Protein 3ZJX (pdb70)

InterPro domains:
  IPR004991 Aerolysin-like toxin [PF03318] (67-301)
  IPR009209 Epsilon toxin [PIRSF026587] (1-328)

Secondary structure (DSSP, 8-state):
----BS-HHHHHHHHHHHHHHHHHHHHTTTSTTGGGGTTT---EEEEE--EEEEEEEEEEEEEEEEEEEEEEEEEEEEEE-SSS-EEEEPPPEEEEEEEEEEEEEEE-S-SSS--EEEEEPSS--SSS--EEEEESSS--EEEEEEEEEEEE---EEEE-TTEEEEEEEEEEEEEEEEEEEEEEEEE-EEEEEE--BTTBPPEEEEEEGGGSS-GGGS-TTS-EEEEEEEEEEEEEEEEEEEEEEETTT--EEEEE--EEE--EEEP--EEEPTT--/---BS-HHHHHHHHHHHHHHHHHHHHTTTSTTGGGGTTT---EEEEE--EEEEEEEEEEEEEEEEEEEEEEEEEEEEEE-SSS-EEEEPPPEEEEEEEEEEEEEEE-S-SSS--EEEEEPSS--SSS--EEEEESSS--EEEEEEEEEEEE---EEEE-TTEEEEEEEEEEEEEEEEEEEEEEEEE-EEEEEE---SSSPPEEEEEEGGGSS-GGGS-TTS-EEEEEEEEEEEEEEEEEEEEEEETTT--EEEEE--EEE--EEEEP--EEEPTT-/---BS-HHHHHHHHHHHHHHHHHHHHTTTSTTGGGGTTT---EEEEE--EEEEEEEEEEEEEEEEEEEEEEEEEEEEEE-SSS-EEEEPPPEEEEEEEEEEEEEEE-S-SSS--EEEEEPSS--SS---EEEEESSS--EEEEEEEEEEEE---EEEE-TTEEEEEEEEEEEEEEEEEEEEEEEEE-EEEEEE---SSSPPEEEEEEGGGSS-GGGS-TTS-EEEEEEEEEEEEEEEEEEEEEEETTT--EEEEE--EEE--EEEEP--EEEPTT-/---BS-HHHHHHHHHHHHHHHHHHHHTT--TTTTT---EEEEE--EEEEEEEEEEEEEEEEEEEEEEEEEEEEEE-SSS-EEEEPPPEEEEEEEEEEEEEEE-S-SSS--EEEEEPSS--SSS--EEEEESSS--EEEEEEEEEEEE---EEEE-TTEEEEEEEEEEEEEEEEEEEEEEEEE-EEEEEE---SSSPPEEEEEEGGGSS-GGGS-TTS-EEEEEEEEEEEEEEEEEEEEEEETTT--EEEEE--B----EEEBP--EEEPTT-

Organism: NCBI:txid107819

Sequence (1101 aa):
AMASYDNVDTLIEKGRYNTKYNYLKRMEKYYPNAMAYFDKVTINPQGNDFYINNPKVELDGEPSMNYLEDVYVGKALLTNDTQQEQKLKSQSFTCKNNTDTVTATTTHTVGTSIQATAKFTVPFNETGVSLTTSYSFANTNTNTNSKEITANVPSQDILVPANTTVEVIAYLKKVNVKGNVKLVGQVSGSEWGEIPSYLAFPRDGYKFSLSDTVNKSDLNEDGTININGKGNYSAVMGDELIVKVRNLNTNNVQEYVIPVDKIIVKYRSLSIKAPGIKMASYDNVDTLIEKGRYNTKYNYLKRMEKYYPNAMAYFDKVTINPQGNDFYINNPKVELDGEPSMNYLEDVYVGKALLTNDTQQEQKLKSQSFTCKNTDTVTATTTHTVGTSIQATAKFTVPFNETGVSLTTSYSFANTNTNTNSKEITANVPSQDILVPANTTVEVIAYLKKVNVKGNVKLVGQVSGSEWGEIPSYLAFPRDGYKFSLSDTVNKSDLNEDGTININGKGNYSAVMGDELIVKVRNLNTNNVQEYVIPVDKINIVKYRSLSIKAPGIMASYDNVDTLIEKGRYNTKYNYLKRMEKYYPNAMAYFDKVTINPQGNDFYINNPKVELDGEPSMNYLEDVYVGKALLTNDTQQEQKLKSQSFTCKNTDTVTATTTHTVGTSIQATAKFTVPFNETGVSLTTSYSFANTNTNTNSKEITANVPSQDILVPANTTVEVIAYLKKVNVKGNVKLVGQVSGSEWGEIPSYLAFPRDGYKFSLSDTVNKSDLNEDGTININGKGNYSAVMGDELIVKVRNLNTNNVQEYVIPVDKINIVKYRSLSIKAPGIMASYDNVDTLIEKGRYNTKYNYLKRMEKYMAYFDKVTINPQGNDFYINNPKVELDGEPSMNYLEDVYVGKALLTNDTQQEQKLKSQSFTCKNTDTVTATTTHTVGTSIQATAKFTVPFNETGVSLTTSYSFANTNTNTNSKEITANVPSQDILVPANTTVEVIAYLKKVNVKGNVKLVGQVSGSEWGEIPSYLAFPRDGYKFSLSDTVNKSDLNEDGTININGKGNYSAVMGDELIVKVRNLNTNNVQEYVIPVDKINIVKYRSLSIKAPGI

Nearest PDB structures (foldseek):
  3zjx-assembly1_A  TM=1.004E+00  e=3.311E-56  Clostridium perfringens D
  3zjx-assembly3_C  TM=1.002E+00  e=1.374E-54  Clostridium perfringens D
  3zjx-assembly4_D  TM=9.977E-01  e=2.013E-53  Clostridium perfringens D
  1uyj-assembly1_A  TM=9.708E-01  e=4.800E-48  Clostridium perfringens
  6rb9-assembly1_A  TM=3.960E-01  e=7.241E-30  Clostridium perfringens B

Foldseek 3Di:
DPDAAQALVVLVVLQVLVLLQVLQVVCCVVPVCSVVCSVVFDWDWDDKDKAWAPKEKAFDDFWDKDKDDKAWDDKDKFFAQDQFKDWTKDAKDKDKDKKKKKKWFPGASHAPYWDKYKDWQPPAPPLDIDMWMYIRRDGDMTMDMDMAMETEHIAIEIDGHRWMKMKTKIWMKMKIKGKIKIKTWIWIWIWGWRPDDDVRHIDTDIDISLVSDDVVQADPVSTHMYMTMMMMMIMHTDWIKMWMAIPVVRDIDIDTFAWDDDNTYTDHYHYYHPPDD/DDAAQALVVLVVLQVLVLLQVLQVVCCVVPVCSVVCSVVFDWDWDDKDKAWAPKEKAFDDFWDKDKDDKAWDDKDKFFAQDQFKDWTKDAKDKDKDKKKKKKWFPGASHAPYWDKYKDWQPPAPPPDIDMWMYIRRDGDMTMDMQMAMETEHIAIEIDGHRWMKMKTKIWMKMKIKGKIKIKTWIWMWIWGWRPADPPRHIDTDIDISLVSDDVVQADPVSTHMYITMMMMMIMHTDWIKMWMATPVVRDIDIDTFAWDDDSYTYTDHYHYYHPPD/DDAAQALVVLVVLQVLVLLQVLQVVCCVVPVCSVVCSVVFDWDWDDKDKAWAPKEKAFDDFWDKDKDDKAWDDKDKFFAQDQFKDWTKDAKDKDKDKKKKKKWFPGASHAPYWDKYKDWQPPDDVPDIDMWMYIRRDGDMTMDMQMAMETEHIAIEIAGHRWMKMKTKIWMKMKIKGKIKIKTWIWIWIWGWRPADPVRHIDTDIDISLVSDDVVQADPVSTHMYITMMMMMIMGTDWIKMWMAIPVVRDIDIDTFAWDDDSYTYTDHYHYYHPPD/DDAAQALVVLVVLQVLVLLCVLVVVVPVCPVCSVVFDWDWDDKDKAWAPKEKAFDDAWDKDKDDKAWDDKDKFFAQDQFKDWTKDAKDKDKDKKKKKKWFPGASHAPYWDKYKDWQPPAPPPDIDMWMDIRRDGDMTMDMQMAMETEHIAIEIAGHRWMKMKTKIWMKMKIKGKIKIKTWIWMWIWGWRPADPPRHIDTDIDISLVSDDVVQADPVSTHMYITMMMMMIMHTDWIKMWMATPVVRDIDIDTFAWDDDSYTYTDHYHYYHPPD

CATH classification: 3.30.360.60 (+1 more: 2.170.15.10)

Structure (mmCIF, N/CA/C/O backbone):
data_3ZJX
#
_entry.id   3ZJX
#
_cell.length_a   123.709
_cell.length_b   123.709
_cell.length_c   127.314
_cell.angle_alpha   90.00
_cell.angle_beta   90.00
_cell.angle_gamma   120.00
#
_symmetry.space_group_name_H-M   'P 3'
#
loop_
_entity.id
_entity.type
_entity.pdbx_description
1 polymer EPSILON-TOXIN
2 non-polymer 'octyl beta-D-glucopyranoside'
3 non-polymer 'PHOSPHATE ION'
4 water water
#
loop_
_atom_site.group_PDB
_atom_site.id
_atom_site.type_symbol
_atom_site.label_atom_id
_atom_site.label_alt_id
_atom_site.label_comp_id
_atom_site.label_asym_id
_atom_site.label_entity_id
_atom_site.label_seq_id
_atom_site.pdbx_PDB_ins_code
_atom_site.Cartn_x
_atom_site.Cartn_y
_atom_site.Cartn_z
_atom_site.occupancy
_atom_site.B_iso_or_equiv
_atom_site.auth_seq_id
_atom_site.auth_comp_id
_atom_site.auth_asym_id
_atom_site.auth_atom_id
_atom_site.pdbx_PDB_model_num
ATOM 1 N N . ALA A 1 2 ? -20.975 93.035 122.894 1.00 67.01 13 ALA A N 1
ATOM 2 C CA . ALA A 1 2 ? -20.637 94.382 122.338 1.00 71.32 13 ALA A CA 1
ATOM 3 C C . ALA A 1 2 ? -21.713 95.385 122.687 1.00 79.45 13 ALA A C 1
ATOM 4 O O . ALA A 1 2 ? -22.807 95.019 123.121 1.00 82.19 13 ALA A O 1
ATOM 6 N N . MET A 1 3 ? -21.398 96.657 122.476 1.00 84.06 14 MET A N 1
ATOM 7 C CA . MET A 1 3 ? -22.299 97.742 122.843 1.00 85.05 14 MET A CA 1
ATOM 8 C C . MET A 1 3 ? -23.362 97.985 121.773 1.00 82.73 14 MET A C 1
ATOM 9 O O . MET A 1 3 ? -24.486 98.377 122.094 1.00 83.84 14 MET A O 1
ATOM 11 N N . ALA A 1 4 ? -23.012 97.755 120.509 1.00 74.75 15 ALA A N 1
ATOM 12 C CA . ALA A 1 4 ? -23.887 98.134 119.398 1.00 73.21 15 ALA A CA 1
ATOM 13 C C . ALA A 1 4 ? -25.051 97.163 119.204 1.00 66.49 15 ALA A C 1
ATOM 14 O O . ALA A 1 4 ? -24.953 95.970 119.531 1.00 59.63 15 ALA A O 1
ATOM 16 N N . SER A 1 5 ? -26.150 97.692 118.669 1.00 59.75 16 SER A N 1
ATOM 17 C CA . SER A 1 5 ? -27.378 96.927 118.480 1.00 54.96 16 SER A CA 1
ATOM 18 C C . SER A 1 5 ? -28.091 97.467 117.256 1.00 52.65 16 SER A C 1
ATOM 19 O O . SER A 1 5 ? -28.148 98.682 117.058 1.00 47.96 16 SER A O 1
ATOM 22 N N . TYR A 1 6 ? -28.633 96.571 116.434 1.00 50.82 17 TYR A N 1
ATOM 23 C CA . TYR A 1 6 ? -29.234 96.960 115.158 1.00 50.68 17 TYR A CA 1
ATOM 24 C C . TYR A 1 6 ? -30.732 96.751 115.216 1.00 46.39 17 TYR A C 1
ATOM 25 O O . TYR A 1 6 ? -31.204 95.831 115.874 1.00 47.73 17 TYR A O 1
ATOM 34 N N . ASP A 1 7 ? -31.475 97.603 114.523 1.00 48.15 18 ASP A N 1
ATOM 35 C CA . ASP A 1 7 ? -32.939 97.564 114.566 1.00 54.89 18 ASP A CA 1
ATOM 36 C C . ASP A 1 7 ? -33.559 97.023 113.279 1.00 54.45 18 ASP A C 1
ATOM 37 O O . ASP A 1 7 ? -34.787 96.934 113.161 1.00 57.79 18 ASP A O 1
ATOM 42 N N . ASN A 1 8 ? -32.722 96.654 112.316 1.00 50.40 19 ASN A N 1
ATOM 43 C CA . ASN A 1 8 ? -33.236 96.170 111.064 1.00 49.13 19 ASN A CA 1
ATOM 44 C C . ASN A 1 8 ? -32.324 95.115 110.426 1.00 52.48 19 ASN A C 1
ATOM 45 O O . ASN A 1 8 ? -31.346 95.415 109.742 1.00 51.50 19 ASN A O 1
ATOM 50 N N . VAL A 1 9 ? -32.688 93.867 110.654 1.00 52.22 20 VAL A N 1
ATOM 51 C CA . VAL A 1 9 ? -31.987 92.732 110.103 1.00 50.89 20 VAL A CA 1
ATOM 52 C C . VAL A 1 9 ? -32.008 92.713 108.557 1.00 51.17 20 VAL A C 1
ATOM 53 O O . VAL A 1 9 ? -31.042 92.284 107.936 1.00 49.94 20 VAL A O 1
ATOM 57 N N . ASP A 1 10 ? -33.092 93.188 107.949 1.00 53.11 21 ASP A N 1
ATOM 58 C CA . ASP A 1 10 ? -33.220 93.223 106.480 1.00 54.35 21 ASP A CA 1
ATOM 59 C C . ASP A 1 10 ? -32.185 94.126 105.825 1.00 56.21 21 ASP A C 1
ATOM 60 O O . ASP A 1 10 ? -31.795 93.911 104.675 1.00 53.94 21 ASP A O 1
ATOM 65 N N . THR A 1 11 ? -31.789 95.167 106.544 1.00 57.36 22 THR A N 1
ATOM 66 C CA . THR A 1 11 ? -30.785 96.099 106.060 1.00 57.65 22 THR A CA 1
ATOM 67 C C . THR A 1 11 ? -29.429 95.405 105.960 1.00 56.68 22 THR A C 1
ATOM 68 O O . THR A 1 11 ? -28.681 95.636 105.013 1.00 54.34 22 THR A O 1
ATOM 72 N N . LEU A 1 12 ? -29.126 94.555 106.938 1.00 54.34 23 LEU A N 1
ATOM 73 C CA . LEU A 1 12 ? -27.875 93.813 106.939 1.00 54.60 23 LEU A CA 1
ATOM 74 C C . LEU A 1 12 ? -27.874 92.760 105.823 1.00 58.07 23 LEU A C 1
ATOM 75 O O . LEU A 1 12 ? -26.897 92.631 105.075 1.00 58.37 23 LEU A O 1
ATOM 80 N N . ILE A 1 13 ? -28.959 91.997 105.727 1.00 54.79 24 ILE A N 1
ATOM 81 C CA . ILE A 1 13 ? -29.110 91.004 104.671 1.00 53.92 24 ILE A CA 1
ATOM 82 C C . ILE A 1 13 ? -28.892 91.663 103.306 1.00 56.18 24 ILE A C 1
ATOM 83 O O . ILE A 1 13 ? -28.177 91.125 102.468 1.00 63.89 24 ILE A O 1
ATOM 88 N N . GLU A 1 14 ? -29.490 92.833 103.097 1.00 58.50 25 GLU A N 1
ATOM 89 C CA . GLU A 1 14 ? -29.342 93.569 101.829 1.00 62.38 25 GLU A CA 1
ATOM 90 C C . GLU A 1 14 ? -27.930 94.092 101.570 1.00 63.78 25 GLU A C 1
ATOM 91 O O . GLU A 1 14 ? -27.546 94.299 100.412 1.00 62.78 25 GLU A O 1
ATOM 97 N N . LYS A 1 15 ? -27.169 94.326 102.634 1.00 64.01 26 LYS A N 1
ATOM 98 C CA . LYS A 1 15 ? -25.799 94.800 102.494 1.00 66.24 26 LYS A CA 1
ATOM 99 C C . LYS A 1 15 ? -24.926 93.641 102.034 1.00 65.60 26 LYS A C 1
ATOM 100 O O . LYS A 1 15 ? -24.125 93.785 101.110 1.00 68.73 26 LYS A O 1
ATOM 106 N N . GLY A 1 16 ? -25.108 92.491 102.676 1.00 61.62 27 GLY A N 1
ATOM 107 C CA . GLY A 1 16 ? -24.410 91.263 102.312 1.00 58.63 27 GLY A CA 1
ATOM 108 C C . GLY A 1 16 ? -24.610 90.887 100.855 1.00 56.79 27 GLY A C 1
ATOM 109 O O . GLY A 1 16 ? -23.655 90.538 100.180 1.00 54.50 27 GLY A O 1
ATOM 110 N N . ARG A 1 17 ? -25.849 90.972 100.371 1.00 54.10 28 ARG A N 1
ATOM 111 C CA . ARG A 1 17 ? -26.136 90.803 98.943 1.00 53.19 28 ARG A CA 1
ATOM 112 C C . ARG A 1 17 ? -25.499 91.870 98.085 1.00 51.80 28 ARG A C 1
ATOM 113 O O . ARG A 1 17 ? -25.008 91.582 97.008 1.00 51.50 28 ARG A O 1
ATOM 121 N N . TYR A 1 18 ? -25.563 93.113 98.542 1.00 56.55 29 TYR A N 1
ATOM 122 C CA . TYR A 1 18 ? -24.964 94.222 97.809 1.00 57.60 29 TYR A CA 1
ATOM 123 C C . TYR A 1 18 ? -23.463 93.992 97.685 1.00 55.42 29 TYR A C 1
ATOM 124 O O . TYR A 1 18 ? -22.902 94.176 96.620 1.00 59.68 29 TYR A O 1
ATOM 133 N N . ASN A 1 19 ? -22.829 93.594 98.786 1.00 54.50 30 ASN A N 1
ATOM 134 C CA . ASN A 1 19 ? -21.393 93.344 98.815 1.00 54.85 30 ASN A CA 1
ATOM 135 C C . ASN A 1 19 ? -20.994 92.243 97.868 1.00 54.87 30 ASN A C 1
ATOM 136 O O . ASN A 1 19 ? -19.963 92.333 97.206 1.00 52.84 30 ASN A O 1
ATOM 141 N N . THR A 1 20 ? -21.801 91.187 97.851 1.00 56.49 31 THR A N 1
ATOM 142 C CA . THR A 1 20 ? -21.568 90.029 96.997 1.00 54.70 31 THR A CA 1
ATOM 143 C C . THR A 1 20 ? -21.588 90.468 95.536 1.00 53.18 31 THR A C 1
ATOM 144 O O . THR A 1 20 ? -20.626 90.263 94.823 1.00 52.62 31 THR A O 1
ATOM 148 N N . LYS A 1 21 ? -22.667 91.108 95.111 1.00 56.03 32 LYS A N 1
ATOM 149 C CA . LYS A 1 21 ? -22.737 91.677 93.764 1.00 59.67 32 LYS A CA 1
ATOM 150 C C . LYS A 1 21 ? -21.589 92.638 93.490 1.00 59.82 32 LYS A C 1
ATOM 151 O O . LYS A 1 21 ? -21.033 92.643 92.399 1.00 65.20 32 LYS A O 1
ATOM 157 N N . TYR A 1 22 ? -21.242 93.448 94.484 1.00 57.51 33 TYR A N 1
ATOM 158 C CA . TYR A 1 22 ? -20.231 94.478 94.313 1.00 55.17 33 TYR A CA 1
ATOM 159 C C . TYR A 1 22 ? -18.866 93.881 94.018 1.00 54.41 33 TYR A C 1
ATOM 160 O O . TYR A 1 22 ? -18.214 94.276 93.067 1.00 54.21 33 TYR A O 1
ATOM 169 N N . ASN A 1 23 ? -18.435 92.952 94.864 1.00 52.89 34 ASN A N 1
ATOM 170 C CA . ASN A 1 23 ? -17.142 92.309 94.718 1.00 52.57 34 ASN A CA 1
ATOM 171 C C . ASN A 1 23 ? -17.033 91.488 93.428 1.00 53.54 34 ASN A C 1
ATOM 172 O O . ASN A 1 23 ? -15.961 91.381 92.856 1.00 53.97 34 ASN A O 1
ATOM 177 N N . TYR A 1 24 ? -18.145 90.910 92.987 1.00 51.88 35 TYR A N 1
ATOM 178 C CA . TYR A 1 24 ? -18.201 90.157 91.740 1.00 54.01 35 TYR A CA 1
ATOM 179 C C . TYR A 1 24 ? -17.835 91.065 90.573 1.00 56.14 35 TYR A C 1
ATOM 180 O O . TYR A 1 24 ? -17.075 90.669 89.695 1.00 53.36 35 TYR A O 1
ATOM 189 N N . LEU A 1 25 ? -18.358 92.287 90.589 1.00 58.48 36 LEU A N 1
ATOM 190 C CA . LEU A 1 25 ? -18.083 93.256 89.537 1.00 56.66 36 LEU A CA 1
ATOM 191 C C . LEU A 1 25 ? -16.739 93.942 89.697 1.00 59.50 36 LEU A C 1
ATOM 192 O O . LEU A 1 25 ? -16.030 94.147 88.709 1.00 65.42 36 LEU A O 1
ATOM 197 N N . LYS A 1 26 ? -16.376 94.295 90.924 1.00 61.66 37 LYS A N 1
ATOM 198 C CA . LYS A 1 26 ? -15.105 94.976 91.177 1.00 65.69 37 LYS A CA 1
ATOM 199 C C . LYS A 1 26 ? -13.905 94.130 90.703 1.00 70.57 37 LYS A C 1
ATOM 200 O O . LYS A 1 26 ? -12.896 94.669 90.242 1.00 69.36 37 LYS A O 1
ATOM 206 N N . ARG A 1 27 ? -14.034 92.808 90.816 1.00 72.32 38 ARG A N 1
ATOM 207 C CA . ARG A 1 27 ? -13.025 91.863 90.326 1.00 73.89 38 ARG A CA 1
ATOM 208 C C . ARG A 1 27 ? -12.822 92.007 88.818 1.00 73.47 38 ARG A C 1
ATOM 209 O O . ARG A 1 27 ? -11.689 91.994 88.333 1.00 69.49 38 ARG A O 1
ATOM 217 N N . MET A 1 28 ? -13.926 92.157 88.091 1.00 71.76 39 MET A N 1
ATOM 218 C CA . MET A 1 28 ? -13.901 92.324 86.635 1.00 70.59 39 MET A CA 1
ATOM 219 C C . MET A 1 28 ? -13.486 93.729 86.184 1.00 70.92 39 MET A C 1
ATOM 220 O O . MET A 1 28 ? -13.087 93.915 85.036 1.00 70.02 39 MET A O 1
ATOM 225 N N . GLU A 1 29 ? -13.563 94.708 87.089 1.00 79.56 40 GLU A N 1
ATOM 226 C CA . GLU A 1 29 ? -13.300 96.123 86.756 1.00 83.94 40 GLU A CA 1
ATOM 227 C C . GLU A 1 29 ? -11.960 96.367 86.034 1.00 88.19 40 GLU A C 1
ATOM 228 O O . GLU A 1 29 ? -11.859 97.251 85.174 1.00 88.19 40 GLU A O 1
ATOM 234 N N . LYS A 1 30 ? -10.935 95.593 86.391 1.00 88.50 41 LYS A N 1
ATOM 235 C CA . LYS A 1 30 ? -9.623 95.715 85.758 1.00 86.50 41 LYS A CA 1
ATOM 236 C C . LYS A 1 30 ? -9.695 95.383 84.273 1.00 85.15 41 LYS A C 1
ATOM 237 O O . LYS A 1 30 ? -9.033 96.020 83.466 1.00 76.53 41 LYS A O 1
ATOM 239 N N . TYR A 1 31 ? -10.514 94.394 83.926 1.00 87.05 42 TYR A N 1
ATOM 240 C CA . TYR A 1 31 ? -10.689 93.975 82.538 1.00 84.84 42 TYR A CA 1
ATOM 241 C C . TYR A 1 31 ? -11.698 94.857 81.798 1.00 93.63 42 TYR A C 1
ATOM 242 O O . TYR A 1 31 ? -11.435 95.298 80.674 1.00 96.75 42 TYR A O 1
ATOM 251 N N . TYR A 1 32 ? -12.848 95.103 82.427 1.00 97.45 43 TYR A N 1
ATOM 252 C CA . TYR A 1 32 ? -13.879 95.975 81.876 1.00 97.18 43 TYR A CA 1
ATOM 253 C C . TYR A 1 32 ? -14.024 97.188 82.797 1.00 101.55 43 TYR A C 1
ATOM 254 O O . TYR A 1 32 ? -14.639 97.086 83.857 1.00 105.00 43 TYR A O 1
ATOM 263 N N . PRO A 1 33 ? -13.442 98.341 82.404 1.00 105.40 44 PRO A N 1
ATOM 264 C CA . PRO A 1 33 ? -13.416 99.522 83.290 1.00 108.18 44 PRO A CA 1
ATOM 265 C C . PRO A 1 33 ? -14.791 100.121 83.626 1.00 108.29 44 PRO A C 1
ATOM 266 O O . PRO A 1 33 ? -14.907 100.848 84.615 1.00 104.82 44 PRO A O 1
ATOM 270 N N . ASN A 1 34 ? -15.807 99.817 82.815 1.00 106.49 45 ASN A N 1
ATOM 271 C CA . ASN A 1 34 ? -17.182 100.269 83.061 1.00 106.09 45 ASN A CA 1
ATOM 272 C C . ASN A 1 34 ? -18.064 99.176 83.678 1.00 102.14 45 ASN A C 1
ATOM 273 O O . ASN A 1 34 ? -19.290 99.203 83.535 1.00 104.89 45 ASN A O 1
ATOM 278 N N . ALA A 1 35 ? -17.443 98.224 84.372 1.00 97.59 46 ALA A N 1
ATOM 279 C CA . ALA A 1 35 ? -18.155 97.050 84.894 1.00 90.46 46 ALA A CA 1
ATOM 280 C C . ALA A 1 35 ? -19.153 97.410 85.992 1.00 84.01 46 ALA A C 1
ATOM 281 O O . ALA A 1 35 ? -20.237 96.834 86.069 1.00 77.17 46 ALA A O 1
ATOM 283 N N . MET A 1 36 ? -18.770 98.362 86.836 1.00 85.06 47 MET A N 1
ATOM 284 C CA . MET A 1 36 ? -19.590 98.791 87.967 1.00 86.34 47 MET A CA 1
ATOM 285 C C . MET A 1 36 ? -20.924 99.405 87.516 1.00 84.78 47 MET A C 1
ATOM 286 O O . MET A 1 36 ? -21.926 99.317 88.233 1.00 77.80 47 MET A O 1
ATOM 291 N N . ALA A 1 37 ? -20.936 99.998 86.318 1.00 81.74 48 ALA A N 1
ATOM 292 C CA . ALA A 1 37 ? -22.154 100.584 85.734 1.00 77.72 48 ALA A CA 1
ATOM 293 C C . ALA A 1 37 ? -23.254 99.558 85.444 1.00 77.78 48 ALA A C 1
ATOM 294 O O . ALA A 1 37 ? -24.392 99.935 85.159 1.00 71.20 48 ALA A O 1
ATOM 296 N N . TYR A 1 38 ? -22.911 98.269 85.503 1.00 79.06 49 TYR A N 1
ATOM 297 C CA . TYR A 1 38 ? -23.870 97.191 85.269 1.00 77.69 49 TYR A CA 1
ATOM 298 C C . TYR A 1 38 ? -24.421 96.607 86.577 1.00 75.67 49 TYR A C 1
ATOM 299 O O . TYR A 1 38 ? -25.101 95.575 86.557 1.00 68.39 49 TYR A O 1
ATOM 308 N N . PHE A 1 39 ? -24.177 97.292 87.698 1.00 70.04 50 PHE A N 1
ATOM 309 C CA . PHE A 1 39 ? -24.617 96.815 89.012 1.00 70.74 50 PHE A CA 1
ATOM 310 C C . PHE A 1 39 ? -26.098 96.436 89.083 1.00 75.34 50 PHE A C 1
ATOM 311 O O . PHE A 1 39 ? -26.465 95.483 89.769 1.00 73.50 50 PHE A O 1
ATOM 319 N N . ASP A 1 40 ? -26.943 97.183 88.377 1.00 81.85 51 ASP A N 1
ATOM 320 C CA . ASP A 1 40 ? -28.390 96.947 88.390 1.00 83.73 51 ASP A CA 1
ATOM 321 C C . ASP A 1 40 ? -28.819 95.742 87.559 1.00 84.63 51 ASP A C 1
ATOM 322 O O . ASP A 1 40 ? -29.850 95.125 87.844 1.00 87.45 51 ASP A O 1
ATOM 327 N N . LYS A 1 41 ? -28.046 95.418 86.525 1.00 84.57 52 LYS A N 1
ATOM 328 C CA . LYS A 1 41 ? -28.371 94.293 85.645 1.00 83.83 52 LYS A CA 1
ATOM 329 C C . LYS A 1 41 ? -28.023 92.935 86.262 1.00 80.43 52 LYS A C 1
ATOM 330 O O . LYS A 1 41 ? -28.676 91.938 85.957 1.00 78.61 52 LYS A O 1
ATOM 334 N N . VAL A 1 42 ? -26.996 92.881 87.108 1.00 77.85 53 VAL A N 1
ATOM 335 C CA . VAL A 1 42 ? -26.576 91.598 87.681 1.00 80.39 53 VAL A CA 1
ATOM 336 C C . VAL A 1 42 ? -27.599 91.031 88.663 1.00 76.07 53 VAL A C 1
ATOM 337 O O . VAL A 1 42 ? -27.975 91.684 89.631 1.00 81.02 53 VAL A O 1
ATOM 341 N N . THR A 1 43 ? -27.992 89.785 88.420 1.00 70.77 54 THR A N 1
ATOM 342 C CA . THR A 1 43 ? -28.958 89.078 89.249 1.00 67.09 54 THR A CA 1
ATOM 343 C C . THR A 1 43 ? -28.272 88.417 90.435 1.00 62.91 54 THR A C 1
ATOM 344 O O . THR A 1 43 ? -27.140 87.969 90.334 1.00 66.36 54 THR A O 1
ATOM 348 N N . ILE A 1 44 ? -28.956 88.371 91.566 1.00 59.68 55 ILE A N 1
ATOM 349 C CA . ILE A 1 44 ? -28.521 87.557 92.681 1.00 58.24 55 ILE A CA 1
ATOM 350 C C . ILE A 1 44 ? -29.719 86.755 93.159 1.00 57.96 55 ILE A C 1
ATOM 351 O O . ILE A 1 44 ? -30.804 87.305 93.318 1.00 64.47 55 ILE A O 1
ATOM 356 N N . ASN A 1 45 ? -29.521 85.449 93.326 1.00 55.77 56 ASN A N 1
ATOM 357 C CA . ASN A 1 45 ? -30.597 84.513 93.600 1.00 55.11 56 ASN A CA 1
ATOM 358 C C . ASN A 1 45 ? -30.339 83.817 94.914 1.00 50.42 56 ASN A C 1
ATOM 359 O O . ASN A 1 45 ? -29.625 82.816 94.950 1.00 51.08 56 ASN A O 1
ATOM 364 N N . PRO A 1 46 ? -30.927 84.334 96.001 1.00 49.21 57 PRO A N 1
ATOM 365 C CA . PRO A 1 46 ? -30.796 83.648 97.279 1.00 47.26 57 PRO A CA 1
ATOM 366 C C . PRO A 1 46 ? -31.491 82.305 97.221 1.00 43.56 57 PRO A C 1
ATOM 367 O O . PRO A 1 46 ? -32.533 82.191 96.607 1.00 49.92 57 PRO A O 1
ATOM 371 N N . GLN A 1 47 ? -30.899 81.286 97.822 1.00 45.75 58 GLN A N 1
ATOM 372 C CA . GLN A 1 47 ? -31.451 79.936 97.750 1.00 47.05 58 GLN A CA 1
ATOM 373 C C . GLN A 1 47 ? -31.854 79.421 99.102 1.00 50.66 58 GLN A C 1
ATOM 374 O O . GLN A 1 47 ? -32.809 78.660 99.202 1.00 55.60 58 GLN A O 1
ATOM 376 N N . GLY A 1 48 ? -31.092 79.769 100.136 1.00 50.36 59 GLY A N 1
ATOM 377 C CA . GLY A 1 48 ? -31.442 79.395 101.503 1.00 49.29 59 GLY A CA 1
ATOM 378 C C . GLY A 1 48 ? -30.743 80.250 102.547 1.00 47.18 59 GLY A C 1
ATOM 379 O O . GLY A 1 48 ? -29.940 81.133 102.221 1.00 40.62 59 GLY A O 1
ATOM 380 N N . ASN A 1 49 ? -31.061 79.980 103.808 1.00 46.49 60 ASN A N 1
ATOM 381 C CA . ASN A 1 49 ? -30.406 80.633 104.934 1.00 45.62 60 ASN A CA 1
ATOM 382 C C . ASN A 1 49 ? -30.623 79.824 106.185 1.00 47.13 60 ASN A C 1
ATOM 383 O O . ASN A 1 49 ? -31.499 78.952 106.226 1.00 48.06 60 ASN A O 1
ATOM 388 N N . ASP A 1 50 ? -29.830 80.114 107.208 1.00 44.75 61 ASP A N 1
ATOM 389 C CA . ASP A 1 50 ? -30.115 79.602 108.549 1.00 43.73 61 ASP A CA 1
ATOM 390 C C . ASP A 1 50 ? -30.042 80.751 109.564 1.00 40.91 61 ASP A C 1
ATOM 391 O O . ASP A 1 50 ? -29.491 80.602 110.660 1.00 37.73 61 ASP A O 1
ATOM 396 N N . PHE A 1 51 ? -30.549 81.912 109.161 1.00 40.70 62 PHE A N 1
ATOM 397 C CA . PHE A 1 51 ? -30.596 83.069 110.038 1.00 42.69 62 PHE A CA 1
ATOM 398 C C . PHE A 1 51 ? -31.472 82.729 111.248 1.00 46.22 62 PHE A C 1
ATOM 399 O O . PHE A 1 51 ? -32.580 82.233 111.088 1.00 42.33 62 PHE A O 1
ATOM 407 N N . TYR A 1 52 ? -30.959 82.985 112.450 1.00 47.57 63 TYR A N 1
ATOM 408 C CA . TYR A 1 52 ? -31.647 82.610 113.670 1.00 52.17 63 TYR A CA 1
ATOM 409 C C . TYR A 1 52 ? -31.491 83.704 114.740 1.00 52.86 63 TYR A C 1
ATOM 410 O O . TYR A 1 52 ? -30.447 84.346 114.836 1.00 49.71 63 TYR A O 1
ATOM 419 N N . ILE A 1 53 ? -32.545 83.929 115.521 1.00 56.28 64 ILE A N 1
ATOM 420 C CA . ILE A 1 53 ? -32.497 84.906 116.615 1.00 56.01 64 ILE A CA 1
ATOM 421 C C . ILE A 1 53 ? -32.356 84.151 117.924 1.00 54.68 64 ILE A C 1
ATOM 422 O O . ILE A 1 53 ? -33.314 83.549 118.408 1.00 50.79 64 ILE A O 1
ATOM 427 N N . ASN A 1 54 ? -31.149 84.182 118.482 1.00 58.09 65 ASN A N 1
ATOM 428 C CA . ASN A 1 54 ? -30.832 83.440 119.696 1.00 56.66 65 ASN A CA 1
ATOM 429 C C . ASN A 1 54 ? -31.297 84.182 120.934 1.00 55.46 65 ASN A C 1
ATOM 430 O O . ASN A 1 54 ? -31.105 85.400 121.052 1.00 55.04 65 ASN A O 1
ATOM 435 N N . ASN A 1 55 ? -31.896 83.435 121.857 1.00 59.87 66 ASN A N 1
ATOM 436 C CA . ASN A 1 55 ? -32.301 83.961 123.162 1.00 60.54 66 ASN A CA 1
ATOM 437 C C . ASN A 1 55 ? -33.162 85.214 123.055 1.00 60.28 66 ASN A C 1
ATOM 438 O O . ASN A 1 55 ? -32.840 86.255 123.650 1.00 59.40 66 ASN A O 1
ATOM 443 N N . PRO A 1 56 ? -34.264 85.121 122.287 1.00 54.10 67 PRO A N 1
ATOM 444 C CA . PRO A 1 56 ? -35.153 86.264 122.200 1.00 52.01 67 PRO A CA 1
ATOM 445 C C . PRO A 1 56 ? -35.794 86.483 123.557 1.00 49.63 67 PRO A C 1
ATOM 446 O O . PRO A 1 56 ? -36.250 85.523 124.176 1.00 47.10 67 PRO A O 1
ATOM 450 N N . LYS A 1 57 ? -35.792 87.716 124.038 1.00 48.14 68 LYS A N 1
ATOM 451 C CA . LYS A 1 57 ? -36.495 88.015 125.286 1.00 50.90 68 LYS A CA 1
ATOM 452 C C . LYS A 1 57 ? -37.119 89.402 125.256 1.00 46.71 68 LYS A C 1
ATOM 453 O O . LYS A 1 57 ? -36.766 90.254 124.435 1.00 45.17 68 LYS A O 1
ATOM 459 N N . VAL A 1 58 ? -38.099 89.584 126.127 1.00 44.15 69 VAL A N 1
ATOM 460 C CA . VAL A 1 58 ? -38.770 90.860 126.293 1.00 45.02 69 VAL A CA 1
ATOM 461 C C . VAL A 1 58 ? -38.207 91.518 127.538 1.00 46.99 69 VAL A C 1
ATOM 462 O O . VAL A 1 58 ? -38.028 90.870 128.569 1.00 46.25 69 VAL A O 1
ATOM 466 N N . GLU A 1 59 ? -37.898 92.801 127.428 1.00 50.07 70 GLU A N 1
ATOM 467 C CA . GLU A 1 59 ? -37.339 93.545 128.547 1.00 53.60 70 GLU A CA 1
ATOM 468 C C . GLU A 1 59 ? -38.152 94.808 128.739 1.00 53.41 70 GLU A C 1
ATOM 469 O O . GLU A 1 59 ? -38.526 95.454 127.761 1.00 49.55 70 GLU A O 1
ATOM 475 N N . LEU A 1 60 ? -38.421 95.156 129.996 1.00 53.09 71 LEU A N 1
ATOM 476 C CA . LEU A 1 60 ? -39.103 96.407 130.318 1.00 50.06 71 LEU A CA 1
ATOM 477 C C . LEU A 1 60 ? -38.231 97.548 129.843 1.00 46.99 71 LEU A C 1
ATOM 478 O O . LEU A 1 60 ? -37.012 97.497 129.977 1.00 47.57 71 LEU A O 1
ATOM 483 N N . ASP A 1 61 ? -38.856 98.559 129.258 1.00 47.10 72 ASP A N 1
ATOM 484 C CA . ASP A 1 61 ? -38.160 99.729 128.752 1.00 49.32 72 ASP A CA 1
ATOM 485 C C . ASP A 1 61 ? -38.775 100.920 129.457 1.00 50.05 72 ASP A C 1
ATOM 486 O O . ASP A 1 61 ? -39.724 101.538 128.970 1.00 47.62 72 ASP A O 1
ATOM 491 N N . GLY A 1 62 ? -38.223 101.233 130.623 1.00 56.14 73 GLY A N 1
ATOM 492 C CA . GLY A 1 62 ? -38.814 102.226 131.519 1.00 55.55 73 GLY A CA 1
ATOM 493 C C . GLY A 1 62 ? -39.716 101.522 132.508 1.00 55.92 73 GLY A C 1
ATOM 494 O O . GLY A 1 62 ? -40.099 100.372 132.299 1.00 58.18 73 GLY A O 1
ATOM 495 N N . GLU A 1 63 ? -40.044 102.205 133.599 1.00 59.44 74 GLU A N 1
ATOM 496 C CA . GLU A 1 63 ? -40.903 101.628 134.632 1.00 56.00 74 GLU A CA 1
ATOM 497 C C . GLU A 1 63 ? -42.348 101.614 134.144 1.00 51.65 74 GLU A C 1
ATOM 498 O O . GLU A 1 63 ? -42.777 102.538 133.451 1.00 52.36 74 GLU A O 1
ATOM 504 N N . PRO A 1 64 ? -43.109 100.569 134.505 1.00 49.47 75 PRO A N 1
ATOM 505 C CA . PRO A 1 64 ? -44.531 100.592 134.221 1.00 48.68 75 PRO A CA 1
ATOM 506 C C . PRO A 1 64 ? -45.215 101.763 134.924 1.00 48.25 75 PRO A C 1
ATOM 507 O O . PRO A 1 64 ? -44.859 102.105 136.053 1.00 49.33 75 PRO A O 1
ATOM 511 N N . SER A 1 65 ? -46.180 102.369 134.243 1.00 45.17 76 SER A N 1
ATOM 512 C CA . SER A 1 65 ? -47.038 103.359 134.835 1.00 43.46 76 SER A CA 1
ATOM 513 C C . SER A 1 65 ? -48.283 102.620 135.328 1.00 45.09 76 SER A C 1
ATOM 514 O O . SER A 1 65 ? -48.806 101.734 134.640 1.00 41.54 76 SER A O 1
ATOM 517 N N . MET A 1 66 ? -48.751 102.998 136.515 1.00 43.39 77 MET A N 1
ATOM 518 C CA . MET A 1 66 ? -49.858 102.323 137.171 1.00 43.72 77 MET A CA 1
ATOM 519 C C . MET A 1 66 ? -50.900 103.316 137.631 1.00 41.80 77 MET A C 1
ATOM 520 O O . MET A 1 66 ? -50.609 104.241 138.403 1.00 36.55 77 MET A O 1
ATOM 525 N N . ASN A 1 67 ? -52.111 103.124 137.136 1.00 42.48 78 ASN A N 1
ATOM 526 C CA . ASN A 1 67 ? -53.215 103.995 137.457 1.00 44.20 78 ASN A CA 1
ATOM 527 C C . ASN A 1 67 ? -54.365 103.149 137.919 1.00 42.60 78 ASN A C 1
ATOM 528 O O . ASN A 1 67 ? -54.621 102.081 137.358 1.00 41.84 78 ASN A O 1
ATOM 533 N N . TYR A 1 68 ? -55.039 103.616 138.957 1.00 42.30 79 TYR A N 1
ATOM 534 C CA . TYR A 1 68 ? -56.279 103.011 139.399 1.00 44.64 79 TYR A CA 1
ATOM 535 C C . TYR A 1 68 ? -57.322 103.343 138.356 1.00 46.70 79 TYR A C 1
ATOM 536 O O . TYR A 1 68 ? -57.369 104.457 137.866 1.00 48.80 79 TYR A O 1
ATOM 545 N N . LEU A 1 69 ? -58.135 102.360 137.997 1.00 47.28 80 LEU A N 1
ATOM 546 C CA . LEU A 1 69 ? -59.233 102.588 137.102 1.00 45.33 80 LEU A CA 1
ATOM 547 C C . LEU A 1 69 ? -60.503 102.834 137.922 1.00 49.09 80 LEU A C 1
ATOM 548 O O . LEU A 1 69 ? -60.520 102.726 139.146 1.00 46.58 80 LEU A O 1
ATOM 553 N N . GLU A 1 70 ? -61.569 103.171 137.224 1.00 50.99 81 GLU A N 1
ATOM 554 C CA . GLU A 1 70 ? -62.859 103.342 137.844 1.00 51.48 81 GLU A CA 1
ATOM 555 C C . GLU A 1 70 ? -63.252 102.031 138.615 1.00 46.92 81 GLU A C 1
ATOM 556 O O . GLU A 1 70 ? -63.094 100.913 138.120 1.00 48.34 81 GLU A O 1
ATOM 562 N N . ASP A 1 71 ? -63.659 102.203 139.874 1.00 41.33 82 ASP A N 1
ATOM 563 C CA . ASP A 1 71 ? -64.064 101.113 140.760 1.00 38.71 82 ASP A CA 1
ATOM 564 C C . ASP A 1 71 ? -65.268 100.370 140.210 1.00 39.46 82 ASP A C 1
ATOM 565 O O . ASP A 1 71 ? -66.183 100.989 139.661 1.00 39.30 82 ASP A O 1
ATOM 570 N N . VAL A 1 72 ? -65.288 99.047 140.374 1.00 38.40 83 VAL A N 1
ATOM 571 C CA . VAL A 1 72 ? -66.458 98.253 139.986 1.00 38.24 83 VAL A CA 1
ATOM 572 C C . VAL A 1 72 ? -67.395 98.174 141.196 1.00 37.71 83 VAL A C 1
ATOM 573 O O . VAL A 1 72 ? -67.022 97.663 142.243 1.00 41.50 83 VAL A O 1
ATOM 577 N N . TYR A 1 73 ? -68.595 98.702 141.040 1.00 38.46 84 TYR A N 1
ATOM 578 C CA . TYR A 1 73 ? -69.621 98.625 142.050 1.00 42.60 84 TYR A CA 1
ATOM 579 C C . TYR A 1 73 ? -70.218 97.228 142.086 1.00 43.96 84 TYR A C 1
ATOM 580 O O . TYR A 1 73 ? -70.781 96.777 141.095 1.00 45.01 84 TYR A O 1
ATOM 589 N N . VAL A 1 74 ? -70.109 96.561 143.240 1.00 43.09 85 VAL A N 1
ATOM 590 C CA . VAL A 1 74 ? -70.552 95.184 143.384 1.00 41.51 85 VAL A CA 1
ATOM 591 C C . VAL A 1 74 ? -71.937 95.090 144.024 1.00 45.16 85 VAL A C 1
ATOM 592 O O . VAL A 1 74 ? -72.777 94.314 143.575 1.00 49.61 85 VAL A O 1
ATOM 596 N N . GLY A 1 75 ? -72.173 95.858 145.078 1.00 42.81 86 GLY A N 1
ATOM 597 C CA . GLY A 1 75 ? -73.466 95.839 145.711 1.00 42.84 86 GLY A CA 1
ATOM 598 C C . GLY A 1 75 ? -73.573 96.652 146.992 1.00 42.53 86 GLY A C 1
ATOM 599 O O . GLY A 1 75 ? -72.594 97.183 147.493 1.00 35.84 86 GLY A O 1
ATOM 600 N N . LYS A 1 76 ? -74.805 96.704 147.491 1.00 41.40 87 LYS A N 1
ATOM 601 C CA . LYS A 1 76 ? -75.250 97.532 148.603 1.00 43.59 87 LYS A CA 1
ATOM 602 C C . LYS A 1 76 ? -76.022 96.611 149.557 1.00 44.20 87 LYS A C 1
ATOM 603 O O . LYS A 1 76 ? -76.757 95.731 149.109 1.00 39.12 87 LYS A O 1
ATOM 608 N N . ALA A 1 77 ? -75.903 96.847 150.856 1.00 43.83 88 ALA A N 1
ATOM 609 C CA . ALA A 1 77 ? -76.763 96.176 151.833 1.00 42.43 88 ALA A CA 1
ATOM 610 C C . ALA A 1 77 ? -76.946 97.025 153.084 1.00 41.50 88 ALA A C 1
ATOM 611 O O . ALA A 1 77 ? -76.178 97.954 153.341 1.00 38.28 88 ALA A O 1
ATOM 613 N N . LEU A 1 78 ? -77.998 96.714 153.827 1.00 39.57 89 LEU A N 1
ATOM 614 C CA . LEU A 1 78 ? -78.281 97.371 155.094 1.00 41.54 89 LEU A CA 1
ATOM 615 C C . LEU A 1 78 ? -78.206 96.335 156.215 1.00 42.17 89 LEU A C 1
ATOM 616 O O . LEU A 1 78 ? -78.473 95.144 156.005 1.00 42.72 89 LEU A O 1
ATOM 621 N N . LEU A 1 79 ? -77.775 96.786 157.385 1.00 40.83 90 LEU A N 1
ATOM 622 C CA . LEU A 1 79 ? -77.785 95.978 158.593 1.00 39.56 90 LEU A CA 1
ATOM 623 C C . LEU A 1 79 ? -78.374 96.833 159.687 1.00 39.61 90 LEU A C 1
ATOM 624 O O . LEU A 1 79 ? -77.828 97.897 159.998 1.00 38.80 90 LEU A O 1
ATOM 629 N N . THR A 1 80 ? -79.474 96.365 160.286 1.00 39.56 91 THR A N 1
ATOM 630 C CA . THR A 1 80 ? -80.246 97.175 161.222 1.00 40.50 91 THR A CA 1
ATOM 631 C C . THR A 1 80 ? -80.206 96.660 162.669 1.00 44.05 91 THR A C 1
ATOM 632 O O . THR A 1 80 ? -80.574 95.518 162.959 1.00 40.71 91 THR A O 1
ATOM 636 N N . ASN A 1 81 ? -79.812 97.545 163.576 1.00 45.59 92 ASN A N 1
ATOM 637 C CA . ASN A 1 81 ? -79.778 97.249 165.003 1.00 41.54 92 ASN A CA 1
ATOM 638 C C . ASN A 1 81 ? -80.844 98.052 165.730 1.00 42.86 92 ASN A C 1
ATOM 639 O O . ASN A 1 81 ? -80.566 99.165 166.196 1.00 39.55 92 ASN A O 1
ATOM 644 N N . ASP A 1 82 ? -82.061 97.495 165.820 1.00 44.51 93 ASP A N 1
ATOM 645 C CA . ASP A 1 82 ? -83.151 98.068 166.645 1.00 49.19 93 ASP A CA 1
ATOM 646 C C . ASP A 1 82 ? -83.150 97.470 168.065 1.00 49.88 93 ASP A C 1
ATOM 647 O O . ASP A 1 82 ? -84.140 96.889 168.528 1.00 50.39 93 ASP A O 1
ATOM 652 N N . THR A 1 83 ? -82.024 97.654 168.739 1.00 46.03 94 THR A N 1
ATOM 653 C CA . THR A 1 83 ? -81.734 97.053 170.037 1.00 50.09 94 THR A CA 1
ATOM 654 C C . THR A 1 83 ? -81.062 98.168 170.872 1.00 54.21 94 THR A C 1
ATOM 655 O O . THR A 1 83 ? -80.586 99.151 170.287 1.00 53.57 94 THR A O 1
ATOM 659 N N . GLN A 1 84 ? -81.049 98.027 172.205 1.00 56.08 95 GLN A N 1
ATOM 660 C CA . GLN A 1 84 ? -80.551 99.077 173.120 1.00 57.51 95 GLN A CA 1
ATOM 661 C C . GLN A 1 84 ? -79.056 98.999 173.353 1.00 54.01 95 GLN A C 1
ATOM 662 O O . GLN A 1 84 ? -78.490 99.859 174.028 1.00 55.03 95 GLN A O 1
ATOM 668 N N . GLN A 1 85 ? -78.426 97.951 172.839 1.00 57.27 96 GLN A N 1
ATOM 669 C CA . GLN A 1 85 ? -76.969 97.782 172.921 1.00 61.20 96 GLN A CA 1
ATOM 670 C C . GLN A 1 85 ? -76.350 97.387 171.562 1.00 55.53 96 GLN A C 1
ATOM 671 O O . GLN A 1 85 ? -77.054 97.089 170.610 1.00 51.60 96 GLN A O 1
ATOM 677 N N . GLU A 1 86 ? -75.028 97.398 171.475 1.00 54.53 97 GLU A N 1
ATOM 678 C CA . GLU A 1 86 ? -74.378 97.092 170.220 1.00 54.88 97 GLU A CA 1
ATOM 679 C C . GLU A 1 86 ? -74.516 95.620 169.881 1.00 54.87 97 GLU A C 1
ATOM 680 O O . GLU A 1 86 ? -74.601 94.772 170.770 1.00 50.97 97 GLU A O 1
ATOM 686 N N . GLN A 1 87 ? -74.554 95.328 168.580 1.00 54.68 98 GLN A N 1
ATOM 687 C CA . GLN A 1 87 ? -74.781 93.974 168.101 1.00 50.88 98 GLN A CA 1
ATOM 688 C C . GLN A 1 87 ? -73.884 93.599 166.940 1.00 56.06 98 GLN A C 1
ATOM 689 O O . GLN A 1 87 ? -73.575 94.430 166.072 1.00 54.47 98 GLN A O 1
ATOM 695 N N . LYS A 1 88 ? -73.501 92.323 166.923 1.00 56.79 99 LYS A N 1
ATOM 696 C CA . LYS A 1 88 ? -72.771 91.719 165.821 1.00 55.55 99 LYS A CA 1
ATOM 697 C C . LYS A 1 88 ? -73.797 91.270 164.771 1.00 51.89 99 LYS A C 1
ATOM 698 O O . LYS A 1 88 ? -74.472 90.258 164.949 1.00 48.17 99 LYS A O 1
ATOM 704 N N . LEU A 1 89 ? -73.926 92.049 163.696 1.00 46.23 100 LEU A N 1
ATOM 705 C CA . LEU A 1 89 ? -74.838 91.734 162.599 1.00 48.83 100 LEU A CA 1
ATOM 706 C C . LEU A 1 89 ? -74.077 91.199 161.364 1.00 48.52 100 LEU A C 1
ATOM 707 O O . LEU A 1 89 ? -73.013 91.696 161.011 1.00 46.72 100 LEU A O 1
ATOM 712 N N . LYS A 1 90 ? -74.638 90.180 160.721 1.00 51.19 101 LYS A N 1
ATOM 713 C CA . LYS A 1 90 ? -73.974 89.466 159.624 1.00 48.28 101 LYS A CA 1
ATOM 714 C C . LYS A 1 90 ? -74.531 89.880 158.268 1.00 48.50 101 LYS A C 1
ATOM 715 O O . LYS A 1 90 ? -75.742 89.854 158.065 1.00 42.91 101 LYS A O 1
ATOM 720 N N . SER A 1 91 ? -73.632 90.235 157.345 1.00 45.16 102 SER A N 1
ATOM 721 C CA . SER A 1 91 ? -73.997 90.466 155.952 1.00 42.92 102 SER A CA 1
ATOM 722 C C . SER A 1 91 ? -74.263 89.139 155.259 1.00 44.92 102 SER A C 1
ATOM 723 O O . SER A 1 91 ? -73.833 88.092 155.724 1.00 41.57 102 SER A O 1
ATOM 726 N N . GLN A 1 92 ? -74.957 89.191 154.126 1.00 46.85 103 GLN A N 1
ATOM 727 C CA . GLN A 1 92 ? -75.116 88.000 153.291 1.00 44.39 103 GLN A CA 1
ATOM 728 C C . GLN A 1 92 ? -73.819 87.718 152.550 1.00 42.62 103 GLN A C 1
ATOM 729 O O . GLN A 1 92 ? -73.100 88.638 152.178 1.00 43.55 103 GLN A O 1
ATOM 735 N N . SER A 1 93 ? -73.526 86.443 152.321 1.00 40.64 104 SER A N 1
ATOM 736 C CA . SER A 1 93 ? -72.411 86.087 151.475 1.00 40.73 104 SER A CA 1
ATOM 737 C C . SER A 1 93 ? -72.750 86.436 150.015 1.00 42.90 104 SER A C 1
ATOM 738 O O . SER A 1 93 ? -73.919 86.581 149.657 1.00 42.43 104 SER A O 1
ATOM 741 N N . PHE A 1 94 ? -71.730 86.636 149.193 1.00 43.00 105 PHE A N 1
ATOM 742 C CA . PHE A 1 94 ? -71.960 87.025 147.797 1.00 43.60 105 PHE A CA 1
ATOM 743 C C . PHE A 1 94 ? -70.810 86.617 146.885 1.00 47.86 105 PHE A C 1
ATOM 744 O O . PHE A 1 94 ? -69.783 86.094 147.343 1.00 49.22 105 PHE A O 1
ATOM 752 N N . THR A 1 95 ? -71.018 86.807 145.583 1.00 50.76 106 THR A N 1
ATOM 753 C CA . THR A 1 95 ? -69.981 86.566 144.583 1.00 50.12 106 THR A CA 1
ATOM 754 C C . THR A 1 95 ? -69.876 87.768 143.690 1.00 50.71 106 THR A C 1
ATOM 755 O O . THR A 1 95 ? -70.832 88.515 143.534 1.00 51.00 106 THR A O 1
ATOM 759 N N . CYS A 1 96 ? -68.713 87.941 143.087 1.00 53.60 107 CYS A N 1
ATOM 760 C CA . CYS A 1 96 ? -68.583 88.847 141.963 1.00 55.22 107 CYS A CA 1
ATOM 761 C C . CYS A 1 96 ? -67.511 88.334 141.003 1.00 54.46 107 CYS A C 1
ATOM 762 O O . CYS A 1 96 ? -66.601 87.594 141.393 1.00 57.58 107 CYS A O 1
ATOM 765 N N . LYS A 1 97 ? -67.643 88.734 139.748 1.00 52.22 108 LYS A N 1
ATOM 766 C CA . LYS A 1 97 ? -66.787 88.258 138.680 1.00 51.33 108 LYS A CA 1
ATOM 767 C C . LYS A 1 97 ? -66.007 89.419 138.097 1.00 47.52 108 LYS A C 1
ATOM 768 O O . LYS A 1 97 ? -66.496 90.533 138.017 1.00 48.25 108 LYS A O 1
ATOM 774 N N . ASN A 1 98 ? -64.777 89.148 137.697 1.00 44.76 109 ASN A N 1
ATOM 775 C CA A ASN A 1 98 ? -63.920 90.146 137.083 0.50 44.86 109 ASN A CA 1
ATOM 776 C CA B ASN A 1 98 ? -63.936 90.178 137.092 0.50 42.99 109 ASN A CA 1
ATOM 777 C C . ASN A 1 98 ? -62.938 89.495 136.131 1.00 42.92 109 ASN A C 1
ATOM 778 O O . ASN A 1 98 ? -62.513 88.352 136.352 1.00 40.78 109 ASN A O 1
ATOM 787 N N . THR A 1 99 ? -62.615 90.189 135.045 1.00 40.83 110 THR A N 1
ATOM 788 C CA . THR A 1 99 ? -61.699 89.659 134.038 1.00 40.84 110 THR A CA 1
ATOM 789 C C . THR A 1 99 ? -60.416 90.460 134.016 1.00 39.25 110 THR A C 1
ATOM 790 O O . THR A 1 99 ? -60.433 91.661 133.781 1.00 40.87 110 THR A O 1
ATOM 794 N N . ASP A 1 100 ? -59.304 89.786 134.278 1.00 38.39 111 ASP A N 1
ATOM 795 C CA . ASP A 1 100 ? -57.988 90.387 134.135 1.00 39.45 111 ASP A CA 1
ATOM 796 C C . ASP A 1 100 ? -57.573 90.238 132.679 1.00 39.52 111 ASP A C 1
ATOM 797 O O . ASP A 1 100 ? -57.740 89.171 132.104 1.00 34.54 111 ASP A O 1
ATOM 802 N N . THR A 1 101 ? -57.038 91.306 132.093 1.00 37.05 112 THR A N 1
ATOM 803 C CA . THR A 1 101 ? -56.656 91.294 130.690 1.00 34.89 112 THR A CA 1
ATOM 804 C C . THR A 1 101 ? -55.279 91.865 130.473 1.00 36.65 112 THR A C 1
ATOM 805 O O . THR A 1 101 ? -54.768 92.637 131.295 1.00 32.97 112 THR A O 1
ATOM 809 N N . VAL A 1 102 ? -54.679 91.459 129.356 1.00 36.04 113 VAL A N 1
ATOM 810 C CA . VAL A 1 102 ? -53.439 92.047 128.892 1.00 36.45 113 VAL A CA 1
ATOM 811 C C . VAL A 1 102 ? -53.475 92.092 127.369 1.00 38.70 113 VAL A C 1
ATOM 812 O O . VAL A 1 102 ? -53.891 91.135 126.710 1.00 37.77 113 VAL A O 1
ATOM 816 N N . THR A 1 103 ? -53.078 93.232 126.818 1.00 38.87 114 THR A N 1
ATOM 817 C CA . THR A 1 103 ? -52.860 93.344 125.405 1.00 36.52 114 THR A CA 1
ATOM 818 C C . THR A 1 103 ? -51.419 93.815 125.192 1.00 38.27 114 THR A C 1
ATOM 819 O O . THR A 1 103 ? -50.906 94.641 125.957 1.00 35.74 114 THR A O 1
ATOM 823 N N . ALA A 1 104 ? -50.790 93.293 124.138 1.00 37.00 115 ALA A N 1
ATOM 824 C CA . ALA A 1 104 ? -49.381 93.540 123.838 1.00 34.51 115 ALA A CA 1
ATOM 825 C C . ALA A 1 104 ? -49.189 93.690 122.334 1.00 34.01 115 ALA A C 1
ATOM 826 O O . ALA A 1 104 ? -49.625 92.840 121.567 1.00 30.76 115 ALA A O 1
ATOM 828 N N . THR A 1 105 ? -48.491 94.745 121.930 1.00 34.32 116 THR A N 1
ATOM 829 C CA . THR A 1 105 ? -48.310 95.075 120.516 1.00 32.61 116 THR A CA 1
ATOM 830 C C . THR A 1 105 ? -46.843 95.397 120.208 1.00 32.77 116 THR A C 1
ATOM 831 O O . THR A 1 105 ? -46.206 96.166 120.919 1.00 32.48 116 THR A O 1
ATOM 835 N N . THR A 1 106 ? -46.302 94.749 119.178 1.00 32.05 117 THR A N 1
ATOM 836 C CA . THR A 1 106 ? -44.995 95.086 118.661 1.00 29.87 117 THR A CA 1
ATOM 837 C C . THR A 1 106 ? -45.184 96.368 117.864 1.00 32.31 117 THR A C 1
ATOM 838 O O . THR A 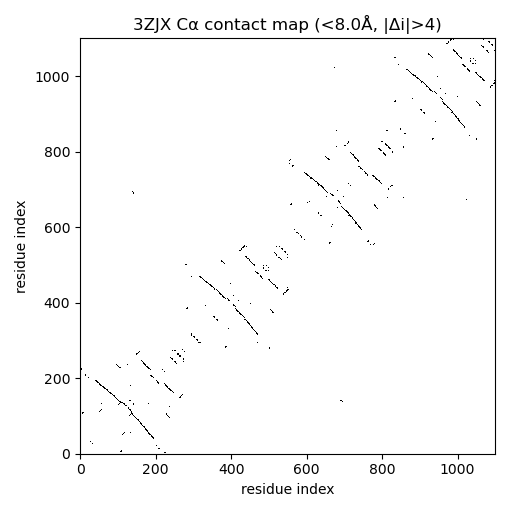1 106 ? -46.047 96.429 116.983 1.00 31.66 117 THR A O 1
ATOM 842 N N . THR A 1 107 ? -44.432 97.410 118.226 1.00 34.00 118 THR A N 1
ATOM 843 C CA . THR A 1 107 ? -44.551 98.723 117.589 1.00 34.33 118 THR A CA 1
ATOM 844 C C . THR A 1 107 ? -43.449 98.953 116.552 1.00 35.08 118 THR A C 1
ATOM 845 O O . THR A 1 107 ? -43.646 99.687 115.598 1.00 37.35 118 THR A O 1
ATOM 849 N N . HIS A 1 108 ? -42.286 98.359 116.777 1.00 37.18 119 HIS A N 1
ATOM 850 C CA . HIS A 1 108 ? -41.182 98.430 115.855 1.00 40.41 119 HIS A CA 1
ATOM 851 C C . HIS A 1 108 ? -40.513 97.063 115.788 1.00 40.05 119 HIS A C 1
ATOM 852 O O . HIS A 1 108 ? -39.858 96.618 116.748 1.00 34.64 119 HIS A O 1
ATOM 859 N N . THR A 1 109 ? -40.697 96.402 114.643 1.00 37.28 120 THR A N 1
ATOM 860 C CA . THR A 1 109 ? -40.143 95.069 114.429 1.00 38.11 120 THR A CA 1
ATOM 861 C C . THR A 1 109 ? -38.638 95.178 114.355 1.00 39.65 120 THR A C 1
ATOM 862 O O . THR A 1 109 ? -38.073 96.274 114.324 1.00 37.41 120 THR A O 1
ATOM 866 N N . VAL A 1 110 ? -37.983 94.034 114.305 1.00 43.52 121 VAL A N 1
ATOM 867 C CA . VAL A 1 110 ? -36.540 94.006 114.133 1.00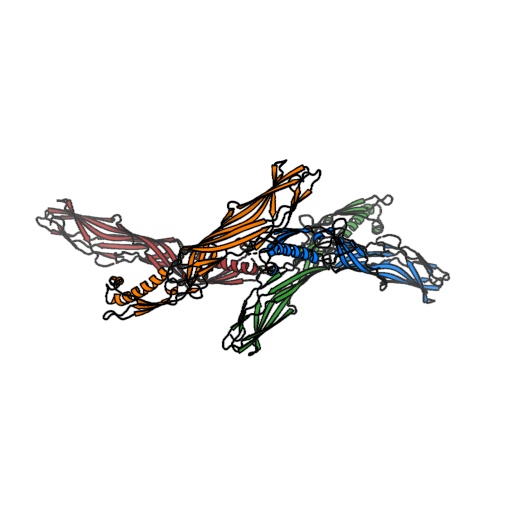 48.63 121 VAL A CA 1
ATOM 868 C C . VAL A 1 110 ? -36.157 93.720 112.650 1.00 53.30 121 VAL A C 1
ATOM 869 O O . VAL A 1 110 ? -35.025 93.346 112.350 1.00 50.42 121 VAL A O 1
ATOM 873 N N . GLY A 1 111 ? -37.092 93.978 111.734 1.00 52.66 122 GLY A N 1
ATOM 874 C CA . GLY A 1 111 ? -36.954 93.585 110.334 1.00 57.64 122 GLY A CA 1
ATOM 875 C C . GLY A 1 111 ? -37.767 92.322 110.106 1.00 57.72 122 GLY A C 1
ATOM 876 O O . GLY A 1 111 ? -38.033 91.573 111.047 1.00 65.17 122 GLY A O 1
ATOM 877 N N . THR A 1 112 ? -38.157 92.086 108.862 1.00 52.73 123 THR A N 1
ATOM 878 C CA . THR A 1 112 ? -39.142 91.051 108.542 1.00 54.77 123 THR A CA 1
ATOM 879 C C . THR A 1 112 ? -38.565 89.655 108.349 1.00 52.84 123 THR A C 1
ATOM 880 O O . THR A 1 112 ? -39.285 88.667 108.450 1.00 46.17 123 THR A O 1
ATOM 884 N N . SER A 1 113 ? -37.273 89.569 108.056 1.00 58.12 124 SER A N 1
ATOM 885 C CA . SER A 1 113 ? -36.704 88.336 107.488 1.00 55.97 124 SER A CA 1
ATOM 886 C C . SER A 1 113 ? -36.553 87.168 108.459 1.00 54.67 124 SER A C 1
ATOM 887 O O . SER A 1 113 ? -36.577 86.026 108.024 1.00 58.16 124 SER A O 1
ATOM 890 N N . ILE A 1 114 ? -36.408 87.436 109.755 1.00 52.75 125 ILE A N 1
ATOM 891 C CA . ILE A 1 114 ? -36.190 86.367 110.733 1.00 50.96 125 ILE A CA 1
ATOM 892 C C . ILE A 1 114 ? -37.299 86.338 111.780 1.00 50.37 125 ILE A C 1
ATOM 893 O O . ILE A 1 114 ? -37.515 87.320 112.487 1.00 51.72 125 ILE A O 1
ATOM 897 N N . GLN A 1 115 ? -37.983 85.200 111.879 1.00 50.62 126 GLN A N 1
ATOM 898 C CA . GLN A 1 115 ? -39.071 85.021 112.830 1.00 51.16 126 GLN A CA 1
ATOM 899 C C . GLN A 1 115 ? -38.531 84.742 114.233 1.00 53.23 126 GLN A C 1
ATOM 900 O O . GLN A 1 115 ? -37.513 84.068 114.388 1.00 52.28 126 GLN A O 1
ATOM 906 N N . ALA A 1 116 ? -39.209 85.282 115.244 1.00 49.23 127 ALA A N 1
ATOM 907 C CA . ALA A 1 116 ? -38.917 84.972 116.638 1.00 47.74 127 ALA A CA 1
ATOM 908 C C . ALA A 1 116 ? -40.046 85.469 117.516 1.00 44.75 127 ALA A C 1
ATOM 909 O O . ALA A 1 116 ? -40.688 86.476 117.207 1.00 40.55 127 ALA A O 1
ATOM 911 N N . THR A 1 117 ? -40.283 84.783 118.624 1.00 46.35 128 THR A N 1
ATOM 912 C CA . THR A 1 117 ? -41.232 85.286 119.619 1.00 49.67 128 THR A CA 1
ATOM 913 C C . THR A 1 117 ? -40.666 85.121 121.006 1.00 49.01 128 THR A C 1
ATOM 914 O O . THR A 1 117 ? -39.787 84.291 121.228 1.00 51.37 128 THR A O 1
ATOM 918 N N . ALA A 1 118 ? -41.179 85.917 121.938 1.00 50.88 129 ALA A N 1
ATOM 919 C CA . ALA A 1 118 ? -40.755 85.850 123.337 1.00 49.52 129 ALA A CA 1
ATOM 920 C C . ALA A 1 118 ? -41.923 86.140 124.261 1.00 48.45 129 ALA A C 1
ATOM 921 O O . ALA A 1 118 ? -42.832 86.903 123.909 1.00 47.51 129 ALA A O 1
ATOM 923 N N . LYS A 1 119 ? -41.898 85.505 125.428 1.00 47.78 130 LYS A N 1
ATOM 924 C CA . LYS A 1 119 ? -42.972 85.630 126.407 1.00 49.56 130 LYS A CA 1
ATOM 925 C C . LYS A 1 119 ? -42.809 86.884 127.252 1.00 45.24 130 LYS A C 1
ATOM 926 O O . LYS A 1 119 ? -41.698 87.309 127.556 1.00 43.80 130 LYS A O 1
ATOM 929 N N . PHE A 1 120 ? -43.941 87.477 127.600 1.00 43.56 131 PHE A N 1
ATOM 930 C CA . PHE A 1 120 ? -43.976 88.633 128.480 1.00 41.47 131 PHE A CA 1
ATOM 931 C C . PHE A 1 120 ? -44.961 88.375 129.625 1.00 42.46 131 PHE A C 1
ATOM 932 O O . PHE A 1 120 ? -46.134 88.058 129.386 1.00 37.95 131 PHE A O 1
ATOM 940 N N . THR A 1 121 ? -44.468 88.500 130.858 1.00 46.18 132 THR A N 1
ATOM 941 C CA . THR A 1 121 ? -45.303 88.418 132.063 1.00 45.35 132 THR A CA 1
ATOM 942 C C . THR A 1 121 ? -45.575 89.846 132.550 1.00 43.36 132 THR A C 1
ATOM 943 O O . THR A 1 121 ? -44.636 90.620 132.736 1.00 43.45 132 THR A O 1
ATOM 947 N N . VAL A 1 122 ? -46.839 90.222 132.754 1.00 43.03 133 VAL A N 1
ATOM 948 C CA . VAL A 1 122 ? -47.094 91.601 133.184 1.00 44.44 133 VAL A CA 1
ATOM 949 C C . VAL A 1 122 ? -46.484 91.769 134.576 1.00 45.59 133 VAL A C 1
ATOM 950 O O . VAL A 1 122 ? -46.603 90.872 135.411 1.00 46.58 133 VAL A O 1
ATOM 954 N N . PRO A 1 123 ? -45.786 92.889 134.813 1.00 47.63 134 PRO A N 1
ATOM 955 C CA . PRO A 1 123 ? -45.109 93.120 136.078 1.00 48.04 134 PRO A CA 1
ATOM 956 C C . PRO A 1 123 ? -46.019 93.815 137.109 1.00 53.82 134 PRO A C 1
ATOM 957 O O . PRO A 1 123 ? -47.120 94.251 136.769 1.00 50.32 134 PRO A O 1
ATOM 961 N N . PHE A 1 124 ? -45.562 93.920 138.358 1.00 64.50 135 PHE A N 1
ATOM 962 C CA . PHE A 1 124 ? -46.405 94.455 139.449 1.00 69.42 135 PHE A CA 1
ATOM 963 C C . PHE A 1 124 ? -47.796 93.789 139.417 1.00 65.58 135 PHE A C 1
ATOM 964 O O . PHE A 1 124 ? -48.835 94.459 139.333 1.00 54.88 135 PHE A O 1
ATOM 972 N N . ASN A 1 125 ? -47.812 92.464 139.447 1.00 64.61 136 ASN A N 1
ATOM 973 C CA . ASN A 1 125 ? -49.069 91.746 139.356 1.00 68.71 136 ASN A CA 1
ATOM 974 C C . ASN A 1 125 ? -49.813 91.719 140.707 1.00 78.77 136 ASN A C 1
ATOM 975 O O . ASN A 1 125 ? -50.889 92.320 140.826 1.00 86.88 136 ASN A O 1
ATOM 980 N N . GLU A 1 126 ? -49.261 91.015 141.699 1.00 75.22 137 GLU A N 1
ATOM 981 C CA . GLU A 1 126 ? -49.788 91.004 143.076 1.00 74.95 137 GLU A CA 1
ATOM 982 C C . GLU A 1 126 ? -51.179 90.364 143.257 1.00 70.38 137 GLU A C 1
ATOM 983 O O . GLU A 1 126 ? -51.619 90.187 144.382 1.00 74.71 137 GLU A O 1
ATOM 989 N N . THR A 1 127 ? -51.854 89.981 142.175 1.00 71.79 138 THR A N 1
ATOM 990 C CA . THR A 1 127 ? -53.164 89.345 142.274 1.00 64.76 138 THR A CA 1
ATOM 991 C C . THR A 1 127 ? -53.057 87.863 142.641 1.00 62.77 138 THR A C 1
ATOM 992 O O . THR A 1 127 ? -54.043 87.250 143.051 1.00 61.21 138 THR A O 1
ATOM 996 N N . GLY A 1 128 ? -51.876 87.285 142.431 1.00 57.51 139 GLY A N 1
ATOM 997 C CA . GLY A 1 128 ? -51.670 85.856 142.600 1.00 59.12 139 GLY A CA 1
ATOM 998 C C . GLY A 1 128 ? -52.079 85.031 141.385 1.00 66.82 139 GLY A C 1
ATOM 999 O O . GLY A 1 128 ? -52.027 83.802 141.420 1.00 67.64 139 GLY A O 1
ATOM 1000 N N . VAL A 1 129 ? -52.513 85.700 140.317 1.00 71.01 140 VAL A N 1
ATOM 1001 C CA . VAL A 1 129 ? -52.799 85.043 139.047 1.00 70.51 140 VAL A CA 1
ATOM 1002 C C . VAL A 1 129 ? -51.886 85.666 137.990 1.00 69.10 140 VAL A C 1
ATOM 1003 O O . VAL A 1 129 ? -52.032 86.841 137.645 1.00 72.55 140 VAL A O 1
ATOM 1007 N N . SER A 1 130 ? -50.918 84.883 137.514 1.00 66.66 141 SER A N 1
ATOM 1008 C CA . SER A 1 130 ? -49.947 85.365 136.540 1.00 65.98 141 SER A CA 1
ATOM 1009 C C . SER A 1 130 ? -50.631 85.575 135.195 1.00 62.65 141 SER A C 1
ATOM 1010 O O . SER A 1 130 ? -51.544 84.826 134.821 1.00 61.42 141 SER A O 1
ATOM 1013 N N . LEU A 1 131 ? -50.217 86.623 134.493 1.00 54.59 142 LEU A N 1
ATOM 1014 C CA . LEU A 1 131 ? -50.845 86.983 133.233 1.00 48.39 142 LEU A CA 1
ATOM 1015 C C . LEU A 1 131 ? -49.742 87.167 132.199 1.00 44.43 142 LEU A C 1
ATOM 1016 O O . LEU A 1 131 ? -48.910 88.064 132.318 1.00 42.35 142 LEU A O 1
ATOM 1021 N N . THR A 1 132 ? -49.704 86.261 131.220 1.00 42.53 143 THR A N 1
ATOM 1022 C CA . THR A 1 132 ? -48.638 86.232 130.249 1.00 41.25 143 THR A CA 1
ATOM 1023 C C . THR A 1 132 ? -49.182 86.379 128.840 1.00 39.62 143 THR A C 1
ATOM 1024 O O . THR A 1 132 ? -50.285 85.915 128.514 1.00 38.67 143 THR A O 1
ATOM 1028 N N . THR A 1 133 ? -48.405 87.038 127.998 1.00 37.87 144 THR A N 1
ATOM 1029 C CA . THR A 1 133 ? -48.667 87.021 126.566 1.00 35.87 144 THR A CA 1
ATOM 1030 C C . THR A 1 133 ? -47.314 86.872 125.839 1.00 36.25 144 THR A C 1
ATOM 1031 O O . THR A 1 133 ? -46.355 86.307 126.403 1.00 35.92 144 THR A O 1
ATOM 1035 N N . SER A 1 134 ? -47.219 87.345 124.603 1.00 35.62 145 SER A N 1
ATOM 1036 C CA . SER A 1 134 ? -45.957 87.244 123.874 1.00 37.13 145 SER A CA 1
ATOM 1037 C C . SER A 1 134 ? -45.852 88.320 122.816 1.00 39.51 145 SER A C 1
ATOM 1038 O O . SER A 1 134 ? -46.845 88.970 122.480 1.00 37.03 145 SER A O 1
ATOM 1041 N N . TYR A 1 135 ? -44.630 88.509 122.320 1.00 38.06 146 TYR A N 1
ATOM 1042 C CA . TYR A 1 135 ? -44.344 89.466 121.269 1.00 36.11 146 TYR A CA 1
ATOM 1043 C C . TYR A 1 135 ? -43.721 88.773 120.051 1.00 37.54 146 TYR A C 1
ATOM 1044 O O . TYR A 1 135 ? -42.856 87.891 120.188 1.00 36.24 146 TYR A O 1
ATOM 1053 N N . SER A 1 136 ? -44.162 89.175 118.858 1.00 38.33 147 SER A N 1
ATOM 1054 C CA . SER A 1 136 ? -43.495 88.772 117.606 1.00 39.34 147 SER A CA 1
ATOM 1055 C C . SER A 1 136 ? -42.385 89.769 117.276 1.00 35.85 147 SER A C 1
ATOM 1056 O O . SER A 1 136 ? -42.587 90.969 117.327 1.00 36.62 147 SER A O 1
ATOM 1059 N N . PHE A 1 137 ? -41.210 89.272 116.933 1.00 36.30 148 PHE A N 1
ATOM 1060 C CA . PHE A 1 137 ? -40.110 90.148 116.536 1.00 35.10 148 PHE A CA 1
ATOM 1061 C C . PHE A 1 137 ? -40.238 90.662 115.101 1.00 35.05 148 PHE A C 1
ATOM 1062 O O . PHE A 1 137 ? -39.733 91.732 114.791 1.00 33.79 148 PHE A O 1
ATOM 1070 N N . ALA A 1 138 ? -40.905 89.909 114.230 1.00 37.51 149 ALA A N 1
ATOM 1071 C CA . ALA A 1 138 ? -40.875 90.210 112.790 1.00 40.96 149 ALA A CA 1
ATOM 1072 C C . ALA A 1 138 ? -42.115 90.910 112.295 1.00 41.46 149 ALA A C 1
ATOM 1073 O O . ALA A 1 138 ? -42.069 91.542 111.241 1.00 45.62 149 ALA A O 1
ATOM 1075 N N . ASN A 1 139 ? -43.216 90.803 113.042 1.00 41.63 150 ASN A N 1
ATOM 1076 C CA . ASN A 1 139 ? -44.473 91.469 112.672 1.00 39.67 150 ASN A CA 1
ATOM 1077 C C . ASN A 1 139 ? -45.043 92.363 113.783 1.00 39.30 150 ASN A C 1
ATOM 1078 O O . ASN A 1 139 ? -44.743 92.185 114.970 1.00 41.03 150 ASN A O 1
ATOM 1083 N N . THR A 1 140 ? -45.840 93.350 113.378 1.00 38.39 151 THR A N 1
ATOM 1084 C CA . THR A 1 140 ? -46.462 94.302 114.288 1.00 35.89 151 THR A CA 1
ATOM 1085 C C . THR A 1 140 ? -47.786 93.716 114.774 1.00 34.36 151 THR A C 1
ATOM 1086 O O . THR A 1 140 ? -48.845 94.311 114.590 1.00 35.44 151 THR A O 1
ATOM 1090 N N . ASN A 1 141 ? -47.717 92.552 115.408 1.00 31.32 152 ASN A N 1
ATOM 1091 C CA . ASN A 1 141 ? -48.894 91.876 115.885 1.00 32.31 152 ASN A CA 1
ATOM 1092 C C . ASN A 1 141 ? -49.369 92.405 117.245 1.00 34.62 152 ASN A C 1
ATOM 1093 O O . ASN A 1 141 ? -48.654 93.119 117.946 1.00 33.29 152 ASN A O 1
ATOM 1098 N N . THR A 1 142 ? -50.606 92.062 117.582 1.00 37.18 153 THR A N 1
ATOM 1099 C CA . THR A 1 142 ? -51.195 92.393 118.871 1.00 36.30 153 THR A CA 1
ATOM 1100 C C . THR A 1 142 ? -51.687 91.081 119.467 1.00 38.24 153 THR A C 1
ATOM 1101 O O . THR A 1 142 ? -52.536 90.414 118.874 1.00 36.11 153 THR A O 1
ATOM 1105 N N . ASN A 1 143 ? -51.125 90.704 120.617 1.00 38.19 154 ASN A N 1
ATOM 1106 C CA . ASN A 1 143 ? -51.540 89.501 121.341 1.00 39.52 154 ASN A CA 1
ATOM 1107 C C . ASN A 1 143 ? -52.280 89.847 122.640 1.00 41.45 154 ASN A C 1
ATOM 1108 O O . ASN A 1 143 ? -51.870 90.747 123.387 1.00 39.29 154 ASN A O 1
ATOM 1113 N N . THR A 1 144 ? -53.397 89.161 122.881 1.00 41.70 155 THR A N 1
ATOM 1114 C CA . THR A 1 144 ? -54.171 89.371 124.081 1.00 41.73 155 THR A CA 1
ATOM 1115 C C . THR A 1 144 ? -54.198 88.099 124.903 1.00 42.71 155 THR A C 1
ATOM 1116 O O . THR A 1 144 ? -53.890 87.008 124.428 1.00 41.99 155 THR A O 1
ATOM 1120 N N . ASN A 1 145 ? -54.546 88.263 126.165 1.00 42.67 156 ASN A N 1
ATOM 1121 C CA . ASN A 1 145 ? -54.869 87.138 127.015 1.00 41.24 156 ASN A CA 1
ATOM 1122 C C . ASN A 1 145 ? -55.781 87.657 128.104 1.00 43.07 156 ASN A C 1
ATOM 1123 O O . ASN A 1 145 ? -55.818 88.875 128.378 1.00 40.86 156 ASN A O 1
ATOM 1128 N N . SER A 1 146 ? -56.547 86.762 128.710 1.00 42.85 157 SER A N 1
ATOM 1129 C CA . SER A 1 146 ? -57.412 87.168 129.796 1.00 42.28 157 SER A CA 1
ATOM 1130 C C . SER A 1 146 ? -57.692 86.016 130.738 1.00 45.24 157 SER A C 1
ATOM 1131 O O . SER A 1 146 ? -57.508 84.863 130.380 1.00 46.37 157 SER A O 1
ATOM 1134 N N . LYS A 1 147 ? -58.087 86.353 131.966 1.00 47.82 158 LYS A N 1
ATOM 1135 C CA . LYS A 1 147 ? -58.409 85.372 132.992 1.00 51.06 158 LYS A CA 1
ATOM 1136 C C . LYS A 1 147 ? -59.602 85.872 133.771 1.00 50.81 158 LYS A C 1
ATOM 1137 O O . LYS A 1 147 ? -59.579 86.985 134.302 1.00 50.93 158 LYS A O 1
ATOM 1143 N N . GLU A 1 148 ? -60.662 85.069 133.796 1.00 53.85 159 GLU A N 1
ATOM 1144 C CA . GLU A 1 148 ? -61.868 85.405 134.538 1.00 55.72 159 GLU A CA 1
ATOM 1145 C C . GLU A 1 148 ? -61.682 84.950 135.976 1.00 52.90 159 GLU A C 1
ATOM 1146 O O . GLU A 1 148 ? -61.277 83.818 136.230 1.00 54.01 159 GLU A O 1
ATOM 1152 N N . ILE A 1 149 ? -61.951 85.855 136.909 1.00 51.83 160 ILE A N 1
ATOM 1153 C CA . ILE A 1 149 ? -61.835 85.571 138.337 1.00 51.72 160 ILE A CA 1
ATOM 1154 C C . ILE A 1 149 ? -63.204 85.710 138.989 1.00 43.26 160 ILE A C 1
ATOM 1155 O O . ILE A 1 149 ? -63.898 86.698 138.767 1.00 41.11 160 ILE A O 1
ATOM 1160 N N . THR A 1 150 ? -63.611 84.694 139.747 1.00 40.16 161 THR A N 1
ATOM 1161 C CA . THR A 1 150 ? -64.841 84.766 140.518 1.00 40.50 161 THR A CA 1
ATOM 1162 C C . THR A 1 150 ? -64.490 84.872 141.999 1.00 43.35 161 THR A C 1
ATOM 1163 O O . THR A 1 150 ? -63.748 84.049 142.538 1.00 41.50 161 THR A O 1
ATOM 1167 N N . ALA A 1 151 ? -65.022 85.893 142.650 1.00 45.69 162 ALA A N 1
ATOM 1168 C CA . ALA A 1 151 ? -64.793 86.095 144.066 1.00 44.11 162 ALA A CA 1
ATOM 1169 C C . ALA A 1 151 ? -65.955 85.499 144.852 1.00 43.28 162 ALA A C 1
ATOM 1170 O O . ALA A 1 151 ? -67.105 85.845 144.596 1.00 43.35 162 ALA A O 1
ATOM 1172 N N . ASN A 1 152 ? -65.655 84.589 145.783 1.00 42.51 163 ASN A N 1
ATOM 1173 C CA . ASN A 1 152 ? -66.632 84.128 146.778 1.00 41.72 163 ASN A CA 1
ATOM 1174 C C . ASN A 1 152 ? -66.344 84.816 148.109 1.00 40.07 163 ASN A C 1
ATOM 1175 O O . ASN A 1 152 ? -65.318 84.571 148.739 1.00 36.51 163 ASN A O 1
ATOM 1180 N N . VAL A 1 153 ? -67.248 85.699 148.517 1.00 38.19 164 VAL A N 1
ATOM 1181 C CA . VAL A 1 153 ? -67.035 86.518 149.685 1.00 36.94 164 VAL A CA 1
ATOM 1182 C C . VAL A 1 153 ? -68.004 86.065 150.763 1.00 38.50 164 VAL A C 1
ATOM 1183 O O . VAL A 1 153 ? -69.235 86.132 150.568 1.00 34.96 164 VAL A O 1
ATOM 1187 N N . PRO A 1 154 ? -67.463 85.584 151.899 1.00 40.45 165 PRO A N 1
ATOM 1188 C CA . PRO A 1 154 ? -68.372 85.092 152.923 1.00 42.50 165 PRO A CA 1
ATOM 1189 C C . PRO A 1 154 ? -69.094 86.227 153.627 1.00 42.77 165 PRO A C 1
ATOM 1190 O O . PRO A 1 154 ? -68.807 87.416 153.398 1.00 44.21 165 PRO A O 1
ATOM 1194 N N . SER A 1 155 ? -70.063 85.834 154.435 1.00 41.77 166 SER A N 1
ATOM 1195 C CA . SER A 1 155 ? -70.726 86.717 155.370 1.00 39.43 166 SER A CA 1
ATOM 1196 C C . SER A 1 155 ? -69.676 87.478 156.166 1.00 36.47 166 SER A C 1
ATOM 1197 O O . SER A 1 155 ? -68.687 86.891 156.587 1.00 35.97 166 SER A O 1
ATOM 1200 N N . GLN A 1 156 ? -69.891 88.776 156.361 1.00 36.64 167 GLN A N 1
ATOM 1201 C CA . GLN A 1 156 ? -69.026 89.608 157.213 1.00 40.85 167 GLN A CA 1
ATOM 1202 C C . GLN A 1 156 ? -69.743 89.996 158.511 1.00 42.25 167 GLN A C 1
ATOM 1203 O O . GLN A 1 156 ? -70.941 90.288 158.506 1.00 43.07 167 GLN A O 1
ATOM 1209 N N . ASP A 1 157 ? -69.004 90.036 159.615 1.00 44.09 168 ASP A N 1
ATOM 1210 C CA . ASP A 1 157 ? -69.567 90.447 160.906 1.00 44.04 168 ASP A CA 1
ATOM 1211 C C . ASP A 1 157 ? -69.370 91.926 161.102 1.00 42.61 168 ASP A C 1
ATOM 1212 O O . ASP A 1 157 ? -68.239 92.395 161.119 1.00 45.90 168 ASP A O 1
ATOM 1217 N N . ILE A 1 158 ? -70.450 92.667 161.285 1.00 41.26 169 ILE A N 1
ATOM 1218 C CA . ILE A 1 158 ? -70.330 94.102 161.461 1.00 44.03 169 ILE A CA 1
ATOM 1219 C C . ILE A 1 158 ? -70.920 94.503 162.817 1.00 45.33 169 ILE A C 1
ATOM 1220 O O . ILE A 1 158 ? -72.090 94.235 163.086 1.00 42.80 169 ILE A O 1
ATOM 1225 N N . LEU A 1 159 ? -70.100 95.121 163.669 1.00 47.85 170 LEU A N 1
ATOM 1226 C CA . LEU A 1 159 ? -70.581 95.615 164.965 1.00 49.81 170 LEU A CA 1
ATOM 1227 C C . LEU A 1 159 ? -71.282 96.898 164.707 1.00 46.43 170 LEU A C 1
ATOM 1228 O O . LEU A 1 159 ? -70.640 97.846 164.289 1.00 44.90 170 LEU A O 1
ATOM 1233 N N . VAL A 1 160 ? -72.574 96.937 165.001 1.00 45.33 171 VAL A N 1
ATOM 1234 C CA . VAL A 1 160 ? -73.387 98.124 164.801 1.00 43.63 171 VAL A CA 1
ATOM 1235 C C . VAL A 1 160 ? -73.794 98.712 166.152 1.00 47.29 171 VAL A C 1
ATOM 1236 O O . VAL A 1 160 ? -74.218 97.974 167.054 1.00 46.69 171 VAL A O 1
ATOM 1240 N N . PRO A 1 161 ? -73.669 100.041 166.310 1.00 51.06 172 PRO A N 1
ATOM 1241 C CA . PRO A 1 161 ? -74.111 100.616 167.571 1.00 51.30 172 PRO A CA 1
ATOM 1242 C C . PRO A 1 161 ? -75.618 100.441 167.771 1.00 55.54 172 PRO A C 1
ATOM 1243 O O . PRO A 1 161 ? -76.338 100.078 166.838 1.00 49.58 172 PRO A O 1
ATOM 1247 N N . ALA A 1 162 ? -76.065 100.702 168.996 1.00 53.19 173 ALA A N 1
ATOM 1248 C CA . ALA A 1 162 ? -77.464 100.590 169.369 1.00 51.25 173 ALA A CA 1
ATOM 1249 C C . ALA A 1 162 ? -78.302 101.580 168.586 1.00 47.44 173 ALA A C 1
ATOM 1250 O O . ALA A 1 162 ? -77.866 102.692 168.355 1.00 53.13 173 ALA A O 1
ATOM 1252 N N . ASN A 1 163 ? -79.508 101.171 168.206 1.00 45.59 174 ASN A N 1
ATOM 1253 C CA . ASN A 1 163 ? -80.455 102.021 167.473 1.00 47.99 174 ASN A CA 1
ATOM 1254 C C . ASN A 1 163 ? -79.845 102.668 166.233 1.00 47.77 174 ASN A C 1
ATOM 1255 O O . ASN A 1 163 ? -79.879 103.883 166.068 1.00 50.53 174 ASN A O 1
ATOM 1260 N N . THR A 1 164 ? -79.253 101.836 165.387 1.00 43.57 175 THR A N 1
ATOM 1261 C CA . THR A 1 164 ? -78.559 102.315 164.209 1.00 44.54 175 THR A CA 1
ATOM 1262 C C . THR A 1 164 ? -78.718 101.320 163.087 1.00 44.36 175 THR A C 1
ATOM 1263 O O . THR A 1 164 ? -78.558 100.106 163.284 1.00 41.16 175 THR A O 1
ATOM 1267 N N . THR A 1 165 ? -79.052 101.844 161.912 1.00 44.00 176 THR A N 1
ATOM 1268 C CA . THR A 1 165 ? -78.934 101.087 160.681 1.00 44.75 176 THR A CA 1
ATOM 1269 C C . THR A 1 165 ? -77.641 101.553 160.001 1.00 46.39 176 THR A C 1
ATOM 1270 O O . THR A 1 165 ? -77.352 102.754 159.955 1.00 46.63 176 THR A O 1
ATOM 1274 N N . VAL A 1 166 ? -76.841 100.591 159.551 1.00 45.27 177 VAL A N 1
ATOM 1275 C CA . VAL A 1 166 ? -75.692 100.876 158.687 1.00 40.81 177 VAL A CA 1
ATOM 1276 C C . VAL A 1 166 ? -75.959 100.466 157.256 1.00 42.25 177 VAL A C 1
ATOM 1277 O O . VAL A 1 166 ? -76.688 99.510 157.005 1.00 39.41 177 VAL A O 1
ATOM 1281 N N . GLU A 1 167 ? -75.334 101.190 156.331 1.00 39.84 178 GLU A N 1
ATOM 1282 C CA . GLU A 1 167 ? -75.377 100.851 154.918 1.00 39.17 178 GLU A CA 1
ATOM 1283 C C . GLU A 1 167 ? -73.992 100.418 154.525 1.00 37.62 178 GLU A C 1
ATOM 1284 O O . GLU A 1 167 ? -73.038 101.135 154.770 1.00 36.55 178 GLU A O 1
ATOM 1290 N N . VAL A 1 168 ? -73.888 99.260 153.886 1.00 39.01 179 VAL A N 1
ATOM 1291 C CA . VAL A 1 168 ? -72.613 98.701 153.487 1.00 39.87 179 VAL A CA 1
ATOM 1292 C C . VAL A 1 168 ? -72.550 98.661 151.963 1.00 41.87 179 VAL A C 1
ATOM 1293 O O . VAL A 1 168 ? -73.498 98.208 151.320 1.00 41.10 179 VAL A O 1
ATOM 1297 N N . ILE A 1 169 ? -71.445 99.142 151.385 1.00 41.68 180 ILE A N 1
ATOM 1298 C CA . ILE A 1 169 ? -71.234 99.096 149.927 1.00 39.64 180 ILE A CA 1
ATOM 1299 C C . ILE A 1 169 ? -69.966 98.299 149.636 1.00 38.04 180 ILE A C 1
ATOM 1300 O O . ILE A 1 169 ? -68.921 98.557 150.223 1.00 37.78 180 ILE A O 1
ATOM 1304 N N . ALA A 1 170 ? -70.042 97.327 148.732 1.00 34.77 181 ALA A N 1
ATOM 1305 C CA . ALA A 1 170 ? -68.849 96.609 148.302 1.00 34.21 181 ALA A CA 1
ATOM 1306 C C . ALA A 1 170 ? -68.463 97.103 146.901 1.00 36.61 181 ALA A C 1
ATOM 1307 O O . A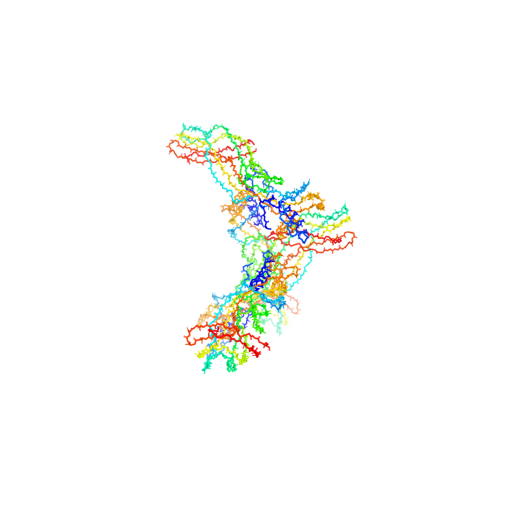LA A 1 170 ? -69.339 97.313 146.067 1.00 36.05 181 ALA A O 1
ATOM 1309 N N . TYR A 1 171 ? -67.161 97.297 146.669 1.00 34.47 182 TYR A N 1
ATOM 1310 C CA . TYR A 1 171 ? -66.663 97.590 145.345 1.00 39.13 182 TYR A CA 1
ATOM 1311 C C . TYR A 1 171 ? -65.270 97.012 145.149 1.00 39.61 182 TYR A C 1
ATOM 1312 O O . TYR A 1 171 ? -64.574 96.736 146.118 1.00 37.76 182 TYR A O 1
ATOM 1321 N N . LEU A 1 172 ? -64.887 96.825 143.885 1.00 40.68 183 LEU A N 1
ATOM 1322 C CA . LEU A 1 172 ? -63.600 96.218 143.537 1.00 39.85 183 LEU A CA 1
ATOM 1323 C C . LEU A 1 172 ? -62.735 97.288 142.893 1.00 38.56 183 LEU A C 1
ATOM 1324 O O . LEU A 1 172 ? -63.161 97.972 141.967 1.00 39.17 183 LEU A O 1
ATOM 1329 N N . LYS A 1 173 ? -61.538 97.482 143.413 1.00 42.22 184 LYS A N 1
ATOM 1330 C CA . LYS A 1 173 ? -60.603 98.391 142.781 1.00 43.25 184 LYS A CA 1
ATOM 1331 C C . LYS A 1 173 ? -59.961 97.680 141.594 1.00 43.82 184 LYS A C 1
ATOM 1332 O O . LYS A 1 173 ? -59.801 96.462 141.587 1.00 44.54 184 LYS A O 1
ATOM 1338 N N . LYS A 1 174 ? -59.596 98.458 140.588 1.00 44.37 185 LYS A N 1
ATOM 1339 C CA . LYS A 1 174 ? -58.916 97.933 139.431 1.00 43.97 185 LYS A CA 1
ATOM 1340 C C . LYS A 1 174 ? -57.724 98.802 139.112 1.00 40.53 185 LYS A C 1
ATOM 1341 O O . LYS A 1 174 ? -57.790 100.016 139.209 1.00 37.39 185 LYS A O 1
ATOM 1347 N N . VAL A 1 175 ? -56.630 98.164 138.724 1.00 41.84 186 VAL A N 1
ATOM 1348 C CA . VAL A 1 175 ? -55.425 98.858 138.305 1.00 43.89 186 VAL A CA 1
ATOM 1349 C C . VAL A 1 175 ? -55.112 98.588 136.823 1.00 40.55 186 VAL A C 1
ATOM 1350 O O . VAL A 1 175 ? -55.283 97.487 136.307 1.00 36.29 186 VAL A O 1
ATOM 1354 N N . ASN A 1 176 ? -54.641 99.630 136.158 1.00 43.43 187 ASN A N 1
ATOM 1355 C CA . ASN A 1 176 ? -54.125 99.545 134.811 1.00 39.67 187 ASN A CA 1
ATOM 1356 C C . ASN A 1 176 ? -52.608 99.675 134.881 1.00 38.88 187 ASN A C 1
ATOM 1357 O O . ASN A 1 176 ? -52.098 100.654 135.412 1.00 41.15 187 ASN A O 1
ATOM 1362 N N . VAL A 1 177 ? -51.906 98.667 134.367 1.00 36.12 188 VAL A N 1
ATOM 1363 C CA . VAL A 1 177 ? -50.448 98.651 134.293 1.00 34.69 188 VAL A CA 1
ATOM 1364 C C . VAL A 1 177 ? -50.054 98.741 132.806 1.00 37.98 188 VAL A C 1
ATOM 1365 O O . VAL A 1 177 ? -50.382 97.850 132.018 1.00 36.98 188 VAL A O 1
ATOM 1369 N N . LYS A 1 178 ? -49.405 99.846 132.442 1.00 38.90 189 LYS A N 1
ATOM 1370 C CA . LYS A 1 178 ? -49.045 100.199 131.060 1.00 43.26 189 LYS A CA 1
ATOM 1371 C C . LYS A 1 178 ? -47.567 100.502 131.000 1.00 43.93 189 LYS A C 1
ATOM 1372 O O . LYS A 1 178 ? -47.001 101.028 131.967 1.00 42.82 189 LYS A O 1
ATOM 1378 N N . GLY A 1 179 ? -46.965 100.237 129.844 1.00 41.16 190 GLY A N 1
ATOM 1379 C CA . GLY A 1 179 ? -45.576 100.584 129.609 1.00 39.85 190 GLY A CA 1
ATOM 1380 C C . GLY A 1 179 ? -45.009 100.056 128.314 1.00 41.22 190 GLY A C 1
ATOM 1381 O O . GLY A 1 179 ? -45.716 99.462 127.486 1.00 39.03 190 GLY A O 1
ATOM 1382 N N . ASN A 1 180 ? -43.715 100.283 128.140 1.00 39.76 191 ASN A N 1
ATOM 1383 C CA . ASN A 1 180 ? -43.019 99.883 126.945 1.00 37.77 191 ASN A CA 1
ATOM 1384 C C . ASN A 1 180 ? -42.067 98.751 127.236 1.00 38.66 191 ASN A C 1
ATOM 1385 O O . ASN A 1 180 ? -41.665 98.554 128.385 1.00 39.19 191 ASN A O 1
ATOM 1390 N N . VAL A 1 181 ? -41.731 98.003 126.182 1.00 38.37 192 VAL A N 1
ATOM 1391 C CA . VAL A 1 181 ? -40.757 96.933 126.250 1.00 40.91 192 VAL A CA 1
ATOM 1392 C C . VAL A 1 181 ? -39.788 97.032 125.075 1.00 44.06 192 VAL A C 1
ATOM 1393 O O . VAL A 1 181 ? -40.078 97.647 124.050 1.00 44.15 192 VAL A O 1
ATOM 1397 N N . LYS A 1 182 ? -38.632 96.413 125.241 1.00 44.64 193 LYS A N 1
ATOM 1398 C CA . LYS A 1 182 ? -37.678 96.265 124.167 1.00 42.95 193 LYS A CA 1
ATOM 1399 C C . LYS A 1 182 ? -37.604 94.776 123.895 1.00 42.70 193 LYS A C 1
ATOM 1400 O O . LYS A 1 182 ? -37.612 93.964 124.840 1.00 41.80 193 LYS A O 1
ATOM 1402 N N . LEU A 1 183 ? -37.585 94.428 122.604 1.00 41.40 194 LEU A N 1
ATOM 1403 C CA . LEU A 1 183 ? -37.431 93.042 122.163 1.00 41.06 194 LEU A CA 1
ATOM 1404 C C . LEU A 1 183 ? -35.983 92.854 121.747 1.00 43.11 194 LEU A C 1
ATOM 1405 O O . LEU A 1 183 ? -35.511 93.521 120.831 1.00 43.32 194 LEU A O 1
ATOM 1410 N N . VAL A 1 184 ? -35.260 91.986 122.445 1.00 45.03 195 VAL A N 1
ATOM 1411 C CA . VAL A 1 184 ? -33.827 91.836 122.204 1.00 43.43 195 VAL A CA 1
ATOM 1412 C C . VAL A 1 184 ? -33.492 90.395 121.897 1.00 43.15 195 VAL A C 1
ATOM 1413 O O . VAL A 1 184 ? -34.215 89.478 122.301 1.00 40.85 195 VAL A O 1
ATOM 1417 N N . GLY A 1 185 ? -32.365 90.223 121.208 1.00 44.83 196 GLY A N 1
ATOM 1418 C CA . GLY A 1 185 ? -31.814 88.908 120.892 1.00 47.87 196 GLY A CA 1
ATOM 1419 C C . GLY A 1 185 ? -30.506 89.020 120.125 1.00 50.83 196 GLY A C 1
ATOM 1420 O O . GLY A 1 185 ? -30.072 90.128 119.754 1.00 52.31 196 GLY A O 1
ATOM 1421 N N . GLN A 1 186 ? -29.884 87.871 119.867 1.00 52.41 197 GLN A N 1
ATOM 1422 C CA . GLN A 1 186 ? -28.604 87.822 119.156 1.00 53.46 197 GLN A CA 1
ATOM 1423 C C . GLN A 1 186 ? -28.750 87.014 117.873 1.00 55.41 197 GLN A C 1
ATOM 1424 O O . GLN A 1 186 ? -29.042 85.811 117.917 1.00 59.49 197 GLN A O 1
ATOM 1430 N N . VAL A 1 187 ? -28.554 87.671 116.736 1.00 56.47 198 VAL A N 1
ATOM 1431 C CA . VAL A 1 187 ? -28.721 87.021 115.430 1.00 57.75 198 VAL A CA 1
ATOM 1432 C C . VAL A 1 187 ? -27.444 86.313 114.978 1.00 58.79 198 VAL A C 1
ATOM 1433 O O . VAL A 1 187 ? -26.363 86.889 115.034 1.00 62.55 198 VAL A O 1
ATOM 1437 N N . SER A 1 188 ? -27.582 85.050 114.573 1.00 57.50 199 SER A N 1
ATOM 1438 C CA . SER A 1 188 ? -26.489 84.301 113.939 1.00 55.57 199 SER A CA 1
ATOM 1439 C C . SER A 1 188 ? -26.933 83.788 112.576 1.00 57.08 199 SER A C 1
ATOM 1440 O O . SER A 1 188 ? -28.106 83.905 112.212 1.00 59.47 199 SER A O 1
ATOM 1443 N N . GLY A 1 189 ? -25.994 83.214 111.830 1.00 57.53 200 GLY A N 1
ATOM 1444 C CA . GLY A 1 189 ? -26.321 82.458 110.607 1.00 54.70 200 GLY A CA 1
ATOM 1445 C C . GLY A 1 189 ? -25.942 83.134 109.311 1.00 49.78 200 GLY A C 1
ATOM 1446 O O . GLY A 1 189 ? -25.337 84.196 109.302 1.00 52.21 200 GLY A O 1
ATOM 1447 N N . SER A 1 190 ? -26.328 82.507 108.207 1.00 54.70 201 SER A N 1
ATOM 1448 C CA . SER A 1 190 ? -25.833 82.880 106.886 1.00 53.46 201 SER A CA 1
ATOM 1449 C C . SER A 1 190 ? -26.888 82.667 105.816 1.00 53.77 201 SER A C 1
ATOM 1450 O O . SER A 1 190 ? -27.793 81.840 105.984 1.00 51.37 201 SER A O 1
ATOM 1453 N N . GLU A 1 191 ? -26.756 83.429 104.730 1.00 48.73 202 GLU A N 1
ATOM 1454 C CA . GLU A 1 191 ? -27.499 83.201 103.495 1.00 50.10 202 GLU A CA 1
ATOM 1455 C C . GLU A 1 191 ? -26.590 82.625 102.401 1.00 52.19 202 GLU A C 1
ATOM 1456 O O . GLU A 1 191 ? -25.435 83.026 102.268 1.00 52.21 202 GLU A O 1
ATOM 1462 N N . TRP A 1 192 ? -27.130 81.698 101.617 1.00 51.65 203 TRP A N 1
ATOM 1463 C CA . TRP A 1 192 ? -26.429 81.145 100.472 1.00 48.06 203 TRP A CA 1
ATOM 1464 C C . TRP A 1 192 ? -27.282 81.201 99.217 1.00 50.81 203 TRP A C 1
ATOM 1465 O O . TRP A 1 192 ? -28.502 81.343 99.279 1.00 50.09 203 TRP A O 1
ATOM 1476 N N . GLY A 1 193 ? -26.621 81.117 98.067 1.00 52.29 204 GLY A N 1
ATOM 1477 C CA . GLY A 1 193 ? -27.290 81.287 96.776 1.00 50.46 204 GLY A CA 1
ATOM 1478 C C . GLY A 1 193 ? -26.285 81.448 95.661 1.00 48.20 204 GLY A C 1
ATOM 1479 O O . GLY A 1 193 ? -25.203 80.886 95.733 1.00 44.62 204 GLY A O 1
ATOM 1480 N N . GLU A 1 194 ? -26.623 82.237 94.644 1.00 48.91 205 GLU A N 1
ATOM 1481 C CA . GLU A 1 194 ? -25.730 82.438 93.512 1.00 47.45 205 GLU A CA 1
ATOM 1482 C C . GLU A 1 194 ? -26.015 83.714 92.766 1.00 44.49 205 GLU A C 1
ATOM 1483 O O . GLU A 1 194 ? -27.145 84.153 92.703 1.00 44.42 205 GLU A O 1
ATOM 1489 N N . ILE A 1 195 ? -24.963 84.318 92.224 1.00 46.04 206 ILE A N 1
ATOM 1490 C CA . ILE A 1 195 ? -25.071 85.189 91.070 1.00 47.21 206 ILE A CA 1
ATOM 1491 C C . ILE A 1 195 ? -24.906 84.214 89.901 1.00 51.10 206 ILE A C 1
ATOM 1492 O O . ILE A 1 195 ? -23.820 83.648 89.726 1.00 51.91 206 ILE A O 1
ATOM 1496 N N . PRO A 1 196 ? -25.976 83.976 89.121 1.00 52.33 207 PRO A N 1
ATOM 1497 C CA . PRO A 1 196 ? -25.895 82.982 88.041 1.00 55.52 207 PRO A CA 1
ATOM 1498 C C . PRO A 1 196 ? -25.007 83.416 86.872 1.00 52.74 207 PRO A C 1
ATOM 1499 O O . PRO A 1 196 ? -24.762 84.602 86.680 1.00 46.76 207 PRO A O 1
ATOM 1503 N N . SER A 1 197 ? -24.537 82.442 86.103 1.00 55.96 208 SER A N 1
ATOM 1504 C CA . SER A 1 197 ? -23.739 82.719 84.912 1.00 55.32 208 SER A CA 1
ATOM 1505 C C . SER A 1 197 ? -24.612 83.315 83.817 1.00 60.98 208 SER A C 1
ATOM 1506 O O . SER A 1 197 ? -25.703 82.797 83.548 1.00 56.59 208 SER A O 1
ATOM 1509 N N . TYR A 1 198 ? -24.117 84.406 83.224 1.00 63.30 209 TYR A N 1
ATOM 1510 C CA . TYR A 1 198 ? -24.637 85.033 82.027 1.00 60.19 209 TYR A CA 1
ATOM 1511 C C . TYR A 1 198 ? -23.504 85.038 80.981 1.00 55.72 209 TYR A C 1
ATOM 1512 O O . TYR A 1 198 ? -22.415 85.519 81.279 1.00 50.84 209 TYR A O 1
ATOM 1521 N N . LEU A 1 199 ? -23.777 84.564 79.763 1.00 59.72 210 LEU A N 1
ATOM 1522 C CA . LEU A 1 199 ? -22.823 84.518 78.638 1.00 61.04 210 LEU A CA 1
ATOM 1523 C C . LEU A 1 199 ? -21.431 83.967 78.978 1.00 59.85 210 LEU A C 1
ATOM 1524 O O . LEU A 1 199 ? -21.296 82.769 79.178 1.00 59.76 210 LEU A O 1
ATOM 1529 N N . ALA A 1 200 ? -20.406 84.825 78.988 1.00 58.81 211 ALA A N 1
ATOM 1530 C CA . ALA A 1 200 ? -19.054 84.426 79.353 1.00 61.86 211 ALA A CA 1
ATOM 1531 C C . ALA A 1 200 ? -18.840 84.596 80.850 1.00 61.23 211 ALA A C 1
ATOM 1532 O O . ALA A 1 200 ? -17.864 84.082 81.384 1.00 63.81 211 ALA A O 1
ATOM 1534 N N . PHE A 1 201 ? -19.750 85.308 81.518 1.00 59.24 212 PHE A N 1
ATOM 1535 C CA . PHE A 1 201 ? -19.564 85.671 82.925 1.00 57.53 212 PHE A CA 1
ATOM 1536 C C . PHE A 1 201 ? -19.863 84.494 83.832 1.00 49.59 212 PHE A C 1
ATOM 1537 O O . PHE A 1 201 ? -20.904 83.865 83.707 1.00 49.49 212 PHE A O 1
ATOM 1545 N N . PRO A 1 202 ? -18.932 84.174 84.743 1.00 45.44 213 PRO A N 1
ATOM 1546 C CA . PRO A 1 202 ? -19.060 82.954 85.525 1.00 44.51 213 PRO A CA 1
ATOM 1547 C C . PRO A 1 202 ? -20.124 83.036 86.622 1.00 45.59 213 PRO A C 1
ATOM 1548 O O . PRO A 1 202 ? -20.405 84.111 87.142 1.00 44.42 213 PRO A O 1
ATOM 1552 N N . ARG A 1 203 ? -20.693 81.887 86.970 1.00 44.23 214 ARG A N 1
ATOM 1553 C CA . ARG A 1 203 ? -21.487 81.762 88.176 1.00 42.56 214 ARG A CA 1
ATOM 1554 C C . ARG A 1 203 ? -20.607 82.069 89.378 1.00 44.35 214 ARG A C 1
ATOM 1555 O O . ARG A 1 203 ? -19.418 81.730 89.397 1.00 45.20 214 ARG A O 1
ATOM 1563 N N . ASP A 1 204 ? -21.204 82.702 90.381 1.00 42.84 215 ASP A N 1
ATOM 1564 C CA . ASP A 1 204 ? -20.567 82.913 91.663 1.00 42.00 215 ASP A CA 1
ATOM 1565 C C . ASP A 1 204 ? -21.475 82.340 92.757 1.00 44.15 215 ASP A C 1
ATOM 1566 O O . ASP A 1 204 ? -22.435 82.984 93.168 1.00 45.84 215 ASP A O 1
ATOM 1571 N N . GLY A 1 205 ? -21.199 81.125 93.206 1.00 44.39 216 GLY A N 1
ATOM 1572 C CA . GLY A 1 205 ? -21.990 80.506 94.286 1.00 44.55 216 GLY A CA 1
ATOM 1573 C C . GLY A 1 205 ? -21.533 81.109 95.604 1.00 47.12 216 GLY A C 1
ATOM 1574 O O . GLY A 1 205 ? -20.336 81.111 95.887 1.00 46.23 216 GLY A O 1
ATOM 1575 N N . TYR A 1 206 ? -22.460 81.646 96.402 1.00 45.04 217 TYR A N 1
ATOM 1576 C CA . TYR A 1 206 ? -22.061 82.429 97.574 1.00 48.18 217 TYR A CA 1
ATOM 1577 C C . TYR A 1 206 ? -22.630 81.947 98.896 1.00 50.74 217 TYR A C 1
ATOM 1578 O O . TYR A 1 206 ? -23.651 81.248 98.953 1.00 49.86 217 TYR A O 1
ATOM 1587 N N . LYS A 1 207 ? -21.945 82.340 99.963 1.00 51.23 218 LYS A N 1
ATOM 1588 C CA . LYS A 1 207 ? -22.454 82.202 101.323 1.00 49.81 218 LYS A CA 1
ATOM 1589 C C . LYS A 1 207 ? -21.887 83.371 102.125 1.00 50.68 218 LYS A C 1
ATOM 1590 O O . LYS A 1 207 ? -20.664 83.501 102.226 1.00 49.54 218 LYS A O 1
ATOM 1596 N N . PHE A 1 208 ? -22.763 84.234 102.654 1.00 51.83 219 PHE A N 1
ATOM 1597 C CA . PHE A 1 208 ? -22.339 85.346 103.515 1.00 52.08 219 PHE A CA 1
ATOM 1598 C C . PHE A 1 208 ? -23.025 85.306 104.885 1.00 57.34 219 PHE A C 1
ATOM 1599 O O . PHE A 1 208 ? -24.232 85.080 104.973 1.00 60.09 219 PHE A O 1
ATOM 1607 N N . SER A 1 209 ? -22.242 85.502 105.947 1.00 61.13 220 SER A N 1
ATOM 1608 C CA . SER A 1 209 ? -22.772 85.549 107.309 1.00 60.74 220 SER A CA 1
ATOM 1609 C C . SER A 1 209 ? -23.166 86.976 107.654 1.00 62.01 220 SER A C 1
ATOM 1610 O O . SER A 1 209 ? -22.670 87.936 107.065 1.00 60.86 220 SER A O 1
ATOM 1613 N N . LEU A 1 210 ? -24.054 87.112 108.628 1.00 64.41 221 LEU A N 1
ATOM 1614 C CA . LEU A 1 210 ? -24.559 88.432 108.997 1.00 62.82 221 LEU A CA 1
ATOM 1615 C C . LEU A 1 210 ? -23.471 89.173 109.773 1.00 60.27 221 LEU A C 1
ATOM 1616 O O . LEU A 1 210 ? -23.288 90.386 109.621 1.00 57.96 221 LEU A O 1
ATOM 1621 N N . SER A 1 211 ? -22.713 88.421 110.566 1.00 62.01 222 SER A N 1
ATOM 1622 C CA . SER A 1 211 ? -21.566 88.971 111.293 1.00 67.51 222 SER A CA 1
ATOM 1623 C C . SER A 1 211 ? -20.453 89.541 110.396 1.00 67.89 222 SER A C 1
ATOM 1624 O O . SER A 1 211 ? -19.612 90.298 110.877 1.00 69.86 222 SER A O 1
ATOM 1627 N N . ASP A 1 212 ? -20.459 89.198 109.107 1.00 65.66 223 ASP A N 1
ATOM 1628 C CA . ASP A 1 212 ? -19.469 89.716 108.161 1.00 66.07 223 ASP A CA 1
ATOM 1629 C C . ASP A 1 212 ? -19.852 91.076 107.561 1.00 67.70 223 ASP A C 1
ATOM 1630 O O . ASP A 1 212 ? -19.005 91.747 106.980 1.00 66.99 223 ASP A O 1
ATOM 1635 N N . THR A 1 213 ? -21.113 91.484 107.714 1.00 68.10 224 THR A N 1
ATOM 1636 C CA . THR A 1 213 ? -21.613 92.740 107.138 1.00 65.19 224 THR A CA 1
ATOM 1637 C C . THR A 1 213 ? -21.431 93.991 108.020 1.00 62.98 224 THR A C 1
ATOM 1638 O O . THR A 1 213 ? -21.889 95.076 107.660 1.00 60.56 224 THR A O 1
ATOM 1642 N N . VAL A 1 214 ? -20.777 93.845 109.169 1.00 63.73 225 VAL A N 1
ATOM 1643 C CA . VAL A 1 214 ? -20.552 94.976 110.081 1.00 64.35 225 VAL A CA 1
ATOM 1644 C C . VAL A 1 214 ? -19.118 94.952 110.580 1.00 62.37 225 VAL A C 1
ATOM 1645 O O . VAL A 1 214 ? -18.400 93.978 110.362 1.00 60.71 225 VAL A O 1
ATOM 1649 N N . ASN A 1 215 ? -18.711 96.016 111.264 1.00 68.28 226 ASN A N 1
ATOM 1650 C CA . ASN A 1 215 ? -17.376 96.089 111.858 1.00 69.36 226 ASN A CA 1
ATOM 1651 C C . ASN A 1 215 ? -17.178 94.983 112.895 1.00 67.87 226 ASN A C 1
ATOM 1652 O O . ASN A 1 215 ? -18.136 94.511 113.499 1.00 67.07 226 ASN A O 1
ATOM 1657 N N . LYS A 1 216 ? -15.929 94.567 113.090 1.00 73.35 227 LYS A N 1
ATOM 1658 C CA . LYS A 1 216 ? -15.600 93.498 114.048 1.00 71.88 227 LYS A CA 1
ATOM 1659 C C . LYS A 1 216 ? -15.884 93.893 115.513 1.00 71.70 227 LYS A C 1
ATOM 1660 O O . LYS A 1 216 ? -16.035 93.025 116.374 1.00 64.87 227 LYS A O 1
ATOM 1662 N N . SER A 1 217 ? -15.938 95.197 115.789 1.00 74.85 228 SER A N 1
ATOM 1663 C CA . SER A 1 217 ? -16.268 95.703 117.131 1.00 78.39 228 SER A CA 1
ATOM 1664 C C . SER A 1 217 ? -17.747 95.523 117.475 1.00 76.57 228 SER A C 1
ATOM 1665 O O . SER A 1 217 ? -18.101 95.334 118.635 1.00 76.85 228 SER A O 1
ATOM 1668 N N . ASP A 1 218 ? -18.602 95.578 116.457 1.00 77.89 229 ASP A N 1
ATOM 1669 C CA . ASP A 1 218 ? -20.048 95.404 116.633 1.00 71.14 229 ASP A CA 1
ATOM 1670 C C . ASP A 1 218 ? -20.468 93.962 116.954 1.00 68.39 229 ASP A C 1
ATOM 1671 O O . ASP A 1 218 ? -21.650 93.701 117.149 1.00 79.16 229 ASP A O 1
ATOM 1676 N N . LEU A 1 219 ? -19.521 93.027 117.016 1.00 63.21 230 LEU A N 1
ATOM 1677 C CA . LEU A 1 219 ? -19.836 91.624 117.286 1.00 62.76 230 LEU A CA 1
ATOM 1678 C C . LEU A 1 219 ? -19.577 91.179 118.718 1.00 65.70 230 LEU A C 1
ATOM 1679 O O . LEU A 1 219 ? -18.622 91.618 119.349 1.00 69.47 230 LEU A O 1
ATOM 1681 N N . ASN A 1 220 ? -20.429 90.282 119.208 1.00 66.50 231 ASN A N 1
ATOM 1682 C CA . ASN A 1 220 ? -20.223 89.635 120.498 1.00 69.09 231 ASN A CA 1
ATOM 1683 C C . ASN A 1 220 ? -19.181 88.539 120.367 1.00 74.28 231 ASN A C 1
ATOM 1684 O O . ASN A 1 220 ? -18.804 88.156 119.260 1.00 78.69 231 ASN A O 1
ATOM 1689 N N . GLU A 1 221 ? -18.742 88.015 121.504 1.00 79.01 232 GLU A N 1
ATOM 1690 C CA . GLU A 1 221 ? -17.668 87.033 121.526 1.00 84.05 232 GLU A CA 1
ATOM 1691 C C . GLU A 1 221 ? -18.084 85.623 121.087 1.00 83.40 232 GLU A C 1
ATOM 1692 O O . GLU A 1 221 ? -17.232 84.740 120.968 1.00 88.85 232 GLU A O 1
ATOM 1698 N N . ASP A 1 222 ? -19.374 85.410 120.833 1.00 76.30 233 ASP A N 1
ATOM 1699 C CA . ASP A 1 222 ? -19.818 84.176 120.173 1.00 71.84 233 ASP A CA 1
ATOM 1700 C C . ASP A 1 222 ? -20.046 84.360 118.650 1.00 65.12 233 ASP A C 1
ATOM 1701 O O . ASP A 1 222 ? -20.449 83.418 117.966 1.00 62.78 233 ASP A O 1
ATOM 1706 N N . GLY A 1 223 ? -19.760 85.557 118.137 1.00 58.60 234 GLY A N 1
ATOM 1707 C CA . GLY A 1 223 ? -19.928 85.871 116.717 1.00 63.90 234 GLY A CA 1
ATOM 1708 C C . GLY A 1 223 ? -21.265 86.498 116.323 1.00 66.48 234 GLY A C 1
ATOM 1709 O O . GLY A 1 223 ? -21.441 86.929 115.182 1.00 66.88 234 GLY A O 1
ATOM 1710 N N . THR A 1 224 ? -22.207 86.569 117.258 1.00 67.64 235 THR A N 1
ATOM 1711 C CA . THR A 1 224 ? -23.555 87.064 116.951 1.00 67.09 235 THR A CA 1
ATOM 1712 C C . THR A 1 224 ? -23.607 88.588 116.896 1.00 64.62 235 THR A C 1
ATOM 1713 O O . THR A 1 224 ? -22.635 89.269 117.247 1.00 71.52 235 THR A O 1
ATOM 1717 N N . ILE A 1 225 ? -24.749 89.101 116.445 1.00 56.50 236 ILE A N 1
ATOM 1718 C CA . ILE A 1 225 ? -25.046 90.525 116.447 1.00 54.92 236 ILE A CA 1
ATOM 1719 C C . ILE A 1 225 ? -26.282 90.792 117.320 1.00 57.17 236 ILE A C 1
ATOM 1720 O O . ILE A 1 225 ? -27.259 90.036 117.281 1.00 54.58 236 ILE A O 1
ATOM 1725 N N . ASN A 1 226 ? -26.225 91.868 118.104 1.00 57.75 237 ASN A N 1
ATOM 1726 C CA . ASN A 1 226 ? -27.336 92.282 118.959 1.00 57.03 237 ASN A CA 1
ATOM 1727 C C . ASN A 1 226 ? -28.389 92.993 118.129 1.00 53.32 237 ASN A C 1
ATOM 1728 O O . ASN A 1 226 ? -28.069 93.912 117.371 1.00 53.49 237 ASN A O 1
ATOM 1733 N N . ILE A 1 227 ? -29.644 92.590 118.290 1.00 52.13 238 ILE A N 1
ATOM 1734 C CA . ILE A 1 227 ? -30.746 93.306 117.664 1.00 52.63 238 ILE A CA 1
ATOM 1735 C C . ILE A 1 227 ? -31.793 93.735 118.701 1.00 51.15 238 ILE A C 1
ATOM 1736 O O . ILE A 1 227 ? -31.903 93.148 119.790 1.00 46.04 238 ILE A O 1
ATOM 1741 N N . ASN A 1 228 ? -32.560 94.758 118.340 1.00 47.42 239 ASN A N 1
ATOM 1742 C CA . ASN A 1 228 ? -33.554 95.316 119.228 1.00 44.17 239 ASN A CA 1
ATOM 1743 C C . ASN A 1 228 ? -34.778 95.826 118.478 1.00 47.35 239 ASN A C 1
ATOM 1744 O O . ASN A 1 228 ? -34.661 96.539 117.468 1.00 46.01 239 ASN A O 1
ATOM 1749 N N . GLY A 1 229 ? -35.952 95.428 118.972 1.00 47.65 240 GLY A N 1
ATOM 1750 C CA . GLY A 1 229 ? -37.228 95.990 118.527 1.00 46.69 240 GLY A CA 1
ATOM 1751 C C . GLY A 1 229 ? -37.926 96.615 119.727 1.00 47.89 240 GLY A C 1
ATOM 1752 O O . GLY A 1 229 ? -37.396 96.607 120.847 1.00 44.85 240 GLY A O 1
ATOM 1753 N N . LYS A 1 230 ? -39.123 97.140 119.501 1.00 45.17 241 LYS A N 1
ATOM 1754 C CA . LYS A 1 230 ? -39.886 97.788 120.562 1.00 47.19 241 LYS A CA 1
ATOM 1755 C C . LYS A 1 230 ? -41.325 97.303 120.561 1.00 45.74 241 LYS A C 1
ATOM 1756 O O . LYS A 1 230 ? -41.848 96.811 119.539 1.00 42.81 241 LYS A O 1
ATOM 1761 N N . GLY A 1 231 ? -41.963 97.466 121.712 1.00 41.32 242 GLY A N 1
ATOM 1762 C CA . GLY A 1 231 ? -43.380 97.176 121.858 1.00 40.53 242 GLY A CA 1
ATOM 1763 C C . GLY A 1 231 ? -43.963 97.867 123.074 1.00 43.35 242 GLY A C 1
ATOM 1764 O O . GLY A 1 231 ? -43.256 98.594 123.806 1.00 39.19 242 GLY A O 1
ATOM 1765 N N . ASN A 1 232 ? -45.260 97.656 123.287 1.00 41.95 243 ASN A N 1
ATOM 1766 C CA . ASN A 1 232 ? -45.908 98.140 124.496 1.00 41.72 243 ASN A CA 1
ATOM 1767 C C . ASN A 1 232 ? -46.992 97.185 124.985 1.00 40.73 243 ASN A C 1
ATOM 1768 O O . ASN A 1 232 ? -47.297 96.183 124.321 1.00 42.06 243 ASN A O 1
ATOM 1773 N N . TYR A 1 233 ? -47.536 97.484 126.159 1.00 40.35 244 TYR A N 1
ATOM 1774 C CA . TYR A 1 233 ? -48.522 96.618 126.813 1.00 39.70 244 TYR A CA 1
ATOM 1775 C C . TYR A 1 233 ? -49.447 97.438 127.690 1.00 39.56 244 TYR A C 1
ATOM 1776 O O . TYR A 1 233 ? -49.160 98.586 128.020 1.00 39.16 244 TYR A O 1
ATOM 1785 N N . SER A 1 234 ? -50.559 96.822 128.058 1.00 37.90 245 SER A N 1
ATOM 1786 C CA . SER A 1 234 ? -51.541 97.436 128.916 1.00 35.64 245 SER A CA 1
ATOM 1787 C C . SER A 1 234 ? -52.388 96.332 129.496 1.00 37.67 245 SER A C 1
ATOM 1788 O O . SER A 1 234 ? -53.038 95.596 128.743 1.00 37.51 245 SER A O 1
ATOM 1791 N N . ALA A 1 235 ? -52.335 96.199 130.824 1.00 34.76 246 ALA A N 1
ATOM 1792 C CA . ALA A 1 235 ? -53.043 95.166 131.532 1.00 34.21 246 ALA A CA 1
ATOM 1793 C C . ALA A 1 235 ? -54.017 95.755 132.550 1.00 36.46 246 ALA A C 1
ATOM 1794 O O . ALA A 1 235 ? -53.759 96.797 133.161 1.00 35.21 246 ALA A O 1
ATOM 1796 N N . VAL A 1 236 ? -55.156 95.096 132.702 1.00 36.51 247 VAL A N 1
ATOM 1797 C CA . VAL A 1 236 ? -56.177 95.520 133.633 1.00 35.18 247 VAL A CA 1
ATOM 1798 C C . VAL A 1 236 ? -56.290 94.412 134.660 1.00 36.69 247 VAL A C 1
ATOM 1799 O O . VAL A 1 236 ? -56.517 93.274 134.301 1.00 33.19 247 VAL A O 1
ATOM 1803 N N . MET A 1 237 ? -56.084 94.757 135.930 1.00 40.25 248 MET A N 1
ATOM 1804 C CA . MET A 1 237 ? -56.058 93.777 137.021 1.00 43.51 248 MET A CA 1
ATOM 1805 C C . MET A 1 237 ? -57.016 94.191 138.123 1.00 38.22 248 MET A C 1
ATOM 1806 O O . MET A 1 237 ? -56.999 95.339 138.566 1.00 33.89 248 MET A O 1
ATOM 1811 N N . GLY A 1 238 ? -57.842 93.251 138.560 1.00 37.96 249 GLY A N 1
ATOM 1812 C CA . GLY A 1 238 ? -58.649 93.444 139.756 1.00 39.14 249 GLY A CA 1
ATOM 1813 C C . GLY A 1 238 ? -57.697 93.498 140.920 1.00 39.69 249 GLY A C 1
ATOM 1814 O O . GLY A 1 238 ? -56.691 92.794 140.955 1.00 42.87 249 GLY A O 1
ATOM 1815 N N . ASP A 1 239 ? -57.995 94.354 141.871 1.00 42.44 250 ASP A N 1
ATOM 1816 C CA . ASP A 1 239 ? -57.081 94.603 142.958 1.00 45.83 250 ASP A CA 1
ATOM 1817 C C . ASP A 1 239 ? -57.825 94.299 144.266 1.00 45.71 250 ASP A C 1
ATOM 1818 O O . ASP A 1 239 ? -58.200 93.169 144.522 1.00 49.28 250 ASP A O 1
ATOM 1823 N N . GLU A 1 240 ? -58.109 95.331 145.034 1.00 46.48 251 GLU A N 1
ATOM 1824 C CA . GLU A 1 240 ? -58.505 95.207 146.410 1.00 47.13 251 GLU A CA 1
ATOM 1825 C C . GLU A 1 240 ? -60.028 95.185 146.434 1.00 41.95 251 GLU A C 1
ATOM 1826 O O . GLU A 1 240 ? -60.665 96.004 145.767 1.00 43.60 251 GLU A O 1
ATOM 1832 N N . LEU A 1 241 ? -60.607 94.232 147.150 1.00 34.75 252 LEU A N 1
ATOM 1833 C CA . LEU A 1 241 ? -62.036 94.248 147.413 1.00 37.94 252 LEU A CA 1
ATOM 1834 C C . LEU A 1 241 ? -62.293 95.134 148.628 1.00 36.71 252 LEU A C 1
ATOM 1835 O O . LEU A 1 241 ? -61.767 94.891 149.711 1.00 29.11 252 LEU A O 1
ATOM 1840 N N . ILE A 1 242 ? -63.116 96.155 148.446 1.00 37.02 253 ILE A N 1
ATOM 1841 C CA . ILE A 1 242 ? -63.354 97.101 149.510 1.00 37.41 253 ILE A CA 1
ATOM 1842 C C . ILE A 1 242 ? -64.800 97.105 149.930 1.00 36.49 253 ILE A C 1
ATOM 1843 O O . ILE A 1 242 ? -65.696 96.889 149.110 1.00 34.28 253 ILE A O 1
ATOM 1848 N N . VAL A 1 243 ? -64.998 97.302 151.238 1.00 34.88 254 VAL A N 1
ATOM 1849 C CA . VAL A 1 243 ? -66.301 97.485 151.825 1.00 32.03 254 VAL A CA 1
ATOM 1850 C C . VAL A 1 243 ? -66.276 98.814 152.574 1.00 33.15 254 VAL A C 1
ATOM 1851 O O . VAL A 1 243 ? -65.388 99.067 153.422 1.00 30.93 254 VAL A O 1
ATOM 1855 N N . LYS A 1 244 ? -67.208 99.691 152.238 1.00 32.06 255 LYS A N 1
ATOM 1856 C CA . LYS A 1 244 ? -67.366 100.921 152.998 1.00 37.50 255 LYS A CA 1
ATOM 1857 C C . LYS A 1 244 ? -68.610 100.804 153.847 1.00 38.47 255 LYS A C 1
ATOM 1858 O O . LYS A 1 244 ? -69.672 100.435 153.344 1.00 36.87 255 LYS A O 1
ATOM 1864 N N . VAL A 1 245 ? -68.482 101.106 155.139 1.00 35.19 256 VAL A N 1
ATOM 1865 C CA . VAL A 1 245 ? -69.659 101.033 156.005 1.00 33.59 256 VAL A CA 1
ATOM 1866 C C . VAL A 1 245 ? -70.009 102.410 156.499 1.00 33.73 256 VAL A C 1
ATOM 1867 O O . VAL A 1 245 ? -69.179 103.158 157.014 1.00 36.72 256 VAL A O 1
ATOM 1871 N N . ARG A 1 246 ? -71.260 102.762 156.288 1.00 31.60 257 ARG A N 1
ATOM 1872 C CA . ARG A 1 246 ? -71.744 104.056 156.611 1.00 33.99 257 ARG A CA 1
ATOM 1873 C C . ARG A 1 246 ? -72.771 103.971 157.741 1.00 33.27 257 ARG A C 1
ATOM 1874 O O . ARG A 1 246 ? -73.715 103.174 157.691 1.00 34.51 257 ARG A O 1
ATOM 1882 N N . ASN A 1 247 ? -72.592 104.823 158.738 1.00 34.25 258 ASN A N 1
ATOM 1883 C CA . ASN A 1 247 ? -73.514 104.920 159.860 1.00 35.01 258 ASN A CA 1
ATOM 1884 C C . ASN A 1 247 ? -74.603 105.868 159.457 1.00 32.55 258 ASN A C 1
ATOM 1885 O O . ASN A 1 247 ? -74.322 107.030 159.176 1.00 30.90 258 ASN A O 1
ATOM 1890 N N . LEU A 1 248 ? -75.844 105.397 159.411 1.00 33.91 259 LEU A N 1
ATOM 1891 C CA . LEU A 1 248 ? -76.930 106.230 158.880 1.00 34.64 259 LEU A CA 1
ATOM 1892 C C . LEU A 1 248 ? -77.405 107.312 159.841 1.00 38.64 259 LEU A C 1
ATOM 1893 O O . LEU A 1 248 ? -78.190 108.178 159.429 1.00 37.75 259 LEU A O 1
ATOM 1898 N N . ASN A 1 249 ? -76.929 107.291 161.092 1.00 36.68 260 ASN A N 1
ATOM 1899 C CA . ASN A 1 249 ? -77.220 108.392 162.028 1.00 35.25 260 ASN A CA 1
ATOM 1900 C C . ASN A 1 249 ? -76.190 109.499 161.881 1.00 33.74 260 ASN A C 1
ATOM 1901 O O . ASN A 1 249 ? -76.559 110.666 161.896 1.00 31.79 260 ASN A O 1
ATOM 1906 N N . THR A 1 250 ? -74.905 109.144 161.799 1.00 30.61 261 THR A N 1
ATOM 1907 C CA . THR A 1 250 ? -73.855 110.158 161.712 1.00 32.18 261 THR A CA 1
ATOM 1908 C C . THR A 1 250 ? -73.426 110.424 160.257 1.00 34.46 261 THR A C 1
ATOM 1909 O O . THR A 1 250 ? -72.818 111.458 159.973 1.00 32.19 261 THR A O 1
ATOM 1913 N N . ASN A 1 251 ? -73.718 109.476 159.369 1.00 32.97 262 ASN A N 1
ATOM 1914 C CA . ASN A 1 251 ? -73.335 109.533 157.958 1.00 35.78 262 ASN A CA 1
ATOM 1915 C C . ASN A 1 251 ? -71.833 109.490 157.726 1.00 37.11 262 ASN A C 1
ATOM 1916 O O . ASN A 1 251 ? -71.375 109.783 156.622 1.00 39.71 262 ASN A O 1
ATOM 1921 N N . ASN A 1 252 ? -71.083 109.126 158.763 1.00 37.05 263 ASN A N 1
ATOM 1922 C CA . ASN A 1 252 ? -69.652 108.858 158.651 1.00 36.77 263 ASN A CA 1
ATOM 1923 C C . ASN A 1 252 ? -69.481 107.536 157.925 1.00 35.29 263 ASN A C 1
ATOM 1924 O O . ASN A 1 252 ? -70.305 106.642 158.088 1.00 31.51 263 ASN A O 1
ATOM 1929 N N . VAL A 1 253 ? -68.407 107.428 157.137 1.00 32.82 264 VAL A N 1
ATOM 1930 C CA . VAL A 1 253 ? -68.124 106.241 156.349 1.00 30.83 264 VAL A CA 1
ATOM 1931 C C . VAL A 1 253 ? -66.749 105.736 156.708 1.00 32.25 264 VAL A C 1
ATOM 1932 O O . VAL A 1 253 ? -65.793 106.517 156.701 1.00 33.70 264 VAL A O 1
ATOM 1936 N N . GLN A 1 254 ? -66.629 104.441 156.995 1.00 32.00 265 GLN A N 1
ATOM 1937 C CA . GLN A 1 254 ? -65.326 103.870 157.315 1.00 33.84 265 GLN A CA 1
ATOM 1938 C C . GLN A 1 254 ? -64.996 102.847 156.265 1.00 33.30 265 GLN A C 1
ATOM 1939 O O . GLN A 1 254 ? -65.888 102.146 155.787 1.00 32.38 265 GLN A O 1
ATOM 1945 N N . GLU A 1 255 ? -63.708 102.751 155.928 1.00 33.72 266 GLU A N 1
ATOM 1946 C CA . GLU A 1 255 ? -63.237 101.860 154.870 1.00 34.53 266 GLU A CA 1
ATOM 1947 C C . GLU A 1 255 ? -62.524 100.647 155.416 1.00 32.18 266 GLU A C 1
ATOM 1948 O O . GLU A 1 255 ? -61.619 100.783 156.240 1.00 31.25 266 GLU A O 1
ATOM 1954 N N . TYR A 1 256 ? -62.884 99.478 154.886 1.00 34.12 267 TYR A N 1
ATOM 1955 C CA . TYR A 1 256 ? -62.213 98.214 155.163 1.00 34.68 267 TYR A CA 1
ATOM 1956 C C . TYR A 1 256 ? -61.815 97.478 153.876 1.00 35.52 267 TYR A C 1
ATOM 1957 O O . TYR A 1 256 ? -62.569 97.453 152.912 1.00 37.57 267 TYR A O 1
ATOM 1966 N N . VAL A 1 257 ? -60.644 96.850 153.878 1.00 37.52 268 VAL A N 1
ATOM 1967 C CA . VAL A 1 257 ? -60.252 95.914 152.835 1.00 36.04 268 VAL A CA 1
ATOM 1968 C C . VAL A 1 257 ? -60.618 94.523 153.301 1.00 40.68 268 VAL A C 1
ATOM 1969 O O . VAL A 1 257 ? -60.309 94.164 154.448 1.00 38.90 268 VAL A O 1
ATOM 1973 N N . ILE A 1 258 ? -61.286 93.741 152.438 1.00 38.43 269 ILE A N 1
ATOM 1974 C CA . ILE A 1 258 ? -61.614 92.351 152.769 1.00 39.42 269 ILE A CA 1
ATOM 1975 C C . ILE A 1 258 ? -60.498 91.495 152.203 1.00 39.86 269 ILE A C 1
ATOM 1976 O O . ILE A 1 258 ? -60.352 91.384 150.983 1.00 38.53 269 ILE A O 1
ATOM 1981 N N . PRO A 1 259 ? -59.680 90.891 153.070 1.00 42.36 270 PRO A N 1
ATOM 1982 C CA . PRO A 1 259 ? -58.524 90.207 152.491 1.00 42.26 270 PRO A CA 1
ATOM 1983 C C . PRO A 1 259 ? -58.872 88.880 151.835 1.00 39.35 270 PRO A C 1
ATOM 1984 O O . PRO A 1 259 ? -59.881 88.249 152.182 1.00 36.94 270 PRO A O 1
ATOM 1988 N N . VAL A 1 260 ? -58.028 88.487 150.893 1.00 38.95 271 VAL A N 1
ATOM 1989 C CA . VAL A 1 260 ? -58.088 87.181 150.271 1.00 42.22 271 VAL A CA 1
ATOM 1990 C C . VAL A 1 260 ? -57.750 86.101 151.298 1.00 47.14 271 VAL A C 1
ATOM 1991 O O . VAL A 1 260 ? -56.860 86.278 152.123 1.00 49.79 271 VAL A O 1
ATOM 1995 N N . ASP A 1 261 ? -58.479 84.993 151.249 1.00 50.31 272 ASP A N 1
ATOM 1996 C CA . ASP A 1 261 ? -58.119 83.818 152.029 1.00 55.81 272 ASP A CA 1
ATOM 1997 C C . ASP A 1 261 ? -57.263 82.848 151.209 1.00 58.81 272 ASP A C 1
ATOM 1998 O O . ASP A 1 261 ? -56.105 82.620 151.559 1.00 55.77 272 ASP A O 1
ATOM 2003 N N . LYS A 1 262 ? -57.793 82.308 150.111 1.00 58.77 273 LYS A N 1
ATOM 2004 C CA . LYS A 1 262 ? -57.024 81.340 149.305 1.00 58.48 273 LYS A CA 1
ATOM 2005 C C . LYS A 1 262 ? -57.396 81.432 147.821 1.00 56.58 273 LYS A C 1
ATOM 2006 O O . LYS A 1 262 ? -58.504 81.875 147.474 1.00 56.06 273 LYS A O 1
ATOM 2011 N N . ILE A 1 263 ? -56.404 81.100 146.982 1.00 61.18 274 ILE A N 1
ATOM 2012 C CA . ILE A 1 263 ? -56.503 80.933 145.530 1.00 60.86 274 ILE A CA 1
ATOM 2013 C C . ILE A 1 263 ? -56.948 82.225 144.865 1.00 62.26 274 ILE A C 1
ATOM 2014 O O . ILE A 1 263 ? -56.136 82.958 144.317 1.00 60.83 274 ILE A O 1
ATOM 2019 N N . ILE A 1 275 ? -61.093 80.824 140.997 1.00 54.43 282 ILE A N 1
ATOM 2020 C CA . ILE A 1 275 ? -61.984 81.109 142.126 1.00 54.53 282 ILE A CA 1
ATOM 2021 C C . ILE A 1 275 ? -61.185 81.602 143.325 1.00 50.25 282 ILE A C 1
ATOM 2022 O O . ILE A 1 275 ? -60.311 80.891 143.822 1.00 48.99 282 ILE A O 1
ATOM 2027 N N . VAL A 1 276 ? -61.488 82.818 143.781 1.00 47.38 283 VAL A N 1
ATOM 2028 C CA . VAL A 1 276 ? -60.802 83.420 144.931 1.00 44.91 283 VAL A CA 1
ATOM 2029 C C . VAL A 1 276 ? -61.755 83.482 146.132 1.00 46.29 283 VAL A C 1
ATOM 2030 O O . VAL A 1 276 ? -62.822 84.089 146.052 1.00 39.45 283 VAL A O 1
ATOM 2034 N N . LYS A 1 277 ? -61.376 82.822 147.232 1.00 44.59 284 LYS A N 1
ATOM 2035 C CA . LYS A 1 277 ? -62.183 82.841 148.448 1.00 47.46 284 LYS A CA 1
ATOM 2036 C C . LYS A 1 277 ? -61.663 83.964 149.331 1.00 45.26 284 LYS A C 1
ATOM 2037 O O . LYS A 1 277 ? -60.455 84.055 149.585 1.00 47.11 284 LYS A O 1
ATOM 2041 N N . TYR A 1 278 ? -62.565 84.820 149.792 1.00 43.06 285 TYR A N 1
ATOM 2042 C CA . TYR A 1 278 ? -62.186 85.922 150.687 1.00 44.98 285 TYR A CA 1
ATOM 2043 C C . TYR A 1 278 ? -62.341 85.568 152.173 1.00 47.31 285 TYR A C 1
ATOM 2044 O O . TYR A 1 278 ? -62.987 84.587 152.537 1.00 48.71 285 TYR A O 1
ATOM 2053 N N . ARG A 1 279 ? -61.706 86.351 153.030 1.00 49.61 286 ARG A N 1
ATOM 2054 C CA . ARG A 1 279 ? -61.837 86.137 154.470 1.00 49.31 286 ARG A CA 1
ATOM 2055 C C . ARG A 1 279 ? -63.180 86.661 154.958 1.00 48.96 286 ARG A C 1
ATOM 2056 O O . ARG A 1 279 ? -63.827 87.503 154.305 1.00 45.32 286 ARG A O 1
ATOM 2064 N N . SER A 1 280 ? -63.603 86.142 156.109 1.00 50.95 287 SER A N 1
ATOM 2065 C CA . SER A 1 280 ? -64.756 86.668 156.839 1.00 48.82 287 SER A CA 1
ATOM 2066 C C . SER A 1 280 ? -64.222 87.535 157.964 1.00 47.83 287 SER A C 1
ATOM 2067 O O . SER A 1 280 ? -63.600 87.031 158.897 1.00 51.13 287 SER A O 1
ATOM 2070 N N . LEU A 1 281 ? -64.447 88.842 157.873 1.00 49.68 288 LEU A N 1
ATOM 2071 C CA . LEU A 1 281 ? -63.917 89.776 158.872 1.00 49.16 288 LEU A CA 1
ATOM 2072 C C . LEU A 1 281 ? -64.894 90.037 160.004 1.00 48.14 288 LEU A C 1
ATOM 2073 O O . LEU A 1 281 ? -66.085 89.753 159.912 1.00 49.75 288 LEU A O 1
ATOM 2078 N N . SER A 1 282 ? -64.366 90.578 161.087 1.00 51.48 289 SER A N 1
ATOM 2079 C CA . SER A 1 282 ? -65.194 91.176 162.111 1.00 52.78 289 SER A CA 1
ATOM 2080 C C . SER A 1 282 ? -64.840 92.641 162.097 1.00 51.96 289 SER A C 1
ATOM 2081 O O . SER A 1 282 ? -63.697 93.004 162.401 1.00 53.62 289 SER A O 1
ATOM 2084 N N . ILE A 1 283 ? -65.794 93.486 161.722 1.00 52.23 290 ILE A N 1
ATOM 2085 C CA . ILE A 1 283 ? -65.497 94.912 161.546 1.00 55.98 290 ILE A CA 1
ATOM 2086 C C . ILE A 1 283 ? -66.448 95.818 162.314 1.00 57.52 290 ILE A C 1
ATOM 2087 O O . ILE A 1 283 ? -67.612 95.502 162.517 1.00 56.34 290 ILE A O 1
ATOM 2092 N N . LYS A 1 284 ? -65.906 96.933 162.783 1.00 65.03 291 LYS A N 1
ATOM 2093 C CA . LYS A 1 284 ? -66.657 97.908 163.558 1.00 64.72 291 LYS A CA 1
ATOM 2094 C C . LYS A 1 284 ? -67.243 98.975 162.643 1.00 63.62 291 LYS A C 1
ATOM 2095 O O . LYS A 1 284 ? -66.524 99.601 161.862 1.00 66.06 291 LYS A O 1
ATOM 2101 N N . ALA A 1 285 ? -68.553 99.181 162.743 1.00 60.20 292 ALA A N 1
ATOM 2102 C CA . ALA A 1 285 ? -69.192 100.309 162.082 1.00 57.11 292 ALA A CA 1
ATOM 2103 C C . ALA A 1 285 ? -68.736 101.598 162.764 1.00 57.12 292 ALA A C 1
ATOM 2104 O O . ALA A 1 285 ? -68.266 101.565 163.903 1.00 57.70 292 ALA A O 1
ATOM 2106 N N . PRO A 1 286 ? -68.856 102.736 162.070 1.00 55.82 293 PRO A N 1
ATOM 2107 C CA . PRO A 1 286 ? -68.548 103.985 162.754 1.00 55.42 293 PRO A CA 1
ATOM 2108 C C . PRO A 1 286 ? -69.523 104.213 163.895 1.00 55.45 293 PRO A C 1
ATOM 2109 O O . PRO A 1 286 ? -70.692 103.862 163.768 1.00 50.81 293 PRO A O 1
ATOM 2113 N N . GLY A 1 287 ? -69.028 104.770 165.002 1.00 60.96 294 GLY A N 1
ATOM 2114 C CA . GLY A 1 287 ? -69.841 105.025 166.194 1.00 62.19 294 GLY A CA 1
ATOM 2115 C C . GLY A 1 287 ? -69.612 104.042 167.333 1.00 64.63 294 GLY A C 1
ATOM 2116 O O . GLY A 1 287 ? -70.228 104.186 168.396 1.00 70.17 294 GLY A O 1
ATOM 2117 N N . ILE A 1 288 ? -68.737 103.051 167.131 1.00 60.61 295 ILE A N 1
ATOM 2118 C CA . ILE A 1 288 ? -68.452 102.038 168.175 1.00 60.27 295 ILE A CA 1
ATOM 2119 C C . ILE A 1 288 ? -67.365 102.435 169.213 1.00 64.78 295 ILE A C 1
ATOM 2120 O O . ILE A 1 288 ? -67.682 102.740 170.379 1.00 70.35 295 ILE A O 1
ATOM 2125 N N . LYS A 1 289 ? -66.096 102.407 168.797 1.00 67.78 296 LYS A N 1
ATOM 2126 C CA . LYS A 1 289 ? -64.941 102.519 169.714 1.00 67.92 296 LYS A CA 1
ATOM 2127 C C . LYS A 1 289 ? -64.356 101.135 170.010 1.00 66.15 296 LYS A C 1
ATOM 2128 O O . LYS A 1 289 ? -63.405 100.695 169.354 1.00 61.88 296 LYS A O 1
ATOM 2130 N N . MET B 1 3 ? -39.647 83.835 58.675 1.00 84.37 14 MET B N 1
ATOM 2131 C CA . MET B 1 3 ? -38.896 82.697 59.288 1.00 84.01 14 MET B CA 1
ATOM 2132 C C . MET B 1 3 ? -38.055 81.930 58.258 1.00 84.67 14 MET B C 1
ATOM 2133 O O . MET B 1 3 ? -37.045 81.312 58.610 1.00 88.15 14 MET B O 1
ATOM 2135 N N . ALA B 1 4 ? -38.472 81.959 56.995 1.00 80.80 15 ALA B N 1
ATOM 2136 C CA . ALA B 1 4 ? -37.636 81.452 55.904 1.00 79.40 15 ALA B CA 1
ATOM 2137 C C . ALA B 1 4 ? -36.458 82.397 55.670 1.00 72.97 15 ALA B C 1
ATOM 2138 O O . ALA B 1 4 ? -36.536 83.595 55.957 1.00 70.86 15 ALA B O 1
ATOM 2140 N N . SER B 1 5 ? -35.369 81.839 55.155 1.00 70.51 16 SER B N 1
ATOM 2141 C CA . SER B 1 5 ? -34.138 82.581 54.943 1.00 69.08 16 SER B CA 1
ATOM 2142 C C . SER B 1 5 ? -33.438 82.014 53.721 1.00 62.65 16 SER B C 1
ATOM 2143 O O . SER B 1 5 ? -33.402 80.797 53.539 1.00 65.62 16 SER B O 1
ATOM 2146 N N . TYR B 1 6 ? -32.878 82.890 52.888 1.00 57.24 17 TYR B N 1
ATOM 2147 C CA . TYR B 1 6 ? -32.274 82.475 51.615 1.00 55.54 17 TYR B CA 1
ATOM 2148 C C . TYR B 1 6 ? -30.779 82.669 51.660 1.00 51.90 17 TYR B C 1
ATOM 2149 O O . TYR B 1 6 ? -30.293 83.606 52.296 1.00 53.28 17 TYR B O 1
ATOM 2158 N N . ASP B 1 7 ? -30.049 81.796 50.974 1.00 52.67 18 ASP B N 1
ATOM 2159 C CA . ASP B 1 7 ? -28.583 81.820 51.019 1.00 55.25 18 ASP B CA 1
ATOM 2160 C C . ASP B 1 7 ? -27.947 82.352 49.734 1.00 55.87 18 ASP B C 1
ATOM 2161 O O . ASP B 1 7 ? -26.721 82.415 49.621 1.00 50.59 18 ASP B O 1
ATOM 2166 N N . ASN B 1 8 ? -28.769 82.733 48.761 1.00 56.01 19 ASN B N 1
ATOM 2167 C CA . ASN B 1 8 ? -28.229 83.190 47.495 1.00 54.04 19 ASN B CA 1
ATOM 2168 C C . ASN B 1 8 ? -29.103 84.249 46.825 1.00 54.54 19 ASN B C 1
ATOM 2169 O O . ASN B 1 8 ? -30.090 83.935 46.156 1.00 62.55 19 ASN B O 1
ATOM 2174 N N . VAL B 1 9 ? -28.730 85.506 47.036 1.00 54.44 20 VAL B N 1
ATOM 2175 C CA . VAL B 1 9 ? -29.440 86.656 46.465 1.00 53.23 20 VAL B CA 1
ATOM 2176 C C . VAL B 1 9 ? -29.418 86.615 44.937 1.00 54.47 20 VAL B C 1
ATOM 2177 O O . VAL B 1 9 ? -30.362 87.055 44.317 1.00 59.50 20 VAL B O 1
ATOM 2181 N N . ASP B 1 10 ? -28.330 86.116 44.345 1.00 53.87 21 ASP B N 1
ATOM 2182 C CA . ASP B 1 10 ? -28.175 86.074 42.890 1.00 56.72 21 ASP B CA 1
ATOM 2183 C C . ASP B 1 10 ? -29.200 85.172 42.238 1.00 60.84 21 ASP B C 1
ATOM 2184 O O . ASP B 1 10 ? -29.593 85.404 41.084 1.00 65.56 21 ASP B O 1
ATOM 2189 N N . THR B 1 11 ? -29.606 84.132 42.960 1.00 59.77 22 THR B N 1
ATOM 2190 C CA . THR B 1 11 ? -30.608 83.214 42.441 1.00 60.71 22 THR B CA 1
ATOM 2191 C C . THR B 1 11 ? -31.961 83.919 42.370 1.00 56.21 22 THR B C 1
AT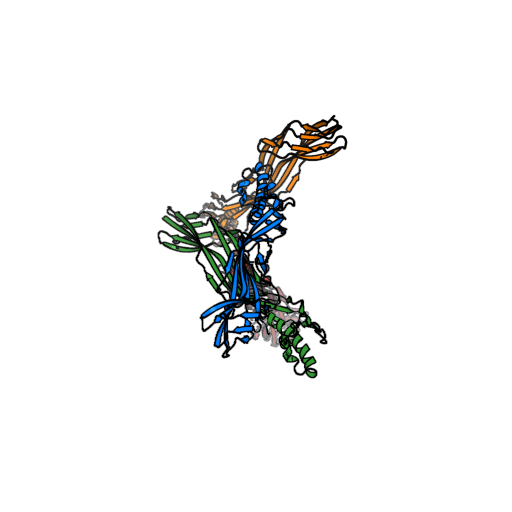OM 2192 O O . THR B 1 11 ? -32.710 83.692 41.427 1.00 57.42 22 THR B O 1
ATOM 2196 N N . LEU B 1 12 ? -32.255 84.787 43.340 1.00 55.08 23 LEU B N 1
ATOM 2197 C CA . LEU B 1 12 ? -33.514 85.542 43.346 1.00 55.78 23 LEU B CA 1
ATOM 2198 C C . LEU B 1 12 ? -33.517 86.592 42.222 1.00 55.00 23 LEU B C 1
ATOM 2199 O O . LEU B 1 12 ? -34.484 86.698 41.465 1.00 52.63 23 LEU B O 1
ATOM 2204 N N . ILE B 1 13 ? -32.424 87.336 42.107 1.00 51.40 24 ILE B N 1
ATOM 2205 C CA . ILE B 1 13 ? -32.260 88.312 41.034 1.00 53.91 24 ILE B CA 1
ATOM 2206 C C . ILE B 1 13 ? -32.466 87.650 39.670 1.00 55.72 24 ILE B C 1
ATOM 2207 O O . ILE B 1 13 ? -33.197 88.174 38.834 1.00 63.42 24 ILE B O 1
ATOM 2212 N N . GLU B 1 14 ? -31.866 86.483 39.473 1.00 56.05 25 GLU B N 1
ATOM 2213 C CA . GLU B 1 14 ? -32.018 85.736 38.222 1.00 58.66 25 GLU B CA 1
ATOM 2214 C C . GLU B 1 14 ? -33.432 85.203 37.978 1.00 62.18 25 GLU B C 1
ATOM 2215 O O . GLU B 1 14 ? -33.811 84.971 36.828 1.00 61.98 25 GLU B O 1
ATOM 2221 N N . LYS B 1 15 ? -34.198 84.984 39.046 1.00 62.03 26 LYS B N 1
ATOM 2222 C CA . LYS B 1 15 ? -35.563 84.490 38.906 1.00 59.34 26 LYS B CA 1
ATOM 2223 C C . LYS B 1 15 ? -36.425 85.637 38.420 1.00 60.22 26 LYS B C 1
ATOM 2224 O O . LYS B 1 15 ? -37.233 85.467 37.510 1.00 64.81 26 LYS B O 1
ATOM 2230 N N . GLY B 1 16 ? -36.250 86.798 39.046 1.00 57.05 27 GLY B N 1
ATOM 2231 C CA . GLY B 1 16 ? -36.965 88.007 38.681 1.00 54.04 27 GLY B CA 1
ATOM 2232 C C . GLY B 1 16 ? -36.768 88.353 37.217 1.00 55.97 27 GLY B C 1
ATOM 2233 O O . GLY B 1 16 ? -37.731 88.689 36.539 1.00 52.22 27 GLY B O 1
ATOM 2234 N N . ARG B 1 17 ? -35.527 88.271 36.735 1.00 54.27 28 ARG B N 1
ATOM 2235 C CA . ARG B 1 17 ? -35.239 88.436 35.306 1.00 55.77 28 ARG B CA 1
ATOM 2236 C C . ARG B 1 17 ? -35.860 87.353 34.465 1.00 57.64 28 ARG B C 1
ATOM 2237 O O . ARG B 1 17 ? -36.356 87.627 33.385 1.00 57.88 28 ARG B O 1
ATOM 2245 N N . TYR B 1 18 ? -35.789 86.114 34.943 1.00 59.22 29 TYR B N 1
ATOM 2246 C CA . TYR B 1 18 ? -36.372 84.989 34.229 1.00 59.43 29 TYR B CA 1
ATOM 2247 C C . TYR B 1 18 ? -37.876 85.197 34.098 1.00 58.42 29 TYR B C 1
ATOM 2248 O O . TYR B 1 18 ? -38.426 84.997 33.022 1.00 64.74 29 TYR B O 1
ATOM 2257 N N . ASN B 1 19 ? -38.519 85.600 35.190 1.00 54.83 30 ASN B N 1
ATOM 2258 C CA . ASN B 1 19 ? -39.958 85.833 35.214 1.00 54.21 30 ASN B CA 1
ATOM 2259 C C . ASN B 1 19 ? -40.369 86.917 34.247 1.00 56.75 30 ASN B C 1
ATOM 2260 O O . ASN B 1 19 ? -41.394 86.796 33.576 1.00 58.20 30 ASN B O 1
ATOM 2265 N N . THR B 1 20 ? -39.576 87.983 34.216 1.00 55.84 31 THR B N 1
ATOM 2266 C CA . THR B 1 20 ? -39.822 89.122 33.351 1.00 56.85 31 THR B CA 1
ATOM 2267 C C . THR B 1 20 ? -39.792 88.660 31.893 1.00 53.76 31 THR B C 1
ATOM 2268 O O . THR B 1 20 ? -40.765 88.848 31.177 1.00 52.66 31 THR B O 1
ATOM 2272 N N . LYS B 1 21 ? -38.697 88.029 31.471 1.00 55.94 32 LYS B N 1
ATOM 2273 C CA . LYS B 1 21 ? -38.615 87.449 30.117 1.00 54.72 32 LYS B CA 1
ATOM 2274 C C . LYS B 1 21 ? -39.747 86.466 29.862 1.00 58.03 32 LYS B C 1
ATOM 2275 O O . LYS B 1 21 ? -40.316 86.443 28.777 1.00 57.99 32 LYS B O 1
ATOM 2277 N N . TYR B 1 22 ? -40.078 85.660 30.865 1.00 60.19 33 TYR B N 1
ATOM 2278 C CA . TYR B 1 22 ? -41.075 84.612 30.710 1.00 59.20 33 TYR B CA 1
ATOM 2279 C C . TYR B 1 22 ? -42.451 85.177 30.403 1.00 58.43 33 TYR B C 1
ATOM 2280 O O . TYR B 1 22 ? -43.103 84.748 29.462 1.00 53.25 33 TYR B O 1
ATOM 2289 N N . ASN B 1 23 ? -42.895 86.122 31.227 1.00 57.32 34 ASN B N 1
ATOM 2290 C CA . ASN B 1 23 ? -44.208 86.721 31.072 1.00 53.36 34 ASN B CA 1
ATOM 2291 C C . ASN B 1 23 ? -44.337 87.515 29.774 1.00 54.24 34 ASN B C 1
ATOM 2292 O O . ASN B 1 23 ? -45.415 87.588 29.203 1.00 53.39 34 ASN B O 1
ATOM 2297 N N . TYR B 1 24 ? -43.240 88.120 29.333 1.00 52.99 35 TYR B N 1
ATOM 2298 C CA . TYR B 1 24 ? -43.200 88.859 28.081 1.00 56.20 35 TYR B CA 1
ATOM 2299 C C . TYR B 1 24 ? -43.535 87.928 26.921 1.00 62.34 35 TYR B C 1
ATOM 2300 O O . TYR B 1 24 ? -44.319 88.287 26.039 1.00 73.39 35 TYR B O 1
ATOM 2309 N N . LEU B 1 25 ? -42.979 86.722 26.948 1.00 63.37 36 LEU B N 1
ATOM 2310 C CA . LEU B 1 25 ? -43.241 85.733 25.908 1.00 63.13 36 LEU B CA 1
ATOM 2311 C C . LEU B 1 25 ? -44.581 85.015 26.076 1.00 64.10 36 LEU B C 1
ATOM 2312 O O . LEU B 1 25 ? -45.281 84.773 25.089 1.00 67.40 36 LEU B O 1
ATOM 2317 N N . LYS B 1 26 ? -44.937 84.666 27.308 1.00 61.50 37 LYS B N 1
ATOM 2318 C CA . LYS B 1 26 ? -46.192 83.955 27.571 1.00 66.32 37 LYS B CA 1
ATOM 2319 C C . LYS B 1 26 ? -47.414 84.763 27.083 1.00 72.16 37 LYS B C 1
ATOM 2320 O O . LYS B 1 26 ? -48.404 84.189 26.626 1.00 71.34 37 LYS B O 1
ATOM 2325 N N . ARG B 1 27 ? -47.320 86.088 27.177 1.00 74.51 38 ARG B N 1
ATOM 2326 C CA . ARG B 1 27 ? -48.346 87.000 26.669 1.00 73.43 38 ARG B CA 1
ATOM 2327 C C . ARG B 1 27 ? -48.544 86.837 25.160 1.00 72.61 38 ARG B C 1
ATOM 2328 O O . ARG B 1 27 ? -49.673 86.809 24.675 1.00 70.65 38 ARG B O 1
ATOM 2336 N N . MET B 1 28 ? -47.435 86.709 24.435 1.00 71.24 39 MET B N 1
ATOM 2337 C CA . MET B 1 28 ? -47.453 86.514 22.986 1.00 67.91 39 MET B CA 1
ATOM 2338 C C . MET B 1 28 ? -47.831 85.081 22.562 1.00 71.77 39 MET B C 1
ATOM 2339 O O . MET B 1 28 ? -48.226 84.860 21.413 1.00 72.95 39 MET B O 1
ATOM 2344 N N . GLU B 1 29 ? -47.732 84.120 23.483 1.00 71.00 40 GLU B N 1
ATOM 2345 C CA . GLU B 1 29 ? -47.961 82.689 23.170 1.00 75.83 40 GLU B CA 1
ATOM 2346 C C . GLU B 1 29 ? -49.299 82.383 22.453 1.00 74.02 40 GLU B C 1
ATOM 2347 O O . GLU B 1 29 ? -49.360 81.486 21.600 1.00 68.19 40 GLU B O 1
ATOM 2353 N N . LYS B 1 30 ? -50.355 83.123 22.805 1.00 66.64 41 LYS B N 1
ATOM 2354 C CA . LYS B 1 30 ? -51.670 82.926 22.176 1.00 58.69 41 LYS B CA 1
ATOM 2355 C C . LYS B 1 30 ? -51.599 83.248 20.681 1.00 58.03 41 LYS B C 1
ATOM 2356 O O . LYS B 1 30 ? -52.236 82.584 19.889 1.00 50.01 41 LYS B O 1
ATOM 2362 N N . TYR B 1 31 ? -50.795 84.247 20.310 1.00 61.93 42 TYR B N 1
ATOM 2363 C CA . TYR B 1 31 ? -50.631 84.644 18.917 1.00 59.13 42 TYR B CA 1
ATOM 2364 C C . TYR B 1 31 ? -49.598 83.788 18.198 1.00 64.82 42 TYR B C 1
ATOM 2365 O O . TYR B 1 31 ? -49.849 83.327 17.078 1.00 67.48 42 TYR B O 1
ATOM 2374 N N . TYR B 1 32 ? -48.434 83.604 18.829 1.00 64.23 43 TYR B N 1
ATOM 2375 C CA . TYR B 1 32 ? -47.379 82.763 18.292 1.00 60.32 43 TYR B CA 1
ATOM 2376 C C . TYR B 1 32 ? -47.204 81.573 19.234 1.00 61.08 43 TYR B C 1
ATOM 2377 O O . TYR B 1 32 ? -46.585 81.711 20.287 1.00 59.37 43 TYR B O 1
ATOM 2386 N N . PRO B 1 33 ? -47.766 80.400 18.869 1.00 61.87 44 PRO B N 1
ATOM 2387 C CA . PRO B 1 33 ? -47.748 79.227 19.769 1.00 64.29 44 PRO B CA 1
ATOM 2388 C C . PRO B 1 33 ? -46.359 78.676 20.111 1.00 66.18 44 PRO B C 1
ATOM 2389 O O . PRO B 1 33 ? -46.220 77.973 21.110 1.00 61.24 44 PRO B O 1
ATOM 2393 N N . ASN B 1 34 ? -45.353 78.993 19.292 1.00 69.64 45 ASN B N 1
ATOM 2394 C CA . ASN B 1 34 ? -43.965 78.584 19.547 1.00 75.59 45 ASN B CA 1
ATOM 2395 C C . ASN B 1 34 ? -43.111 79.712 20.150 1.00 75.08 45 ASN B C 1
ATOM 2396 O O . ASN B 1 34 ? -41.888 79.718 19.998 1.00 75.47 45 ASN B O 1
ATOM 2401 N N . ALA B 1 35 ? -43.755 80.660 20.830 1.00 75.76 46 ALA B N 1
ATOM 2402 C CA . ALA B 1 35 ? -43.075 81.864 21.327 1.00 73.00 46 ALA B CA 1
ATOM 2403 C C . ALA B 1 35 ? -42.076 81.553 22.431 1.00 70.50 46 ALA B C 1
ATOM 2404 O O . ALA B 1 35 ? -41.007 82.154 22.498 1.00 64.92 46 ALA B O 1
ATOM 2406 N N . MET B 1 36 ? -42.434 80.602 23.285 1.00 76.98 47 MET B N 1
ATOM 2407 C CA . MET B 1 36 ? -41.605 80.207 24.420 1.00 82.30 47 MET B CA 1
ATOM 2408 C C . MET B 1 36 ? -40.256 79.620 23.977 1.00 82.48 47 MET B C 1
ATOM 2409 O O . MET B 1 36 ? -39.261 79.735 24.694 1.00 84.16 47 MET B O 1
ATOM 2414 N N . ALA B 1 37 ? -40.229 79.009 22.793 1.00 83.38 48 ALA B N 1
ATOM 2415 C CA . ALA B 1 37 ? -39.000 78.435 22.220 1.00 82.58 48 ALA B CA 1
ATOM 2416 C C . ALA B 1 37 ? -37.931 79.484 21.905 1.00 79.15 48 ALA B C 1
ATOM 2417 O O . ALA B 1 37 ? -36.784 79.132 21.623 1.00 79.71 48 ALA B O 1
ATOM 2419 N N . TYR B 1 38 ? -38.304 80.761 21.952 1.00 75.73 49 TYR B N 1
ATOM 2420 C CA . TYR B 1 38 ? -37.365 81.856 21.699 1.00 76.31 49 TYR B CA 1
ATOM 2421 C C . TYR B 1 38 ? -36.825 82.470 22.992 1.00 69.27 49 TYR B C 1
ATOM 2422 O O . TYR B 1 38 ? -36.175 83.511 22.955 1.00 65.23 49 TYR B O 1
ATOM 2431 N N . PHE B 1 39 ? -37.058 81.803 24.123 1.00 70.89 50 PHE B N 1
ATOM 2432 C CA . PHE B 1 39 ? -36.633 82.309 25.434 1.00 69.78 50 PHE B CA 1
ATOM 2433 C C . PHE B 1 39 ? -35.162 82.723 25.494 1.00 72.13 50 PHE B C 1
ATOM 2434 O O . PHE B 1 39 ? -34.827 83.695 26.169 1.00 74.21 50 PHE B O 1
ATOM 2442 N N . ASP B 1 40 ? -34.295 81.986 24.799 1.00 75.97 51 ASP B N 1
ATOM 2443 C CA . ASP B 1 40 ? -32.847 82.263 24.814 1.00 75.82 51 ASP B CA 1
ATOM 2444 C C . ASP B 1 40 ? -32.463 83.468 23.953 1.00 76.42 51 ASP B C 1
ATOM 2445 O O . ASP B 1 40 ? -31.466 84.129 24.234 1.00 78.24 51 ASP B O 1
ATOM 2447 N N . LYS B 1 41 ? -33.252 83.756 22.916 1.00 77.12 52 LYS B N 1
ATOM 2448 C CA . LYS B 1 41 ? -32.977 84.888 22.020 1.00 77.18 52 LYS B CA 1
ATOM 2449 C C . LYS B 1 41 ? -33.379 86.245 22.620 1.00 73.20 52 LYS B C 1
ATOM 2450 O O . LYS B 1 41 ? -32.753 87.254 22.304 1.00 73.38 52 LYS B O 1
ATOM 2452 N N . VAL B 1 42 ? -34.410 86.287 23.468 1.00 71.06 53 VAL B N 1
ATOM 2453 C CA . VAL B 1 42 ? -34.843 87.586 24.025 1.00 75.59 53 VAL B CA 1
ATOM 2454 C C . VAL B 1 42 ? -33.848 88.176 25.034 1.00 69.15 53 VAL B C 1
ATOM 2455 O O . VAL B 1 42 ? -33.413 87.517 25.984 1.00 70.21 53 VAL B O 1
ATOM 2459 N N . THR B 1 43 ? -33.465 89.418 24.773 1.00 67.72 54 THR B N 1
ATOM 2460 C CA . THR B 1 43 ? -32.488 90.135 25.581 1.00 64.80 54 THR B CA 1
ATOM 2461 C C . THR B 1 43 ? -33.179 90.783 26.769 1.00 63.29 54 THR B C 1
ATOM 2462 O O . THR B 1 43 ? -34.317 91.213 26.665 1.00 72.84 54 THR B O 1
ATOM 2466 N N . ILE B 1 44 ? -32.491 90.848 27.896 1.00 61.36 55 ILE B N 1
ATOM 2467 C CA . ILE B 1 44 ? -32.931 91.664 29.007 1.00 57.59 55 ILE B CA 1
ATOM 2468 C C . ILE B 1 44 ? -31.739 92.489 29.461 1.00 53.71 55 ILE B C 1
ATOM 2469 O O . ILE B 1 44 ? -30.644 91.957 29.617 1.00 56.57 55 ILE B O 1
ATOM 2474 N N . ASN B 1 45 ? -31.956 93.792 29.616 1.00 49.49 56 ASN B N 1
ATOM 2475 C CA . ASN B 1 45 ? -30.894 94.748 29.880 1.00 52.43 56 ASN B CA 1
ATOM 2476 C C . ASN B 1 45 ? -31.158 95.444 31.198 1.00 54.06 56 ASN B C 1
ATOM 2477 O O . ASN B 1 45 ? -31.895 96.435 31.229 1.00 51.57 56 ASN B O 1
ATOM 2482 N N . PRO B 1 46 ? -30.566 94.931 32.295 1.00 53.65 57 PRO B N 1
ATOM 2483 C CA . PRO B 1 46 ? -30.686 95.632 33.567 1.00 52.26 57 PRO B CA 1
ATOM 2484 C C . PRO B 1 46 ? -30.024 96.997 33.477 1.00 51.23 57 PRO B C 1
ATOM 2485 O O . PRO B 1 46 ? -28.983 97.123 32.850 1.00 52.88 57 PRO B O 1
ATOM 2489 N N . GLN B 1 47 ? -30.632 98.011 34.075 1.00 49.90 58 GLN B N 1
ATOM 2490 C CA . GLN B 1 47 ? -30.107 99.372 33.988 1.00 53.39 58 GLN B CA 1
ATOM 2491 C C . GLN B 1 47 ? -29.680 99.917 35.338 1.00 50.96 58 GLN B C 1
ATOM 2492 O O . GLN B 1 47 ? -28.726 100.670 35.416 1.00 46.14 58 GLN B O 1
ATOM 2498 N N . GLY B 1 48 ? -30.411 99.563 36.386 1.00 53.21 59 GLY B N 1
ATOM 2499 C CA . GLY B 1 48 ? -30.043 99.940 37.741 1.00 54.30 59 GLY B CA 1
ATOM 2500 C C . GLY B 1 48 ? -30.712 99.076 38.795 1.00 57.29 59 GLY B C 1
ATOM 2501 O O . GLY B 1 48 ? -31.488 98.166 38.479 1.00 49.66 59 GLY B O 1
ATOM 2502 N N . ASN B 1 49 ? -30.395 99.364 40.060 1.00 58.55 60 ASN B N 1
ATOM 2503 C CA . ASN B 1 49 ? -31.035 98.709 41.198 1.00 52.51 60 ASN B CA 1
ATOM 2504 C C . ASN B 1 49 ? -30.819 99.525 42.452 1.00 51.35 60 ASN B C 1
ATOM 2505 O O . ASN B 1 49 ? -29.961 100.403 42.485 1.00 49.18 60 ASN B O 1
ATOM 2510 N N . ASP B 1 50 ? -31.603 99.232 43.480 1.00 52.25 61 ASP B N 1
ATOM 2511 C CA . ASP B 1 50 ? -31.318 99.751 44.823 1.00 50.70 61 ASP B CA 1
ATOM 2512 C C . ASP B 1 50 ? -31.375 98.607 45.837 1.00 48.79 61 ASP B C 1
ATOM 2513 O O . ASP B 1 50 ? -31.902 98.759 46.948 1.00 46.76 61 ASP B O 1
ATOM 2518 N N . PHE B 1 51 ? -30.842 97.451 45.441 1.00 49.53 62 PHE B N 1
ATOM 2519 C CA . PHE B 1 51 ? -30.778 96.295 46.343 1.00 50.38 62 PHE B CA 1
ATOM 2520 C C . PHE B 1 51 ? -29.903 96.641 47.549 1.00 49.64 62 PHE B C 1
ATOM 2521 O O . PHE B 1 51 ? -28.789 97.125 47.380 1.00 47.04 62 PHE B O 1
ATOM 2529 N N . TYR B 1 52 ? -30.405 96.385 48.753 1.00 49.39 63 TYR B N 1
ATOM 2530 C CA . TYR B 1 52 ? -29.712 96.766 49.973 1.00 51.55 63 TYR B CA 1
ATOM 2531 C C . TYR B 1 52 ? -29.865 95.688 51.059 1.00 52.21 63 TYR B C 1
ATOM 2532 O O . TYR B 1 52 ? -30.918 95.049 51.157 1.00 51.58 63 TYR B O 1
ATOM 2541 N N . ILE B 1 53 ? -28.809 95.470 51.850 1.00 50.13 64 ILE B N 1
ATOM 2542 C CA . ILE B 1 53 ? -28.861 94.510 52.960 1.00 50.90 64 ILE B CA 1
ATOM 2543 C C . ILE B 1 53 ? -28.994 95.276 54.263 1.00 55.05 64 ILE B C 1
ATOM 2544 O O . ILE B 1 53 ? -28.023 95.870 54.745 1.00 52.42 64 ILE B O 1
ATOM 2549 N N . ASN B 1 54 ? -30.203 95.255 54.819 1.00 55.63 65 ASN B N 1
ATOM 2550 C CA . ASN B 1 54 ? -30.511 96.017 56.016 1.00 60.96 65 ASN B CA 1
ATOM 2551 C C . ASN B 1 54 ? -30.050 95.283 57.271 1.00 64.08 65 ASN B C 1
ATOM 2552 O O . ASN B 1 54 ? -30.262 94.071 57.403 1.00 60.64 65 ASN B O 1
ATOM 2557 N N . ASN B 1 55 ? -29.436 96.031 58.190 1.00 67.43 66 ASN B N 1
ATOM 2558 C CA . ASN B 1 55 ? -29.035 95.509 59.503 1.00 67.88 66 ASN B CA 1
ATOM 2559 C C . ASN B 1 55 ? -28.184 94.248 59.421 1.00 64.92 66 ASN B C 1
ATOM 2560 O O . ASN B 1 55 ? -28.526 93.219 60.017 1.00 67.31 66 ASN B O 1
ATOM 2565 N N . PRO B 1 56 ? -27.082 94.319 58.658 1.00 58.16 67 PRO B N 1
ATOM 2566 C CA . PRO B 1 56 ? -26.218 93.163 58.573 1.00 57.79 67 PRO B CA 1
ATOM 2567 C C . PRO B 1 56 ? -25.570 92.942 59.933 1.00 58.36 67 PRO B C 1
ATOM 2568 O O . PRO B 1 56 ? -25.101 93.896 60.548 1.00 55.72 67 PRO B O 1
ATOM 2572 N N . LYS B 1 57 ? -25.582 91.710 60.420 1.00 58.98 68 LYS B N 1
ATOM 2573 C CA . LYS B 1 57 ? -24.890 91.404 61.676 1.00 59.52 68 LYS B CA 1
ATOM 2574 C C . LYS B 1 57 ? -24.286 90.008 61.648 1.00 54.38 68 LYS B C 1
ATOM 2575 O O . LYS B 1 57 ? -24.658 89.156 60.828 1.00 48.32 68 LYS B O 1
ATOM 2581 N N . VAL B 1 58 ? -23.311 89.807 62.524 1.00 53.36 69 VAL B N 1
ATOM 2582 C CA . VAL B 1 58 ? -22.670 88.511 62.694 1.00 55.41 69 VAL B CA 1
ATOM 2583 C C . VAL B 1 58 ? -23.245 87.865 63.947 1.00 57.79 69 VAL B C 1
ATOM 2584 O O . VAL B 1 58 ? -23.425 88.524 64.967 1.00 60.36 69 VAL B O 1
ATOM 2588 N N . GLU B 1 59 ? -23.573 86.581 63.847 1.00 58.50 70 GLU B N 1
ATOM 2589 C CA . GLU B 1 59 ? -24.157 85.844 64.966 1.00 58.35 70 GLU B CA 1
ATOM 2590 C C . GLU B 1 59 ? -23.390 84.550 65.153 1.00 57.81 70 GLU B C 1
ATOM 2591 O O . GLU B 1 59 ? -23.025 83.906 64.175 1.00 52.67 70 GLU B O 1
ATOM 2597 N N . LEU B 1 60 ? -23.137 84.185 66.409 1.00 57.47 71 LEU B N 1
ATOM 2598 C CA . LEU B 1 60 ? -22.488 82.923 66.720 1.00 57.03 71 LEU B CA 1
ATOM 2599 C C . LEU B 1 60 ? -23.392 81.806 66.236 1.00 54.74 71 LEU B C 1
ATOM 2600 O O . LEU B 1 60 ? -24.604 81.888 66.373 1.00 55.74 71 LEU B O 1
ATOM 2605 N N . ASP B 1 61 ? -22.792 80.781 65.649 1.00 55.35 72 ASP B N 1
ATOM 2606 C CA . ASP B 1 61 ? -23.518 79.631 65.139 1.00 60.08 72 ASP B CA 1
ATOM 2607 C C . ASP B 1 61 ? -22.941 78.408 65.836 1.00 58.15 72 ASP B C 1
ATOM 2608 O O . ASP B 1 61 ? -21.998 77.779 65.351 1.00 56.38 72 ASP B O 1
ATOM 2613 N N . GLY B 1 62 ? -23.509 78.097 66.995 1.00 62.06 73 GLY B N 1
ATOM 2614 C CA . GLY B 1 62 ? -22.947 77.087 67.893 1.00 63.46 73 GLY B CA 1
ATOM 2615 C C . GLY B 1 62 ? -22.026 77.759 68.896 1.00 62.59 73 GLY B C 1
ATOM 2616 O O . GLY B 1 62 ? -21.607 78.903 68.696 1.00 60.70 73 GLY B O 1
ATOM 2617 N N . GLU B 1 63 ? -21.710 77.052 69.976 1.00 64.31 74 GLU B N 1
ATOM 2618 C CA . GLU B 1 63 ? -20.818 77.586 71.009 1.00 65.49 74 GLU B CA 1
ATOM 2619 C C . GLU B 1 63 ? -19.373 77.570 70.512 1.00 60.19 74 GLU B C 1
ATOM 2620 O O . GLU B 1 63 ? -18.969 76.645 69.799 1.00 56.69 74 GLU B O 1
ATOM 2626 N N . PRO B 1 64 ? -18.582 78.592 70.884 1.00 60.82 75 PRO B N 1
ATOM 2627 C CA . PRO B 1 64 ? -17.151 78.533 70.582 1.00 61.29 75 PRO B CA 1
ATOM 2628 C C . PRO B 1 64 ? -16.490 77.330 71.263 1.00 62.58 75 PRO B C 1
ATOM 2629 O O . PRO B 1 64 ? -16.859 76.976 72.386 1.00 59.38 75 PRO B O 1
ATOM 2633 N N . SER B 1 65 ? -15.548 76.700 70.570 1.00 60.66 76 SER B N 1
ATOM 2634 C CA . SER B 1 65 ? -14.714 75.668 71.156 1.00 59.21 76 SER B CA 1
ATOM 2635 C C . SER B 1 65 ? -13.447 76.366 71.648 1.00 61.20 76 SER B C 1
ATOM 2636 O O . SER B 1 65 ? -12.906 77.258 70.966 1.00 54.31 76 SER B O 1
ATOM 2639 N N . MET B 1 66 ? -12.985 75.962 72.831 1.00 54.88 77 MET B N 1
ATOM 2640 C CA . MET B 1 66 ? -11.860 76.607 73.491 1.00 50.78 77 MET B CA 1
ATOM 2641 C C . MET B 1 66 ? -10.838 75.590 73.935 1.00 47.65 77 MET B C 1
ATOM 2642 O O . MET B 1 66 ? -11.141 74.674 74.710 1.00 42.01 77 MET B O 1
ATOM 2647 N N . ASN B 1 67 ? -9.624 75.750 73.425 1.00 46.54 78 ASN B N 1
ATOM 2648 C CA . ASN B 1 67 ? -8.539 74.845 73.739 1.00 47.67 78 ASN B CA 1
ATOM 2649 C C . ASN B 1 67 ? -7.363 75.659 74.212 1.00 46.87 78 ASN B C 1
ATOM 2650 O O . ASN B 1 67 ? -7.086 76.730 73.660 1.00 44.98 78 ASN B O 1
ATOM 2655 N N . TYR B 1 68 ? -6.696 75.165 75.250 1.00 45.67 79 TYR B N 1
ATOM 2656 C CA . TYR B 1 68 ? -5.441 75.738 75.688 1.00 48.45 79 TYR B CA 1
ATOM 2657 C C . TYR B 1 68 ? -4.406 75.393 74.641 1.00 51.30 79 TYR B C 1
ATOM 2658 O O . TYR B 1 68 ? -4.385 74.279 74.133 1.00 51.61 79 TYR B O 1
ATOM 2667 N N . LEU B 1 69 ? -3.568 76.357 74.295 1.00 50.47 80 LEU B N 1
ATOM 2668 C CA . LEU B 1 69 ? -2.472 76.111 73.383 1.00 48.32 80 LEU B CA 1
ATOM 2669 C C . LEU B 1 69 ? -1.204 75.840 74.188 1.00 48.84 80 LEU B C 1
ATOM 2670 O O . LEU B 1 69 ? -1.187 75.928 75.414 1.00 52.46 80 LEU B O 1
ATOM 2675 N N . GLU B 1 70 ? -0.140 75.497 73.490 1.00 45.75 81 GLU B N 1
ATOM 2676 C CA . GLU B 1 70 ? 1.147 75.320 74.130 1.00 43.76 81 GLU B CA 1
ATOM 2677 C C . GLU B 1 70 ? 1.523 76.578 74.931 1.00 42.55 81 GLU B C 1
ATOM 2678 O O . GLU B 1 70 ? 1.421 77.693 74.427 1.00 45.99 81 GLU B O 1
ATOM 2680 N N . ASP B 1 71 ? 1.955 76.373 76.172 1.00 40.10 82 ASP B N 1
ATOM 2681 C CA . ASP B 1 71 ? 2.400 77.438 77.056 1.00 38.09 82 ASP B CA 1
ATOM 2682 C C . ASP B 1 71 ? 3.632 78.151 76.509 1.00 39.33 82 ASP B C 1
ATOM 2683 O O . ASP B 1 71 ? 4.520 77.518 75.951 1.00 41.07 82 ASP B O 1
ATOM 2688 N N . VAL B 1 72 ? 3.695 79.468 76.677 1.00 39.93 83 VAL B N 1
ATOM 2689 C CA . VAL B 1 72 ? 4.883 80.231 76.287 1.00 36.10 83 VAL B CA 1
ATOM 2690 C C . VAL B 1 72 ? 5.816 80.287 77.496 1.00 36.40 83 VAL B C 1
ATOM 2691 O O . VAL B 1 72 ? 5.442 80.787 78.558 1.00 35.42 83 VAL B O 1
ATOM 2695 N N . TYR B 1 73 ? 7.010 79.744 77.338 1.00 35.43 84 TYR B N 1
ATOM 2696 C CA . TYR B 1 73 ? 8.032 79.781 78.369 1.00 40.31 84 TYR B CA 1
ATOM 2697 C C . TYR B 1 73 ? 8.663 81.157 78.416 1.00 43.58 84 TYR B C 1
ATOM 2698 O O . TYR B 1 73 ? 9.237 81.594 77.428 1.00 49.90 84 TYR B O 1
ATOM 2707 N N . VAL B 1 74 ? 8.563 81.823 79.568 1.00 42.66 85 VAL B N 1
ATOM 2708 C CA . VAL B 1 74 ? 9.034 83.181 79.721 1.00 41.46 85 VAL B CA 1
ATOM 2709 C C . VAL B 1 74 ? 10.414 83.230 80.367 1.00 45.13 85 VAL B C 1
ATOM 2710 O O . VAL B 1 74 ? 11.275 83.992 79.938 1.00 46.72 85 VAL B O 1
ATOM 2714 N N . GLY B 1 75 ? 10.625 82.445 81.415 1.00 44.23 86 GLY B N 1
ATOM 2715 C CA . GLY B 1 75 ? 11.922 82.417 82.053 1.00 41.27 86 GLY B CA 1
ATOM 2716 C C . GLY B 1 75 ? 12.013 81.588 83.318 1.00 38.70 86 GLY B C 1
ATOM 2717 O O . GLY B 1 75 ? 11.012 81.094 83.827 1.00 36.98 86 GLY B O 1
ATOM 2718 N N . LYS B 1 76 ? 13.241 81.498 83.819 1.00 37.90 87 LYS B N 1
ATOM 2719 C CA . LYS B 1 76 ? 13.665 80.646 84.944 1.00 40.58 87 LYS B CA 1
ATOM 2720 C C . LYS B 1 76 ? 14.463 81.533 85.906 1.00 39.88 87 LYS B C 1
ATOM 2721 O O . LYS B 1 76 ? 15.221 82.402 85.461 1.00 33.93 87 LYS B O 1
ATOM 2727 N N . ALA B 1 77 ? 14.328 81.298 87.204 1.00 39.87 88 ALA B N 1
ATOM 2728 C CA . ALA B 1 77 ? 15.196 81.942 88.182 1.00 41.56 88 ALA B CA 1
ATOM 2729 C C . ALA B 1 77 ? 15.347 81.086 89.435 1.00 42.44 88 ALA B C 1
ATOM 2730 O O . ALA B 1 77 ? 14.557 80.189 89.687 1.00 43.86 88 ALA B O 1
ATOM 2732 N N . LEU B 1 78 ? 16.401 81.365 90.187 1.00 43.18 89 LEU B N 1
ATOM 2733 C CA . LEU B 1 78 ? 16.665 80.702 91.454 1.00 44.13 89 LEU B CA 1
ATOM 2734 C C . LEU B 1 78 ? 16.610 81.742 92.577 1.00 42.07 89 LEU B C 1
ATOM 2735 O O . LEU B 1 78 ? 16.900 82.917 92.368 1.00 43.95 89 LEU B O 1
ATOM 2740 N N . LEU B 1 79 ? 16.185 81.299 93.748 1.00 42.86 90 LEU B N 1
ATOM 2741 C CA . LEU B 1 79 ? 16.216 82.102 94.963 1.00 40.81 90 LEU B CA 1
ATOM 2742 C C . LEU B 1 79 ? 16.780 81.226 96.053 1.00 42.04 90 LEU B C 1
ATOM 2743 O O . LEU B 1 79 ? 16.202 80.175 96.356 1.00 40.14 90 LEU B O 1
ATOM 2748 N N . THR B 1 80 ? 17.894 81.665 96.653 1.00 42.58 91 THR B N 1
ATOM 2749 C CA . THR B 1 80 ? 18.646 80.835 97.582 1.00 43.07 91 THR B CA 1
ATOM 2750 C C . THR B 1 80 ? 18.621 81.332 99.032 1.00 44.68 91 THR B C 1
ATOM 2751 O O . THR B 1 80 ? 19.015 82.467 99.331 1.00 42.85 91 THR B O 1
ATOM 2755 N N . ASN B 1 81 ? 18.191 80.451 99.930 1.00 43.83 92 ASN B N 1
ATOM 2756 C CA . ASN B 1 81 ? 18.160 80.737 101.352 1.00 42.99 92 ASN B CA 1
ATOM 2757 C C . ASN B 1 81 ? 19.212 79.899 102.086 1.00 45.26 92 ASN B C 1
ATOM 2758 O O . ASN B 1 81 ? 18.904 78.799 102.548 1.00 41.54 92 ASN B O 1
ATOM 2763 N N . ASP B 1 82 ? 20.445 80.422 102.177 1.00 46.73 93 ASP B N 1
ATOM 2764 C CA . ASP B 1 82 ? 21.513 79.818 103.001 1.00 49.44 93 ASP B CA 1
ATOM 2765 C C . ASP B 1 82 ? 21.533 80.404 104.413 1.00 50.09 93 ASP B C 1
ATOM 2766 O O . ASP B 1 82 ? 22.533 80.959 104.871 1.00 52.22 93 ASP B O 1
ATOM 2771 N N . THR B 1 83 ? 20.406 80.243 105.091 1.00 50.88 94 THR B N 1
ATOM 2772 C CA . THR B 1 83 ? 20.131 80.859 106.380 1.00 50.79 94 THR B CA 1
ATOM 2773 C C . THR B 1 83 ? 19.434 79.767 107.197 1.00 52.85 94 THR B C 1
ATOM 2774 O O . THR B 1 83 ? 18.919 78.814 106.613 1.00 50.02 94 THR B O 1
ATOM 2778 N N . GLN B 1 84 ? 19.443 79.887 108.529 1.00 54.24 95 GLN B N 1
ATOM 2779 C CA . GLN B 1 84 ? 18.907 78.840 109.417 1.00 55.22 95 GLN B CA 1
ATOM 2780 C C . GLN B 1 84 ? 17.415 78.976 109.671 1.00 54.37 95 GLN B C 1
ATOM 2781 O O . GLN B 1 84 ? 16.830 78.135 110.360 1.00 55.59 95 GLN B O 1
ATOM 2786 N N . GLN B 1 85 ? 16.815 80.051 109.171 1.00 51.89 96 GLN B N 1
ATOM 2787 C CA . GLN B 1 85 ? 15.361 80.263 109.265 1.00 55.69 96 GLN B CA 1
ATOM 2788 C C . GLN B 1 85 ? 14.746 80.667 107.922 1.00 50.67 96 GLN B C 1
ATOM 2789 O O . GLN B 1 85 ? 15.453 80.963 106.965 1.00 48.72 96 GLN B O 1
ATOM 2795 N N . GLU B 1 86 ? 13.424 80.690 107.845 1.00 51.14 97 GLU B N 1
ATOM 2796 C CA . GLU B 1 86 ? 12.780 81.027 106.584 1.00 55.39 97 GLU B CA 1
ATOM 2797 C C . GLU B 1 86 ? 12.972 82.501 106.246 1.00 53.21 97 GLU B C 1
ATOM 2798 O O . GLU B 1 86 ? 13.072 83.345 107.139 1.00 50.89 97 GLU B O 1
ATOM 2804 N N . GLN B 1 87 ? 13.018 82.796 104.946 1.00 53.49 98 GLN B N 1
ATOM 2805 C CA . GLN B 1 87 ? 13.274 84.152 104.468 1.00 50.29 98 GLN B CA 1
ATOM 2806 C C . GLN B 1 87 ? 12.374 84.559 103.297 1.00 50.16 98 GLN B C 1
ATOM 2807 O O . GLN B 1 87 ? 12.044 83.740 102.434 1.00 45.92 98 GLN B O 1
ATOM 2813 N N . LYS B 1 88 ? 12.018 85.845 103.279 1.00 49.43 99 LYS B N 1
ATOM 2814 C CA . LYS B 1 88 ? 11.298 86.470 102.181 1.00 49.38 99 LYS B CA 1
ATOM 2815 C C . LYS B 1 88 ? 12.325 86.903 101.126 1.00 48.95 99 LYS B C 1
ATOM 2816 O O . LYS B 1 88 ? 13.039 87.886 101.317 1.00 52.69 99 LYS B O 1
ATOM 2821 N N . LEU B 1 89 ? 12.432 86.133 100.046 1.00 44.75 100 LEU B N 1
ATOM 2822 C CA . LEU B 1 89 ? 13.368 86.414 98.962 1.00 45.70 100 LEU B CA 1
ATOM 2823 C C . LEU B 1 89 ? 12.639 86.973 97.724 1.00 45.13 100 LEU B C 1
ATOM 2824 O O . LEU B 1 89 ? 11.558 86.509 97.373 1.00 45.94 100 LEU B O 1
ATOM 2829 N N . LYS B 1 90 ? 13.233 87.972 97.082 1.00 45.87 101 LYS B N 1
ATOM 2830 C CA . LYS B 1 90 ? 12.583 88.712 95.996 1.00 48.23 101 LYS B CA 1
ATOM 2831 C C . LYS B 1 90 ? 13.123 88.297 94.640 1.00 45.77 101 LYS B C 1
ATOM 2832 O O . LYS B 1 90 ? 14.335 88.283 94.437 1.00 46.67 101 LYS B O 1
ATOM 2838 N N . SER B 1 91 ? 12.221 87.975 93.714 1.00 44.40 102 SER B N 1
ATOM 2839 C CA . SER B 1 91 ? 12.586 87.738 92.308 1.00 44.98 102 SER B CA 1
ATOM 2840 C C . SER B 1 91 ? 12.896 89.046 91.621 1.00 43.26 102 SER B C 1
ATOM 2841 O O . SER B 1 91 ? 12.499 90.104 92.087 1.00 42.64 102 SER B O 1
ATOM 2844 N N . GLN B 1 92 ? 13.596 88.974 90.494 1.00 46.34 103 GLN B N 1
ATOM 2845 C CA . GLN B 1 92 ? 13.781 90.158 89.652 1.00 43.42 103 GLN B CA 1
ATOM 2846 C C . GLN B 1 92 ? 12.480 90.476 88.921 1.00 44.09 103 GLN B C 1
ATOM 2847 O O . GLN B 1 92 ? 11.739 89.574 88.540 1.00 42.26 103 GLN B O 1
ATOM 2853 N N . SER B 1 93 ? 12.221 91.756 88.694 1.00 42.51 104 SER B N 1
ATOM 2854 C CA . SER B 1 93 ? 11.119 92.142 87.830 1.00 43.51 104 SER B CA 1
ATOM 2855 C C . SER B 1 93 ? 11.448 91.767 86.387 1.00 43.91 104 SER B C 1
ATOM 2856 O O . SER B 1 93 ? 12.615 91.603 86.021 1.00 43.99 104 SER B O 1
ATOM 2859 N N . PHE B 1 94 ? 10.421 91.617 85.563 1.00 43.73 105 PHE B N 1
ATOM 2860 C CA . PHE B 1 94 ? 10.638 91.255 84.160 1.00 41.94 105 PHE B CA 1
ATOM 2861 C C . PHE B 1 94 ? 9.493 91.699 83.248 1.00 44.24 105 PHE B C 1
ATOM 2862 O O . PHE B 1 94 ? 8.488 92.255 83.710 1.00 41.11 105 PHE B O 1
ATOM 2870 N N . THR B 1 95 ? 9.689 91.503 81.947 1.00 46.43 106 THR B N 1
ATOM 2871 C CA . THR B 1 95 ? 8.665 91.786 80.950 1.00 49.53 106 THR B CA 1
ATOM 2872 C C . THR B 1 95 ? 8.523 90.603 80.047 1.00 49.72 106 THR B C 1
ATOM 2873 O O . THR B 1 95 ? 9.458 89.826 79.890 1.00 51.83 106 THR B O 1
ATOM 2877 N N . CYS B 1 96 ? 7.353 90.472 79.444 1.00 51.48 107 CYS B N 1
ATOM 2878 C CA . CYS B 1 96 ? 7.194 89.565 78.321 1.00 53.83 107 CYS B CA 1
ATOM 2879 C C . CYS B 1 96 ? 6.135 90.107 77.365 1.00 54.16 107 CYS B C 1
ATOM 2880 O O . CYS B 1 96 ? 5.257 90.881 77.757 1.00 51.98 107 CYS B O 1
ATOM 2883 N N . LYS B 1 97 ? 6.254 89.703 76.109 1.00 55.42 108 LYS B N 1
ATOM 2884 C CA . LYS B 1 97 ? 5.413 90.211 75.043 1.00 58.53 108 LYS B CA 1
ATOM 2885 C C . LYS B 1 97 ? 4.597 89.081 74.467 1.00 50.54 108 LYS B C 1
ATOM 2886 O O . LYS B 1 97 ? 5.056 87.953 74.377 1.00 46.59 108 LYS B O 1
ATOM 2892 N N . ASN B 1 98 ? 3.384 89.402 74.061 1.00 52.02 109 ASN B N 1
ATOM 2893 C CA . ASN B 1 98 ? 2.511 88.438 73.421 1.00 53.04 109 ASN B CA 1
ATOM 2894 C C . ASN B 1 98 ? 1.575 89.143 72.458 1.00 50.10 109 ASN B C 1
ATOM 2895 O O . ASN B 1 98 ? 1.144 90.269 72.722 1.00 46.19 109 ASN B O 1
ATOM 2900 N N . THR B 1 99 ? 1.236 88.466 71.366 1.00 50.64 110 THR B N 1
ATOM 2901 C CA . THR B 1 99 ? 0.312 89.020 70.375 1.00 51.10 110 THR B CA 1
ATOM 2902 C C . THR B 1 99 ? -1.002 88.255 70.352 1.00 48.58 110 THR B C 1
ATOM 2903 O O . THR B 1 99 ? -1.023 87.047 70.123 1.00 49.30 110 THR B O 1
ATOM 2907 N N . ASP B 1 100 ? -2.096 88.954 70.650 1.00 49.41 111 ASP B N 1
ATOM 2908 C CA . ASP B 1 100 ? -3.438 88.379 70.515 1.00 49.09 111 ASP B CA 1
ATOM 2909 C C . ASP B 1 100 ? -3.851 88.548 69.074 1.00 48.66 111 ASP B C 1
ATOM 2910 O O . ASP B 1 100 ? -3.664 89.617 68.498 1.00 45.94 111 ASP B O 1
ATOM 2915 N N . THR B 1 101 ? -4.403 87.497 68.482 1.00 51.03 112 THR B N 1
ATOM 2916 C CA . THR B 1 101 ? -4.804 87.542 67.079 1.00 50.61 112 THR B CA 1
ATOM 2917 C C . THR B 1 101 ? -6.210 87.028 66.882 1.00 54.19 112 THR B C 1
ATOM 2918 O O . THR B 1 101 ? -6.725 86.249 67.688 1.00 48.05 112 THR B O 1
ATOM 2922 N N . VAL B 1 102 ? -6.806 87.454 65.773 1.00 57.38 113 VAL B N 1
ATOM 2923 C CA . VAL B 1 102 ? -8.052 86.896 65.299 1.00 57.97 113 VAL B CA 1
ATOM 2924 C C . VAL B 1 102 ? -8.014 86.851 63.775 1.00 60.01 113 VAL B C 1
ATOM 2925 O O . VAL B 1 102 ? -7.581 87.804 63.115 1.00 58.50 113 VAL B O 1
ATOM 2929 N N . THR B 1 103 ? -8.432 85.721 63.226 1.00 55.10 114 THR B N 1
ATOM 2930 C CA . THR B 1 103 ? -8.644 85.623 61.806 1.00 56.30 114 THR B CA 1
ATOM 2931 C C . THR B 1 103 ? -10.085 85.184 61.582 1.00 55.67 114 THR B C 1
ATOM 2932 O O . THR B 1 103 ? -10.629 84.382 62.351 1.00 53.78 114 THR B O 1
ATOM 2936 N N . ALA B 1 104 ? -10.697 85.741 60.538 1.00 55.80 115 ALA B N 1
ATOM 2937 C CA . ALA B 1 104 ? -12.112 85.540 60.242 1.00 52.37 115 ALA B CA 1
ATOM 2938 C C . ALA B 1 104 ? -12.301 85.395 58.742 1.00 52.66 115 ALA B C 1
ATOM 2939 O O . ALA B 1 104 ? -11.835 86.227 57.971 1.00 51.67 115 ALA B O 1
ATOM 2941 N N . THR B 1 105 ? -13.015 84.352 58.341 1.00 54.15 116 THR B N 1
ATOM 2942 C CA . THR B 1 105 ? -13.196 84.025 56.947 1.00 51.56 116 THR B CA 1
ATOM 2943 C C . THR B 1 105 ? -14.674 83.748 56.640 1.00 52.78 116 THR B C 1
ATOM 2944 O O . THR B 1 105 ? -15.338 82.988 57.341 1.00 49.72 116 THR B O 1
ATOM 2948 N N . THR B 1 106 ? -15.193 84.408 55.608 1.00 52.58 117 THR B N 1
ATOM 2949 C CA . THR B 1 106 ? -16.518 84.103 55.089 1.00 48.69 117 THR B CA 1
ATOM 2950 C C . THR B 1 106 ? -16.353 82.814 54.303 1.00 48.16 117 THR B C 1
ATOM 2951 O O . THR B 1 106 ? -15.495 82.732 53.418 1.00 45.85 117 THR B O 1
ATOM 2955 N N . THR B 1 107 ? -17.144 81.801 54.653 1.00 48.74 118 THR B N 1
ATOM 2956 C CA . THR B 1 107 ? -17.051 80.479 54.018 1.00 54.45 118 THR B CA 1
ATOM 2957 C C . THR B 1 107 ? -18.154 80.264 52.991 1.00 57.98 118 THR B C 1
ATOM 2958 O O . THR B 1 107 ? -17.982 79.513 52.036 1.00 59.14 118 THR B O 1
ATOM 2962 N N . HIS B 1 108 ? -19.304 80.886 53.224 1.00 62.31 119 HIS B N 1
ATOM 2963 C CA . HIS B 1 108 ? -20.421 80.833 52.289 1.00 63.38 119 HIS B CA 1
ATOM 2964 C C . HIS B 1 108 ? -21.051 82.211 52.219 1.00 58.14 119 HIS B C 1
ATOM 2965 O O . HIS B 1 108 ? -21.689 82.677 53.180 1.00 51.87 119 HIS B O 1
ATOM 2972 N N . THR B 1 109 ? -20.844 82.866 51.077 1.00 50.77 120 THR B N 1
ATOM 2973 C CA . THR B 1 109 ? -21.365 84.202 50.858 1.00 50.04 120 THR B CA 1
ATOM 2974 C C . THR B 1 109 ? -22.877 84.124 50.783 1.00 51.67 120 THR B C 1
ATOM 2975 O O . THR B 1 109 ? -23.460 83.038 50.765 1.00 51.52 120 THR B O 1
ATOM 2979 N N . VAL B 1 110 ? -23.510 85.281 50.726 1.00 52.46 121 VAL B N 1
ATOM 2980 C CA . VAL B 1 110 ? -24.943 85.330 50.553 1.00 56.20 121 VAL B CA 1
ATOM 2981 C C . VAL B 1 110 ? -25.317 85.594 49.076 1.00 60.39 121 VAL B C 1
ATOM 2982 O O . VAL B 1 110 ? -26.436 85.991 48.771 1.00 57.72 121 VAL B O 1
ATOM 2986 N N . GLY B 1 111 ? -24.381 85.315 48.168 1.00 61.59 122 GLY B N 1
ATOM 2987 C CA . GLY B 1 111 ? -24.486 85.702 46.772 1.00 61.90 122 GLY B CA 1
ATOM 2988 C C . GLY B 1 111 ? -23.640 86.937 46.540 1.00 61.72 122 GLY B C 1
ATOM 2989 O O . GLY B 1 111 ? -23.403 87.711 47.464 1.00 62.46 122 GLY B O 1
ATOM 2990 N N . THR B 1 112 ? -23.233 87.147 45.294 1.00 63.19 123 THR B N 1
ATOM 2991 C CA . THR B 1 112 ? -22.250 88.176 44.958 1.00 67.14 123 THR B CA 1
ATOM 2992 C C . THR B 1 112 ? -22.820 89.584 44.753 1.00 63.97 123 THR B C 1
ATOM 2993 O O . THR B 1 112 ? -22.090 90.563 44.848 1.00 62.12 123 THR B O 1
ATOM 2997 N N . SER B 1 113 ? -24.110 89.692 44.462 1.00 64.56 124 SER B N 1
ATOM 2998 C CA . SER B 1 113 ? -24.648 90.933 43.876 1.00 64.93 124 SER B CA 1
ATOM 2999 C C . SER B 1 113 ? -24.784 92.114 44.832 1.00 63.33 124 SER B C 1
ATOM 3000 O O . SER B 1 113 ? -24.750 93.250 44.383 1.00 66.30 124 SER B O 1
ATOM 3003 N N . ILE B 1 114 ? -24.962 91.860 46.128 1.00 60.13 125 ILE B N 1
ATOM 3004 C CA . ILE B 1 114 ? -25.194 92.941 47.094 1.00 56.91 125 ILE B CA 1
ATOM 3005 C C . ILE B 1 114 ? -24.096 92.964 48.154 1.00 56.61 125 ILE B C 1
ATOM 3006 O O . ILE B 1 114 ? -23.880 91.981 48.852 1.00 57.31 125 ILE B O 1
ATOM 3011 N N . GLN B 1 115 ? -23.401 94.095 48.256 1.00 58.40 126 GLN B N 1
ATOM 3012 C CA . GLN B 1 115 ? -22.297 94.252 49.202 1.00 57.09 126 GLN B CA 1
ATOM 3013 C C . GLN B 1 115 ? -22.832 94.543 50.589 1.00 54.89 126 GLN B C 1
ATOM 3014 O O . GLN B 1 115 ? -23.833 95.246 50.733 1.00 57.40 126 GLN B O 1
ATOM 3020 N N . ALA B 1 116 ? -22.168 93.990 51.603 1.00 53.17 127 ALA B N 1
ATOM 3021 C CA . ALA B 1 116 ? -22.443 94.321 53.009 1.00 53.60 127 ALA B CA 1
ATOM 3022 C C . ALA B 1 116 ? -21.318 93.801 53.909 1.00 50.08 127 ALA B C 1
ATOM 3023 O O . ALA B 1 116 ? -20.685 92.798 53.601 1.00 44.31 127 ALA B O 1
ATOM 3025 N N . THR B 1 117 ? -21.057 94.495 55.008 1.00 53.14 128 THR B N 1
ATOM 3026 C CA . THR B 1 117 ? -20.108 93.994 55.997 1.00 56.54 128 THR B CA 1
ATOM 3027 C C . THR B 1 117 ? -20.663 94.195 57.387 1.00 59.03 128 THR B C 1
ATOM 3028 O O . THR B 1 117 ? -21.543 95.031 57.594 1.00 58.82 128 THR B O 1
ATOM 3032 N N . ALA B 1 118 ? -20.151 93.410 58.332 1.00 59.71 129 ALA B N 1
ATOM 3033 C CA . ALA B 1 118 ? -20.578 93.493 59.728 1.00 57.99 129 ALA B CA 1
ATOM 3034 C C . ALA B 1 118 ? -19.404 93.182 60.647 1.00 58.45 129 ALA B C 1
ATOM 3035 O O . ALA B 1 118 ? -18.524 92.380 60.303 1.00 56.24 129 ALA B O 1
ATOM 3037 N N . LYS B 1 119 ? -19.413 93.802 61.822 1.00 59.46 130 LYS B N 1
ATOM 3038 C CA . LYS B 1 119 ? -18.341 93.629 62.802 1.00 61.02 130 LYS B CA 1
ATOM 3039 C C . LYS B 1 119 ? -18.541 92.369 63.641 1.00 57.03 130 LYS B C 1
ATOM 3040 O O . LYS B 1 119 ? -19.667 91.988 63.957 1.00 52.99 130 LYS B O 1
ATOM 3046 N N . PHE B 1 120 ? -17.427 91.740 63.989 1.00 54.02 131 PHE B N 1
ATOM 3047 C CA . PHE B 1 120 ? -17.412 90.588 64.883 1.00 56.93 131 PHE B CA 1
ATOM 3048 C C . PHE B 1 120 ? -16.425 90.805 66.037 1.00 54.56 131 PHE B C 1
ATOM 3049 O O . PHE B 1 120 ? -15.243 91.081 65.804 1.00 53.31 131 PHE B O 1
ATOM 3057 N N . THR B 1 121 ? -16.920 90.685 67.271 1.00 56.92 132 THR B N 1
ATOM 3058 C CA . THR B 1 121 ? -16.077 90.722 68.483 1.00 55.05 132 THR B CA 1
ATOM 3059 C C . THR B 1 121 ? -15.844 89.275 68.974 1.00 54.33 132 THR B C 1
ATOM 3060 O O . THR B 1 121 ? -16.813 88.526 69.176 1.00 51.04 132 THR B O 1
ATOM 3064 N N . VAL B 1 122 ? -14.590 88.861 69.167 1.00 52.99 133 VAL B N 1
ATOM 3065 C CA . VAL B 1 122 ? -14.366 87.478 69.601 1.00 53.21 133 VAL B CA 1
ATOM 3066 C C . VAL B 1 122 ? -14.980 87.316 70.991 1.00 54.80 133 VAL B C 1
ATOM 3067 O O . VAL B 1 122 ? -14.828 88.191 71.838 1.00 56.60 133 VAL B O 1
ATOM 3071 N N . PRO B 1 123 ? -15.702 86.208 71.219 1.00 56.12 134 PRO B N 1
ATOM 3072 C CA . PRO B 1 123 ? -16.369 85.975 72.494 1.00 57.54 134 PRO B CA 1
ATOM 3073 C C . PRO B 1 123 ? -15.472 85.258 73.519 1.00 60.10 134 PRO B C 1
ATOM 3074 O O . PRO B 1 123 ? -14.391 84.787 73.168 1.00 62.00 134 PRO B O 1
ATOM 3078 N N . PHE B 1 124 ? -15.925 85.157 74.770 1.00 72.53 135 PHE B N 1
ATOM 3079 C CA . PHE B 1 124 ? -15.097 84.583 75.852 1.00 78.00 135 PHE B CA 1
ATOM 3080 C C . PHE B 1 124 ? -13.694 85.212 75.821 1.00 74.12 135 PHE B C 1
ATOM 3081 O O . PHE B 1 124 ? -12.673 84.512 75.725 1.00 69.10 135 PHE B O 1
ATOM 3089 N N . ASN B 1 125 ? -13.642 86.536 75.863 1.00 73.29 136 ASN B N 1
ATOM 3090 C CA . ASN B 1 125 ? -12.365 87.219 75.766 1.00 77.23 136 ASN B CA 1
ATOM 3091 C C . ASN B 1 125 ? -11.608 87.215 77.107 1.00 88.12 136 ASN B C 1
ATOM 3092 O O . ASN B 1 125 ? -10.546 86.584 77.213 1.00 94.20 136 ASN B O 1
ATOM 3097 N N . GLU B 1 126 ? -12.129 87.931 78.105 1.00 89.17 137 GLU B N 1
ATOM 3098 C CA . GLU B 1 126 ? -11.590 87.919 79.480 1.00 92.86 137 GLU B CA 1
ATOM 3099 C C . GLU B 1 126 ? -10.181 88.518 79.657 1.00 91.26 137 GLU B C 1
ATOM 3100 O O . GLU B 1 126 ? -9.730 88.674 80.780 1.00 89.38 137 GLU B O 1
ATOM 3106 N N . THR B 1 127 ? -9.503 88.888 78.572 1.00 90.90 138 THR B N 1
ATOM 3107 C CA . THR B 1 127 ? -8.177 89.488 78.668 1.00 85.44 138 THR B CA 1
ATOM 3108 C C . THR B 1 127 ? -8.240 90.970 79.034 1.00 85.82 138 THR B C 1
ATOM 3109 O O . THR B 1 127 ? -7.238 91.554 79.454 1.00 86.17 138 THR B O 1
ATOM 3113 N N . GLY B 1 128 ? -9.404 91.583 78.823 1.00 82.63 139 GLY B N 1
ATOM 3114 C CA . GLY B 1 128 ? -9.567 93.021 79.003 1.00 82.63 139 GLY B CA 1
ATOM 3115 C C . GLY B 1 128 ? -9.116 93.837 77.798 1.00 84.98 139 GLY B C 1
ATOM 3116 O O . GLY B 1 128 ? -9.116 95.064 77.845 1.00 79.52 139 GLY B O 1
ATOM 3117 N N . VAL B 1 129 ? -8.714 93.161 76.724 1.00 87.89 140 VAL B N 1
ATOM 3118 C CA . VAL B 1 129 ? -8.448 93.818 75.446 1.00 89.26 140 VAL B CA 1
ATOM 3119 C C . VAL B 1 129 ? -9.405 93.232 74.423 1.00 86.05 140 VAL B C 1
ATOM 3120 O O . VAL B 1 129 ? -9.291 92.058 74.067 1.00 86.55 140 VAL B O 1
ATOM 3122 N N . SER B 1 130 ? -10.360 94.043 73.973 1.00 84.92 141 SER B N 1
ATOM 3123 C CA . SER B 1 130 ? -11.350 93.598 72.991 1.00 82.03 141 SER B CA 1
ATOM 3124 C C . SER B 1 130 ? -10.672 93.383 71.640 1.00 75.04 141 SER B C 1
ATOM 3125 O O . SER B 1 130 ? -9.749 94.113 71.270 1.00 73.36 141 SER B O 1
ATOM 3128 N N . LEU B 1 131 ? -11.111 92.354 70.930 1.00 68.24 142 LEU B N 1
ATOM 3129 C CA . LEU B 1 131 ? -10.498 91.991 69.671 1.00 67.13 142 LEU B CA 1
ATOM 3130 C C . LEU B 1 131 ? -11.613 91.840 68.635 1.00 63.87 142 LEU B C 1
ATOM 3131 O O . LEU B 1 131 ? -12.463 90.959 68.742 1.00 60.20 142 LEU B O 1
ATOM 3136 N N . THR B 1 132 ? -11.627 92.749 67.664 1.00 61.28 143 THR B N 1
ATOM 3137 C CA . THR B 1 132 ? -12.700 92.821 66.688 1.00 58.68 143 THR B CA 1
ATOM 3138 C C . THR B 1 132 ? -12.166 92.678 65.264 1.00 57.52 143 THR B C 1
ATOM 3139 O O . THR B 1 132 ? -11.049 93.114 64.946 1.00 53.49 143 THR B O 1
ATOM 3143 N N . THR B 1 133 ? -12.966 92.043 64.413 1.00 55.17 144 THR B N 1
ATOM 3144 C CA . THR B 1 133 ? -12.698 92.052 62.982 1.00 53.34 144 THR B CA 1
ATOM 3145 C C . THR B 1 133 ? -14.040 92.260 62.252 1.00 54.43 144 THR B C 1
ATOM 3146 O O . THR B 1 133 ? -14.974 92.857 62.813 1.00 59.69 144 THR B O 1
ATOM 3150 N N . SER B 1 134 ? -14.144 91.809 61.012 1.00 52.89 145 SER B N 1
ATOM 3151 C CA . SER B 1 134 ? -15.398 91.939 60.285 1.00 55.46 145 SER B CA 1
ATOM 3152 C C . SER B 1 134 ? -15.532 90.865 59.228 1.00 52.66 145 SER B C 1
ATOM 3153 O O . SER B 1 134 ? -14.558 90.178 58.894 1.00 48.08 145 SER B O 1
ATOM 3156 N N . TYR B 1 135 ? -16.758 90.725 58.725 1.00 51.63 146 TYR B N 1
ATOM 3157 C CA . TYR B 1 135 ? -17.067 89.767 57.674 1.00 49.85 146 TYR B CA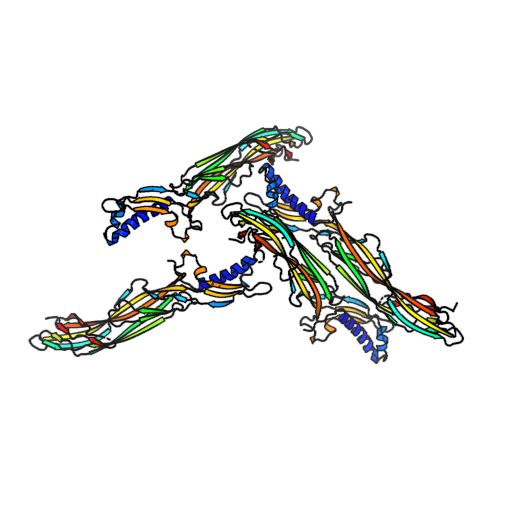 1
ATOM 3158 C C . TYR B 1 135 ? -17.683 90.466 56.451 1.00 49.69 146 TYR B C 1
ATOM 3159 O O . TYR B 1 135 ? -18.526 91.372 56.585 1.00 44.90 146 TYR B O 1
ATOM 3168 N N . SER B 1 136 ? -17.254 90.039 55.264 1.00 49.64 147 SER B N 1
ATOM 3169 C CA . SER B 1 136 ? -17.898 90.453 54.008 1.00 51.23 147 SER B CA 1
ATOM 3170 C C . SER B 1 136 ? -19.032 89.485 53.681 1.00 48.12 147 SER B C 1
ATOM 3171 O O . SER B 1 136 ? -18.849 88.274 53.737 1.00 50.35 147 SER B O 1
ATOM 3174 N N . PHE B 1 137 ? -20.199 90.011 53.332 1.00 47.27 148 PHE B N 1
ATOM 3175 C CA . PHE B 1 137 ? -21.324 89.151 52.944 1.00 49.10 148 PHE B CA 1
ATOM 3176 C C . PHE B 1 137 ? -21.208 88.618 51.520 1.00 49.35 148 PHE B C 1
ATOM 3177 O O . PHE B 1 137 ? -21.718 87.546 51.220 1.00 52.02 148 PHE B O 1
ATOM 3185 N N . ALA B 1 138 ? -20.524 89.346 50.648 1.00 53.40 149 ALA B N 1
ATOM 3186 C CA . ALA B 1 138 ? -20.561 89.033 49.217 1.00 57.40 149 ALA B CA 1
ATOM 3187 C C . ALA B 1 138 ? -19.331 88.288 48.732 1.00 58.42 149 ALA B C 1
ATOM 3188 O O . ALA B 1 138 ? -19.376 87.679 47.668 1.00 59.12 149 ALA B O 1
ATOM 3190 N N . ASN B 1 139 ? -18.232 88.366 49.483 1.00 54.56 150 ASN B N 1
ATOM 3191 C CA . ASN B 1 139 ? -16.999 87.688 49.109 1.00 55.07 150 ASN B CA 1
ATOM 3192 C C . ASN B 1 139 ? -16.465 86.775 50.204 1.00 55.08 150 ASN B C 1
ATOM 3193 O O . ASN B 1 139 ? -16.724 86.993 51.390 1.00 56.31 150 ASN B O 1
ATOM 3198 N N . THR B 1 140 ? -15.678 85.780 49.795 1.00 53.62 151 THR B N 1
ATOM 3199 C CA . THR B 1 140 ? -15.061 84.825 50.708 1.00 51.70 151 THR B CA 1
ATOM 3200 C C . THR B 1 140 ? -13.724 85.377 51.210 1.00 48.76 151 THR B C 1
ATOM 3201 O O . THR B 1 140 ? -12.675 84.768 51.013 1.00 44.45 151 THR B O 1
ATOM 3205 N N . ASN B 1 141 ? -13.765 86.543 51.841 1.00 48.49 152 ASN B N 1
ATOM 3206 C CA . ASN B 1 141 ? -12.549 87.207 52.294 1.00 55.28 152 ASN B CA 1
ATOM 3207 C C . ASN B 1 141 ? -12.078 86.663 53.641 1.00 58.64 152 ASN B C 1
ATOM 3208 O O . ASN B 1 141 ? -12.815 85.970 54.351 1.00 61.01 152 ASN B O 1
ATOM 3213 N N . THR B 1 142 ? -10.836 86.988 53.973 1.00 59.36 153 THR B N 1
ATOM 3214 C CA . THR B 1 142 ? -10.250 86.654 55.261 1.00 57.49 153 THR B CA 1
ATOM 3215 C C . THR B 1 142 ? -9.732 87.948 55.860 1.00 58.80 153 THR B C 1
ATOM 3216 O O . THR B 1 142 ? -8.883 88.606 55.263 1.00 57.89 153 THR B O 1
ATOM 3220 N N . ASN B 1 143 ? -10.271 88.321 57.014 1.00 57.93 154 ASN B N 1
ATOM 3221 C CA . ASN B 1 143 ? -9.837 89.514 57.732 1.00 61.42 154 ASN B CA 1
ATOM 3222 C C . ASN B 1 143 ? -9.109 89.139 59.030 1.00 64.22 154 ASN B C 1
ATOM 3223 O O . ASN B 1 143 ? -9.557 88.264 59.787 1.00 59.15 154 ASN B O 1
ATOM 3228 N N . THR B 1 144 ? -7.980 89.797 59.278 1.00 62.76 155 THR B N 1
ATOM 3229 C CA . THR B 1 144 ? -7.225 89.570 60.500 1.00 60.39 155 THR B CA 1
ATOM 3230 C C . THR B 1 144 ? -7.190 90.836 61.334 1.00 59.48 155 THR B C 1
ATOM 3231 O O . THR B 1 144 ? -7.493 91.933 60.867 1.00 55.84 155 THR B O 1
ATOM 3235 N N . ASN B 1 145 ? -6.850 90.660 62.595 1.00 56.50 156 ASN B N 1
ATOM 3236 C CA . ASN B 1 145 ? -6.503 91.771 63.451 1.00 58.02 156 ASN B CA 1
ATOM 3237 C C . ASN B 1 145 ? -5.601 91.214 64.544 1.00 58.51 156 ASN B C 1
ATOM 3238 O O . ASN B 1 145 ? -5.587 90.004 64.791 1.00 52.21 156 ASN B O 1
ATOM 3243 N N . SER B 1 146 ? -4.815 92.084 65.161 1.00 55.80 157 SER B N 1
ATOM 3244 C CA . SER B 1 146 ? -3.952 91.651 66.224 1.00 53.83 157 SER B CA 1
ATOM 3245 C C . SER B 1 146 ? -3.637 92.788 67.175 1.00 52.47 157 SER B C 1
ATOM 3246 O O . SER B 1 146 ? -3.780 93.949 66.822 1.00 52.58 157 SER B O 1
ATOM 3249 N N . LYS B 1 147 ? -3.256 92.431 68.398 1.00 48.64 158 LYS B N 1
ATOM 3250 C CA . LYS B 1 147 ? -2.923 93.398 69.430 1.00 47.74 158 LYS B CA 1
ATOM 3251 C C . LYS B 1 147 ? -1.720 92.854 70.201 1.00 50.78 158 LYS B C 1
ATOM 3252 O O . LYS B 1 147 ? -1.747 91.724 70.695 1.00 44.88 158 LYS B O 1
ATOM 3255 N N . GLU B 1 148 ? -0.637 93.635 70.228 1.00 53.19 159 GLU B N 1
ATOM 3256 C CA . GLU B 1 148 ? 0.565 93.261 70.947 1.00 56.22 159 GLU B CA 1
ATOM 3257 C C . GLU B 1 148 ? 0.395 93.705 72.384 1.00 56.65 159 GLU B C 1
ATOM 3258 O O . GLU B 1 148 ? 0.027 94.848 72.643 1.00 54.36 159 GLU B O 1
ATOM 3264 N N . ILE B 1 149 ? 0.646 92.783 73.310 1.00 56.75 160 ILE B N 1
ATOM 3265 C CA . ILE B 1 149 ? 0.548 93.063 74.730 1.00 56.36 160 ILE B CA 1
ATOM 3266 C C . ILE B 1 149 ? 1.919 92.887 75.361 1.00 55.26 160 ILE B C 1
ATOM 3267 O O . ILE B 1 149 ? 2.578 91.866 75.145 1.00 53.05 160 ILE B O 1
ATOM 3272 N N . THR B 1 150 ? 2.352 93.882 76.131 1.00 51.82 161 THR B N 1
ATOM 3273 C CA . THR B 1 150 ? 3.579 93.751 76.896 1.00 53.09 161 THR B CA 1
ATOM 3274 C C . THR B 1 150 ? 3.236 93.676 78.375 1.00 53.41 161 THR B C 1
ATOM 3275 O O . THR B 1 150 ? 2.506 94.512 78.914 1.00 55.20 161 THR B O 1
ATOM 3279 N N . ALA B 1 151 ? 3.746 92.640 79.024 1.00 53.66 162 ALA B N 1
ATOM 3280 C CA . ALA B 1 151 ? 3.509 92.434 80.436 1.00 51.89 162 ALA B CA 1
ATOM 3281 C C . ALA B 1 151 ? 4.687 92.997 81.220 1.00 47.80 162 ALA B C 1
ATOM 3282 O O . ALA B 1 151 ? 5.819 92.608 80.971 1.00 45.50 162 ALA B O 1
ATOM 3284 N N . ASN B 1 152 ? 4.416 93.909 82.145 1.00 45.19 163 ASN B N 1
ATOM 3285 C CA . ASN B 1 152 ? 5.400 94.327 83.141 1.00 47.27 163 ASN B CA 1
ATOM 3286 C C . ASN B 1 152 ? 5.093 93.640 84.472 1.00 44.82 163 ASN B C 1
ATOM 3287 O O . ASN B 1 152 ? 4.076 93.906 85.111 1.00 49.69 163 ASN B O 1
ATOM 3292 N N . VAL B 1 153 ? 5.963 92.726 84.873 1.00 42.24 164 VAL B N 1
ATOM 3293 C CA . VAL B 1 153 ? 5.724 91.901 86.043 1.00 41.73 164 VAL B CA 1
ATOM 3294 C C . VAL B 1 153 ? 6.709 92.331 87.114 1.00 41.88 164 VAL B C 1
ATOM 3295 O O . VAL B 1 153 ? 7.943 92.211 86.924 1.00 39.07 164 VAL B O 1
ATOM 3299 N N . PRO B 1 154 ? 6.185 92.855 88.233 1.00 39.16 165 PRO B N 1
ATOM 3300 C CA . PRO B 1 154 ? 7.111 93.277 89.272 1.00 42.05 165 PRO B CA 1
ATOM 3301 C C . PRO B 1 154 ? 7.811 92.117 89.971 1.00 41.85 165 PRO B C 1
ATOM 3302 O O . PRO B 1 154 ? 7.486 90.940 89.755 1.00 41.94 165 PRO B O 1
ATOM 3306 N N . SER B 1 155 ? 8.792 92.480 90.789 1.00 44.66 166 SER B N 1
ATOM 3307 C CA . SER B 1 155 ? 9.429 91.572 91.730 1.00 41.18 166 SER B CA 1
ATOM 3308 C C . SER B 1 155 ? 8.357 90.834 92.529 1.00 38.79 166 SER B C 1
ATOM 3309 O O . SER B 1 155 ? 7.383 91.443 92.950 1.00 39.06 166 SER B O 1
ATOM 3312 N N . GLN B 1 156 ? 8.531 89.529 92.711 1.00 41.05 167 GLN B N 1
ATOM 3313 C CA . GLN B 1 156 ? 7.649 88.719 93.573 1.00 43.96 167 GLN B CA 1
ATOM 3314 C C . GLN B 1 156 ? 8.348 88.311 94.872 1.00 44.38 167 GLN B C 1
ATOM 3315 O O . GLN B 1 156 ? 9.531 87.986 94.868 1.00 45.70 167 GLN B O 1
ATOM 3321 N N . ASP B 1 157 ? 7.607 88.292 95.977 1.00 47.30 168 ASP B N 1
ATOM 3322 C CA . ASP B 1 157 ? 8.151 87.859 97.267 1.00 45.27 168 ASP B CA 1
ATOM 3323 C C . ASP B 1 157 ? 7.911 86.383 97.455 1.00 44.31 168 ASP B C 1
ATOM 3324 O O . ASP B 1 157 ? 6.768 85.944 97.474 1.00 45.04 168 ASP B O 1
ATOM 3329 N N . ILE B 1 158 ? 8.972 85.607 97.633 1.00 43.57 169 ILE B N 1
ATOM 3330 C CA . ILE B 1 158 ? 8.812 84.176 97.810 1.00 44.04 169 ILE B CA 1
ATOM 3331 C C . ILE B 1 158 ? 9.386 83.766 99.172 1.00 46.49 169 ILE B C 1
ATOM 3332 O O . ILE B 1 158 ? 10.565 83.983 99.438 1.00 43.53 169 ILE B O 1
ATOM 3337 N N . LEU B 1 159 ? 8.543 83.191 100.033 1.00 46.98 170 LEU B N 1
ATOM 3338 C CA . LEU B 1 159 ? 9.015 82.659 101.325 1.00 50.03 170 LEU B CA 1
ATOM 3339 C C . LEU B 1 159 ? 9.683 81.348 101.052 1.00 47.39 170 LEU B C 1
ATOM 3340 O O . LEU B 1 159 ? 9.011 80.418 100.628 1.00 49.03 170 LEU B O 1
ATOM 3345 N N . VAL B 1 160 ? 10.974 81.269 101.338 1.00 45.08 171 VAL B N 1
ATOM 3346 C CA . VAL B 1 160 ? 11.754 80.058 101.142 1.00 43.15 171 VAL B CA 1
ATOM 3347 C C . VAL B 1 160 ? 12.136 79.460 102.495 1.00 45.53 171 VAL B C 1
ATOM 3348 O O . VAL B 1 160 ? 12.578 80.180 103.403 1.00 47.26 171 VAL B O 1
ATOM 3352 N N . PRO B 1 161 ? 11.971 78.142 102.648 1.00 49.12 172 PRO B N 1
ATOM 3353 C CA . PRO B 1 161 ? 12.403 77.548 103.912 1.00 47.10 172 PRO B CA 1
ATOM 3354 C C . PRO B 1 161 ? 13.907 77.670 104.111 1.00 46.47 172 PRO B C 1
ATOM 3355 O O . PRO B 1 161 ? 14.637 78.015 103.179 1.00 48.84 172 PRO B O 1
ATOM 3359 N N . ALA B 1 162 ? 14.348 77.390 105.331 1.00 45.18 173 ALA B N 1
ATOM 3360 C CA . ALA B 1 162 ? 15.746 77.457 105.707 1.00 44.56 173 ALA B CA 1
ATOM 3361 C C . ALA B 1 162 ? 16.553 76.443 104.924 1.00 43.66 173 ALA B C 1
ATOM 3362 O O . ALA B 1 162 ? 16.073 75.353 104.679 1.00 45.77 173 ALA B O 1
ATOM 3364 N N . ASN B 1 163 ? 17.778 76.812 104.556 1.00 42.82 174 ASN B N 1
ATOM 3365 C CA . ASN B 1 163 ? 18.701 75.933 103.848 1.00 44.80 174 ASN B CA 1
ATOM 3366 C C . ASN B 1 163 ? 18.052 75.319 102.596 1.00 46.79 174 ASN B C 1
ATOM 3367 O O . ASN B 1 163 ? 18.065 74.102 102.398 1.00 47.86 174 ASN B O 1
ATOM 3372 N N . THR B 1 164 ? 17.489 76.177 101.746 1.00 45.91 175 THR B N 1
ATOM 3373 C CA . THR B 1 164 ? 16.785 75.728 100.548 1.00 45.90 175 THR B CA 1
ATOM 3374 C C . THR B 1 164 ? 16.972 76.720 99.426 1.00 41.65 175 THR B C 1
ATOM 3375 O O . THR B 1 164 ? 16.868 77.936 99.630 1.00 35.98 175 THR B O 1
ATOM 3379 N N . THR B 1 165 ? 17.296 76.192 98.252 1.00 41.08 176 THR B N 1
ATOM 3380 C CA . THR B 1 165 ? 17.215 76.955 97.035 1.00 39.64 176 THR B CA 1
ATOM 3381 C C . THR B 1 165 ? 15.906 76.524 96.357 1.00 40.45 176 THR B C 1
ATOM 3382 O O . THR B 1 165 ? 15.586 75.328 96.296 1.00 36.78 176 THR B O 1
ATOM 3386 N N . VAL B 1 166 ? 15.132 77.512 95.907 1.00 40.30 177 VAL B N 1
ATOM 3387 C CA . VAL B 1 166 ? 13.977 77.259 95.031 1.00 37.54 177 VAL B CA 1
ATOM 3388 C C . VAL B 1 166 ? 14.265 77.666 93.600 1.00 40.64 177 VAL B C 1
ATOM 3389 O O . VAL B 1 166 ? 15.014 78.606 93.350 1.00 38.94 177 VAL B O 1
ATOM 3393 N N . GLU B 1 167 ? 13.630 76.961 92.670 1.00 42.34 178 GLU B N 1
ATOM 3394 C CA . GLU B 1 167 ? 13.676 77.311 91.248 1.00 40.88 178 GLU B CA 1
ATOM 3395 C C . GLU B 1 167 ? 12.303 77.782 90.860 1.00 39.85 178 GLU B C 1
ATOM 3396 O O . GLU B 1 167 ? 11.329 77.095 91.117 1.00 39.79 178 GLU B O 1
ATOM 3402 N N . VAL B 1 168 ? 12.231 78.944 90.222 1.00 39.57 179 VAL B N 1
ATOM 3403 C CA . VAL B 1 168 ? 10.974 79.547 89.826 1.00 37.64 179 VAL B CA 1
ATOM 3404 C C . VAL B 1 168 ? 10.906 79.606 88.295 1.00 41.58 179 VAL B C 1
ATOM 3405 O O . VAL B 1 168 ? 11.871 80.029 87.657 1.00 42.95 179 VAL B O 1
ATOM 3409 N N . ILE B 1 169 ? 9.790 79.148 87.709 1.00 40.37 180 ILE B N 1
ATOM 3410 C CA . ILE B 1 169 ? 9.586 79.204 86.242 1.00 38.94 180 ILE B CA 1
ATOM 3411 C C . ILE B 1 169 ? 8.325 80.016 85.932 1.00 38.18 180 ILE B C 1
ATOM 3412 O O . ILE B 1 169 ? 7.294 79.796 86.543 1.00 37.93 180 ILE B O 1
ATOM 3416 N N . ALA B 1 170 ? 8.422 80.985 85.025 1.00 36.64 181 ALA B N 1
ATOM 3417 C CA . ALA B 1 170 ? 7.265 81.762 84.609 1.00 35.07 181 ALA B CA 1
ATOM 3418 C C . ALA B 1 170 ? 6.885 81.321 83.214 1.00 38.99 181 ALA B C 1
ATOM 3419 O O . ALA B 1 170 ? 7.761 81.061 82.390 1.00 38.91 181 ALA B O 1
ATOM 3421 N N . TYR B 1 171 ? 5.582 81.159 82.978 1.00 39.17 182 TYR B N 1
ATOM 3422 C CA . TYR B 1 171 ? 5.081 80.856 81.663 1.00 40.32 182 TYR B CA 1
ATOM 3423 C C . TYR B 1 171 ? 3.693 81.440 81.467 1.00 41.38 182 TYR B C 1
ATOM 3424 O O . TYR B 1 171 ? 3.009 81.747 82.434 1.00 39.04 182 TYR B O 1
ATOM 3433 N N . LEU B 1 172 ? 3.319 81.645 80.202 1.00 42.00 183 LEU B N 1
ATOM 3434 C CA . LEU B 1 172 ? 2.053 82.301 79.858 1.00 43.05 183 LEU B CA 1
ATOM 3435 C C . LEU B 1 172 ? 1.168 81.254 79.214 1.00 40.37 183 LEU B C 1
ATOM 3436 O O . LEU B 1 172 ? 1.576 80.583 78.268 1.00 42.78 183 LEU B O 1
ATOM 3441 N N . LYS B 1 173 ? -0.036 81.087 79.738 1.00 41.27 184 LYS B N 1
ATOM 3442 C CA . LYS B 1 173 ? -1.002 80.223 79.090 1.00 41.34 184 LYS B CA 1
ATOM 3443 C C . LYS B 1 173 ? -1.624 80.960 77.913 1.00 39.32 184 LYS B C 1
ATOM 3444 O O . LYS B 1 173 ? -1.747 82.185 77.911 1.00 37.86 184 LYS B O 1
ATOM 3450 N N . LYS B 1 174 ? -2.007 80.202 76.902 1.00 38.86 185 LYS B N 1
ATOM 3451 C CA . LYS B 1 174 ? -2.675 80.756 75.753 1.00 40.31 185 LYS B CA 1
ATOM 3452 C C . LYS B 1 174 ? -3.903 79.916 75.414 1.00 39.66 185 LYS B C 1
ATOM 3453 O O . LYS B 1 174 ? -3.869 78.702 75.504 1.00 39.91 185 LYS B O 1
ATOM 3458 N N . VAL B 1 175 ? -4.986 80.587 75.045 1.00 39.85 186 VAL B N 1
ATOM 3459 C CA . VAL B 1 175 ? -6.214 79.931 74.638 1.00 41.23 186 VAL B CA 1
ATOM 3460 C C . VAL B 1 175 ? -6.538 80.213 73.162 1.00 39.90 186 VAL B C 1
ATOM 3461 O O . VAL B 1 175 ? -6.314 81.319 72.641 1.00 40.09 186 VAL B O 1
ATOM 3465 N N . ASN B 1 176 ? -7.023 79.182 72.492 1.00 37.94 187 ASN B N 1
ATOM 3466 C CA . ASN B 1 176 ? -7.535 79.294 71.141 1.00 39.51 187 ASN B CA 1
ATOM 3467 C C . ASN B 1 176 ? -9.050 79.213 71.212 1.00 40.78 187 ASN B C 1
ATOM 3468 O O . ASN B 1 176 ? -9.586 78.244 71.734 1.00 40.01 187 ASN B O 1
ATOM 3473 N N . VAL B 1 177 ? -9.719 80.254 70.716 1.00 45.05 188 VAL B N 1
ATOM 3474 C CA . VAL B 1 177 ? -11.185 80.313 70.638 1.00 45.88 188 VAL B CA 1
ATOM 3475 C C . VAL B 1 177 ? -11.578 80.242 69.159 1.00 46.07 188 VAL B C 1
ATOM 3476 O O . VAL B 1 177 ? -11.243 81.135 68.382 1.00 50.00 188 VAL B O 1
ATOM 3480 N N . LYS B 1 178 ? -12.248 79.149 68.789 1.00 47.23 189 LYS B N 1
ATOM 3481 C CA . LYS B 1 178 ? -12.638 78.820 67.413 1.00 46.88 189 LYS B CA 1
ATOM 3482 C C . LYS B 1 178 ? -14.124 78.556 67.362 1.00 50.89 189 LYS B C 1
ATOM 3483 O O . LYS B 1 178 ? -14.703 78.046 68.321 1.00 48.73 189 LYS B O 1
ATOM 3489 N N . GLY B 1 179 ? -14.725 78.855 66.216 1.00 54.23 190 GLY B N 1
ATOM 3490 C CA . GLY B 1 179 ? -16.123 78.538 65.982 1.00 53.70 190 GLY B CA 1
ATOM 3491 C C . GLY B 1 179 ? -16.670 79.083 64.678 1.00 52.56 190 GLY B C 1
ATOM 3492 O O . GLY B 1 179 ? -15.954 79.680 63.876 1.00 48.58 190 GLY B O 1
ATOM 3493 N N . ASN B 1 180 ? -17.970 78.902 64.503 1.00 52.19 191 ASN B N 1
ATOM 3494 C CA . ASN B 1 180 ? -18.659 79.345 63.319 1.00 49.99 191 ASN B CA 1
ATOM 3495 C C . ASN B 1 180 ? -19.574 80.517 63.623 1.00 51.10 191 ASN B C 1
ATOM 3496 O O . ASN B 1 180 ? -19.978 80.718 64.768 1.00 47.88 191 ASN B O 1
ATOM 3501 N N . VAL B 1 181 ? -19.872 81.287 62.578 1.00 48.72 192 VAL B N 1
ATOM 3502 C CA . VAL B 1 181 ? -20.823 82.383 62.647 1.00 50.44 192 VAL B CA 1
ATOM 3503 C C . VAL B 1 181 ? -21.793 82.309 61.475 1.00 51.46 192 VAL B C 1
ATOM 3504 O O . VAL B 1 181 ? -21.518 81.684 60.452 1.00 48.18 192 VAL B O 1
ATOM 3508 N N . LYS B 1 182 ? -22.936 82.948 61.647 1.00 51.45 193 LYS B N 1
ATOM 3509 C CA . LYS B 1 182 ? -23.887 83.109 60.571 1.00 53.01 193 LYS B CA 1
ATOM 3510 C C . LYS B 1 182 ? -23.934 84.604 60.307 1.00 53.57 193 LYS B C 1
ATOM 3511 O O . LYS B 1 182 ? -23.894 85.422 61.253 1.00 50.89 193 LYS B O 1
ATOM 3514 N N . LEU B 1 183 ? -23.934 84.949 59.020 1.00 49.54 194 LEU B N 1
ATOM 3515 C CA . LEU B 1 183 ? -24.053 86.335 58.581 1.00 51.45 194 LEU B CA 1
ATOM 3516 C C . LEU B 1 183 ? -25.509 86.539 58.175 1.00 51.77 194 LEU B C 1
ATOM 3517 O O . LEU B 1 183 ? -25.980 85.892 57.245 1.00 49.66 194 LEU B O 1
ATOM 3522 N N . VAL B 1 184 ? -26.220 87.418 58.874 1.00 51.79 195 VAL B N 1
ATOM 3523 C CA . VAL B 1 184 ? -27.643 87.610 58.628 1.00 50.97 195 VAL B CA 1
ATOM 3524 C C . VAL B 1 184 ? -27.963 89.057 58.321 1.00 55.98 195 VAL B C 1
ATOM 3525 O O . VAL B 1 184 ? -27.206 89.967 58.690 1.00 57.47 195 VAL B O 1
ATOM 3529 N N . GLY B 1 185 ? -29.090 89.246 57.629 1.00 54.05 196 GLY B N 1
ATOM 3530 C CA . GLY B 1 185 ? -29.607 90.563 57.280 1.00 51.79 196 GLY B CA 1
ATOM 3531 C C . GLY B 1 185 ? -30.919 90.460 56.506 1.00 54.78 196 GLY B C 1
ATOM 3532 O O . GLY B 1 185 ? -31.361 89.362 56.137 1.00 49.66 196 GLY B O 1
ATOM 3533 N N . GLN B 1 186 ? -31.536 91.609 56.252 1.00 54.77 197 GLN B N 1
ATOM 3534 C CA . GLN B 1 186 ? -32.810 91.672 55.539 1.00 56.09 197 GLN B CA 1
ATOM 3535 C C . GLN B 1 186 ? -32.645 92.464 54.235 1.00 55.82 197 GLN B C 1
ATOM 3536 O O . GLN B 1 186 ? -32.332 93.658 54.262 1.00 51.88 197 GLN B O 1
ATOM 3542 N N . VAL B 1 187 ? -32.853 91.794 53.106 1.00 54.96 198 VAL B N 1
ATOM 3543 C CA . VAL B 1 187 ? -32.681 92.415 51.792 1.00 58.70 198 VAL B CA 1
ATOM 3544 C C . VAL B 1 187 ? -33.944 93.139 51.341 1.00 56.49 198 VAL B C 1
ATOM 3545 O O . VAL B 1 187 ? -35.030 92.576 51.376 1.00 51.58 198 VAL B O 1
ATOM 3549 N N . SER B 1 188 ? -33.786 94.390 50.916 1.00 57.88 199 SER B N 1
ATOM 3550 C CA . SER B 1 188 ? -34.869 95.138 50.271 1.00 55.15 199 SER B CA 1
ATOM 3551 C C . SER B 1 188 ? -34.426 95.613 48.897 1.00 55.40 199 SER B C 1
ATOM 3552 O O . SER B 1 188 ? -33.258 95.472 48.528 1.00 49.34 199 SER B O 1
ATOM 3555 N N . GLY B 1 189 ? -35.372 96.175 48.147 1.00 56.77 200 GLY B N 1
ATOM 3556 C CA . GLY B 1 189 ? -35.057 96.899 46.916 1.00 53.90 200 GLY B CA 1
ATOM 3557 C C . GLY B 1 189 ? -35.438 96.200 45.630 1.00 50.82 200 GLY B C 1
ATOM 3558 O O . GLY B 1 189 ? -36.044 95.134 45.637 1.00 47.36 200 GLY B O 1
ATOM 3559 N N . SER B 1 190 ? -35.062 96.820 44.517 1.00 52.15 201 SER B N 1
ATOM 3560 C CA . SER B 1 190 ? -35.559 96.433 43.200 1.00 51.08 201 SER B CA 1
ATOM 3561 C C . SER B 1 190 ? -34.507 96.648 42.122 1.00 50.51 201 SER B C 1
ATOM 3562 O O . SER B 1 190 ? -33.616 97.478 42.280 1.00 54.12 201 SER B O 1
ATOM 3565 N N . GLU B 1 191 ? -34.637 95.882 41.040 1.00 48.45 202 GLU B N 1
ATOM 3566 C CA . GLU B 1 191 ? -33.908 96.100 39.797 1.00 50.83 202 GLU B CA 1
ATOM 3567 C C . GLU B 1 191 ? -34.840 96.646 38.708 1.00 52.71 202 GLU B C 1
ATOM 3568 O O . GLU B 1 191 ? -35.994 96.229 38.585 1.00 50.86 202 GLU B O 1
ATOM 3574 N N . TRP B 1 192 ? -34.318 97.575 37.917 1.00 54.23 203 TRP B N 1
ATOM 3575 C CA . TRP B 1 192 ? -35.039 98.106 36.773 1.00 49.66 203 TRP B CA 1
ATOM 3576 C C . TRP B 1 192 ? -34.206 98.046 35.512 1.00 49.04 203 TRP B C 1
ATOM 3577 O O . TRP B 1 192 ? -32.981 97.929 35.565 1.00 48.11 203 TRP B O 1
ATOM 3588 N N . GLY B 1 193 ? -34.886 98.113 34.372 1.00 49.14 204 GLY B N 1
ATOM 3589 C CA . GLY B 1 193 ? -34.241 97.937 33.073 1.00 47.40 204 GLY B CA 1
ATOM 3590 C C . GLY B 1 193 ? -35.272 97.729 31.973 1.00 47.19 204 GLY B C 1
ATOM 3591 O O . GLY B 1 193 ? -36.359 98.279 32.041 1.00 42.04 204 GLY B O 1
ATOM 3592 N N . GLU B 1 194 ? -34.931 96.935 30.964 1.00 48.01 205 GLU B N 1
ATOM 3593 C CA . GLU B 1 194 ? -35.821 96.717 29.829 1.00 49.69 205 GLU B CA 1
ATOM 3594 C C . GLU B 1 194 ? -35.514 95.440 29.086 1.00 47.67 205 GLU B C 1
ATOM 3595 O O . GLU B 1 194 ? -34.367 95.032 29.012 1.00 47.80 205 GLU B O 1
ATOM 3601 N N . ILE B 1 195 ? -36.556 94.820 28.548 1.00 45.29 206 ILE B N 1
ATOM 3602 C CA . ILE B 1 195 ? -36.441 93.952 27.389 1.00 45.51 206 ILE B CA 1
ATOM 3603 C C . ILE B 1 195 ? -36.633 94.906 26.209 1.00 46.25 206 ILE B C 1
ATOM 3604 O O . ILE B 1 195 ? -37.722 95.465 26.049 1.00 47.74 206 ILE B O 1
ATOM 3609 N N . PRO B 1 196 ? -35.573 95.153 25.419 1.00 49.20 207 PRO B N 1
ATOM 3610 C CA . PRO B 1 196 ? -35.668 96.163 24.347 1.00 50.00 207 PRO B CA 1
ATOM 3611 C C . PRO B 1 196 ? -36.549 95.725 23.181 1.00 50.31 207 PRO B C 1
ATOM 3612 O O . PRO B 1 196 ? -36.777 94.529 22.985 1.00 47.64 207 PRO B O 1
ATOM 3616 N N . SER B 1 197 ? -37.045 96.700 22.427 1.00 51.65 208 SER B N 1
ATOM 3617 C CA . SER B 1 197 ? -37.840 96.419 21.235 1.00 53.98 208 SER B CA 1
ATOM 3618 C C . SER B 1 197 ? -36.943 95.850 20.162 1.00 59.10 208 SER B C 1
ATOM 3619 O O . SER B 1 197 ? -35.873 96.396 19.885 1.00 62.62 208 SER B O 1
ATOM 3622 N N . TYR B 1 198 ? -37.362 94.738 19.570 1.00 63.44 209 TYR B N 1
ATOM 3623 C CA . TYR B 1 198 ? -36.595 94.157 18.474 1.00 64.68 209 TYR B CA 1
ATOM 3624 C C . TYR B 1 198 ? -37.111 94.645 17.099 1.00 66.84 209 TYR B C 1
ATOM 3625 O O . TYR B 1 198 ? -36.552 95.586 16.526 1.00 77.38 209 TYR B O 1
ATOM 3634 N N . LEU B 1 199 ? -38.155 94.024 16.565 1.00 65.52 210 LEU B N 1
ATOM 3635 C CA . LEU B 1 199 ? -38.685 94.441 15.252 1.00 66.13 210 LEU B CA 1
ATOM 3636 C C . LEU B 1 199 ? -40.020 95.149 15.464 1.00 59.72 210 LEU B C 1
ATOM 3637 O O . LEU B 1 199 ? -40.059 96.347 15.710 1.00 58.76 210 LEU B O 1
ATOM 3642 N N . ALA B 1 200 ? -41.099 94.383 15.396 1.00 57.49 211 ALA B N 1
ATOM 3643 C CA . ALA B 1 200 ? -42.418 94.845 15.768 1.00 62.89 211 ALA B CA 1
ATOM 3644 C C . ALA B 1 200 ? -42.684 94.564 17.246 1.00 60.00 211 ALA B C 1
ATOM 3645 O O . ALA B 1 200 ? -43.683 95.035 17.791 1.00 58.33 211 ALA B O 1
ATOM 3647 N N . PHE B 1 201 ? -41.801 93.790 17.881 1.00 54.38 212 PHE B N 1
ATOM 3648 C CA . PHE B 1 201 ? -41.982 93.381 19.276 1.00 49.56 212 PHE B CA 1
ATOM 3649 C C . PHE B 1 201 ? -41.691 94.559 20.191 1.00 45.46 212 PHE B C 1
ATOM 3650 O O . PHE B 1 201 ? -40.651 95.200 20.071 1.00 42.32 212 PHE B O 1
ATOM 3658 N N . PRO B 1 202 ? -42.634 94.874 21.082 1.00 42.39 213 PRO B N 1
ATOM 3659 C CA . PRO B 1 202 ? -42.520 96.083 21.876 1.00 42.93 213 PRO B CA 1
ATOM 3660 C C . PRO B 1 202 ? -41.442 96.018 22.977 1.00 43.32 213 PRO B C 1
ATOM 3661 O O . PRO B 1 202 ? -41.131 94.939 23.492 1.00 36.54 213 PRO B O 1
ATOM 3665 N N . ARG B 1 203 ? -40.890 97.178 23.316 1.00 41.83 214 ARG B N 1
ATOM 3666 C CA . ARG B 1 203 ? -40.090 97.320 24.516 1.00 41.27 214 ARG B CA 1
ATOM 3667 C C . ARG B 1 203 ? -40.956 97.006 25.730 1.00 44.82 214 ARG B C 1
ATOM 3668 O O . ARG B 1 203 ? -42.153 97.303 25.747 1.00 50.43 214 ARG B O 1
ATOM 3676 N N . ASP B 1 204 ? -40.349 96.364 26.725 1.00 47.51 215 ASP B N 1
ATOM 3677 C CA . ASP B 1 204 ? -40.979 96.134 28.021 1.00 44.98 215 ASP B CA 1
ATOM 3678 C C . ASP B 1 204 ? -40.080 96.724 29.109 1.00 43.51 215 ASP B C 1
ATOM 3679 O O . ASP B 1 204 ? -39.104 96.113 29.504 1.00 44.43 215 ASP B O 1
ATOM 3684 N N . GLY B 1 205 ? -40.380 97.938 29.553 1.00 43.77 216 GLY B N 1
ATOM 3685 C CA . GLY B 1 205 ? -39.593 98.582 30.611 1.00 44.19 216 GLY B CA 1
ATOM 3686 C C . GLY B 1 205 ? -40.017 97.983 31.937 1.00 44.93 216 GLY B C 1
ATOM 3687 O O . GLY B 1 205 ? -41.214 97.959 32.234 1.00 43.88 216 GLY B O 1
ATOM 3688 N N . TYR B 1 206 ? -39.064 97.495 32.732 1.00 43.84 217 TYR B N 1
ATOM 3689 C CA . TYR B 1 206 ? -39.421 96.725 33.924 1.00 46.19 217 TYR B CA 1
ATOM 3690 C C . TYR B 1 206 ? -38.837 97.231 35.236 1.00 50.59 217 TYR B C 1
ATOM 3691 O O . TYR B 1 206 ? -37.836 97.945 35.275 1.00 51.07 217 TYR B O 1
ATOM 3700 N N . LYS B 1 207 ? -39.508 96.847 36.314 1.00 54.17 218 LYS B N 1
ATOM 3701 C CA . LYS B 1 207 ? -38.999 97.007 37.665 1.00 51.78 218 LYS B CA 1
ATOM 3702 C C . LYS B 1 207 ? -39.545 95.841 38.474 1.00 50.56 218 LYS B C 1
ATOM 3703 O O . LYS B 1 207 ? -40.767 95.694 38.580 1.00 49.32 218 LYS B O 1
ATOM 3709 N N . PHE B 1 208 ? -38.649 94.996 38.992 1.00 48.50 219 PHE B N 1
ATOM 3710 C CA . PHE B 1 208 ? -39.051 93.886 39.852 1.00 50.87 219 PHE B CA 1
ATOM 3711 C C . PHE B 1 208 ? -38.353 93.948 41.220 1.00 52.89 219 PHE B C 1
ATOM 3712 O O . PHE B 1 208 ? -37.156 94.204 41.305 1.00 51.51 219 PHE B O 1
ATOM 3720 N N . SER B 1 209 ? -39.138 93.779 42.281 1.00 53.61 220 SER B N 1
ATOM 3721 C CA . SER B 1 209 ? -38.614 93.759 43.644 1.00 52.85 220 SER B CA 1
ATOM 3722 C C . SER B 1 209 ? -38.224 92.344 43.996 1.00 54.49 220 SER B C 1
ATOM 3723 O O . SER B 1 209 ? -38.716 91.381 43.410 1.00 55.10 220 SER B O 1
ATOM 3726 N N . LEU B 1 210 ? -37.329 92.221 44.962 1.00 58.59 221 LEU B N 1
ATOM 3727 C CA . LEU B 1 210 ? -36.825 90.909 45.344 1.00 57.21 221 LEU B CA 1
ATOM 3728 C C . LEU B 1 210 ? -37.919 90.182 46.129 1.00 53.73 221 LEU B C 1
ATOM 3729 O O . LEU B 1 210 ? -38.112 88.976 45.983 1.00 47.03 221 LEU B O 1
ATOM 3734 N N . SER B 1 211 ? -38.679 90.948 46.908 1.00 55.40 222 SER B N 1
ATOM 3735 C CA . SER B 1 211 ? -39.829 90.422 47.629 1.00 59.40 222 SER B CA 1
ATOM 3736 C C . SER B 1 211 ? -40.940 89.838 46.739 1.00 62.99 222 SER B C 1
ATOM 3737 O O . SER B 1 211 ? -41.796 89.111 47.231 1.00 64.30 222 SER B O 1
ATOM 3740 N N . ASP B 1 212 ? -40.933 90.152 45.444 1.00 68.05 223 ASP B N 1
ATOM 3741 C CA . ASP B 1 212 ? -41.934 89.629 44.500 1.00 72.15 223 ASP B CA 1
ATOM 3742 C C . ASP B 1 212 ? -41.554 88.254 43.931 1.00 73.95 223 ASP B C 1
ATOM 3743 O O . ASP B 1 212 ? -42.398 87.582 43.342 1.00 75.48 223 ASP B O 1
ATOM 3748 N N . THR B 1 213 ? -40.294 87.846 44.095 1.00 74.56 224 THR B N 1
ATOM 3749 C CA . THR B 1 213 ? -39.790 86.587 43.525 1.00 69.73 224 THR B CA 1
ATOM 3750 C C . THR B 1 213 ? -39.989 85.354 44.422 1.00 73.77 224 THR B C 1
ATOM 3751 O O . THR B 1 213 ? -39.522 84.263 44.082 1.00 74.68 224 THR B O 1
ATOM 3755 N N . VAL B 1 214 ? -40.652 85.525 45.567 1.00 75.07 225 VAL B N 1
ATOM 3756 C CA . VAL B 1 214 ? -40.886 84.424 46.506 1.00 76.60 225 VAL B CA 1
ATOM 3757 C C . VAL B 1 214 ? -42.322 84.471 47.008 1.00 76.14 225 VAL B C 1
ATOM 3758 O O . VAL B 1 214 ? -43.031 85.439 46.764 1.00 71.31 225 VAL B O 1
ATOM 3762 N N . ASN B 1 215 ? -42.739 83.432 47.724 1.00 82.06 226 ASN B N 1
ATOM 3763 C CA . ASN B 1 215 ? -44.081 83.392 48.311 1.00 86.13 226 ASN B CA 1
ATOM 3764 C C . ASN B 1 215 ? -44.275 84.528 49.316 1.00 85.03 226 ASN B C 1
ATOM 3765 O O . ASN B 1 215 ? -43.314 85.000 49.916 1.00 86.93 226 ASN B O 1
ATOM 3770 N N . LYS B 1 216 ? -45.521 84.960 49.494 1.00 84.98 227 LYS B N 1
ATOM 3771 C CA . LYS B 1 216 ? -45.842 86.052 50.424 1.00 84.42 227 LYS B CA 1
ATOM 3772 C C . LYS B 1 216 ? -45.573 85.685 51.899 1.00 82.26 227 LYS B C 1
ATOM 3773 O O . LYS B 1 216 ? -45.419 86.572 52.744 1.00 78.85 227 LYS B O 1
ATOM 3775 N N . SER B 1 217 ? -45.529 84.386 52.204 1.00 83.01 228 SER B N 1
ATOM 3776 C CA . SER B 1 217 ? -45.214 83.905 53.562 1.00 86.82 228 SER B CA 1
ATOM 3777 C C . SER B 1 217 ? -43.739 84.081 53.913 1.00 83.07 228 SER B C 1
ATOM 3778 O O . SER B 1 217 ? -43.391 84.290 55.075 1.00 76.94 228 SER B O 1
ATOM 3781 N N . ASP B 1 218 ? -42.881 83.998 52.899 1.00 80.75 229 ASP B N 1
ATOM 3782 C CA . ASP B 1 218 ? -41.439 84.158 53.080 1.00 77.38 229 ASP B CA 1
ATOM 3783 C C . ASP B 1 218 ? -41.006 85.604 53.382 1.00 72.03 229 ASP B C 1
ATOM 3784 O O . ASP B 1 218 ? -39.821 85.854 53.570 1.00 72.26 229 ASP B O 1
ATOM 3789 N N . LEU B 1 219 ? -41.949 86.546 53.422 1.00 67.61 230 LEU B N 1
ATOM 3790 C CA . LEU B 1 219 ? -41.634 87.965 53.648 1.00 67.16 230 LEU B CA 1
ATOM 3791 C C . LEU B 1 219 ? -41.877 88.428 55.085 1.00 67.46 230 LEU B C 1
ATOM 3792 O O . LEU B 1 219 ? -42.843 88.015 55.719 1.00 68.65 230 LEU B O 1
ATOM 3797 N N . ASN B 1 220 ? -41.010 89.314 55.573 1.00 64.69 231 ASN B N 1
ATOM 3798 C CA . ASN B 1 220 ? -41.230 89.999 56.845 1.00 66.66 231 ASN B CA 1
ATOM 3799 C C . ASN B 1 220 ? -42.260 91.102 56.673 1.00 70.74 231 ASN B C 1
ATOM 3800 O O . ASN B 1 220 ? -42.606 91.468 55.550 1.00 76.59 231 ASN B O 1
ATOM 3805 N N . GLU B 1 221 ? -42.722 91.664 57.786 1.00 76.09 232 GLU B N 1
ATOM 3806 C CA . GLU B 1 221 ? -43.792 92.664 57.746 1.00 78.98 232 GLU B CA 1
ATOM 3807 C C . GLU B 1 221 ? -43.342 94.052 57.276 1.00 78.25 232 GLU B C 1
ATOM 3808 O O . GLU B 1 221 ? -44.172 94.949 57.123 1.00 75.56 232 GLU B O 1
ATOM 3814 N N . ASP B 1 222 ? -42.041 94.242 57.061 1.00 79.57 233 ASP B N 1
ATOM 3815 C CA . ASP B 1 222 ? -41.558 95.463 56.394 1.00 73.94 233 ASP B CA 1
ATOM 3816 C C . ASP B 1 222 ? -41.303 95.246 54.889 1.00 71.40 233 ASP B C 1
ATOM 3817 O O . ASP B 1 222 ? -40.871 96.167 54.193 1.00 69.26 233 ASP B O 1
ATOM 3822 N N . GLY B 1 223 ? -41.597 94.039 54.395 1.00 68.34 234 GLY B N 1
ATOM 3823 C CA . GLY B 1 223 ? -41.426 93.701 52.980 1.00 67.27 234 GLY B CA 1
ATOM 3824 C C . GLY B 1 223 ? -40.101 93.041 52.613 1.00 68.73 234 GLY B C 1
ATOM 3825 O O . GLY B 1 223 ? -39.934 92.573 51.483 1.00 60.91 234 GLY B O 1
ATOM 3826 N N . THR B 1 224 ? -39.167 92.977 53.565 1.00 67.16 235 THR B N 1
ATOM 3827 C CA . THR B 1 224 ? -37.833 92.459 53.292 1.00 63.29 235 THR B CA 1
ATOM 3828 C C . THR B 1 224 ? -37.801 90.930 53.266 1.00 64.12 235 THR B C 1
ATOM 3829 O O . THR B 1 224 ? -38.786 90.262 53.610 1.00 59.02 235 THR B O 1
ATOM 3833 N N . ILE B 1 225 ? -36.663 90.398 52.821 1.00 58.28 236 ILE B N 1
ATOM 3834 C CA . ILE B 1 225 ? -36.381 88.968 52.831 1.00 57.40 236 ILE B CA 1
ATOM 3835 C C . ILE B 1 225 ? -35.151 88.708 53.705 1.00 54.87 236 ILE B C 1
ATOM 3836 O O . ILE B 1 225 ? -34.171 89.457 53.658 1.00 50.70 236 ILE B O 1
ATOM 3841 N N . ASN B 1 226 ? -35.214 87.648 54.498 1.00 51.59 237 ASN B N 1
ATOM 3842 C CA . ASN B 1 226 ? -34.101 87.232 55.353 1.00 51.95 237 ASN B CA 1
ATOM 3843 C C . ASN B 1 226 ? -33.066 86.502 54.532 1.00 55.25 237 ASN B C 1
ATOM 3844 O O . ASN B 1 226 ? -33.400 85.570 53.794 1.00 58.28 237 ASN B O 1
ATOM 3849 N N . ILE B 1 227 ? -31.809 86.904 54.671 1.00 53.65 238 ILE B N 1
ATOM 3850 C CA . ILE B 1 227 ? -30.720 86.164 54.062 1.00 56.23 238 ILE B CA 1
ATOM 3851 C C . ILE B 1 227 ? -29.680 85.729 55.105 1.00 57.39 238 ILE B C 1
ATOM 3852 O O . ILE B 1 227 ? -29.575 86.312 56.202 1.00 52.10 238 ILE B O 1
ATOM 3857 N N . ASN B 1 228 ? -28.934 84.686 54.755 1.00 56.10 239 ASN B N 1
ATOM 3858 C CA . ASN B 1 228 ? -27.954 84.111 55.652 1.00 56.85 239 ASN B CA 1
ATOM 3859 C C . ASN B 1 228 ? -26.735 83.575 54.909 1.00 56.94 239 ASN B C 1
ATOM 3860 O O . ASN B 1 228 ? -26.859 82.852 53.914 1.00 58.96 239 ASN B O 1
ATOM 3865 N N . GLY B 1 229 ? -25.560 83.968 55.394 1.00 56.51 240 GLY B N 1
ATOM 3866 C CA . GLY B 1 229 ? -24.297 83.390 54.958 1.00 59.66 240 GLY B CA 1
ATOM 3867 C C . GLY B 1 229 ? -23.613 82.753 56.151 1.00 59.95 240 GLY B C 1
ATOM 3868 O O . GLY B 1 229 ? -24.147 82.768 57.268 1.00 61.05 240 GLY B O 1
ATOM 3869 N N . LYS B 1 230 ? -22.434 82.192 55.920 1.00 57.57 241 LYS B N 1
ATOM 3870 C CA . LYS B 1 230 ? -21.693 81.525 56.975 1.00 59.24 241 LYS B CA 1
ATOM 3871 C C . LYS B 1 230 ? -20.246 81.981 56.974 1.00 61.83 241 LYS B C 1
ATOM 3872 O O . LYS B 1 230 ? -19.714 82.458 55.963 1.00 61.82 241 LYS B O 1
ATOM 3877 N N . GLY B 1 231 ? -19.616 81.824 58.130 1.00 60.73 242 GLY B N 1
ATOM 3878 C CA . GLY B 1 231 ? -18.196 82.073 58.277 1.00 58.59 242 GLY B CA 1
ATOM 3879 C C . GLY B 1 231 ? -17.641 81.366 59.495 1.00 57.79 242 GLY B C 1
ATOM 3880 O O . GLY B 1 231 ? -18.365 80.658 60.213 1.00 60.61 242 GLY B O 1
ATOM 3881 N N . ASN B 1 232 ? -16.343 81.540 59.714 1.00 55.86 243 ASN B N 1
ATOM 3882 C CA . ASN B 1 232 ? -15.709 81.023 60.912 1.00 50.18 243 ASN B CA 1
ATOM 3883 C C . ASN B 1 232 ? -14.609 81.948 61.396 1.00 54.09 243 ASN B C 1
ATOM 3884 O O . ASN B 1 232 ? -14.277 82.945 60.734 1.00 50.93 243 ASN B O 1
ATOM 3889 N N . TYR B 1 233 ? -14.094 81.644 62.582 1.00 52.99 244 TYR B N 1
ATOM 3890 C CA . TYR B 1 233 ? -13.079 82.472 63.222 1.00 53.41 244 TYR B CA 1
ATOM 3891 C C . TYR B 1 233 ? -12.171 81.614 64.076 1.00 54.55 244 TYR B C 1
ATOM 3892 O O . TYR B 1 233 ? -12.482 80.465 64.395 1.00 50.60 244 TYR B O 1
ATOM 3901 N N . SER B 1 234 ? -11.035 82.194 64.430 1.00 53.36 245 SER B N 1
ATOM 3902 C CA . SER B 1 234 ? -10.073 81.546 65.284 1.00 49.86 245 SER B CA 1
ATOM 3903 C C . SER B 1 234 ? -9.210 82.629 65.866 1.00 50.04 245 SER B C 1
ATOM 3904 O O . SER B 1 234 ? -8.532 83.344 65.133 1.00 50.40 245 SER B O 1
ATOM 3907 N N . ALA B 1 235 ? -9.273 82.758 67.190 1.00 50.89 246 ALA B N 1
ATOM 3908 C CA . ALA B 1 235 ? -8.521 83.761 67.907 1.00 48.40 246 ALA B CA 1
ATOM 3909 C C . ALA B 1 235 ? -7.546 83.120 68.904 1.00 49.14 246 ALA B C 1
ATOM 3910 O O . ALA B 1 235 ? -7.834 82.083 69.511 1.00 46.95 246 ALA B O 1
ATOM 3912 N N . VAL B 1 236 ? -6.385 83.744 69.054 1.00 47.81 247 VAL B N 1
ATOM 3913 C CA . VAL B 1 236 ? -5.368 83.287 69.991 1.00 45.24 247 VAL B CA 1
ATOM 3914 C C . VAL B 1 236 ? -5.227 84.374 71.023 1.00 45.36 247 VAL B C 1
ATOM 3915 O O . VAL B 1 236 ? -4.975 85.522 70.670 1.00 47.90 247 VAL B O 1
ATOM 3919 N N . MET B 1 237 ? -5.450 84.026 72.287 1.00 46.89 248 MET B N 1
ATOM 3920 C CA . MET B 1 237 ? -5.441 85.000 73.382 1.00 50.92 248 MET B CA 1
ATOM 3921 C C . MET B 1 237 ? -4.483 84.550 74.470 1.00 50.76 248 MET B C 1
ATOM 3922 O O . MET B 1 237 ? -4.537 83.401 74.914 1.00 51.02 248 MET B O 1
ATOM 3927 N N . GLY B 1 238 ? -3.621 85.461 74.908 1.00 47.98 249 GLY B N 1
ATOM 3928 C CA . GLY B 1 238 ? -2.829 85.239 76.096 1.00 47.58 249 GLY B CA 1
ATOM 3929 C C . GLY B 1 238 ? -3.784 85.209 77.269 1.00 48.23 249 GLY B C 1
ATOM 3930 O O . GLY B 1 238 ? -4.756 85.947 77.317 1.00 49.65 249 GLY B O 1
ATOM 3931 N N . ASP B 1 239 ? -3.503 84.346 78.227 1.00 50.96 250 ASP B N 1
ATOM 3932 C CA . ASP B 1 239 ? -4.423 84.109 79.302 1.00 51.85 250 ASP B CA 1
ATOM 3933 C C . ASP B 1 239 ? -3.673 84.383 80.602 1.00 53.06 250 ASP B C 1
ATOM 3934 O O . ASP B 1 239 ? -3.254 85.509 80.864 1.00 53.42 250 ASP B O 1
ATOM 3939 N N . GLU B 1 240 ? -3.429 83.335 81.365 1.00 52.26 251 GLU B N 1
ATOM 3940 C CA . GLU B 1 240 ? -3.019 83.440 82.738 1.00 48.62 251 GLU B CA 1
ATOM 3941 C C . GLU B 1 240 ? -1.492 83.423 82.749 1.00 43.23 251 GLU B C 1
ATOM 3942 O O . GLU B 1 240 ? -0.877 82.596 82.070 1.00 42.20 251 GLU B O 1
ATOM 3948 N N . LEU B 1 241 ? -0.883 84.354 83.477 1.00 38.01 252 LEU B N 1
ATOM 3949 C CA . LEU B 1 241 ? 0.546 84.301 83.741 1.00 38.11 252 LEU B CA 1
ATOM 3950 C C . LEU B 1 241 ? 0.771 83.409 84.947 1.00 37.65 252 LEU B C 1
ATOM 3951 O O . LEU B 1 241 ? 0.248 83.661 86.033 1.00 35.92 252 LEU B O 1
ATOM 3956 N N . ILE B 1 242 ? 1.572 82.373 84.765 1.00 37.26 253 ILE B N 1
ATOM 3957 C CA . ILE B 1 242 ? 1.784 81.415 85.822 1.00 37.21 253 ILE B CA 1
ATOM 3958 C C . ILE B 1 242 ? 3.233 81.377 86.252 1.00 37.04 253 ILE B C 1
ATOM 3959 O O . ILE B 1 242 ? 4.132 81.558 85.436 1.00 36.55 253 ILE B O 1
ATOM 3964 N N . VAL B 1 243 ? 3.419 81.160 87.554 1.00 34.63 254 VAL B N 1
ATOM 3965 C CA . VAL B 1 243 ? 4.716 80.930 88.151 1.00 34.41 254 VAL B CA 1
ATOM 3966 C C . VAL B 1 243 ? 4.643 79.597 88.891 1.00 33.85 254 VAL B C 1
ATOM 3967 O O . VAL B 1 243 ? 3.756 79.372 89.732 1.00 32.26 254 VAL B O 1
ATOM 3971 N N . LYS B 1 244 ? 5.544 78.691 88.550 1.00 33.37 255 LYS B N 1
ATOM 3972 C CA . LYS B 1 244 ? 5.684 77.457 89.308 1.00 34.38 255 LYS B CA 1
ATOM 3973 C C . LYS B 1 244 ? 6.935 77.530 90.154 1.00 34.34 255 LYS B C 1
ATOM 3974 O O . LYS B 1 244 ? 7.996 77.889 89.667 1.00 36.15 255 LYS B O 1
ATOM 3980 N N . VAL B 1 245 ? 6.799 77.234 91.443 1.00 37.43 256 VAL B N 1
ATOM 3981 C CA . VAL B 1 245 ? 7.956 77.279 92.323 1.00 34.90 256 VAL B CA 1
ATOM 3982 C C . VAL B 1 245 ? 8.260 75.884 92.825 1.00 33.44 256 VAL B C 1
ATOM 3983 O O . VAL B 1 245 ? 7.412 75.172 93.336 1.00 34.49 256 VAL B O 1
ATOM 3987 N N . ARG B 1 246 ? 9.497 75.500 92.620 1.00 32.41 257 ARG B N 1
ATOM 3988 C CA . ARG B 1 246 ? 9.951 74.194 92.954 1.00 36.14 257 ARG B CA 1
ATOM 3989 C C . ARG B 1 246 ? 10.973 74.255 94.095 1.00 32.75 257 ARG B C 1
ATOM 3990 O O . ARG B 1 246 ? 11.947 75.020 94.037 1.00 32.02 257 ARG B O 1
ATOM 3998 N N . ASN B 1 247 ? 10.754 73.419 95.092 1.00 31.45 258 ASN B N 1
ATOM 3999 C CA . ASN B 1 247 ? 11.667 73.279 96.203 1.00 33.85 258 ASN B CA 1
ATOM 4000 C C . ASN B 1 247 ? 12.736 72.303 95.773 1.00 35.45 258 ASN B C 1
ATOM 4001 O O . ASN B 1 247 ? 12.427 71.150 95.503 1.00 36.67 258 ASN B O 1
ATOM 4006 N N . LEU B 1 248 ? 13.990 72.745 95.701 1.00 37.07 259 LEU B N 1
ATOM 4007 C CA . LEU B 1 248 ? 15.058 71.870 95.187 1.00 37.19 259 LEU B CA 1
ATOM 4008 C C . LEU B 1 248 ? 15.496 70.783 96.152 1.00 36.31 259 LEU B C 1
ATOM 4009 O O . LEU B 1 248 ? 16.252 69.891 95.745 1.00 36.21 259 LEU B O 1
ATOM 4014 N N . ASN B 1 249 ? 15.023 70.822 97.404 1.00 38.66 260 ASN B N 1
ATOM 4015 C CA . ASN B 1 249 ? 15.272 69.717 98.352 1.00 40.03 260 ASN B CA 1
ATOM 4016 C C . ASN B 1 249 ? 14.215 68.637 98.238 1.00 42.05 260 ASN B C 1
ATOM 4017 O O . ASN B 1 249 ? 14.551 67.455 98.242 1.00 48.62 260 ASN B O 1
ATOM 4022 N N . THR B 1 250 ? 12.944 69.026 98.152 1.00 40.95 261 THR B N 1
ATOM 4023 C CA . THR B 1 250 ? 11.861 68.043 98.045 1.00 41.05 261 THR B CA 1
ATOM 4024 C C . THR B 1 250 ? 11.446 67.778 96.594 1.00 38.96 261 THR B C 1
ATOM 4025 O O . THR B 1 250 ? 10.812 66.767 96.301 1.00 37.05 261 THR B O 1
ATOM 4029 N N . ASN B 1 251 ? 11.768 68.712 95.712 1.00 38.61 262 ASN B N 1
ATOM 4030 C CA . ASN B 1 251 ? 11.372 68.670 94.295 1.00 38.88 262 ASN B CA 1
ATOM 4031 C C . ASN B 1 251 ? 9.870 68.752 94.051 1.00 38.13 262 ASN B C 1
ATOM 4032 O O . ASN B 1 251 ? 9.410 68.483 92.945 1.00 38.01 262 ASN B O 1
ATOM 4037 N N . ASN B 1 252 ? 9.119 69.142 95.083 1.00 41.71 263 ASN B N 1
ATOM 4038 C CA . ASN B 1 252 ? 7.688 69.455 94.959 1.00 39.67 263 ASN B CA 1
ATOM 4039 C C . ASN B 1 252 ? 7.561 70.779 94.232 1.00 39.66 263 ASN B C 1
ATOM 4040 O O . ASN B 1 252 ? 8.420 71.654 94.403 1.00 41.17 263 ASN B O 1
ATOM 4045 N N . VAL B 1 253 ? 6.501 70.917 93.432 1.00 36.54 264 VAL B N 1
ATOM 4046 C CA . VAL B 1 253 ? 6.257 72.125 92.639 1.00 33.42 264 VAL B CA 1
ATOM 4047 C C . VAL B 1 253 ? 4.903 72.670 92.982 1.00 34.32 264 VAL B C 1
ATOM 4048 O O . VAL B 1 253 ? 3.932 71.914 92.994 1.00 36.04 264 VAL B O 1
ATOM 4052 N N . GLN B 1 254 ? 4.826 73.969 93.296 1.00 33.54 265 GLN B N 1
ATOM 4053 C CA . GLN B 1 254 ? 3.535 74.580 93.621 1.00 33.98 265 GLN B CA 1
ATOM 4054 C C . GLN B 1 254 ? 3.236 75.609 92.566 1.00 33.47 265 GLN B C 1
ATOM 4055 O O . GLN B 1 254 ? 4.157 76.277 92.085 1.00 31.07 265 GLN B O 1
ATOM 4061 N N . GLU B 1 255 ? 1.954 75.743 92.224 1.00 33.19 266 GLU B N 1
ATOM 4062 C CA . GLU B 1 255 ? 1.511 76.644 91.157 1.00 33.09 266 GLU B CA 1
ATOM 4063 C C . GLU B 1 255 ? 0.836 77.880 91.696 1.00 32.68 266 GLU B C 1
ATOM 4064 O O . GLU B 1 255 ? -0.032 77.775 92.552 1.00 31.67 266 GLU B O 1
ATOM 4070 N N . TYR B 1 256 ? 1.238 79.045 91.174 1.00 34.07 267 TYR B N 1
ATOM 4071 C CA . TYR B 1 256 ? 0.612 80.328 91.477 1.00 34.85 267 TYR B CA 1
ATOM 4072 C C . TYR B 1 256 ? 0.231 81.078 90.195 1.00 33.87 267 TYR B C 1
ATOM 4073 O O . TYR B 1 256 ? 0.978 81.069 89.223 1.00 39.17 267 TYR B O 1
ATOM 4082 N N . VAL B 1 257 ? -0.931 81.719 90.194 1.00 33.19 268 VAL B N 1
ATOM 4083 C CA . VAL B 1 257 ? -1.304 82.665 89.139 1.00 32.43 268 VAL B CA 1
ATOM 4084 C C . VAL B 1 257 ? -0.914 84.053 89.621 1.00 35.72 268 VAL B C 1
ATOM 4085 O O . VAL B 1 257 ? -1.188 84.398 90.776 1.00 35.17 268 VAL B O 1
ATOM 4089 N N . ILE B 1 258 ? -0.226 84.819 88.771 1.00 37.30 269 ILE B N 1
ATOM 4090 C CA . ILE B 1 258 ? 0.157 86.185 89.107 1.00 39.93 269 ILE B CA 1
ATOM 4091 C C . ILE B 1 258 ? -0.940 87.071 88.535 1.00 41.19 269 ILE B C 1
ATOM 4092 O O . ILE B 1 258 ? -1.071 87.199 87.320 1.00 37.56 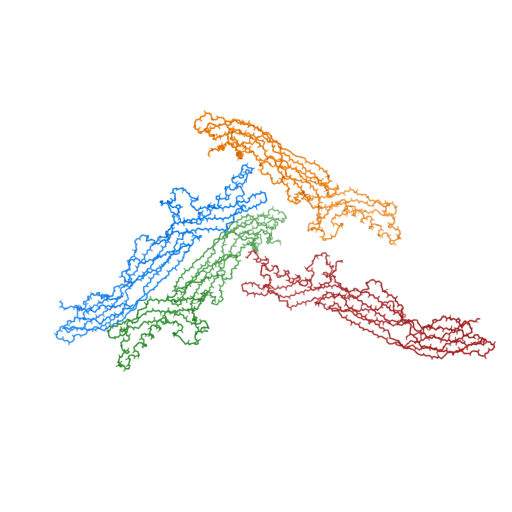269 ILE B O 1
ATOM 4097 N N . PRO B 1 259 ? -1.745 87.686 89.403 1.00 42.11 270 PRO B N 1
ATOM 4098 C CA . PRO B 1 259 ? -2.873 88.416 88.832 1.00 42.48 270 PRO B CA 1
ATOM 4099 C C . PRO B 1 259 ? -2.483 89.735 88.184 1.00 41.21 270 PRO B C 1
ATOM 4100 O O . PRO B 1 259 ? -1.458 90.339 88.530 1.00 42.10 270 PRO B O 1
ATOM 4104 N N . VAL B 1 260 ? -3.311 90.158 87.248 1.00 41.42 271 VAL B N 1
ATOM 4105 C CA . VAL B 1 260 ? -3.217 91.477 86.646 1.00 42.97 271 VAL B CA 1
ATOM 4106 C C . VAL B 1 260 ? -3.520 92.548 87.682 1.00 43.24 271 VAL B C 1
ATOM 4107 O O . VAL B 1 260 ? -4.420 92.399 88.507 1.00 42.68 271 VAL B O 1
ATOM 4111 N N . ASP B 1 261 ? -2.753 93.629 87.650 1.00 46.14 272 ASP B N 1
ATOM 4112 C CA . ASP B 1 261 ? -3.080 94.819 88.432 1.00 47.34 272 ASP B CA 1
ATOM 4113 C C . ASP B 1 261 ? -3.918 95.820 87.602 1.00 46.63 272 ASP B C 1
ATOM 4114 O O . ASP B 1 261 ? -5.051 96.098 87.964 1.00 42.45 272 ASP B O 1
ATOM 4119 N N . LYS B 1 262 ? -3.380 96.332 86.496 1.00 48.90 273 LYS B N 1
ATOM 4120 C CA . LYS B 1 262 ? -4.096 97.316 85.659 1.00 52.86 273 LYS B CA 1
ATOM 4121 C C . LYS B 1 262 ? -3.747 97.158 84.205 1.00 55.90 273 LYS B C 1
ATOM 4122 O O . LYS B 1 262 ? -2.632 96.779 83.897 1.00 59.28 273 LYS B O 1
ATOM 4124 N N . ILE B 1 263 ? -4.704 97.457 83.329 1.00 56.52 274 ILE B N 1
ATOM 4125 C CA . ILE B 1 263 ? -4.452 97.582 81.892 1.00 56.66 274 ILE B CA 1
ATOM 4126 C C . ILE B 1 263 ? -4.644 99.044 81.494 1.00 54.59 274 ILE B C 1
ATOM 4127 O O . ILE B 1 263 ? -3.675 99.787 81.389 1.00 56.21 274 ILE B O 1
ATOM 4132 N N . ASN B 1 274 ? -2.310 97.876 75.618 1.00 74.33 281 ASN B N 1
ATOM 4133 C CA . ASN B 1 274 ? -0.999 97.443 75.147 1.00 75.26 281 ASN B CA 1
ATOM 4134 C C . ASN B 1 274 ? -0.037 97.062 76.274 1.00 71.94 281 ASN B C 1
ATOM 4135 O O . ASN B 1 274 ? 0.751 96.123 76.106 1.00 69.19 281 ASN B O 1
ATOM 4140 N N . ILE B 1 275 ? -0.082 97.788 77.399 1.00 66.26 282 ILE B N 1
ATOM 4141 C CA . ILE B 1 275 ? 0.799 97.497 78.536 1.00 66.20 282 ILE B CA 1
ATOM 4142 C C . ILE B 1 275 ? -0.008 97.022 79.737 1.00 62.54 282 ILE B C 1
ATOM 4143 O O . ILE B 1 275 ? -0.844 97.754 80.252 1.00 61.23 282 ILE B O 1
ATOM 4148 N N . VAL B 1 276 ? 0.262 95.796 80.181 1.00 57.94 283 VAL B N 1
ATOM 4149 C CA . VAL B 1 276 ? -0.423 95.214 81.338 1.00 54.17 283 VAL B CA 1
ATOM 4150 C C . VAL B 1 276 ? 0.544 95.109 82.529 1.00 50.81 283 VAL B C 1
ATOM 4151 O O . VAL B 1 276 ? 1.590 94.469 82.433 1.00 50.25 283 VAL B O 1
ATOM 4155 N N . LYS B 1 277 ? 0.196 95.751 83.633 1.00 45.77 284 LYS B N 1
ATOM 4156 C CA . LYS B 1 277 ? 0.998 95.702 84.836 1.00 47.64 284 LYS B CA 1
ATOM 4157 C C . LYS B 1 277 ? 0.446 94.587 85.709 1.00 46.55 284 LYS B C 1
ATOM 4158 O O . LYS B 1 277 ? -0.761 94.537 85.980 1.00 45.73 284 LYS B O 1
ATOM 4162 N N . TYR B 1 278 ? 1.330 93.702 86.163 1.00 44.18 285 TYR B N 1
ATOM 4163 C CA . TYR B 1 278 ? 0.929 92.613 87.060 1.00 42.17 285 TYR B CA 1
ATOM 4164 C C . TYR B 1 278 ? 1.077 92.963 88.547 1.00 41.19 285 TYR B C 1
ATOM 4165 O O . TYR B 1 278 ? 1.748 93.918 88.924 1.00 38.25 285 TYR B O 1
ATOM 4174 N N . ARG B 1 279 ? 0.406 92.201 89.390 1.00 45.17 286 ARG B N 1
ATOM 4175 C CA . ARG B 1 279 ? 0.552 92.379 90.831 1.00 46.09 286 ARG B CA 1
ATOM 4176 C C . ARG B 1 279 ? 1.875 91.809 91.335 1.00 43.31 286 ARG B C 1
ATOM 4177 O O . ARG B 1 279 ? 2.513 90.972 90.666 1.00 38.66 286 ARG B O 1
ATOM 4185 N N . SER B 1 280 ? 2.311 92.319 92.484 1.00 43.28 287 SER B N 1
ATOM 4186 C CA . SER B 1 280 ? 3.455 91.773 93.201 1.00 46.69 287 SER B CA 1
ATOM 4187 C C . SER B 1 280 ? 2.908 90.915 94.329 1.00 48.26 287 SER B C 1
ATOM 4188 O O . SER B 1 280 ? 2.287 91.432 95.260 1.00 49.04 287 SER B O 1
ATOM 4191 N N . LEU B 1 281 ? 3.101 89.602 94.227 1.00 47.61 288 LEU B N 1
ATOM 4192 C CA . LEU B 1 281 ? 2.542 88.686 95.216 1.00 50.73 288 LEU B CA 1
ATOM 4193 C C . LEU B 1 281 ? 3.504 88.411 96.357 1.00 47.48 288 LEU B C 1
ATOM 4194 O O . LEU B 1 281 ? 4.700 88.659 96.269 1.00 48.05 288 LEU B O 1
ATOM 4199 N N . SER B 1 282 ? 2.956 87.880 97.432 1.00 45.15 289 SER B N 1
ATOM 4200 C CA . SER B 1 282 ? 3.756 87.245 98.446 1.00 46.27 289 SER B CA 1
ATOM 4201 C C . SER B 1 282 ? 3.349 85.791 98.407 1.00 42.23 289 SER B C 1
ATOM 4202 O O . SER B 1 282 ? 2.203 85.460 98.716 1.00 43.74 289 SER B O 1
ATOM 4205 N N . ILE B 1 283 ? 4.280 84.921 98.037 1.00 44.69 290 ILE B N 1
ATOM 4206 C CA . ILE B 1 283 ? 3.951 83.503 97.872 1.00 48.11 290 ILE B CA 1
ATOM 4207 C C . ILE B 1 283 ? 4.868 82.573 98.655 1.00 51.74 290 ILE B C 1
ATOM 4208 O O . ILE B 1 283 ? 6.046 82.853 98.857 1.00 57.94 290 ILE B O 1
ATOM 4213 N N . LYS B 1 284 ? 4.294 81.472 99.121 1.00 57.21 291 LYS B N 1
ATOM 4214 C CA . LYS B 1 284 ? 5.023 80.470 99.893 1.00 57.79 291 LYS B CA 1
ATOM 4215 C C . LYS B 1 284 ? 5.581 79.388 98.983 1.00 56.72 291 LYS B C 1
ATOM 4216 O O . LYS B 1 284 ? 4.846 78.789 98.190 1.00 64.40 291 LYS B O 1
ATOM 4222 N N . ALA B 1 285 ? 6.885 79.145 99.084 1.00 53.35 292 ALA B N 1
ATOM 4223 C CA . ALA B 1 285 ? 7.496 78.004 98.415 1.00 50.67 292 ALA B CA 1
ATOM 4224 C C . ALA B 1 285 ? 7.006 76.732 99.093 1.00 49.79 292 ALA B C 1
ATOM 4225 O O . ALA B 1 285 ? 6.523 76.775 100.224 1.00 49.65 292 ALA B O 1
ATOM 4227 N N . PRO B 1 286 ? 7.095 75.595 98.395 1.00 50.25 293 PRO B N 1
ATOM 4228 C CA . PRO B 1 286 ? 6.732 74.361 99.073 1.00 48.42 293 PRO B CA 1
ATOM 4229 C C . PRO B 1 286 ? 7.698 74.108 100.219 1.00 48.17 293 PRO B C 1
ATOM 4230 O O . PRO B 1 286 ? 8.875 74.416 100.095 1.00 48.33 293 PRO B O 1
ATOM 4234 N N . GLY B 1 287 ? 7.187 73.571 101.327 1.00 51.72 294 GLY B N 1
ATOM 4235 C CA . GLY B 1 287 ? 7.987 73.303 102.524 1.00 53.33 294 GLY B CA 1
ATOM 4236 C C . GLY B 1 287 ? 7.756 74.284 103.674 1.00 57.06 294 GLY B C 1
ATOM 4237 O O . GLY B 1 287 ? 8.378 74.137 104.726 1.00 58.08 294 GLY B O 1
ATOM 4238 N N . ILE B 1 288 ? 6.875 75.275 103.484 1.00 55.24 295 ILE B N 1
ATOM 4239 C CA . ILE B 1 288 ? 6.435 76.171 104.581 1.00 52.00 295 ILE B CA 1
ATOM 4240 C C . ILE B 1 288 ? 5.147 75.704 105.288 1.00 52.15 295 ILE B C 1
ATOM 4241 O O . ILE B 1 288 ? 4.053 75.708 104.728 1.00 47.10 295 ILE B O 1
ATOM 4246 N N . MET C 1 3 ? -71.965 66.730 112.205 1.00 77.03 14 MET C N 1
ATOM 4247 C CA . MET C 1 3 ? -72.568 67.953 111.585 1.00 78.04 14 MET C CA 1
ATOM 4248 C C . MET C 1 3 ? -72.799 69.064 112.622 1.00 77.14 14 MET C C 1
ATOM 4249 O O . MET C 1 3 ? -72.833 70.251 112.272 1.00 81.32 14 MET C O 1
ATOM 4254 N N . ALA C 1 4 ? -72.969 68.688 113.887 1.00 68.41 15 ALA C N 1
ATOM 4255 C CA . ALA C 1 4 ? -72.981 69.667 114.979 1.00 67.78 15 ALA C CA 1
ATOM 4256 C C . ALA C 1 4 ? -71.573 70.211 115.195 1.00 61.14 15 ALA C C 1
ATOM 4257 O O . ALA C 1 4 ? -70.580 69.538 114.893 1.00 52.40 15 ALA C O 1
ATOM 4259 N N . SER C 1 5 ? -71.502 71.433 115.717 1.00 56.17 16 SER C N 1
ATOM 4260 C CA . SER C 1 5 ? -70.231 72.123 115.919 1.00 51.46 16 SER C CA 1
ATOM 4261 C C . SER C 1 5 ? -70.355 73.008 117.140 1.00 49.84 16 SER C C 1
ATOM 4262 O O . SER C 1 5 ? -71.388 73.657 117.332 1.00 45.51 16 SER C O 1
ATOM 4265 N N . TYR C 1 6 ? -69.311 73.039 117.969 1.00 48.10 17 TYR C N 1
ATOM 4266 C CA . TYR C 1 6 ? -69.356 73.761 119.248 1.00 46.18 17 TYR C CA 1
ATOM 4267 C C . TYR C 1 6 ? -68.430 74.958 119.192 1.00 42.48 17 TYR C C 1
ATOM 4268 O O . TYR C 1 6 ? -67.388 74.907 118.541 1.00 44.79 17 TYR C O 1
ATOM 4277 N N . ASP C 1 7 ? -68.800 76.029 119.879 1.00 44.75 18 ASP C N 1
ATOM 4278 C CA . ASP C 1 7 ? -68.033 77.281 119.835 1.00 49.84 18 ASP C CA 1
ATOM 4279 C C . ASP C 1 7 ? -67.257 77.549 121.123 1.00 51.11 18 ASP C C 1
ATOM 4280 O O . ASP C 1 7 ? -66.573 78.573 121.246 1.00 51.61 18 ASP C O 1
ATOM 4285 N N . ASN C 1 8 ? -67.356 76.641 122.087 1.00 51.74 19 ASN C N 1
ATOM 4286 C CA . ASN C 1 8 ? -66.686 76.853 123.346 1.00 52.53 19 ASN C CA 1
ATOM 4287 C C . ASN C 1 8 ? -66.229 75.544 123.997 1.00 56.08 19 ASN C C 1
ATOM 4288 O O . ASN C 1 8 ? -66.982 74.842 124.673 1.00 54.89 19 ASN C O 1
ATOM 4293 N N . VAL C 1 9 ? -64.963 75.237 123.776 1.00 56.14 20 VAL C N 1
ATOM 4294 C CA . VAL C 1 9 ? -64.332 74.058 124.328 1.00 56.61 20 VAL C CA 1
ATOM 4295 C C . VAL C 1 9 ? -64.307 74.069 125.871 1.00 58.39 20 VAL C C 1
ATOM 4296 O O . VAL C 1 9 ? -64.423 73.020 126.492 1.00 58.64 20 VAL C O 1
ATOM 4300 N N . ASP C 1 10 ? -64.178 75.250 126.475 1.00 59.99 21 ASP C N 1
ATOM 4301 C CA . ASP C 1 10 ? -64.156 75.384 127.944 1.00 62.48 21 ASP C CA 1
ATOM 4302 C C . ASP C 1 10 ? -65.456 74.933 128.593 1.00 62.54 21 ASP C C 1
ATOM 4303 O O . ASP C 1 10 ? -65.466 74.486 129.744 1.00 61.05 21 ASP C O 1
ATOM 4308 N N . THR C 1 11 ? -66.555 75.106 127.869 1.00 62.57 22 THR C N 1
ATOM 4309 C CA . THR C 1 11 ? -67.863 74.696 128.350 1.00 61.27 22 THR C CA 1
ATOM 4310 C C . THR C 1 11 ? -67.932 73.174 128.457 1.00 56.54 22 THR C C 1
ATOM 4311 O O . THR C 1 11 ? -68.511 72.642 129.399 1.00 52.42 22 THR C O 1
ATOM 4315 N N . LEU C 1 12 ? -67.339 72.486 127.486 1.00 55.76 23 LEU C N 1
ATOM 4316 C CA . LEU C 1 12 ? -67.320 71.027 127.484 1.00 54.76 23 LEU C CA 1
ATOM 4317 C C . LEU C 1 12 ? -66.414 70.502 128.600 1.00 57.45 23 LEU C C 1
ATOM 4318 O O . LEU C 1 12 ? -66.792 69.598 129.352 1.00 62.68 23 LEU C O 1
ATOM 4323 N N . ILE C 1 13 ? -65.214 71.064 128.700 1.00 53.60 24 ILE C N 1
ATOM 4324 C CA . ILE C 1 13 ? -64.285 70.703 129.762 1.00 51.38 24 ILE C CA 1
ATOM 4325 C C . ILE C 1 13 ? -64.973 70.841 131.121 1.00 53.54 24 ILE C C 1
ATOM 4326 O O . ILE C 1 13 ? -64.858 69.960 131.965 1.00 58.67 24 ILE C O 1
ATOM 4331 N N . GLU C 1 14 ? -65.692 71.943 131.325 1.00 55.63 25 GLU C N 1
ATOM 4332 C CA . GLU C 1 14 ? -66.401 72.186 132.591 1.00 56.97 25 GLU C CA 1
ATOM 4333 C C . GLU C 1 14 ? -67.564 71.228 132.849 1.00 58.67 25 GLU C C 1
ATOM 4334 O O . GLU C 1 14 ? -67.935 70.996 134.008 1.00 54.51 25 GLU C O 1
ATOM 4340 N N . LYS C 1 15 ? -68.137 70.678 131.784 1.00 56.83 26 LYS C N 1
ATOM 4341 C CA . LYS C 1 15 ? -69.230 69.726 131.926 1.00 58.32 26 LYS C CA 1
ATOM 4342 C C . LYS C 1 15 ? -68.662 68.389 132.388 1.00 56.46 26 LYS C C 1
ATOM 4343 O O . LYS C 1 15 ? -69.182 67.770 133.315 1.00 61.70 26 LYS C O 1
ATOM 4348 N N . GLY C 1 16 ? -67.576 67.972 131.746 1.00 55.85 27 GLY C N 1
ATOM 4349 C CA . GLY C 1 16 ? -66.855 66.759 132.118 1.00 54.40 27 GLY C CA 1
ATOM 4350 C C . GLY C 1 16 ? -66.433 66.752 133.579 1.00 55.11 27 GLY C C 1
ATOM 4351 O O . GLY C 1 16 ? -66.603 65.750 134.255 1.00 53.74 27 GLY C O 1
ATOM 4352 N N . ARG C 1 17 ? -65.891 67.872 134.064 1.00 51.69 28 ARG C N 1
ATOM 4353 C CA . ARG C 1 17 ? -65.595 68.035 135.491 1.00 50.05 28 ARG C CA 1
ATOM 4354 C C . ARG C 1 17 ? -66.841 68.016 136.350 1.00 50.55 28 ARG C C 1
ATOM 4355 O O . ARG C 1 17 ? -66.833 67.446 137.428 1.00 49.81 28 ARG C O 1
ATOM 4363 N N . TYR C 1 18 ? -67.890 68.688 135.889 1.00 54.13 29 TYR C N 1
ATOM 4364 C CA . TYR C 1 18 ? -69.150 68.724 136.622 1.00 54.59 29 TYR C CA 1
ATOM 4365 C C . TYR C 1 18 ? -69.693 67.305 136.748 1.00 52.88 29 TYR C C 1
ATOM 4366 O O . TYR C 1 18 ? -70.131 66.915 137.815 1.00 55.01 29 TYR C O 1
ATOM 4375 N N . ASN C 1 19 ? -69.668 66.555 135.646 1.00 52.20 30 ASN C N 1
ATOM 4376 C CA . ASN C 1 19 ? -70.171 65.184 135.613 1.00 51.50 30 ASN C CA 1
ATOM 4377 C C . ASN C 1 19 ? -69.417 64.290 136.562 1.00 51.54 30 ASN C C 1
ATOM 4378 O O . ASN C 1 19 ? -70.007 63.446 137.228 1.00 50.38 30 ASN C O 1
ATOM 4383 N N . THR C 1 20 ? -68.096 64.466 136.584 1.00 53.02 31 THR C N 1
ATOM 4384 C CA . THR C 1 20 ? -67.209 63.686 137.440 1.00 49.94 31 THR C CA 1
ATOM 4385 C C . THR C 1 20 ? -67.581 63.923 138.899 1.00 49.09 31 THR C C 1
ATOM 4386 O O . THR C 1 20 ? -67.879 62.986 139.616 1.00 49.72 31 THR C O 1
ATOM 4390 N N . LYS C 1 21 ? -67.596 65.178 139.322 1.00 52.89 32 LYS C N 1
ATOM 4391 C CA . LYS C 1 21 ? -68.052 65.521 140.669 1.00 56.41 32 LYS C CA 1
ATOM 4392 C C . LYS C 1 21 ? -69.458 65.003 140.943 1.00 54.71 32 LYS C C 1
ATOM 4393 O O . LYS C 1 21 ? -69.742 64.528 142.038 1.00 60.11 32 LYS C O 1
ATOM 4399 N N . TYR C 1 22 ? -70.332 65.108 139.951 1.00 51.31 33 TYR C N 1
ATOM 4400 C CA . TYR C 1 22 ? -71.732 64.753 140.123 1.00 52.52 33 TYR C CA 1
ATOM 4401 C C . TYR C 1 22 ? -71.902 63.272 140.416 1.00 49.60 33 TYR C C 1
ATOM 4402 O O . TYR C 1 22 ? -72.571 62.909 141.366 1.00 47.40 33 TYR C O 1
ATOM 4411 N N . ASN C 1 23 ? -71.311 62.434 139.572 1.00 48.13 34 ASN C N 1
ATOM 4412 C CA . ASN C 1 23 ? -71.405 60.995 139.720 1.00 50.38 34 ASN C CA 1
ATOM 4413 C C . ASN C 1 23 ? -70.749 60.489 141.011 1.00 52.07 34 ASN C C 1
ATOM 4414 O O . ASN C 1 23 ? -71.199 59.512 141.585 1.00 54.58 34 ASN C O 1
ATOM 4419 N N . TYR C 1 24 ? -69.689 61.158 141.449 1.00 49.91 35 TYR C N 1
ATOM 4420 C CA . TYR C 1 24 ? -69.015 60.833 142.700 1.00 54.36 35 TYR C CA 1
ATOM 4421 C C . TYR C 1 24 ? -69.980 60.976 143.864 1.00 56.13 35 TYR C C 1
ATOM 4422 O O . TYR C 1 24 ? -70.024 60.115 144.742 1.00 55.68 35 TYR C O 1
ATOM 4431 N N . LEU C 1 25 ? -70.772 62.044 143.849 1.00 58.28 36 LEU C N 1
ATOM 4432 C CA . LEU C 1 25 ? -71.751 62.289 144.900 1.00 59.61 36 LEU C CA 1
ATOM 4433 C C . LEU C 1 25 ? -73.025 61.471 144.743 1.00 64.77 36 LEU C C 1
ATOM 4434 O O . LEU C 1 25 ? -73.557 60.961 145.731 1.00 69.10 36 LEU C O 1
ATOM 4439 N N . LYS C 1 26 ? -73.512 61.331 143.514 1.00 68.94 37 LYS C N 1
ATOM 4440 C CA . LYS C 1 26 ? -74.739 60.573 143.261 1.00 74.27 37 LYS C CA 1
ATOM 4441 C C . LYS C 1 26 ? -74.610 59.115 143.738 1.00 78.36 37 LYS C C 1
ATOM 4442 O O . LYS C 1 26 ? -75.583 58.514 144.200 1.00 75.17 37 LYS C O 1
ATOM 4448 N N . ARG C 1 27 ? -73.403 58.563 143.626 1.00 80.80 38 ARG C N 1
ATOM 4449 C CA . ARG C 1 27 ? -73.093 57.215 144.113 1.00 79.55 38 ARG C CA 1
ATOM 4450 C C . ARG C 1 27 ? -73.318 57.110 145.620 1.00 77.92 38 ARG C C 1
ATOM 4451 O O . ARG C 1 27 ? -73.874 56.122 146.102 1.00 75.71 38 ARG C O 1
ATOM 4459 N N . MET C 1 28 ? -72.890 58.137 146.348 1.00 73.77 39 MET C N 1
ATOM 4460 C CA . MET C 1 28 ? -73.048 58.197 147.803 1.00 74.22 39 MET C CA 1
ATOM 4461 C C . MET C 1 28 ? -74.476 58.542 148.254 1.00 79.00 39 MET C C 1
ATOM 4462 O O . MET C 1 28 ? -74.836 58.290 149.401 1.00 74.27 39 MET C O 1
ATOM 4467 N N . GLU C 1 29 ? -75.284 59.102 147.349 1.00 88.92 40 GLU C N 1
ATOM 4468 C CA . GLU C 1 29 ? -76.639 59.587 147.683 1.00 93.11 40 GLU C CA 1
ATOM 4469 C C . GLU C 1 29 ? -77.527 58.553 148.400 1.00 96.79 40 GLU C C 1
ATOM 4470 O O . GLU C 1 29 ? -78.339 58.910 149.265 1.00 95.02 40 GLU C O 1
ATOM 4476 N N . LYS C 1 30 ? -77.378 57.280 148.038 1.00 96.22 41 LYS C N 1
ATOM 4477 C CA . LYS C 1 30 ? -78.150 56.209 148.670 1.00 91.27 41 LYS C CA 1
ATOM 4478 C C . LYS C 1 30 ? -77.821 56.093 150.153 1.00 89.37 41 LYS C C 1
ATOM 4479 O O . LYS C 1 30 ? -78.706 55.838 150.962 1.00 80.72 41 LYS C O 1
ATOM 4481 N N . TYR C 1 31 ? -76.553 56.301 150.501 1.00 90.91 42 TYR C N 1
ATOM 4482 C CA . TYR C 1 31 ? -76.102 56.244 151.889 1.00 88.53 42 TYR C CA 1
ATOM 4483 C C . TYR C 1 31 ? -76.356 57.560 152.630 1.00 95.87 42 TYR C C 1
ATOM 4484 O O . TYR C 1 31 ? -76.872 57.553 153.753 1.00 99.46 42 TYR C O 1
ATOM 4493 N N . TYR C 1 32 ? -75.985 58.679 152.006 1.00 99.94 43 TYR C N 1
ATOM 4494 C CA . TYR C 1 32 ? -76.218 60.007 152.561 1.00 101.47 43 TYR C CA 1
ATOM 4495 C C . TYR C 1 32 ? -77.195 60.743 151.643 1.00 100.81 43 TYR C C 1
ATOM 4496 O O . TYR C 1 32 ? -76.795 61.226 150.583 1.00 102.44 43 TYR C O 1
ATOM 4505 N N . PRO C 1 33 ? -78.484 60.818 152.037 1.00 100.61 44 PRO C N 1
ATOM 4506 C CA . PRO C 1 33 ? -79.518 61.394 151.156 1.00 103.32 44 PRO C CA 1
ATOM 4507 C C . PRO C 1 33 ? -79.344 62.884 150.824 1.00 102.92 44 PRO C C 1
ATOM 4508 O O . PRO C 1 33 ? -79.911 63.351 149.835 1.00 103.18 44 PRO C O 1
ATOM 4512 N N . ASN C 1 34 ? -78.570 63.609 151.634 1.00 102.63 45 ASN C N 1
ATOM 4513 C CA . ASN C 1 34 ? -78.267 65.024 151.388 1.00 104.78 45 ASN C CA 1
ATOM 4514 C C . ASN C 1 34 ? -76.879 65.237 150.767 1.00 105.89 45 ASN C C 1
ATOM 4515 O O . ASN C 1 34 ? -76.287 66.310 150.908 1.00 110.68 45 ASN C O 1
ATOM 4520 N N . ALA C 1 35 ? -76.368 64.222 150.073 1.00 106.21 46 ALA C N 1
ATOM 4521 C CA . ALA C 1 35 ? -74.997 64.248 149.549 1.00 103.98 46 ALA C CA 1
ATOM 4522 C C . ALA C 1 35 ? -74.810 65.291 148.448 1.00 101.61 46 ALA C C 1
ATOM 4523 O O . ALA C 1 35 ? -73.767 65.942 148.371 1.00 100.13 46 ALA C O 1
ATOM 4525 N N . MET C 1 36 ? -75.826 65.437 147.603 1.00 101.98 47 MET C N 1
ATOM 4526 C CA . MET C 1 36 ? -75.786 66.363 146.471 1.00 100.23 47 MET C CA 1
ATOM 4527 C C . MET C 1 36 ? -75.649 67.826 146.922 1.00 99.21 47 MET C C 1
ATOM 4528 O O . MET C 1 36 ? -75.073 68.648 146.205 1.00 94.93 47 MET C O 1
ATOM 4533 N N . ALA C 1 37 ? -76.155 68.134 148.120 1.00 94.73 48 ALA C N 1
ATOM 4534 C CA . ALA C 1 37 ? -76.056 69.479 148.703 1.00 89.10 48 ALA C CA 1
ATOM 4535 C C . ALA C 1 37 ? -74.619 69.916 148.994 1.00 88.61 48 ALA C C 1
ATOM 4536 O O . ALA C 1 37 ? -74.376 71.091 149.281 1.00 86.62 48 ALA C O 1
ATOM 4538 N N . TYR C 1 38 ? -73.676 68.976 148.935 1.00 87.30 49 TYR C N 1
ATOM 4539 C CA . TYR C 1 38 ? -72.263 69.271 149.168 1.00 86.39 49 TYR C CA 1
ATOM 4540 C C . TYR C 1 38 ? -71.480 69.459 147.861 1.00 83.06 49 TYR C C 1
ATOM 4541 O O . TYR C 1 38 ? -70.245 69.522 147.882 1.00 78.49 49 TYR C O 1
ATOM 4550 N N . PHE C 1 39 ? -72.194 69.591 146.741 1.00 73.35 50 PHE C N 1
ATOM 4551 C CA . PHE C 1 39 ? -71.561 69.727 145.424 1.00 71.64 50 PHE C CA 1
ATOM 4552 C C . PHE C 1 39 ? -70.489 70.816 145.357 1.00 74.04 50 PHE C C 1
ATOM 4553 O O . PHE C 1 39 ? -69.483 70.655 144.671 1.00 64.80 50 PHE C O 1
ATOM 4561 N N . ASP C 1 40 ? -70.711 71.920 146.067 1.00 80.56 51 ASP C N 1
ATOM 4562 C CA . ASP C 1 40 ? -69.787 73.055 146.057 1.00 83.92 51 ASP C CA 1
ATOM 4563 C C . ASP C 1 40 ? -68.527 72.821 146.890 1.00 85.14 51 ASP C C 1
ATOM 4564 O O . ASP C 1 40 ? -67.479 73.405 146.601 1.00 84.92 51 ASP C O 1
ATOM 4569 N N . LYS C 1 41 ? -68.634 71.987 147.925 1.00 85.83 52 LYS C N 1
ATOM 4570 C CA . LYS C 1 41 ? -67.499 71.700 148.811 1.00 82.88 52 LYS C CA 1
ATOM 4571 C C . LYS C 1 41 ? -66.501 70.719 148.187 1.00 79.69 52 LYS C C 1
ATOM 4572 O O . LYS C 1 41 ? -65.311 70.784 148.489 1.00 75.28 52 LYS C O 1
ATOM 4574 N N . VAL C 1 42 ? -66.968 69.806 147.335 1.00 76.98 53 VAL C N 1
ATOM 4575 C CA . VAL C 1 42 ? -66.066 68.798 146.760 1.00 78.13 53 VAL C CA 1
ATOM 4576 C C . VAL C 1 42 ? -65.066 69.399 145.779 1.00 72.22 53 VAL C C 1
ATOM 4577 O O . VAL C 1 42 ? -65.443 70.057 144.814 1.00 76.00 53 VAL C O 1
ATOM 4581 N N . THR C 1 43 ? -63.792 69.113 146.021 1.00 67.68 54 THR C N 1
ATOM 4582 C CA . THR C 1 43 ? -62.700 69.603 145.194 1.00 62.57 54 THR C CA 1
ATOM 4583 C C . THR C 1 43 ? -62.475 68.682 144.005 1.00 59.46 54 THR C C 1
ATOM 4584 O O . THR C 1 43 ? -62.646 67.480 144.106 1.00 64.03 54 THR C O 1
ATOM 4588 N N . ILE C 1 44 ? -62.095 69.254 142.874 1.00 58.62 55 ILE C N 1
ATOM 4589 C CA . ILE C 1 44 ? -61.602 68.475 141.758 1.00 56.67 55 ILE C CA 1
ATOM 4590 C C . ILE C 1 44 ? -60.310 69.116 141.282 1.00 56.36 55 ILE C C 1
ATOM 4591 O O . ILE C 1 44 ? -60.243 70.330 141.127 1.00 66.76 55 ILE C O 1
ATOM 4596 N N . ASN C 1 45 ? -59.274 68.298 141.119 1.00 54.63 56 ASN C N 1
ATOM 4597 C CA . ASN C 1 45 ? -57.926 68.767 140.847 1.00 53.90 56 ASN C CA 1
ATOM 4598 C C . ASN C 1 45 ? -57.454 68.194 139.535 1.00 50.45 56 ASN C C 1
ATOM 4599 O O . ASN C 1 45 ? -56.939 67.076 139.499 1.00 48.49 56 ASN C O 1
ATOM 4604 N N . PRO C 1 46 ? -57.616 68.956 138.449 1.00 53.60 57 PRO C N 1
ATOM 4605 C CA . PRO C 1 46 ? -57.076 68.506 137.175 1.00 53.88 57 PRO C CA 1
ATOM 4606 C C . PRO C 1 46 ? -55.562 68.427 137.253 1.00 51.61 57 PRO C C 1
ATOM 4607 O O . PRO C 1 46 ? -54.939 69.287 137.847 1.00 56.96 57 PRO C O 1
ATOM 4611 N N . GLN C 1 47 ? -54.980 67.396 136.670 1.00 55.71 58 GLN C N 1
ATOM 4612 C CA . GLN C 1 47 ? -53.540 67.180 136.758 1.00 60.09 58 GLN C CA 1
ATOM 4613 C C . GLN C 1 47 ? -52.876 67.288 135.390 1.00 59.96 58 GLN C C 1
ATOM 4614 O O . GLN C 1 47 ? -51.749 67.766 135.288 1.00 62.43 58 GLN C O 1
ATOM 4620 N N . GLY C 1 48 ? -53.557 66.825 134.344 1.00 59.32 59 GLY C N 1
ATOM 4621 C CA . GLY C 1 48 ? -53.054 66.950 132.974 1.00 61.99 59 GLY C CA 1
ATOM 4622 C C . GLY C 1 48 ? -54.138 66.768 131.922 1.00 60.51 59 GLY C C 1
ATOM 4623 O O . GLY C 1 48 ? -55.307 66.525 132.243 1.00 58.01 59 GLY C O 1
ATOM 4624 N N . ASN C 1 49 ? -53.743 66.911 130.662 1.00 57.50 60 ASN C N 1
ATOM 4625 C CA . ASN C 1 49 ? -54.634 66.673 129.537 1.00 53.19 60 ASN C CA 1
ATOM 4626 C C . ASN C 1 49 ? -53.825 66.459 128.288 1.00 51.50 60 ASN C C 1
ATOM 4627 O O . ASN C 1 49 ? -52.635 66.784 128.250 1.00 52.31 60 ASN C O 1
ATOM 4632 N N . ASP C 1 50 ? -54.471 65.920 127.262 1.00 46.86 61 ASP C N 1
ATOM 4633 C CA . ASP C 1 50 ? -53.887 65.913 125.918 1.00 47.06 61 ASP C CA 1
ATOM 4634 C C . ASP C 1 50 ? -54.926 66.416 124.903 1.00 45.09 61 ASP C C 1
ATOM 4635 O O . ASP C 1 50 ? -55.069 65.870 123.805 1.00 41.03 61 ASP C O 1
ATOM 4640 N N . PHE C 1 51 ? -55.675 67.438 125.304 1.00 44.25 62 PHE C N 1
ATOM 4641 C CA . PHE C 1 51 ? -56.652 68.054 124.421 1.00 44.69 62 PHE C CA 1
ATOM 4642 C C . PHE C 1 51 ? -55.923 68.645 123.210 1.00 46.42 62 PHE C C 1
ATOM 4643 O O . PHE C 1 51 ? -54.939 69.357 123.371 1.00 41.07 62 PHE C O 1
ATOM 4651 N N . TYR C 1 52 ? -56.398 68.323 122.008 1.00 45.92 63 TYR C N 1
ATOM 4652 C CA . TYR C 1 52 ? -55.725 68.730 120.788 1.00 49.71 63 TYR C CA 1
ATOM 4653 C C . TYR C 1 52 ? -56.745 69.139 119.715 1.00 47.76 63 TYR C C 1
ATOM 4654 O O . TYR C 1 52 ? -57.827 68.557 119.620 1.00 48.22 63 TYR C O 1
ATOM 4663 N N . ILE C 1 53 ? -56.409 70.163 118.933 1.00 48.63 64 ILE C N 1
ATOM 4664 C CA . ILE C 1 53 ? -57.274 70.609 117.832 1.00 47.99 64 ILE C CA 1
ATOM 4665 C C . ILE C 1 53 ? -56.691 70.112 116.524 1.00 47.19 64 ILE C C 1
ATOM 4666 O O . ILE C 1 53 ? -55.687 70.635 116.042 1.00 47.73 64 ILE C O 1
ATOM 4671 N N . ASN C 1 54 ? -57.318 69.078 115.968 1.00 51.25 65 ASN C N 1
ATOM 4672 C CA . ASN C 1 54 ? -56.821 68.426 114.753 1.00 48.57 65 ASN C CA 1
ATOM 4673 C C . ASN C 1 54 ? -57.232 69.191 113.509 1.00 46.72 65 ASN C C 1
ATOM 4674 O O . ASN C 1 54 ? -58.383 69.634 113.391 1.00 42.14 65 ASN C O 1
ATOM 4679 N N . ASN C 1 55 ? -56.283 69.339 112.588 1.00 51.26 66 ASN C N 1
ATOM 4680 C CA . ASN C 1 55 ? -56.539 69.956 111.284 1.00 52.68 66 ASN C CA 1
ATOM 4681 C C . ASN C 1 55 ? -57.194 71.322 111.389 1.00 50.80 66 ASN C C 1
ATOM 4682 O O . ASN C 1 55 ? -58.256 71.558 110.789 1.00 52.17 66 ASN C O 1
ATOM 4687 N N . PRO C 1 56 ? -56.568 72.230 112.165 1.00 44.49 67 PRO C N 1
ATOM 4688 C CA . PRO C 1 56 ? -57.113 73.571 112.240 1.00 45.14 67 PRO C CA 1
ATOM 4689 C C . PRO C 1 56 ? -56.979 74.233 110.878 1.00 45.07 67 PRO C C 1
ATOM 4690 O O . PRO C 1 56 ? -55.924 74.156 110.267 1.00 42.45 67 PRO C O 1
ATOM 4694 N N . LYS C 1 57 ? -58.046 74.843 110.393 1.00 47.99 68 LYS C N 1
ATOM 4695 C CA . LYS C 1 57 ? -57.945 75.610 109.152 1.00 53.91 68 LYS C CA 1
ATOM 4696 C C . LYS C 1 57 ? -58.837 76.847 109.183 1.00 52.87 68 LYS C C 1
ATOM 4697 O O . LYS C 1 57 ? -59.762 76.958 109.995 1.00 51.34 68 LYS C O 1
ATOM 4701 N N . VAL C 1 58 ? -58.503 77.785 108.308 1.00 54.81 69 VAL C N 1
ATOM 4702 C CA . VAL C 1 58 ? -59.274 78.996 108.122 1.00 57.30 69 VAL C CA 1
ATOM 4703 C C . VAL C 1 58 ? -60.145 78.808 106.897 1.00 52.17 69 VAL C C 1
ATOM 4704 O O . VAL C 1 58 ? -59.672 78.335 105.865 1.00 49.59 69 VAL C O 1
ATOM 4708 N N . GLU C 1 59 ? -61.406 79.192 107.002 1.00 51.59 70 GLU C N 1
ATOM 4709 C CA . GLU C 1 59 ? -62.326 79.082 105.880 1.00 52.83 70 GLU C CA 1
ATOM 4710 C C . GLU C 1 59 ? -63.010 80.418 105.687 1.00 49.95 70 GLU C C 1
ATOM 4711 O O . GLU C 1 59 ? -63.380 81.066 106.663 1.00 42.74 70 GLU C O 1
ATOM 4717 N N . LEU C 1 60 ? -63.167 80.826 104.430 1.00 50.16 71 LEU C N 1
ATOM 4718 C CA . LEU C 1 60 ? -63.909 82.042 104.104 1.00 49.06 71 LEU C CA 1
ATOM 4719 C C . LEU C 1 60 ? -65.336 81.853 104.575 1.00 48.06 71 LEU C C 1
ATOM 4720 O O . LEU C 1 60 ? -65.894 80.768 104.439 1.00 50.43 71 LEU C O 1
ATOM 4725 N N . ASP C 1 61 ? -65.905 82.896 105.160 1.00 49.00 72 ASP C N 1
ATOM 4726 C CA . ASP C 1 61 ? -67.267 82.871 105.657 1.00 50.74 72 ASP C CA 1
ATOM 4727 C C . ASP C 1 61 ? -67.989 83.997 104.950 1.00 53.28 72 ASP C C 1
ATOM 4728 O O . ASP C 1 61 ? -68.063 85.126 105.444 1.00 55.47 72 ASP C O 1
ATOM 4733 N N . GLY C 1 62 ? -68.523 83.680 103.776 1.00 58.83 73 GLY C N 1
ATOM 4734 C CA . GLY C 1 62 ? -69.088 84.685 102.883 1.00 57.25 73 GLY C CA 1
ATOM 4735 C C . GLY C 1 62 ? -68.019 85.128 101.906 1.00 58.79 73 GLY C C 1
ATOM 4736 O O . GLY C 1 62 ? -66.830 84.908 102.129 1.00 59.20 73 GLY C O 1
ATOM 4737 N N . GLU C 1 63 ? -68.444 85.740 100.809 1.00 60.72 74 GLU C N 1
ATOM 4738 C CA . GLU C 1 63 ? -67.510 86.193 99.786 1.00 57.03 74 GLU C CA 1
ATOM 4739 C C . GLU C 1 63 ? -66.800 87.453 100.255 1.00 50.66 74 GLU C C 1
ATOM 4740 O O . GLU C 1 63 ? -67.407 88.288 100.921 1.00 47.13 74 GLU C O 1
ATOM 4746 N N . PRO C 1 64 ? -65.512 87.597 99.906 1.00 48.70 75 PRO C N 1
ATOM 4747 C CA . PRO C 1 64 ? -64.829 88.840 100.192 1.00 47.71 75 PRO C CA 1
ATOM 4748 C C . PRO C 1 64 ? -65.506 90.016 99.487 1.00 48.18 75 PRO C C 1
ATOM 4749 O O . PRO C 1 64 ? -65.980 89.870 98.355 1.00 54.34 75 PRO C O 1
ATOM 4753 N N . SER C 1 65 ? -65.556 91.156 100.168 1.00 45.37 76 SER C N 1
ATOM 4754 C CA . SER C 1 65 ? -65.992 92.397 99.579 1.00 44.10 76 SER C CA 1
ATOM 4755 C C . SER C 1 65 ? -64.734 93.125 99.107 1.00 44.83 76 SER C C 1
ATOM 4756 O O . SER C 1 65 ? -63.706 93.130 99.795 1.00 41.75 76 SER C O 1
ATOM 4759 N N . MET C 1 66 ? -64.822 93.714 97.918 1.00 45.14 77 MET C N 1
ATOM 4760 C CA . MET C 1 66 ? -63.683 94.336 97.263 1.00 44.37 77 MET C CA 1
ATOM 4761 C C . MET C 1 66 ? -64.025 95.734 96.803 1.00 42.57 77 MET C C 1
ATOM 4762 O O . MET C 1 66 ? -64.975 95.938 96.036 1.00 39.01 77 MET C O 1
ATOM 4767 N N . ASN C 1 67 ? -63.258 96.691 97.297 1.00 41.20 78 ASN C N 1
ATOM 4768 C CA . ASN C 1 67 ? -63.469 98.079 96.982 1.00 43.74 78 ASN C CA 1
ATOM 4769 C C . ASN C 1 67 ? -62.161 98.661 96.517 1.00 42.22 78 ASN C C 1
ATOM 4770 O O . ASN C 1 67 ? -61.109 98.356 97.085 1.00 42.73 78 ASN C O 1
ATOM 4775 N N . TYR C 1 68 ? -62.228 99.484 95.481 1.00 40.02 79 TYR C N 1
ATOM 4776 C CA . TYR C 1 68 ? -61.085 100.265 95.045 1.00 42.80 79 TYR C CA 1
ATOM 4777 C C . TYR C 1 68 ? -60.851 101.332 96.096 1.00 44.95 79 TYR C C 1
ATOM 4778 O O . TYR C 1 68 ? -61.794 101.927 96.592 1.00 45.55 79 TYR C O 1
ATOM 4787 N N . LEU C 1 69 ? -59.592 101.549 96.449 1.00 45.36 80 LEU C N 1
ATOM 4788 C CA . LEU C 1 69 ? -59.230 102.617 97.351 1.00 42.89 80 LEU C CA 1
ATOM 4789 C C . LEU C 1 69 ? -58.788 103.835 96.539 1.00 45.11 80 LEU C C 1
ATOM 4790 O O . LEU C 1 69 ? -58.709 103.805 95.312 1.00 45.88 80 LEU C O 1
ATOM 4795 N N . GLU C 1 70 ? -58.510 104.916 97.244 1.00 44.87 81 GLU C N 1
ATOM 4796 C CA . GLU C 1 70 ? -57.948 106.099 96.642 1.00 42.91 81 GLU C CA 1
ATOM 4797 C C . GLU C 1 70 ? -56.708 105.752 95.814 1.00 40.40 81 GLU C C 1
ATOM 4798 O O . GLU C 1 70 ? -55.825 105.078 96.299 1.00 41.94 81 GLU C O 1
ATOM 4800 N N . ASP C 1 71 ? -56.670 106.223 94.567 1.00 38.49 82 ASP C N 1
ATOM 4801 C CA . ASP C 1 71 ? -55.530 106.045 93.671 1.00 35.50 82 ASP C CA 1
ATOM 4802 C C . ASP C 1 71 ? -54.289 106.717 94.214 1.00 37.06 82 ASP C C 1
ATOM 4803 O O . ASP C 1 71 ? -54.368 107.819 94.770 1.00 36.86 82 ASP C O 1
ATOM 4808 N N . VAL C 1 72 ? -53.132 106.077 94.038 1.00 37.20 83 VAL C N 1
ATOM 4809 C CA . VAL C 1 72 ? -51.860 106.694 94.430 1.00 38.28 83 VAL C CA 1
ATOM 4810 C C . VAL C 1 72 ? -51.323 107.466 93.222 1.00 38.67 83 VAL C C 1
ATOM 4811 O O . VAL C 1 72 ? -51.076 106.890 92.170 1.00 41.58 83 VAL C O 1
ATOM 4815 N N . TYR C 1 73 ? -51.182 108.771 93.376 1.00 40.60 84 TYR C N 1
ATOM 4816 C CA . TYR C 1 73 ? -50.607 109.621 92.356 1.00 42.34 84 TYR C CA 1
ATOM 4817 C C . TYR C 1 73 ? -49.104 109.437 92.321 1.00 44.11 84 TYR C C 1
ATOM 4818 O O . TYR C 1 73 ? -48.427 109.700 93.318 1.00 41.51 84 TYR C O 1
ATOM 4827 N N . VAL C 1 74 ? -48.585 109.008 91.167 1.00 41.59 85 VAL C N 1
ATOM 4828 C CA . VAL C 1 74 ? -47.175 108.709 91.023 1.00 42.03 85 VAL C CA 1
ATOM 4829 C C . VAL C 1 74 ? -46.403 109.865 90.390 1.00 45.99 85 VAL C C 1
ATOM 4830 O O . VAL C 1 74 ? -45.309 110.203 90.837 1.00 49.67 85 VAL C O 1
ATOM 4834 N N . GLY C 1 75 ? -46.948 110.446 89.331 1.00 47.92 86 GLY C N 1
ATOM 4835 C CA . GLY C 1 75 ? -46.285 111.554 88.694 1.00 49.13 86 GLY C CA 1
ATOM 4836 C C . GLY C 1 75 ? -46.924 112.050 87.416 1.00 49.72 86 GLY C C 1
ATOM 4837 O O . GLY C 1 75 ? -47.874 111.467 86.909 1.00 50.72 86 GLY C O 1
ATOM 4838 N N . LYS C 1 76 ? -46.344 113.136 86.913 1.00 48.83 87 LYS C N 1
ATOM 4839 C CA . LYS C 1 76 ? -46.836 113.929 85.797 1.00 49.27 87 LYS C CA 1
ATOM 4840 C C . LYS C 1 76 ? -45.663 114.139 84.838 1.00 46.91 87 LYS C C 1
ATOM 4841 O O . LYS C 1 76 ? -44.537 114.343 85.281 1.00 43.35 87 LYS C O 1
ATOM 4847 N N . ALA C 1 77 ? -45.929 114.147 83.540 1.00 45.29 88 ALA C N 1
ATOM 4848 C CA . ALA C 1 77 ? -44.917 114.555 82.561 1.00 43.01 88 ALA C CA 1
ATOM 4849 C C . ALA C 1 77 ? -45.559 115.140 81.310 1.00 42.43 88 ALA C C 1
ATOM 4850 O O . ALA C 1 77 ? -46.747 114.943 81.056 1.00 40.63 88 ALA C O 1
ATOM 4852 N N . LEU C 1 78 ? -44.764 115.893 80.565 1.00 41.84 89 LEU C N 1
ATOM 4853 C CA . LEU C 1 78 ? -45.189 116.466 79.300 1.00 42.73 89 LEU C CA 1
ATOM 4854 C C . LEU C 1 78 ? -44.337 115.879 78.178 1.00 42.04 89 LEU C C 1
ATOM 4855 O O . LEU C 1 78 ? -43.168 115.516 78.387 1.00 40.74 89 LEU C O 1
ATOM 4860 N N . LEU C 1 79 ? -44.944 115.739 77.004 1.00 39.21 90 LEU C N 1
ATOM 4861 C CA . LEU C 1 79 ? -44.243 115.341 75.794 1.00 40.24 90 LEU C CA 1
ATOM 4862 C C . LEU C 1 79 ? -44.687 116.270 74.689 1.00 41.32 90 LEU C C 1
ATOM 4863 O O . LEU C 1 79 ? -45.883 116.334 74.385 1.00 40.56 90 LEU C O 1
ATOM 4868 N N . THR C 1 80 ? -43.730 116.987 74.089 1.00 42.15 91 THR C N 1
ATOM 4869 C CA . THR C 1 80 ? -44.045 118.064 73.154 1.00 44.02 91 THR C CA 1
ATOM 4870 C C . THR C 1 80 ? -43.626 117.771 71.711 1.00 45.84 91 THR C C 1
ATOM 4871 O O . THR C 1 80 ? -42.454 117.511 71.417 1.00 44.91 91 THR C O 1
ATOM 4875 N N . ASN C 1 81 ? -44.591 117.872 70.810 1.00 48.07 92 ASN C N 1
ATOM 4876 C CA . ASN C 1 81 ? -44.356 117.685 69.384 1.00 45.84 92 ASN C CA 1
ATOM 4877 C C . ASN C 1 81 ? -44.513 119.009 68.652 1.00 49.05 92 ASN C C 1
ATOM 4878 O O . ASN C 1 81 ? -45.612 119.322 68.184 1.00 48.49 92 ASN C O 1
ATOM 4883 N N . ASP C 1 82 ? -43.421 119.784 68.560 1.00 54.17 93 ASP C N 1
ATOM 4884 C CA . ASP C 1 82 ? -43.369 121.012 67.728 1.00 58.17 93 ASP C CA 1
ATOM 4885 C C . ASP C 1 82 ? -42.856 120.707 66.315 1.00 55.12 93 ASP C C 1
ATOM 4886 O O . ASP C 1 82 ? -41.853 121.263 65.853 1.00 56.24 93 ASP C O 1
ATOM 4891 N N . THR C 1 83 ? -43.584 119.828 65.642 1.00 50.73 94 THR C N 1
ATOM 4892 C CA . THR C 1 83 ? -43.209 119.265 64.350 1.00 53.76 94 THR C CA 1
ATOM 4893 C C . THR C 1 83 ? -44.503 119.233 63.515 1.00 55.93 94 THR C C 1
ATOM 4894 O O . THR C 1 83 ? -45.594 119.320 64.096 1.00 53.74 94 THR C O 1
ATOM 4898 N N . GLN C 1 84 ? -44.386 119.160 62.183 1.00 57.46 95 GLN C N 1
ATOM 4899 C CA . GLN C 1 84 ? -45.544 119.255 61.270 1.00 58.22 95 GLN C CA 1
ATOM 4900 C C . GLN C 1 84 ? -46.233 117.920 61.038 1.00 54.15 95 GLN C C 1
ATOM 4901 O O . GLN C 1 84 ? -47.259 117.865 60.360 1.00 56.44 95 GLN C O 1
ATOM 4907 N N . GLN C 1 85 ? -45.647 116.847 61.550 1.00 53.32 96 GLN C N 1
ATOM 4908 C CA . GLN C 1 85 ? -46.234 115.508 61.469 1.00 56.06 96 GLN C CA 1
ATOM 4909 C C . GLN C 1 85 ? -46.207 114.775 62.830 1.00 51.81 96 GLN C C 1
ATOM 4910 O O . GLN C 1 85 ? -45.589 115.229 63.779 1.00 48.84 96 GLN C O 1
ATOM 4916 N N . GLU C 1 86 ? -46.880 113.638 62.918 1.00 51.72 97 GLU C N 1
ATOM 4917 C CA . GLU C 1 86 ? -46.938 112.919 64.171 1.00 53.88 97 GLU C CA 1
ATOM 4918 C C . GLU C 1 86 ? -45.596 112.297 64.512 1.00 52.53 97 GLU C C 1
ATOM 4919 O O . GLU C 1 86 ? -44.815 111.947 63.621 1.00 49.47 97 GLU C O 1
ATOM 4925 N N . GLN C 1 87 ? -45.327 112.179 65.815 1.00 50.71 98 GLN C N 1
ATOM 4926 C CA . GLN C 1 87 ? -44.039 111.692 66.295 1.00 46.42 98 GLN C CA 1
ATOM 4927 C C . GLN C 1 87 ? -44.163 110.730 67.460 1.00 51.36 98 GLN C C 1
ATOM 4928 O O . GLN C 1 87 ? -45.032 110.888 68.326 1.00 50.17 98 GLN C O 1
ATOM 4934 N N . LYS C 1 88 ? -43.249 109.759 67.483 1.00 53.84 99 LYS C N 1
ATOM 4935 C CA . LYS C 1 88 ? -43.077 108.834 68.585 1.00 53.99 99 LYS C CA 1
ATOM 4936 C C . LYS C 1 88 ? -42.174 109.505 69.632 1.00 51.01 99 LYS C C 1
ATOM 4937 O O . LYS C 1 88 ? -40.961 109.587 69.454 1.00 46.04 99 LYS C O 1
ATOM 4943 N N . LEU C 1 89 ? -42.781 110.004 70.710 1.00 47.16 100 LEU C N 1
ATOM 4944 C CA . LEU C 1 89 ? -42.050 110.646 71.800 1.00 49.74 100 LEU C CA 1
ATOM 4945 C C . LEU C 1 89 ? -41.965 109.724 73.035 1.00 49.63 100 LEU C C 1
ATOM 4946 O O . LEU C 1 89 ? -42.932 109.057 73.391 1.00 48.32 100 LEU C O 1
ATOM 4951 N N . LYS C 1 90 ? -40.802 109.703 73.680 1.00 50.00 101 LYS C N 1
ATOM 4952 C CA . LYS C 1 90 ? -40.517 108.776 74.776 1.00 47.69 101 LYS C CA 1
ATOM 4953 C C . LYS C 1 90 ? -40.594 109.465 76.138 1.00 49.98 101 LYS C C 1
ATOM 4954 O O . LYS C 1 90 ? -39.967 110.506 76.341 1.00 47.43 101 LYS C O 1
ATOM 4960 N N . SER C 1 91 ? -41.349 108.867 77.063 1.00 45.11 102 SER C N 1
ATOM 4961 C CA . SER C 1 91 ? -41.371 109.309 78.450 1.00 43.86 102 SER C CA 1
ATOM 4962 C C . SER C 1 91 ? -40.092 108.880 79.142 1.00 46.08 102 SER C C 1
ATOM 4963 O O . SER C 1 91 ? -39.402 107.978 78.681 1.00 43.57 102 SER C O 1
ATOM 4966 N N . GLN C 1 92 ? -39.789 109.512 80.275 1.00 49.07 103 GLN C N 1
ATOM 4967 C CA . GLN C 1 92 ? -38.679 109.053 81.114 1.00 46.68 103 GLN C CA 1
ATOM 4968 C C . GLN C 1 92 ? -39.089 107.790 81.858 1.00 44.53 103 GLN C C 1
ATOM 4969 O O . GLN C 1 92 ? -40.244 107.627 82.227 1.00 46.09 103 GLN C O 1
ATOM 4975 N N . SER C 1 93 ? -38.138 106.894 82.084 1.00 43.54 104 SER C N 1
ATOM 4976 C CA . SER C 1 93 ? -38.390 105.750 82.929 1.00 42.82 104 SER C CA 1
ATOM 4977 C C . SER C 1 93 ? -38.517 106.220 84.390 1.00 43.01 104 SER C C 1
ATOM 4978 O O . SER C 1 93 ? -38.054 107.301 84.748 1.00 41.83 104 SER C O 1
ATOM 4981 N N . PHE C 1 94 ? -39.198 105.435 85.214 1.00 42.41 105 PHE C N 1
ATOM 4982 C CA . PHE C 1 94 ? -39.417 105.823 86.610 1.00 41.03 105 PHE C CA 1
ATOM 4983 C C . PHE C 1 94 ? -39.647 104.631 87.520 1.00 44.39 105 PHE C C 1
ATOM 4984 O O . PHE C 1 94 ? -39.706 103.483 87.066 1.00 44.63 105 PHE C O 1
ATOM 4992 N N . THR C 1 95 ? -39.704 104.905 88.822 1.00 50.90 106 THR C N 1
ATOM 4993 C CA . THR C 1 95 ? -40.009 103.885 89.823 1.00 48.82 106 THR C CA 1
ATOM 4994 C C . THR C 1 95 ? -41.098 104.405 90.721 1.00 49.53 106 THR C C 1
ATOM 4995 O O . THR C 1 95 ? -41.261 105.608 90.874 1.00 48.31 106 THR C O 1
ATOM 4999 N N . CYS C 1 96 ? -41.829 103.488 91.330 1.00 51.60 107 CYS C N 1
ATOM 5000 C CA . CYS C 1 96 ? -42.681 103.832 92.448 1.00 53.47 107 CYS C CA 1
ATOM 5001 C C . CYS C 1 96 ? -42.784 102.652 93.409 1.00 53.21 107 CYS C C 1
ATOM 5002 O O . CYS C 1 96 ? -42.591 101.494 93.026 1.00 51.03 107 CYS C O 1
ATOM 5005 N N . LYS C 1 97 ? -43.074 102.971 94.662 1.00 53.49 108 LYS C N 1
ATOM 5006 C CA . LYS C 1 97 ? -43.090 101.997 95.737 1.00 52.00 108 LYS C CA 1
ATOM 5007 C C . LYS C 1 97 ? -44.488 101.897 96.305 1.00 50.07 108 LYS C C 1
ATOM 5008 O O . LYS C 1 97 ? -45.214 102.878 96.377 1.00 51.30 108 LYS C O 1
ATOM 5014 N N . ASN C 1 98 ? -44.853 100.702 96.724 1.00 49.47 109 ASN C N 1
ATOM 5015 C CA . ASN C 1 98 ? -46.133 100.470 97.353 1.00 50.26 109 ASN C CA 1
ATOM 5016 C C . ASN C 1 98 ? -46.031 99.309 98.325 1.00 47.99 109 ASN C C 1
ATOM 5017 O O . ASN C 1 98 ? -45.282 98.358 98.084 1.00 43.63 109 ASN C O 1
ATOM 5022 N N . THR C 1 99 ? -46.800 99.382 99.409 1.00 42.98 110 THR C N 1
ATOM 5023 C CA . THR C 1 99 ? -46.808 98.317 100.407 1.00 42.89 110 THR C CA 1
ATOM 5024 C C . THR C 1 99 ? -48.150 97.596 100.418 1.00 41.67 110 THR C C 1
ATOM 5025 O O . THR C 1 99 ? -49.184 98.204 100.648 1.00 39.60 110 THR C O 1
ATOM 5029 N N . ASP C 1 100 ? -48.119 96.294 100.155 1.00 40.69 111 ASP C N 1
ATOM 5030 C CA . ASP C 1 100 ? -49.295 95.453 100.300 1.00 40.98 111 ASP C CA 1
ATOM 5031 C C . ASP C 1 100 ? -49.372 95.027 101.758 1.00 40.87 111 ASP C C 1
ATOM 5032 O O . ASP C 1 100 ? -48.365 94.638 102.335 1.00 35.81 111 ASP C O 1
ATOM 5037 N N . THR C 1 101 ? -50.564 95.098 102.346 1.00 39.13 112 THR C N 1
ATOM 5038 C CA . THR C 1 101 ? -50.744 94.757 103.754 1.00 38.16 112 THR C CA 1
ATOM 5039 C C . THR C 1 101 ? -51.925 93.840 103.972 1.00 40.45 112 THR C C 1
ATOM 5040 O O . THR C 1 101 ? -52.855 93.786 103.155 1.00 34.43 112 THR C O 1
ATOM 5044 N N . VAL C 1 102 ? -51.874 93.120 105.091 1.00 40.11 113 VAL C N 1
ATOM 5045 C CA . VAL C 1 102 ? -53.001 92.343 105.562 1.00 41.15 113 VAL C CA 1
ATOM 5046 C C . VAL C 1 102 ? -53.032 92.400 107.080 1.00 43.34 113 VAL C C 1
ATOM 5047 O O . VAL C 1 102 ? -51.996 92.293 107.744 1.00 42.91 113 VAL C O 1
ATOM 5051 N N . THR C 1 103 ? -54.222 92.613 107.627 1.00 44.70 114 THR C N 1
ATOM 5052 C CA . THR C 1 103 ? -54.430 92.479 109.051 1.00 42.16 114 THR C CA 1
ATOM 5053 C C . THR C 1 103 ? -55.563 91.472 109.263 1.00 42.16 114 THR C C 1
ATOM 5054 O O . THR C 1 103 ? -56.525 91.429 108.487 1.00 37.16 114 THR C O 1
ATOM 5058 N N . ALA C 1 104 ? -55.424 90.665 110.316 1.00 40.20 115 ALA C N 1
ATOM 5059 C CA . ALA C 1 104 ? -56.328 89.547 110.606 1.00 36.39 115 ALA C CA 1
ATOM 5060 C C . ALA C 1 104 ? -56.549 89.439 112.108 1.00 36.57 115 ALA C C 1
ATOM 5061 O O . ALA C 1 104 ? -55.596 89.420 112.875 1.00 31.59 115 ALA C O 1
ATOM 5063 N N . THR C 1 105 ? -57.811 89.346 112.511 1.00 36.62 116 THR C N 1
ATOM 5064 C CA . THR C 1 105 ? -58.189 89.374 113.912 1.00 33.97 116 THR C CA 1
ATOM 5065 C C . THR C 1 105 ? -59.204 88.259 114.214 1.00 36.15 116 THR C C 1
ATOM 5066 O O . THR C 1 105 ? -60.196 88.097 113.511 1.00 34.76 116 THR C O 1
ATOM 5070 N N . THR C 1 106 ? -58.915 87.467 115.244 1.00 35.86 117 THR C N 1
ATOM 5071 C CA . THR C 1 106 ? -59.863 86.506 115.762 1.00 31.90 117 THR C CA 1
ATOM 5072 C C . THR C 1 106 ? -60.883 87.321 116.551 1.00 33.93 117 THR C C 1
ATOM 5073 O O . THR C 1 106 ? -60.506 88.098 117.436 1.00 34.42 117 THR C O 1
ATOM 5077 N N . THR C 1 107 ? -62.164 87.187 116.188 1.00 33.77 118 THR C N 1
ATOM 5078 C CA . THR C 1 107 ? -63.247 87.944 116.828 1.00 34.39 118 THR C CA 1
ATOM 5079 C C . THR C 1 107 ? -63.996 87.096 117.865 1.00 36.27 118 THR C C 1
ATOM 5080 O O . THR C 1 107 ? -64.543 87.628 118.816 1.00 39.50 118 THR C O 1
ATOM 5084 N N . HIS C 1 108 ? -64.062 85.790 117.635 1.00 39.65 119 HIS C N 1
ATOM 5085 C CA . HIS C 1 108 ? -64.675 84.865 118.558 1.00 43.81 119 HIS C CA 1
ATOM 5086 C C . HIS C 1 108 ? -63.822 83.606 118.621 1.00 42.82 119 HIS C C 1
ATOM 5087 O O . HIS C 1 108 ? -63.766 82.815 117.669 1.00 35.63 119 HIS C O 1
ATOM 5094 N N . THR C 1 109 ? -63.157 83.439 119.765 1.00 43.38 120 THR C N 1
ATOM 5095 C CA . THR C 1 109 ? -62.285 82.294 119.985 1.00 44.21 120 THR C CA 1
ATOM 5096 C C . THR C 1 109 ? -63.134 81.038 120.051 1.00 47.05 120 THR C C 1
ATOM 5097 O O . THR C 1 109 ? -64.363 81.096 120.090 1.00 45.60 120 THR C O 1
ATOM 5101 N N . VAL C 1 110 ? -62.468 79.899 120.104 1.00 50.91 121 VAL C N 1
ATOM 5102 C CA . VAL C 1 110 ? -63.158 78.635 120.283 1.00 55.63 121 VAL C CA 1
ATOM 5103 C C . VAL C 1 110 ? -63.112 78.167 121.767 1.00 58.51 121 VAL C C 1
ATOM 5104 O O . VAL C 1 110 ? -63.346 76.998 122.070 1.00 59.03 121 VAL C O 1
ATOM 5108 N N . GLY C 1 111 ? -62.880 79.110 122.685 1.00 58.36 122 GLY C N 1
ATOM 5109 C CA . GLY C 1 111 ? -62.608 78.797 124.088 1.00 58.59 122 GLY C CA 1
ATOM 5110 C C . GLY C 1 111 ? -61.106 78.878 124.322 1.00 57.37 122 GLY C C 1
ATOM 5111 O O . GLY C 1 111 ? -60.319 78.731 123.385 1.00 56.30 122 GLY C O 1
ATOM 5112 N N . THR C 1 112 ? -60.714 79.103 125.568 1.00 52.34 123 THR C N 1
ATOM 5113 C CA . THR C 1 112 ? -59.327 79.441 125.894 1.00 52.95 123 THR C CA 1
ATOM 5114 C C . THR C 1 112 ? -58.405 78.242 126.092 1.00 50.25 123 THR C C 1
ATOM 5115 O O . THR C 1 112 ? -57.189 78.374 125.997 1.00 47.79 123 THR C O 1
ATOM 5119 N N . SER C 1 113 ? -58.973 77.080 126.386 1.00 53.24 124 SER C N 1
ATOM 5120 C CA . SER C 1 113 ? -58.190 75.976 126.960 1.00 52.89 124 SER C CA 1
ATOM 5121 C C . SER C 1 113 ? -57.248 75.262 125.994 1.00 54.83 124 SER C C 1
ATOM 5122 O O . SER C 1 113 ? -56.245 74.712 126.435 1.00 56.00 124 SER C O 1
ATOM 5125 N N . ILE C 1 114 ? -57.549 75.270 124.694 1.00 54.24 125 ILE C N 1
ATOM 5126 C CA . ILE C 1 114 ? -56.731 74.540 123.719 1.00 53.04 125 ILE C CA 1
ATOM 5127 C C . ILE C 1 114 ? -56.153 75.489 122.671 1.00 53.41 125 ILE C C 1
ATOM 5128 O O . ILE C 1 114 ? -56.895 76.165 121.961 1.00 53.86 125 ILE C O 1
ATOM 5133 N N . GLN C 1 115 ? -54.825 75.518 122.576 1.00 53.58 126 GLN C N 1
ATOM 5134 C CA . GLN C 1 115 ? -54.126 76.372 121.627 1.00 53.23 126 GLN C CA 1
ATOM 5135 C C . GLN C 1 115 ? -54.149 75.759 120.222 1.00 52.99 126 GLN C C 1
ATOM 5136 O O . GLN C 1 115 ? -54.066 74.543 120.073 1.00 54.97 126 GLN C O 1
ATOM 5142 N N . ALA C 1 116 ? -54.274 76.610 119.205 1.00 43.80 127 ALA C N 1
ATOM 5143 C CA . ALA C 1 116 ? -54.141 76.199 117.813 1.00 40.88 127 ALA C CA 1
ATOM 5144 C C . ALA C 1 116 ? -54.011 77.427 116.930 1.00 39.30 127 ALA C C 1
ATOM 5145 O O . ALA C 1 116 ? -54.562 78.486 117.237 1.00 33.87 127 ALA C O 1
ATOM 5147 N N . THR C 1 117 ? -53.294 77.290 115.825 1.00 41.32 128 THR C N 1
ATOM 5148 C CA . THR C 1 117 ? -53.256 78.363 114.828 1.00 47.38 128 THR C CA 1
ATOM 5149 C C . THR C 1 117 ? -53.388 77.782 113.435 1.00 48.01 128 THR C C 1
ATOM 5150 O O . THR C 1 117 ? -53.102 76.611 113.217 1.00 45.30 128 THR C O 1
ATOM 5154 N N . ALA C 1 118 ? -53.812 78.622 112.497 1.00 51.04 129 ALA C N 1
ATOM 5155 C CA . ALA C 1 118 ? -53.963 78.224 111.105 1.00 49.66 129 ALA C CA 1
ATOM 5156 C C . ALA C 1 118 ? -53.626 79.384 110.190 1.00 52.11 129 ALA C C 1
ATOM 5157 O O . ALA C 1 118 ? -53.832 80.553 110.546 1.00 48.65 129 ALA C O 1
ATOM 5159 N N . LYS C 1 119 ? -53.075 79.050 109.028 1.00 53.49 130 LYS C N 1
ATOM 5160 C CA . LYS C 1 119 ? -52.637 80.052 108.061 1.00 55.07 130 LYS C CA 1
ATOM 5161 C C . LYS C 1 119 ? -53.803 80.535 107.214 1.00 51.72 130 LYS C C 1
ATOM 5162 O O . LYS C 1 119 ? -54.720 79.776 106.891 1.00 48.30 130 LYS C O 1
ATOM 5165 N N . PHE C 1 120 ? -53.753 81.815 106.870 1.00 48.99 131 PHE C N 1
ATOM 5166 C CA . PHE C 1 120 ? -54.732 82.422 105.993 1.00 46.42 131 PHE C CA 1
ATOM 5167 C C . PHE C 1 120 ? -54.028 83.152 104.852 1.00 48.41 131 PHE C C 1
ATOM 5168 O O . PHE C 1 120 ? -53.168 84.006 105.081 1.00 47.60 131 PHE C O 1
ATOM 5176 N N . THR C 1 121 ? -54.396 82.799 103.623 1.00 48.58 132 THR C N 1
ATOM 5177 C CA . THR C 1 121 ? -53.930 83.492 102.435 1.00 47.48 132 THR C CA 1
ATOM 5178 C C . THR C 1 121 ? -55.014 84.434 101.948 1.00 45.30 132 THR C C 1
ATOM 5179 O O . THR C 1 121 ? -56.131 83.988 101.722 1.00 45.27 132 THR C O 1
ATOM 5183 N N . VAL C 1 122 ? -54.706 85.711 101.725 1.00 47.09 133 VAL C N 1
ATOM 5184 C CA . VAL C 1 122 ? -55.769 86.616 101.276 1.00 50.05 133 VAL C CA 1
ATOM 5185 C C . VAL C 1 122 ? -56.210 86.169 99.880 1.00 49.75 133 VAL C C 1
ATOM 5186 O O . VAL C 1 122 ? -55.375 85.820 99.051 1.00 48.98 133 VAL C O 1
ATOM 5190 N N . PRO C 1 123 ? -57.526 86.118 99.638 1.00 52.07 134 PRO C N 1
ATOM 5191 C CA . PRO C 1 123 ? -58.054 85.635 98.372 1.00 53.32 134 PRO C CA 1
ATOM 5192 C C . PRO C 1 123 ? -58.197 86.766 97.335 1.00 56.88 134 PRO C C 1
ATOM 5193 O O . PRO C 1 123 ? -58.040 87.940 97.678 1.00 51.62 134 PRO C O 1
ATOM 5197 N N . PHE C 1 124 ? -58.505 86.418 96.085 1.00 65.96 135 PHE C N 1
ATOM 5198 C CA . PHE C 1 124 ? -58.543 87.413 94.992 1.00 69.97 135 PHE C CA 1
ATOM 5199 C C . PHE C 1 124 ? -57.262 88.279 94.998 1.00 64.85 135 PHE C C 1
ATOM 5200 O O . PHE C 1 124 ? -57.321 89.509 95.112 1.00 60.29 135 PHE C O 1
ATOM 5208 N N . ASN C 1 125 ? -56.117 87.608 94.922 1.00 63.17 136 ASN C N 1
ATOM 5209 C CA . ASN C 1 125 ? -54.825 88.235 94.816 1.00 65.60 136 ASN C CA 1
ATOM 5210 C C . ASN C 1 125 ? -54.421 88.237 93.329 1.00 72.22 136 ASN C C 1
ATOM 5211 O O . ASN C 1 125 ? -54.454 87.197 92.661 1.00 69.82 136 ASN C O 1
ATOM 5216 N N . GLU C 1 126 ? -54.045 89.417 92.836 1.00 74.70 137 GLU C N 1
ATOM 5217 C CA . GLU C 1 126 ? -53.809 89.669 91.397 1.00 73.75 137 GLU C CA 1
ATOM 5218 C C . GLU C 1 126 ? -52.376 90.109 91.040 1.00 74.63 137 GLU C C 1
ATOM 5219 O O . GLU C 1 126 ? -51.899 89.923 89.890 1.00 77.65 137 GLU C O 1
ATOM 5225 N N . THR C 1 127 ? -51.686 90.661 92.037 1.00 73.29 138 THR C N 1
ATOM 5226 C CA . THR C 1 127 ? -50.357 91.261 91.825 1.00 70.70 138 THR C CA 1
ATOM 5227 C C . THR C 1 127 ? -49.319 90.113 91.714 1.00 69.62 138 THR C C 1
ATOM 5228 O O . THR C 1 127 ? -48.170 90.367 91.369 1.00 64.10 138 THR C O 1
ATOM 5232 N N . GLY C 1 128 ? -49.729 88.858 91.965 1.00 67.40 139 GLY C N 1
ATOM 5233 C CA . GLY C 1 128 ? -48.830 87.700 91.885 1.00 67.36 139 GLY C CA 1
ATOM 5234 C C . GLY C 1 128 ? -48.005 87.453 93.144 1.00 74.67 139 GLY C C 1
ATOM 5235 O O . GLY C 1 128 ? -47.242 86.487 93.220 1.00 75.22 139 GLY C O 1
ATOM 5236 N N . VAL C 1 129 ? -48.146 88.333 94.132 1.00 82.43 140 VAL C N 1
ATOM 5237 C CA . VAL C 1 129 ? -47.359 88.268 95.353 1.00 84.35 140 VAL C CA 1
ATOM 5238 C C . VAL C 1 129 ? -48.294 87.804 96.445 1.00 81.26 140 VAL C C 1
ATOM 5239 O O . VAL C 1 129 ? -49.212 88.531 96.818 1.00 88.39 140 VAL C O 1
ATOM 5241 N N . SER C 1 130 ? -48.071 86.590 96.935 1.00 76.95 141 SER C N 1
ATOM 5242 C CA . SER C 1 130 ? -48.951 85.984 97.926 1.00 72.16 141 SER C CA 1
ATOM 5243 C C . SER C 1 130 ? -48.787 86.685 99.270 1.00 68.92 141 SER C C 1
ATOM 5244 O O . SER C 1 130 ? -47.684 87.104 99.642 1.00 64.55 141 SER C O 1
ATOM 5247 N N . LEU C 1 131 ? -49.900 86.841 99.977 1.00 61.59 142 LEU C N 1
ATOM 5248 C CA . LEU C 1 131 ? -49.900 87.566 101.239 1.00 53.90 142 LEU C CA 1
ATOM 5249 C C . LEU C 1 131 ? -50.607 86.702 102.275 1.00 49.47 142 LEU C C 1
ATOM 5250 O O . LEU C 1 131 ? -51.801 86.425 102.153 1.00 46.59 142 LEU C O 1
ATOM 5255 N N . THR C 1 132 ? -49.841 86.227 103.260 1.00 46.18 143 THR C N 1
ATOM 5256 C CA . THR C 1 132 ? -50.344 85.285 104.234 1.00 47.22 143 THR C CA 1
ATOM 5257 C C . THR C 1 132 ? -50.225 85.826 105.651 1.00 45.88 143 THR C C 1
ATOM 5258 O O . THR C 1 132 ? -49.277 86.563 105.978 1.00 46.86 143 THR C O 1
ATOM 5262 N N . THR C 1 133 ? -51.203 85.466 106.480 1.00 42.68 144 THR C N 1
ATOM 5263 C CA . THR C 1 133 ? -51.151 85.673 107.922 1.00 41.86 144 THR C CA 1
ATOM 5264 C C . THR C 1 133 ? -51.570 84.404 108.639 1.00 39.74 144 THR C C 1
ATOM 5265 O O . THR C 1 133 ? -51.530 83.325 108.072 1.00 39.82 144 THR C O 1
ATOM 5269 N N . SER C 1 134 ? -52.018 84.549 109.881 1.00 38.64 145 SER C N 1
ATOM 5270 C CA . SER C 1 134 ? -52.565 83.425 110.602 1.00 38.13 145 SER C CA 1
ATOM 5271 C C . SER C 1 134 ? -53.557 83.880 111.639 1.00 40.84 145 SER C C 1
ATOM 5272 O O . SER C 1 134 ? -53.624 85.069 111.978 1.00 39.19 145 SER C O 1
ATOM 5275 N N . TYR C 1 135 ? -54.335 82.915 112.129 1.00 40.03 146 TYR C N 1
ATOM 5276 C CA . TYR C 1 135 ? -55.309 83.142 113.179 1.00 38.57 146 TYR C CA 1
ATOM 5277 C C . TYR C 1 135 ? -55.029 82.256 114.397 1.00 39.66 146 TYR C C 1
ATOM 5278 O O . TYR C 1 135 ? -54.693 81.066 114.260 1.00 38.46 146 TYR C O 1
ATOM 5287 N N . SER C 1 136 ? -55.164 82.837 115.589 1.00 40.06 147 SER C N 1
ATOM 5288 C CA . SER C 1 136 ? -55.148 82.064 116.841 1.00 39.03 147 SER C CA 1
ATOM 5289 C C . SER C 1 136 ? -56.563 81.601 117.177 1.00 35.31 147 SER C C 1
ATOM 5290 O O . SER C 1 136 ? -57.504 82.371 117.112 1.00 34.20 147 SER C O 1
ATOM 5293 N N . PHE C 1 137 ? -56.720 80.334 117.523 1.00 36.59 148 PHE C N 1
ATOM 5294 C CA . PHE C 1 137 ? -58.035 79.814 117.904 1.00 35.82 148 PHE C CA 1
ATOM 5295 C C . PHE C 1 137 ? -58.421 80.184 119.337 1.00 35.96 148 PHE C C 1
ATOM 5296 O O . PHE C 1 137 ? -59.599 80.278 119.642 1.00 34.48 148 PHE C O 1
ATOM 5304 N N . ALA C 1 138 ? -57.439 80.396 120.210 1.00 36.96 149 ALA C N 1
ATOM 5305 C CA . ALA C 1 138 ? -57.719 80.522 121.650 1.00 40.04 149 ALA C CA 1
ATOM 5306 C C . ALA C 1 138 ? -57.709 81.941 122.144 1.00 40.78 149 ALA C C 1
ATOM 5307 O O . ALA C 1 138 ? -58.282 82.218 123.196 1.00 44.69 149 ALA C O 1
ATOM 5309 N N . ASN C 1 139 ? -57.072 82.843 121.395 1.00 41.28 150 ASN C N 1
ATOM 5310 C CA . ASN C 1 139 ? -57.024 84.262 121.764 1.00 38.13 150 ASN C CA 1
ATOM 5311 C C . ASN C 1 139 ? -57.512 85.198 120.650 1.00 38.64 150 ASN C C 1
ATOM 5312 O O . ASN C 1 139 ? -57.496 84.851 119.462 1.00 39.21 150 ASN C O 1
ATOM 5317 N N . THR C 1 140 ? -57.966 86.380 121.051 1.00 36.51 151 THR C N 1
ATOM 5318 C CA . THR C 1 140 ? -58.482 87.392 120.136 1.00 34.46 151 THR C CA 1
ATOM 5319 C C . THR C 1 140 ? -57.322 88.256 119.645 1.00 32.95 151 THR C C 1
ATOM 5320 O O . THR C 1 140 ? -57.307 89.466 119.844 1.00 32.44 151 THR C O 1
ATOM 5324 N N . ASN C 1 141 ? -56.341 87.620 119.016 1.00 30.14 152 ASN C N 1
ATOM 5325 C CA . ASN C 1 141 ? -55.161 88.310 118.561 1.00 30.38 152 ASN C CA 1
ATOM 5326 C C . ASN C 1 141 ? -55.379 88.995 117.204 1.00 31.90 152 ASN C C 1
ATOM 5327 O O . ASN C 1 141 ? -56.349 88.729 116.495 1.00 30.15 152 ASN C O 1
ATOM 5332 N N . THR C 1 142 ? -54.465 89.898 116.873 1.00 33.42 153 THR C N 1
ATOM 5333 C CA . THR C 1 142 ? -54.450 90.574 115.587 1.00 31.89 153 THR C CA 1
ATOM 5334 C C . THR C 1 142 ? -53.062 90.341 114.999 1.00 33.50 153 THR C C 1
ATOM 5335 O O . THR C 1 142 ? -52.066 90.743 115.595 1.00 29.04 153 THR C O 1
ATOM 5339 N N . ASN C 1 143 ? -53.010 89.664 113.849 1.00 35.34 154 ASN C N 1
ATOM 5340 C CA . ASN C 1 143 ? -51.759 89.430 113.124 1.00 38.12 154 ASN C CA 1
ATOM 5341 C C . ASN C 1 143 ? -51.692 90.248 111.826 1.00 40.92 154 ASN C C 1
ATOM 5342 O O . ASN C 1 143 ? -52.669 90.334 111.070 1.00 39.37 154 ASN C O 1
ATOM 5347 N N . THR C 1 144 ? -50.548 90.888 111.591 1.00 43.65 155 THR C N 1
ATOM 5348 C CA . THR C 1 144 ? -50.341 91.660 110.384 1.00 41.89 155 THR C CA 1
ATOM 5349 C C . THR C 1 144 ? -49.227 91.044 109.561 1.00 44.14 155 THR C C 1
ATOM 5350 O O . THR C 1 144 ? -48.443 90.225 110.038 1.00 45.03 155 THR C O 1
ATOM 5354 N N . ASN C 1 145 ? -49.181 91.435 108.299 1.00 44.38 156 ASN C N 1
ATOM 5355 C CA . ASN C 1 145 ? -48.039 91.156 107.452 1.00 42.05 156 ASN C CA 1
ATOM 5356 C C . ASN C 1 145 ? -48.030 92.202 106.361 1.00 43.26 156 ASN C C 1
ATOM 5357 O O . ASN C 1 145 ? -49.066 92.839 106.085 1.00 42.04 156 ASN C O 1
ATOM 5362 N N . SER C 1 146 ? -46.873 92.419 105.751 1.00 43.87 157 SER C N 1
ATOM 5363 C CA . SER C 1 146 ? -46.792 93.370 104.654 1.00 40.70 157 SER C CA 1
ATOM 5364 C C . SER C 1 146 ? -45.650 93.038 103.720 1.00 43.34 157 SER C C 1
ATOM 5365 O O . SER C 1 146 ? -44.745 92.303 104.080 1.00 41.73 157 SER C O 1
ATOM 5368 N N . LYS C 1 147 ? -45.744 93.545 102.488 1.00 46.77 158 LYS C N 1
ATOM 5369 C CA . LYS C 1 147 ? -44.739 93.331 101.460 1.00 47.85 158 LYS C CA 1
ATOM 5370 C C . LYS C 1 147 ? -44.578 94.605 100.669 1.00 46.46 158 LYS C C 1
ATOM 5371 O O . LYS C 1 147 ? -45.555 95.137 100.139 1.00 43.05 158 LYS C O 1
ATOM 5377 N N . GLU C 1 148 ? -43.353 95.119 100.636 1.00 49.13 159 GLU C N 1
ATOM 5378 C CA . GLU C 1 148 ? -43.044 96.330 99.894 1.00 52.25 159 GLU C CA 1
ATOM 5379 C C . GLU C 1 148 ? -42.748 95.937 98.454 1.00 50.48 159 GLU C C 1
ATOM 5380 O O . GLU C 1 148 ? -41.971 95.023 98.204 1.00 51.14 159 GLU C O 1
ATOM 5386 N N . ILE C 1 149 ? -43.399 96.619 97.521 1.00 49.54 160 ILE C N 1
ATOM 5387 C CA . ILE C 1 149 ? -43.219 96.372 96.098 1.00 52.93 160 ILE C CA 1
ATOM 5388 C C . ILE C 1 149 ? -42.657 97.622 95.444 1.00 48.18 160 ILE C C 1
ATOM 5389 O O . ILE C 1 149 ? -43.168 98.721 95.661 1.00 42.22 160 ILE C O 1
ATOM 5394 N N . THR C 1 150 ? -41.574 97.461 94.686 1.00 46.62 161 THR C N 1
ATOM 5395 C CA . THR C 1 150 ? -41.040 98.574 93.912 1.00 49.36 161 THR C CA 1
ATOM 5396 C C . THR C 1 150 ? -41.295 98.307 92.428 1.00 46.24 161 THR C C 1
ATOM 5397 O O . THR C 1 150 ? -40.955 97.251 91.894 1.00 41.06 161 THR C O 1
ATOM 5401 N N . ALA C 1 151 ? -41.911 99.275 91.775 1.00 48.54 162 ALA C N 1
ATOM 5402 C CA . ALA C 1 151 ? -42.202 99.173 90.356 1.00 45.30 162 ALA C CA 1
ATOM 5403 C C . ALA C 1 151 ? -41.102 99.879 89.569 1.00 44.99 162 ALA C C 1
ATOM 5404 O O . ALA C 1 151 ? -40.825 101.044 89.823 1.00 45.72 162 ALA C O 1
ATOM 5406 N N . ASN C 1 152 ? -40.465 99.161 88.637 1.00 43.43 163 ASN C N 1
ATOM 5407 C CA . ASN C 1 152 ? -39.585 99.772 87.639 1.00 41.92 163 ASN C CA 1
ATOM 5408 C C . ASN C 1 152 ? -40.329 99.863 86.314 1.00 42.33 163 ASN C C 1
ATOM 5409 O O . ASN C 1 152 ? -40.628 98.852 85.681 1.00 40.84 163 ASN C O 1
ATOM 5414 N N . VAL C 1 153 ? -40.638 101.086 85.902 1.00 40.77 164 VAL C N 1
ATOM 5415 C CA . VAL C 1 153 ? -41.449 101.309 84.734 1.00 41.70 164 VAL C CA 1
ATOM 5416 C C . VAL C 1 153 ? -40.571 101.923 83.653 1.00 44.60 164 VAL C C 1
ATOM 5417 O O . VAL C 1 153 ? -40.009 103.021 83.845 1.00 39.66 164 VAL C O 1
ATOM 5421 N N . PRO C 1 154 ? -40.448 101.226 82.510 1.00 46.07 165 PRO C N 1
ATOM 5422 C CA . PRO C 1 154 ? -39.554 101.758 81.497 1.00 48.50 165 PRO C CA 1
ATOM 5423 C C . PRO C 1 154 ? -40.166 102.953 80.797 1.00 47.93 165 PRO C C 1
ATOM 5424 O O . PRO C 1 154 ? -41.339 103.295 81.018 1.00 43.03 165 PRO C O 1
ATOM 5428 N N . SER C 1 155 ? -39.337 103.590 79.982 1.00 49.16 166 SER C N 1
ATOM 5429 C CA . SER C 1 155 ? -39.767 104.605 79.042 1.00 46.08 166 SER C CA 1
ATOM 5430 C C . SER C 1 155 ? -40.954 104.079 78.244 1.00 41.94 166 SER C C 1
ATOM 5431 O O . SER C 1 155 ? -40.946 102.925 77.824 1.00 43.87 166 SER C O 1
ATOM 5434 N N . GLN C 1 156 ? -41.970 104.915 78.052 1.00 40.64 167 GLN C N 1
ATOM 5435 C CA . GLN C 1 156 ? -43.125 104.579 77.200 1.00 43.98 167 GLN C CA 1
ATOM 5436 C C . GLN C 1 156 ? -43.099 105.391 75.900 1.00 44.55 167 GLN C C 1
ATOM 5437 O O . GLN C 1 156 ? -42.748 106.568 75.903 1.00 45.18 167 GLN C O 1
ATOM 5443 N N . ASP C 1 157 ? -43.507 104.768 74.798 1.00 46.06 168 ASP C N 1
ATOM 5444 C CA . ASP C 1 157 ? -43.573 105.454 73.503 1.00 46.55 168 ASP C CA 1
ATOM 5445 C C . ASP C 1 157 ? -44.953 106.023 73.300 1.00 45.75 168 ASP C C 1
ATOM 5446 O O . ASP C 1 157 ? -45.932 105.277 73.281 1.00 49.65 168 ASP C O 1
ATOM 5451 N N . ILE C 1 158 ? -45.051 107.329 73.116 1.00 42.85 169 ILE C N 1
ATOM 5452 C CA . ILE C 1 158 ? -46.354 107.947 72.952 1.00 42.73 169 ILE C CA 1
ATOM 5453 C C . ILE C 1 158 ? -46.397 108.653 71.608 1.00 42.26 169 ILE C C 1
ATOM 5454 O O . ILE C 1 158 ? -45.591 109.530 71.324 1.00 38.95 169 ILE C O 1
ATOM 5459 N N . LEU C 1 159 ? -47.338 108.246 70.770 1.00 41.74 170 LEU C N 1
ATOM 5460 C CA . LEU C 1 159 ? -47.495 108.844 69.484 1.00 41.68 170 LEU C CA 1
ATOM 5461 C C . LEU C 1 159 ? -48.314 110.121 69.674 1.00 40.01 170 LEU C C 1
ATOM 5462 O O . LEU C 1 159 ? -49.450 110.074 70.116 1.00 37.96 170 LEU C O 1
ATOM 5467 N N . VAL C 1 160 ? -47.698 111.268 69.386 1.00 41.55 171 VAL C N 1
ATOM 5468 C CA . VAL C 1 160 ? -48.316 112.573 69.590 1.00 42.00 171 VAL C CA 1
ATOM 5469 C C . VAL C 1 160 ? -48.626 113.221 68.240 1.00 47.27 171 VAL C C 1
ATOM 5470 O O . VAL C 1 160 ? -47.774 113.226 67.342 1.00 50.40 171 VAL C O 1
ATOM 5474 N N . PRO C 1 161 ? -49.838 113.781 68.084 1.00 48.27 172 PRO C N 1
ATOM 5475 C CA . PRO C 1 161 ? -50.111 114.458 66.825 1.00 49.19 172 PRO C CA 1
ATOM 5476 C C . PRO C 1 161 ? -49.201 115.673 66.620 1.00 52.58 172 PRO C C 1
ATOM 5477 O O . PRO C 1 161 ? -48.530 116.119 67.552 1.00 48.60 172 PRO C O 1
ATOM 5481 N N . ALA C 1 162 ? -49.207 116.190 65.395 1.00 51.39 173 ALA C N 1
ATOM 5482 C CA . ALA C 1 162 ? -48.411 117.344 65.018 1.00 49.58 173 ALA C CA 1
ATOM 5483 C C . ALA C 1 162 ? -48.843 118.569 65.802 1.00 46.62 173 ALA C C 1
ATOM 5484 O O . ALA C 1 162 ? -50.023 118.750 66.033 1.00 49.61 173 ALA C O 1
ATOM 5486 N N . ASN C 1 163 ? -47.880 119.407 66.183 1.00 44.32 174 ASN C N 1
ATOM 5487 C CA . ASN C 1 163 ? -48.136 120.655 66.911 1.00 47.43 174 ASN C CA 1
ATOM 5488 C C . ASN C 1 163 ? -49.002 120.458 68.151 1.00 49.94 174 ASN C C 1
ATOM 5489 O O . ASN C 1 163 ? -50.037 121.097 68.314 1.00 54.31 174 ASN C O 1
ATOM 5494 N N . THR C 1 164 ? -48.582 119.528 68.999 1.00 47.40 175 THR C N 1
ATOM 5495 C CA . THR C 1 164 ? -49.348 119.170 70.184 1.00 49.52 175 THR C CA 1
ATOM 5496 C C . THR C 1 164 ? -48.406 118.805 71.308 1.00 48.48 175 THR C C 1
ATOM 5497 O O . THR C 1 164 ? -47.433 118.063 71.105 1.00 43.58 175 THR C O 1
ATOM 5501 N N . THR C 1 165 ? -48.688 119.364 72.482 1.00 46.26 176 THR C N 1
ATOM 5502 C CA . THR C 1 165 ? -48.088 118.902 73.713 1.00 45.94 176 THR C CA 1
ATOM 5503 C C . THR C 1 165 ? -49.134 118.038 74.414 1.00 47.50 176 THR C C 1
ATOM 5504 O O . THR C 1 165 ? -50.322 118.360 74.443 1.00 43.36 176 THR C O 1
ATOM 5508 N N . VAL C 1 166 ? -48.686 116.884 74.878 1.00 49.72 177 VAL C N 1
ATOM 5509 C CA . VAL C 1 166 ? -49.494 115.985 75.668 1.00 49.07 177 VAL C CA 1
ATOM 5510 C C . VAL C 1 166 ? -49.026 115.989 77.119 1.00 49.97 177 VAL C C 1
ATOM 5511 O O . VAL C 1 166 ? -47.837 116.160 77.390 1.00 48.90 177 VAL C O 1
ATOM 5515 N N . GLU C 1 167 ? -49.973 115.847 78.051 1.00 45.70 178 GLU C N 1
ATOM 5516 C CA . GLU C 1 167 ? -49.658 115.710 79.466 1.00 43.14 178 GLU C CA 1
ATOM 5517 C C . GLU C 1 167 ? -49.971 114.285 79.860 1.00 40.19 178 GLU C C 1
ATOM 5518 O O . GLU C 1 167 ? -51.071 113.823 79.636 1.00 35.19 178 GLU C O 1
ATOM 5524 N N . VAL C 1 168 ? -49.019 113.617 80.500 1.00 43.55 179 VAL C N 1
ATOM 5525 C CA . VAL C 1 168 ? -49.176 112.231 80.910 1.00 42.83 179 VAL C CA 1
ATOM 5526 C C . VAL C 1 168 ? -49.173 112.160 82.437 1.00 43.31 179 VAL C C 1
ATOM 5527 O O . VAL C 1 168 ? -48.307 112.752 83.077 1.00 45.76 179 VAL C O 1
ATOM 5531 N N . ILE C 1 169 ? -50.148 111.453 83.018 1.00 41.41 180 ILE C N 1
ATOM 5532 C CA . ILE C 1 169 ? -50.211 111.247 84.474 1.00 40.84 180 ILE C CA 1
ATOM 5533 C C . ILE C 1 169 ? -50.147 109.746 84.755 1.00 38.73 180 ILE C C 1
ATOM 5534 O O . ILE C 1 169 ? -50.907 108.976 84.183 1.00 37.58 180 ILE C O 1
ATOM 5538 N N . ALA C 1 170 ? -49.263 109.324 85.657 1.00 36.19 181 ALA C N 1
ATOM 5539 C CA . ALA C 1 170 ? -49.247 107.931 86.098 1.00 34.64 181 ALA C CA 1
ATOM 5540 C C . ALA C 1 170 ? -49.861 107.848 87.505 1.00 37.31 181 ALA C C 1
ATOM 5541 O O . ALA C 1 170 ? -49.617 108.719 88.336 1.00 35.82 181 ALA C O 1
ATOM 5543 N N . TYR C 1 171 ? -50.682 106.819 87.743 1.00 35.94 182 TYR C N 1
ATOM 5544 C CA . TYR C 1 171 ? -51.198 106.540 89.067 1.00 38.30 182 TYR C CA 1
ATOM 5545 C C . TYR C 1 171 ? -51.416 105.055 89.266 1.00 39.12 182 TYR C C 1
ATOM 5546 O O . TYR C 1 171 ? -51.519 104.308 88.295 1.00 33.79 182 TYR C O 1
ATOM 5555 N N . LEU C 1 172 ? -51.444 104.629 90.535 1.00 37.45 183 LEU C N 1
ATOM 5556 C CA . LEU C 1 172 ? -51.557 103.210 90.881 1.00 37.33 183 LEU C CA 1
ATOM 5557 C C . LEU C 1 172 ? -52.918 103.006 91.520 1.00 36.86 183 LEU C C 1
ATOM 5558 O O . LEU C 1 172 ? -53.281 103.704 92.458 1.00 36.96 183 LEU C O 1
ATOM 5563 N N . LYS C 1 173 ? -53.689 102.064 91.001 1.00 39.26 184 LYS C N 1
ATOM 5564 C CA . LYS C 1 173 ? -54.931 101.701 91.643 1.00 39.62 184 LYS C CA 1
ATOM 5565 C C . LYS C 1 173 ? -54.635 100.787 92.836 1.00 42.00 184 LYS C C 1
ATOM 5566 O O . LYS C 1 173 ? -53.657 100.040 92.844 1.00 40.14 184 LYS C O 1
ATOM 5572 N N . LYS C 1 174 ? -55.492 100.859 93.845 1.00 42.43 185 LYS C N 1
ATOM 5573 C CA . LYS C 1 174 ? -55.370 100.005 95.007 1.00 42.98 185 LYS C CA 1
ATOM 5574 C C . LYS C 1 174 ? -56.722 99.405 95.339 1.00 38.56 185 LYS C C 1
ATOM 5575 O O . LYS C 1 174 ? -57.739 100.068 95.246 1.00 37.21 185 LYS C O 1
ATOM 5581 N N . VAL C 1 175 ? -56.712 98.141 95.723 1.00 37.16 186 VAL C N 1
ATOM 5582 C CA . VAL C 1 175 ? -57.914 97.441 96.144 1.00 39.90 186 VAL C CA 1
ATOM 5583 C C . VAL C 1 175 ? -57.838 97.033 97.623 1.00 36.29 186 VAL C C 1
ATOM 5584 O O . VAL C 1 175 ? -56.792 96.641 98.138 1.00 33.15 186 VAL C O 1
ATOM 5588 N N . ASN C 1 176 ? -58.978 97.146 98.290 1.00 38.88 187 ASN C N 1
ATOM 5589 C CA . ASN C 1 176 ? -59.165 96.672 99.647 1.00 36.61 187 ASN C CA 1
ATOM 5590 C C . ASN C 1 176 ? -60.037 95.429 99.585 1.00 38.47 187 ASN C C 1
ATOM 5591 O O . ASN C 1 176 ? -61.130 95.456 99.031 1.00 39.44 187 ASN C O 1
ATOM 5596 N N . VAL C 1 177 ? -59.522 94.336 100.124 1.00 37.03 188 VAL C N 1
ATOM 5597 C CA . VAL C 1 177 ? -60.218 93.076 100.177 1.00 36.07 188 VAL C CA 1
ATOM 5598 C C . VAL C 1 177 ? -60.493 92.732 101.647 1.00 36.62 188 VAL C C 1
ATOM 5599 O O . VAL C 1 177 ? -59.564 92.563 102.426 1.00 33.62 188 VAL C O 1
ATOM 5603 N N . LYS C 1 178 ? -61.776 92.706 102.003 1.00 37.48 189 LYS C N 1
ATOM 5604 C CA . LYS C 1 178 ? -62.268 92.559 103.379 1.00 40.55 189 LYS C CA 1
ATOM 5605 C C . LYS C 1 178 ? -63.256 91.416 103.426 1.00 41.43 189 LYS C C 1
ATOM 5606 O O . LYS C 1 178 ? -63.995 91.194 102.454 1.00 40.24 189 LYS C O 1
ATOM 5611 N N . GLY C 1 179 ? -63.333 90.767 104.580 1.00 38.65 190 GLY C N 1
ATOM 5612 C CA . GLY C 1 179 ? -64.329 89.738 104.814 1.00 40.42 190 GLY C CA 1
ATOM 5613 C C . GLY C 1 179 ? -64.159 88.986 106.116 1.00 41.29 190 GLY C C 1
ATOM 5614 O O . GLY C 1 179 ? -63.294 89.303 106.943 1.00 34.11 190 GLY C O 1
ATOM 5615 N N . ASN C 1 180 ? -64.999 87.972 106.285 1.00 42.79 191 ASN C N 1
ATOM 5616 C CA . ASN C 1 180 ? -64.999 87.164 107.483 1.00 41.06 191 ASN C CA 1
ATOM 5617 C C . ASN C 1 180 ? -64.493 85.775 107.189 1.00 41.97 191 ASN C C 1
ATOM 5618 O O . ASN C 1 180 ? -64.511 85.332 106.040 1.00 43.07 191 ASN C O 1
ATOM 5623 N N . VAL C 1 181 ? -64.012 85.114 108.240 1.00 41.48 192 VAL C N 1
ATOM 5624 C CA . VAL C 1 181 ? -63.565 83.738 108.175 1.00 42.07 192 VAL C CA 1
ATOM 5625 C C . VAL C 1 181 ? -64.141 82.947 109.347 1.00 44.51 192 VAL C C 1
ATOM 5626 O O . VAL C 1 181 ? -64.526 83.506 110.373 1.00 43.43 192 VAL C O 1
ATOM 5630 N N . LYS C 1 182 ? -64.191 81.635 109.177 1.00 47.20 193 LYS C N 1
ATOM 5631 C CA . LYS C 1 182 ? -64.546 80.731 110.255 1.00 44.52 193 LYS C CA 1
ATOM 5632 C C . LYS C 1 182 ? -63.291 79.920 110.529 1.00 43.84 193 LYS C C 1
ATOM 5633 O O . LYS C 1 182 ? -62.563 79.539 109.589 1.00 47.81 193 LYS C O 1
ATOM 5636 N N . LEU C 1 183 ? -62.992 79.740 111.820 1.00 42.08 194 LEU C N 1
ATOM 5637 C CA . LEU C 1 183 ? -61.862 78.924 112.264 1.00 40.71 194 LEU C CA 1
ATOM 5638 C C . LEU C 1 183 ? -62.418 77.572 112.681 1.00 42.44 194 LEU C C 1
ATOM 5639 O O . LEU C 1 183 ? -63.234 77.496 113.592 1.00 43.49 194 LEU C O 1
ATOM 5644 N N . VAL C 1 184 ? -62.024 76.513 111.986 1.00 44.56 195 VAL C N 1
ATOM 5645 C CA . VAL C 1 184 ? -62.611 75.194 112.222 1.00 43.93 195 VAL C CA 1
ATOM 5646 C C . VAL C 1 184 ? -61.529 74.182 112.527 1.00 44.26 195 VAL C C 1
ATOM 5647 O O . VAL C 1 184 ? -60.369 74.356 112.131 1.00 41.87 195 VAL C O 1
ATOM 5651 N N . GLY C 1 185 ? -61.944 73.118 113.215 1.00 46.73 196 GLY C N 1
ATOM 5652 C CA . GLY C 1 185 ? -61.075 71.988 113.540 1.00 50.82 196 GLY C CA 1
ATOM 5653 C C . GLY C 1 185 ? -61.823 70.909 114.305 1.00 53.20 196 GLY C C 1
ATOM 5654 O O . GLY C 1 185 ? -62.997 71.084 114.673 1.00 55.54 196 GLY C O 1
ATOM 5655 N N . GLN C 1 186 ? -61.138 69.799 114.563 1.00 56.14 197 GLN C N 1
ATOM 5656 C CA . GLN C 1 186 ? -61.732 68.663 115.272 1.00 56.50 197 GLN C CA 1
ATOM 5657 C C . GLN C 1 186 ? -60.962 68.391 116.558 1.00 55.20 197 GLN C C 1
ATOM 5658 O O . GLN C 1 186 ? -59.773 68.054 116.525 1.00 58.19 197 GLN C O 1
ATOM 5664 N N . VAL C 1 187 ? -61.637 68.545 117.690 1.00 58.32 198 VAL C N 1
ATOM 5665 C CA . VAL C 1 187 ? -61.005 68.373 118.996 1.00 58.46 198 VAL C CA 1
ATOM 5666 C C . VAL C 1 187 ? -61.011 66.915 119.444 1.00 57.20 198 VAL C C 1
ATOM 5667 O O . VAL C 1 187 ? -62.046 66.263 119.405 1.00 60.69 198 VAL C O 1
ATOM 5671 N N . SER C 1 188 ? -59.849 66.414 119.865 1.00 53.90 199 SER C N 1
ATOM 5672 C CA . SER C 1 188 ? -59.745 65.094 120.507 1.00 52.70 199 SER C CA 1
ATOM 5673 C C . SER C 1 188 ? -59.087 65.234 121.877 1.00 52.66 199 SER C C 1
ATOM 5674 O O . SER C 1 188 ? -58.618 66.313 122.242 1.00 49.65 199 SER C O 1
ATOM 5677 N N . GLY C 1 189 ? -59.054 64.135 122.624 1.00 54.51 200 GLY C N 1
ATOM 5678 C CA . GLY C 1 189 ? -58.244 64.041 123.851 1.00 51.10 200 GLY C CA 1
ATOM 5679 C C . GLY C 1 189 ? -59.022 64.042 125.143 1.00 47.47 200 GLY C C 1
ATOM 5680 O O . GLY C 1 189 ? -60.244 64.049 125.149 1.00 48.38 200 GLY C O 1
ATOM 5681 N N . SER C 1 190 ? -58.287 64.065 126.249 1.00 52.62 201 SER C N 1
ATOM 5682 C CA . SER C 1 190 ? -58.860 63.825 127.567 1.00 52.09 201 SER C CA 1
ATOM 5683 C C . SER C 1 190 ? -58.154 64.640 128.640 1.00 53.82 201 SER C C 1
ATOM 5684 O O . SER C 1 190 ? -56.986 65.015 128.475 1.00 48.39 201 SER C O 1
ATOM 5687 N N . GLU C 1 191 ? -58.882 64.901 129.727 1.00 49.85 202 GLU C N 1
ATOM 5688 C CA . GLU C 1 191 ? -58.318 65.436 130.959 1.00 50.43 202 GLU C CA 1
ATOM 5689 C C . GLU C 1 191 ? -58.269 64.357 132.044 1.00 54.37 202 GLU C C 1
ATOM 5690 O O . GLU C 1 191 ? -59.195 63.555 132.178 1.00 54.58 202 GLU C O 1
ATOM 5696 N N . TRP C 1 192 ? -57.197 64.365 132.830 1.00 55.24 203 TRP C N 1
ATOM 5697 C CA . TRP C 1 192 ? -57.074 63.481 133.974 1.00 52.92 203 TRP C CA 1
ATOM 5698 C C . TRP C 1 192 ? -56.702 64.245 135.232 1.00 55.07 203 TRP C C 1
ATOM 5699 O O . TRP C 1 192 ? -56.215 65.373 135.173 1.00 54.04 203 TRP C O 1
ATOM 5710 N N . GLY C 1 193 ? -56.968 63.628 136.378 1.00 55.22 204 GLY C N 1
ATOM 5711 C CA . GLY C 1 193 ? -56.785 64.284 137.668 1.00 53.85 204 GLY C CA 1
ATOM 5712 C C . GLY C 1 193 ? -57.429 63.493 138.778 1.00 50.08 204 GLY C C 1
ATOM 5713 O O . GLY C 1 193 ? -57.477 62.276 138.706 1.00 49.26 204 GLY C O 1
ATOM 5714 N N . GLU C 1 194 ? -57.940 64.178 139.797 1.00 49.50 205 GLU C N 1
ATOM 5715 C CA . GLU C 1 194 ? -58.556 63.503 140.929 1.00 47.33 205 GLU C CA 1
ATOM 5716 C C . GLU C 1 194 ? -59.516 64.386 141.683 1.00 44.24 205 GLU C C 1
ATOM 5717 O O . GLU C 1 194 ? -59.338 65.584 141.738 1.00 44.96 205 GLU C O 1
ATOM 5723 N N . ILE C 1 195 ? -60.561 63.773 142.225 1.00 45.89 206 ILE C N 1
ATOM 5724 C CA . ILE C 1 195 ? -61.266 64.299 143.374 1.00 46.18 206 ILE C CA 1
ATOM 5725 C C . ILE C 1 195 ? -60.505 63.664 144.536 1.00 50.22 206 ILE C C 1
ATOM 5726 O O . ILE C 1 195 ? -60.562 62.442 144.708 1.00 47.90 206 ILE C O 1
ATOM 5731 N N . PRO C 1 196 ? -59.769 64.474 145.319 1.00 53.23 207 PRO C N 1
ATOM 5732 C CA . PRO C 1 196 ? -58.950 63.907 146.397 1.00 55.82 207 PRO C CA 1
ATOM 5733 C C . PRO C 1 196 ? -59.765 63.348 147.562 1.00 53.43 207 PRO C C 1
ATOM 5734 O O . PRO C 1 196 ? -60.919 63.725 147.762 1.00 45.28 207 PRO C O 1
ATOM 5738 N N . SER C 1 197 ? -59.152 62.448 148.323 1.00 57.28 208 SER C N 1
ATOM 5739 C CA . SER C 1 197 ? -59.789 61.889 149.512 1.00 57.45 208 SER C CA 1
ATOM 5740 C C . SER C 1 197 ? -59.860 62.958 150.583 1.00 63.24 208 SER C C 1
ATOM 5741 O O . SER C 1 197 ? -58.862 63.630 150.862 1.00 64.63 208 SER C O 1
ATOM 5744 N N . TYR C 1 198 ? -61.030 63.116 151.189 1.00 68.82 209 TYR C N 1
ATOM 5745 C CA . TYR C 1 198 ? -61.161 64.045 152.306 1.00 69.93 209 TYR C CA 1
ATOM 5746 C C . TYR C 1 198 ? -60.983 63.344 153.668 1.00 71.32 209 TYR C C 1
ATOM 5747 O O . TYR C 1 198 ? -59.882 63.351 154.230 1.00 83.07 209 TYR C O 1
ATOM 5756 N N . LEU C 1 199 ? -62.036 62.738 154.206 1.00 69.36 210 LEU C N 1
ATOM 5757 C CA . LEU C 1 199 ? -61.925 62.057 155.505 1.00 68.38 210 LEU C CA 1
ATOM 5758 C C . LEU C 1 199 ? -61.975 60.547 155.278 1.00 66.70 210 LEU C C 1
ATOM 5759 O O . LEU C 1 199 ? -60.942 59.915 155.029 1.00 65.57 210 LEU C O 1
ATOM 5764 N N . ALA C 1 200 ? -63.178 59.989 155.371 1.00 63.06 211 ALA C N 1
ATOM 5765 C CA . ALA C 1 200 ? -63.437 58.609 155.015 1.00 67.76 211 ALA C CA 1
ATOM 5766 C C . ALA C 1 200 ? -63.792 58.521 153.536 1.00 65.53 211 ALA C C 1
ATOM 5767 O O . ALA C 1 200 ? -63.857 57.425 152.992 1.00 69.46 211 ALA C O 1
ATOM 5769 N N . PHE C 1 201 ? -64.014 59.672 152.895 1.00 62.74 212 PHE C N 1
ATOM 5770 C CA . PHE C 1 201 ? -64.439 59.722 151.496 1.00 59.69 212 PHE C CA 1
ATOM 5771 C C . PHE C 1 201 ? -63.270 59.410 150.583 1.00 51.41 212 PHE C C 1
ATOM 5772 O O . PHE C 1 201 ? -62.202 60.002 150.714 1.00 50.90 212 PHE C O 1
ATOM 5780 N N . PRO C 1 202 ? -63.458 58.451 149.665 1.00 46.77 213 PRO C N 1
ATOM 5781 C CA . PRO C 1 202 ? -62.339 57.948 148.887 1.00 46.57 213 PRO C CA 1
ATOM 5782 C C . PRO C 1 202 ? -61.879 58.913 147.789 1.00 48.20 213 PRO C C 1
ATOM 5783 O O . PRO C 1 202 ? -62.670 59.700 147.279 1.00 44.17 213 PRO C O 1
ATOM 5787 N N . ARG C 1 203 ? -60.596 58.841 147.448 1.00 47.54 214 ARG C N 1
ATOM 5788 C CA . ARG C 1 203 ? -60.093 59.474 146.246 1.00 47.61 214 ARG C CA 1
ATOM 5789 C C . ARG C 1 203 ? -60.796 58.863 145.042 1.00 49.55 214 ARG C C 1
ATOM 5790 O O . ARG C 1 203 ? -61.098 57.667 145.019 1.00 50.49 214 ARG C O 1
ATOM 5798 N N . ASP C 1 204 ? -61.056 59.701 144.047 1.00 48.82 215 ASP C N 1
ATOM 5799 C CA . ASP C 1 204 ? -61.553 59.258 142.761 1.00 47.15 215 ASP C CA 1
ATOM 5800 C C . ASP C 1 204 ? -60.598 59.770 141.676 1.00 47.56 215 ASP C C 1
ATOM 5801 O O . ASP C 1 204 ? -60.679 60.921 141.267 1.00 48.74 215 ASP C O 1
ATOM 5806 N N . GLY C 1 205 ? -59.678 58.926 141.229 1.00 46.80 216 GLY C N 1
ATOM 5807 C CA . GLY C 1 205 ? -58.756 59.302 140.149 1.00 47.61 216 GLY C CA 1
ATOM 5808 C C . GLY C 1 205 ? -59.514 59.217 138.836 1.00 50.65 216 GLY C C 1
ATOM 5809 O O . GLY C 1 205 ? -60.106 58.177 138.540 1.00 53.28 216 GLY C O 1
ATOM 5810 N N . TYR C 1 206 ? -59.511 60.289 138.042 1.00 48.87 217 TYR C N 1
ATOM 5811 C CA . TYR C 1 206 ? -60.381 60.338 136.864 1.00 51.75 217 TYR C CA 1
ATOM 5812 C C . TYR C 1 206 ? -59.668 60.585 135.544 1.00 52.77 217 TYR C C 1
ATOM 5813 O O . TYR C 1 206 ? -58.553 61.119 135.491 1.00 55.44 217 TYR C O 1
ATOM 5822 N N . LYS C 1 207 ? -60.345 60.186 134.477 1.00 49.50 218 LYS C N 1
ATOM 5823 C CA . LYS C 1 207 ? -59.964 60.559 133.119 1.00 47.63 218 LYS C CA 1
ATOM 5824 C C . LYS C 1 207 ? -61.258 60.644 132.311 1.00 47.75 218 LYS C C 1
ATOM 5825 O O . LYS C 1 207 ? -61.983 59.650 132.216 1.00 46.25 218 LYS C O 1
ATOM 5831 N N . PHE C 1 208 ? -61.572 61.834 131.782 1.00 47.21 219 PHE C N 1
ATOM 5832 C CA . PHE C 1 208 ? -62.748 62.018 130.924 1.00 46.05 219 PHE C CA 1
ATOM 5833 C C . PHE C 1 208 ? -62.365 62.594 129.557 1.00 49.25 219 PHE C C 1
ATOM 5834 O O . PHE C 1 208 ? -61.572 63.530 129.471 1.00 48.14 219 PHE C O 1
ATOM 5842 N N . SER C 1 209 ? -62.919 62.009 128.494 1.00 54.01 220 SER C N 1
ATOM 5843 C CA . SER C 1 209 ? -62.698 62.492 127.134 1.00 53.48 220 SER C CA 1
ATOM 5844 C C . SER C 1 209 ? -63.737 63.541 126.785 1.00 53.26 220 SER C C 1
ATOM 5845 O O . SER C 1 209 ? -64.818 63.594 127.373 1.00 49.32 220 SER C O 1
ATOM 5848 N N . LEU C 1 210 ? -63.409 64.380 125.812 1.00 57.42 221 LEU C N 1
ATOM 5849 C CA . LEU C 1 210 ? -64.303 65.476 125.442 1.00 57.55 221 LEU C CA 1
ATOM 5850 C C . LEU C 1 210 ? -65.484 64.897 124.664 1.00 56.95 221 LEU C C 1
ATOM 5851 O O . LEU C 1 210 ? -66.629 65.344 124.814 1.00 54.82 221 LEU C O 1
ATOM 5856 N N . SER C 1 211 ? -65.206 63.862 123.873 1.00 56.73 222 SER C N 1
ATOM 5857 C CA . SER C 1 211 ? -66.252 63.141 123.146 1.00 65.85 222 SER C CA 1
ATOM 5858 C C . SER C 1 211 ? -67.303 62.461 124.042 1.00 68.00 222 SER C C 1
ATOM 5859 O O . SER C 1 211 ? -68.376 62.105 123.558 1.00 71.61 222 SER C O 1
ATOM 5862 N N . ASP C 1 212 ? -67.007 62.296 125.331 1.00 67.67 223 ASP C N 1
ATOM 5863 C CA . ASP C 1 212 ? -67.951 61.694 126.276 1.00 69.88 223 ASP C CA 1
ATOM 5864 C C . ASP C 1 212 ? -68.947 62.706 126.864 1.00 74.93 223 ASP C C 1
ATOM 5865 O O . ASP C 1 212 ? -69.950 62.304 127.449 1.00 73.57 223 ASP C O 1
ATOM 5870 N N . THR C 1 213 ? -68.674 64.003 126.710 1.00 77.00 224 THR C N 1
ATOM 5871 C CA . THR C 1 213 ? -69.513 65.063 127.286 1.00 77.50 224 THR C CA 1
ATOM 5872 C C . THR C 1 213 ? -70.684 65.524 126.400 1.00 75.46 224 THR C C 1
ATOM 5873 O O . THR C 1 213 ? -71.398 66.463 126.756 1.00 73.80 224 THR C O 1
ATOM 5877 N N . VAL C 1 214 ? -70.878 64.880 125.252 1.00 78.67 225 VAL C N 1
ATOM 5878 C CA . VAL C 1 214 ? -71.965 65.244 124.334 1.00 77.86 225 VAL C CA 1
ATOM 5879 C C . VAL C 1 214 ? -72.654 63.985 123.831 1.00 80.38 225 VAL C C 1
ATOM 5880 O O . VAL C 1 214 ? -72.169 62.879 124.056 1.00 85.11 225 VAL C O 1
ATOM 5884 N N . ASN C 1 215 ? -73.776 64.159 123.138 1.00 86.51 226 ASN C N 1
ATOM 5885 C CA . ASN C 1 215 ? -74.499 63.036 122.546 1.00 85.16 226 ASN C CA 1
ATOM 5886 C C . ASN C 1 215 ? -73.634 62.310 121.515 1.00 84.26 226 ASN C C 1
ATOM 5887 O O . ASN C 1 215 ? -72.746 62.907 120.913 1.00 85.66 226 ASN C O 1
ATOM 5892 N N . LYS C 1 216 ? -73.895 61.019 121.323 1.00 87.81 227 LYS C N 1
ATOM 5893 C CA . LYS C 1 216 ? -73.130 60.197 120.371 1.00 88.43 227 LYS C CA 1
ATOM 5894 C C . LYS C 1 216 ? -73.329 60.636 118.903 1.00 88.50 227 LYS C C 1
ATOM 5895 O O . LYS C 1 216 ? -72.493 60.339 118.047 1.00 83.84 227 LYS C O 1
ATOM 5900 N N . SER C 1 217 ? -74.431 61.333 118.620 1.00 91.39 228 SER C N 1
ATOM 5901 C CA . SER C 1 217 ? -74.700 61.870 117.276 1.00 94.76 228 SER C CA 1
ATOM 5902 C C . SER C 1 217 ? -73.803 63.061 116.931 1.00 93.70 228 SER C C 1
ATOM 5903 O O . SER C 1 217 ? -73.459 63.271 115.769 1.00 95.51 228 SER C O 1
ATOM 5906 N N . ASP C 1 218 ? -73.424 63.831 117.950 1.00 92.54 229 ASP C N 1
ATOM 5907 C CA . ASP C 1 218 ? -72.552 64.995 117.774 1.00 83.46 229 ASP C CA 1
ATOM 5908 C C . ASP C 1 218 ? -71.089 64.638 117.462 1.00 78.63 229 ASP C C 1
ATOM 5909 O O . ASP C 1 218 ? -70.279 65.535 117.270 1.00 85.16 229 ASP C O 1
ATOM 5914 N N . LEU C 1 219 ? -70.753 63.348 117.407 1.00 70.67 230 LEU C N 1
ATOM 5915 C CA . LEU C 1 219 ? -69.378 62.901 117.158 1.00 70.70 230 LEU C CA 1
ATOM 5916 C C . LEU C 1 219 ? -69.113 62.477 115.713 1.00 73.26 230 LEU C C 1
ATOM 5917 O O . LEU C 1 219 ? -69.967 61.873 115.075 1.00 74.64 230 LEU C O 1
ATOM 5922 N N . ASN C 1 220 ? -67.910 62.775 115.219 1.00 73.92 231 ASN C N 1
ATOM 5923 C CA . ASN C 1 220 ? -67.440 62.259 113.930 1.00 78.97 231 ASN C CA 1
ATOM 5924 C C . ASN C 1 220 ? -67.001 60.809 114.069 1.00 81.71 231 ASN C C 1
ATOM 5925 O O . ASN C 1 220 ? -66.864 60.305 115.182 1.00 88.62 231 ASN C O 1
ATOM 5930 N N . GLU C 1 221 ? -66.753 60.153 112.940 1.00 86.22 232 GLU C N 1
ATOM 5931 C CA . GLU C 1 221 ? -66.424 58.725 112.940 1.00 90.18 232 GLU C CA 1
ATOM 5932 C C . GLU C 1 221 ? -64.999 58.412 113.400 1.00 90.44 232 GLU C C 1
ATOM 5933 O O . GLU C 1 221 ? -64.642 57.239 113.534 1.00 93.80 232 GLU C O 1
ATOM 5939 N N . ASP C 1 222 ? -64.182 59.436 113.635 1.00 88.39 233 ASP C N 1
ATOM 5940 C CA . ASP C 1 222 ? -62.888 59.223 114.298 1.00 87.50 233 ASP C CA 1
ATOM 5941 C C . ASP C 1 222 ? -62.946 59.522 115.814 1.00 79.59 233 ASP C C 1
ATOM 5942 O O . ASP C 1 222 ? -61.930 59.413 116.507 1.00 78.02 233 ASP C O 1
ATOM 5947 N N . GLY C 1 223 ? -64.133 59.870 116.318 1.00 70.62 234 GLY C N 1
ATOM 5948 C CA . GLY C 1 223 ? -64.331 60.170 117.740 1.00 71.21 234 GLY C CA 1
ATOM 5949 C C . GLY C 1 223 ? -64.226 61.643 118.126 1.00 72.26 234 GLY C C 1
ATOM 5950 O O . GLY C 1 223 ? -64.521 62.011 119.261 1.00 68.98 234 GLY C O 1
ATOM 5951 N N . THR C 1 224 ? -63.817 62.492 117.188 1.00 74.93 235 THR C N 1
ATOM 5952 C CA . THR C 1 224 ? -63.581 63.907 117.485 1.00 73.58 235 THR C CA 1
ATOM 5953 C C . THR C 1 224 ? -64.881 64.709 117.528 1.00 70.61 235 THR C C 1
ATOM 5954 O O . THR C 1 224 ? -65.952 64.201 117.179 1.00 74.41 235 THR C O 1
ATOM 5958 N N . ILE C 1 225 ? -64.761 65.958 117.978 1.00 61.68 236 ILE C N 1
ATOM 5959 C CA . ILE C 1 225 ? -65.851 66.924 117.978 1.00 60.39 236 ILE C CA 1
ATOM 5960 C C . ILE C 1 225 ? -65.464 68.130 117.110 1.00 59.55 236 ILE C C 1
ATOM 5961 O O . ILE C 1 225 ? -64.321 68.598 117.149 1.00 56.74 236 ILE C O 1
ATOM 5966 N N . ASN C 1 226 ? -66.421 68.618 116.328 1.00 57.19 237 ASN C N 1
ATOM 5967 C CA . ASN C 1 226 ? -66.220 69.794 115.478 1.00 58.56 237 ASN C CA 1
ATOM 5968 C C . ASN C 1 226 ? -66.317 71.055 116.302 1.00 54.62 237 ASN C C 1
ATOM 5969 O O . ASN C 1 226 ? -67.276 71.230 117.051 1.00 52.50 237 ASN C O 1
ATOM 5974 N N . ILE C 1 227 ? -65.341 71.943 116.143 1.00 52.68 238 ILE C N 1
ATOM 5975 C CA . ILE C 1 227 ? -65.419 73.253 116.761 1.00 51.04 238 ILE C CA 1
ATOM 5976 C C . ILE C 1 227 ? -65.279 74.369 115.717 1.00 48.97 238 ILE C C 1
ATOM 5977 O O . ILE C 1 227 ? -64.707 74.174 114.630 1.00 44.87 238 ILE C O 1
ATOM 5982 N N . ASN C 1 228 ? -65.788 75.544 116.072 1.00 44.79 239 ASN C N 1
ATOM 5983 C CA . ASN C 1 228 ? -65.769 76.688 115.183 1.00 41.30 239 ASN C CA 1
ATOM 5984 C C . ASN C 1 228 ? -65.603 78.008 115.934 1.00 40.98 239 ASN C C 1
ATOM 5985 O O . ASN C 1 228 ? -66.278 78.261 116.942 1.00 37.53 239 ASN C O 1
ATOM 5990 N N . GLY C 1 229 ? -64.670 78.828 115.447 1.00 41.07 240 GLY C N 1
ATOM 5991 C CA . GLY C 1 229 ? -64.523 80.216 115.896 1.00 40.46 240 GLY C CA 1
ATOM 5992 C C . GLY C 1 229 ? -64.716 81.134 114.699 1.00 43.18 240 GLY C C 1
ATOM 5993 O O . GLY C 1 229 ? -64.973 80.668 113.574 1.00 38.96 240 GLY C O 1
ATOM 5994 N N . LYS C 1 230 ? -64.575 82.435 114.926 1.00 42.17 241 LYS C N 1
ATOM 5995 C CA . LYS C 1 230 ? -64.753 83.420 113.861 1.00 45.41 241 LYS C CA 1
ATOM 5996 C C . LYS C 1 230 ? -63.617 84.426 113.862 1.00 42.72 241 LYS C C 1
ATOM 5997 O O . LYS C 1 230 ? -62.932 84.637 114.884 1.00 40.18 241 LYS C O 1
ATOM 6002 N N . GLY C 1 231 ? -63.438 85.058 112.713 1.00 38.42 242 GLY C N 1
ATOM 6003 C CA . GLY C 1 231 ? -62.480 86.144 112.573 1.00 38.22 242 GLY C CA 1
ATOM 6004 C C . GLY C 1 231 ? -62.784 86.989 111.353 1.00 40.48 242 GLY C C 1
ATOM 6005 O O . GLY C 1 231 ? -63.766 86.734 110.620 1.00 35.23 242 GLY C O 1
ATOM 6006 N N . ASN C 1 232 ? -61.950 88.005 111.138 1.00 38.99 243 ASN C N 1
ATOM 6007 C CA . ASN C 1 232 ? -62.049 88.812 109.931 1.00 40.46 243 ASN C CA 1
ATOM 6008 C C . ASN C 1 232 ? -60.680 89.270 109.444 1.00 40.56 243 ASN C C 1
ATOM 6009 O O . ASN C 1 232 ? -59.658 89.040 110.112 1.00 44.34 243 ASN C O 1
ATOM 6014 N N . TYR C 1 233 ? -60.667 89.890 108.271 1.00 39.92 244 TYR C N 1
ATOM 6015 C CA . TYR C 1 233 ? -59.426 90.330 107.627 1.00 40.13 244 TYR C CA 1
ATOM 6016 C C . TYR C 1 233 ? -59.679 91.545 106.758 1.00 38.82 244 TYR C C 1
ATOM 6017 O O . TYR C 1 233 ? -60.818 91.862 106.423 1.00 37.25 244 TYR C O 1
ATOM 6026 N N . SER C 1 234 ? -58.593 92.209 106.392 1.00 38.53 245 SER C N 1
ATOM 6027 C CA . SER C 1 234 ? -58.637 93.364 105.527 1.00 35.48 245 SER C CA 1
ATOM 6028 C C . SER C 1 234 ? -57.260 93.544 104.949 1.00 38.39 245 SER C C 1
ATOM 6029 O O . SER C 1 234 ? -56.296 93.753 105.700 1.00 39.23 245 SER C O 1
ATOM 6032 N N . ALA C 1 235 ? -57.169 93.433 103.621 1.00 36.57 246 ALA C N 1
ATOM 6033 C CA . ALA C 1 235 ? -55.909 93.541 102.917 1.00 35.95 246 ALA C CA 1
ATOM 6034 C C . ALA C 1 235 ? -55.931 94.686 101.897 1.00 37.50 246 ALA C C 1
ATOM 6035 O O . ALA C 1 235 ? -56.960 94.976 101.284 1.00 36.77 246 ALA C O 1
ATOM 6037 N N . VAL C 1 236 ? -54.791 95.346 101.745 1.00 36.81 247 VAL C N 1
ATOM 6038 C CA . VAL C 1 236 ? -54.646 96.441 100.812 1.00 37.63 247 VAL C CA 1
ATOM 6039 C C . VAL C 1 236 ? -53.630 95.987 99.779 1.00 39.27 247 VAL C C 1
ATOM 6040 O O . VAL C 1 236 ? -52.529 95.616 100.140 1.00 40.94 247 VAL C O 1
ATOM 6044 N N . MET C 1 237 ? -54.031 95.980 98.508 1.00 41.01 248 MET C N 1
ATOM 6045 C CA . MET C 1 237 ? -53.196 95.459 97.418 1.00 43.38 248 MET C CA 1
ATOM 6046 C C . MET C 1 237 ? -53.076 96.479 96.305 1.00 37.78 248 MET C C 1
ATOM 6047 O O . MET C 1 237 ? -54.079 97.045 95.867 1.00 36.87 248 MET C O 1
ATOM 6052 N N . GLY C 1 238 ? -51.850 96.727 95.865 1.00 37.83 249 GLY C N 1
ATOM 6053 C CA . GLY C 1 238 ? -51.621 97.529 94.674 1.00 38.48 249 GLY C CA 1
ATOM 6054 C C . GLY C 1 238 ? -52.148 96.729 93.509 1.00 40.26 249 GLY C C 1
ATOM 6055 O O . GLY C 1 238 ? -52.040 95.506 93.473 1.00 42.43 249 GLY C O 1
ATOM 6056 N N . ASP C 1 239 ? -52.743 97.417 92.558 1.00 43.28 250 ASP C N 1
ATOM 6057 C CA . ASP C 1 239 ? -53.420 96.747 91.474 1.00 45.81 250 ASP C CA 1
ATOM 6058 C C . ASP C 1 239 ? -52.788 97.239 90.163 1.00 44.10 250 ASP C C 1
ATOM 6059 O O . ASP C 1 239 ? -51.623 96.998 89.904 1.00 42.14 250 ASP C O 1
ATOM 6064 N N . GLU C 1 240 ? -53.541 98.004 89.397 1.00 46.10 251 GLU C N 1
ATOM 6065 C CA . GLU C 1 240 ? -53.241 98.286 88.019 1.00 48.61 251 GLU C CA 1
ATOM 6066 C C . GLU C 1 240 ? -52.462 99.598 87.984 1.00 42.27 251 GLU C C 1
ATOM 6067 O O . GLU C 1 240 ? -52.841 100.553 88.657 1.00 40.42 251 GLU C O 1
ATOM 6073 N N . LEU C 1 241 ? -51.347 99.617 87.262 1.00 37.86 252 LEU C N 1
ATOM 6074 C CA . LEU C 1 241 ? -50.640 100.866 86.997 1.00 41.49 252 LEU C CA 1
ATOM 6075 C C . LEU C 1 241 ? -51.274 101.528 85.788 1.00 40.64 252 LEU C C 1
ATOM 6076 O O . LEU C 1 241 ? -51.333 100.947 84.707 1.00 35.21 252 LEU C O 1
ATOM 6081 N N . ILE C 1 242 ? -51.741 102.751 85.968 1.00 41.43 253 ILE C N 1
ATOM 6082 C CA . ILE C 1 242 ? -52.441 103.430 84.906 1.00 41.03 253 ILE C CA 1
ATOM 6083 C C . ILE C 1 242 ? -51.707 104.674 84.480 1.00 40.69 253 ILE C C 1
ATOM 6084 O O . ILE C 1 242 ? -51.087 105.353 85.304 1.00 37.77 253 ILE C O 1
ATOM 6089 N N . VAL C 1 243 ? -51.774 104.942 83.172 1.00 38.84 254 VAL C N 1
ATOM 6090 C CA . VAL C 1 243 ? -51.289 106.167 82.583 1.00 36.83 254 VAL C CA 1
ATOM 6091 C C . VAL C 1 243 ? -52.450 106.812 81.825 1.00 36.78 254 VAL C C 1
ATOM 6092 O O . VAL C 1 243 ? -53.122 106.169 80.993 1.00 35.55 254 VAL C O 1
ATOM 6096 N N . LYS C 1 244 ? -52.744 108.059 82.158 1.00 34.50 255 LYS C N 1
ATOM 6097 C CA . LYS C 1 244 ? -53.737 108.811 81.405 1.00 37.27 255 LYS C CA 1
ATOM 6098 C C . LYS C 1 244 ? -53.016 109.829 80.559 1.00 37.03 255 LYS C C 1
ATOM 6099 O O . LYS C 1 244 ? -52.159 110.565 81.061 1.00 33.84 255 LYS C O 1
ATOM 6105 N N . VAL C 1 245 ? -53.338 109.862 79.270 1.00 33.07 256 VAL C N 1
ATOM 6106 C CA . VAL C 1 245 ? -52.680 110.842 78.406 1.00 32.47 256 VAL C CA 1
ATOM 6107 C C . VAL C 1 245 ? -53.702 111.840 77.920 1.00 31.85 256 VAL C C 1
ATOM 6108 O O . VAL C 1 245 ? -54.762 111.496 77.404 1.00 33.88 256 VAL C O 1
ATOM 6112 N N . ARG C 1 246 ? -53.381 113.097 78.134 1.00 30.34 257 ARG C N 1
ATOM 6113 C CA . ARG C 1 246 ? -54.256 114.170 77.809 1.00 32.36 257 ARG C CA 1
ATOM 6114 C C . ARG C 1 246 ? -53.671 115.015 76.676 1.00 33.21 257 ARG C C 1
ATOM 6115 O O . ARG C 1 246 ? -52.506 115.433 76.719 1.00 34.49 257 ARG C O 1
ATOM 6123 N N . ASN C 1 247 ? -54.503 115.282 75.679 1.00 35.14 258 ASN C N 1
ATOM 6124 C CA . ASN C 1 247 ? -54.126 116.126 74.558 1.00 37.71 258 ASN C CA 1
ATOM 6125 C C . ASN C 1 247 ? -54.393 117.543 74.966 1.00 34.39 258 ASN C C 1
ATOM 6126 O O . ASN C 1 247 ? -55.534 117.888 75.234 1.00 33.51 258 ASN C O 1
ATOM 6131 N N . LEU C 1 248 ? -53.362 118.377 75.012 1.00 36.77 259 LEU C N 1
ATOM 6132 C CA . LEU C 1 248 ? -53.536 119.739 75.530 1.00 38.24 259 LEU C CA 1
ATOM 6133 C C . LEU C 1 248 ? -54.228 120.695 74.558 1.00 43.43 259 LEU C C 1
ATOM 6134 O O . LEU C 1 248 ? -54.587 121.806 74.969 1.00 43.28 259 LEU C O 1
ATOM 6139 N N . ASN C 1 249 ? -54.431 120.276 73.302 1.00 42.51 260 ASN C N 1
ATOM 6140 C CA . ASN C 1 249 ? -55.218 121.074 72.353 1.00 42.44 260 ASN C CA 1
ATOM 6141 C C . ASN C 1 249 ? -56.710 120.739 72.496 1.00 41.63 260 ASN C C 1
ATOM 6142 O O . ASN C 1 249 ? -57.542 121.647 72.495 1.00 37.00 260 ASN C O 1
ATOM 6147 N N . THR C 1 250 ? -57.057 119.450 72.577 1.00 36.57 261 THR C N 1
ATOM 6148 C CA . THR C 1 250 ? -58.468 119.053 72.686 1.00 38.47 261 THR C CA 1
ATOM 6149 C C . THR C 1 250 ? -58.914 118.832 74.146 1.00 40.18 261 THR C C 1
ATOM 6150 O O . THR C 1 250 ? -60.110 118.829 74.431 1.00 39.57 261 THR C O 1
ATOM 6154 N N . ASN C 1 251 ? -57.948 118.610 75.040 1.00 37.58 262 ASN C N 1
ATOM 6155 C CA . ASN C 1 251 ? -58.190 118.298 76.448 1.00 38.80 262 ASN C CA 1
ATOM 6156 C C . ASN C 1 251 ? -58.914 116.984 76.684 1.00 40.15 262 ASN C C 1
ATOM 6157 O O . ASN C 1 251 ? -59.388 116.727 77.792 1.00 45.20 262 ASN C O 1
ATOM 6162 N N . ASN C 1 252 ? -58.972 116.145 75.656 1.00 39.96 263 ASN C N 1
ATOM 6163 C CA . ASN C 1 252 ? -59.456 114.771 75.779 1.00 39.37 263 ASN C CA 1
ATOM 6164 C C . ASN C 1 252 ? -58.401 113.959 76.501 1.00 39.22 263 ASN C C 1
ATOM 6165 O O . ASN C 1 252 ? -57.214 114.219 76.332 1.00 37.91 263 ASN C O 1
ATOM 6170 N N . VAL C 1 253 ? -58.843 112.973 77.284 1.00 36.88 264 VAL C N 1
ATOM 6171 C CA . VAL C 1 253 ? -57.957 112.133 78.070 1.00 34.32 264 VAL C CA 1
ATOM 6172 C C . VAL C 1 253 ? -58.216 110.694 77.706 1.00 34.80 264 VAL C C 1
ATOM 6173 O O . VAL C 1 253 ? -59.367 110.264 77.728 1.00 36.07 264 VAL C O 1
ATOM 6177 N N . GLN C 1 254 ? -57.158 109.939 77.412 1.00 34.37 265 GLN C N 1
ATOM 6178 C CA . GLN C 1 254 ? -57.316 108.522 77.100 1.00 35.90 265 GLN C CA 1
ATOM 6179 C C . GLN C 1 254 ? -56.594 107.716 78.151 1.00 37.43 265 GLN C C 1
ATOM 6180 O O . GLN C 1 254 ? -55.537 108.139 78.631 1.00 39.80 265 GLN C O 1
ATOM 6186 N N . GLU C 1 255 ? -57.156 106.554 78.488 1.00 36.72 266 GLU C N 1
ATOM 6187 C CA . GLU C 1 255 ? -56.624 105.707 79.551 1.00 39.53 266 GLU C CA 1
ATOM 6188 C C . GLU C 1 255 ? -55.931 104.476 79.008 1.00 36.12 266 GLU C C 1
ATOM 6189 O O . GLU C 1 255 ? -56.500 103.772 78.182 1.00 37.52 266 GLU C O 1
ATOM 6195 N N . TYR C 1 256 ? -54.734 104.201 79.535 1.00 37.66 267 TYR C N 1
ATOM 6196 C CA . TYR C 1 256 ? -53.975 102.989 79.253 1.00 37.61 267 TYR C CA 1
ATOM 6197 C C . TYR C 1 256 ? -53.537 102.276 80.537 1.00 38.46 267 TYR C C 1
ATOM 6198 O O . TYR C 1 256 ? -53.150 102.920 81.505 1.00 41.15 267 TYR C O 1
ATOM 6207 N N . VAL C 1 257 ? -53.593 100.944 80.536 1.00 38.10 268 VAL C N 1
ATOM 6208 C CA . VAL C 1 257 ? -52.983 100.136 81.585 1.00 37.00 268 VAL C CA 1
ATOM 6209 C C . VAL C 1 257 ? -51.599 99.758 81.118 1.00 41.91 268 VAL C C 1
ATOM 6210 O O . VAL C 1 257 ? -51.444 99.316 79.969 1.00 40.64 268 VAL C O 1
ATOM 6214 N N . ILE C 1 258 ? -50.586 99.946 81.977 1.00 39.59 269 ILE C N 1
ATOM 6215 C CA . ILE C 1 258 ? -49.223 99.537 81.647 1.00 39.58 269 ILE C CA 1
ATOM 6216 C C . ILE C 1 258 ? -49.047 98.146 82.217 1.00 40.33 269 ILE C C 1
ATOM 6217 O O . ILE C 1 258 ? -49.011 97.966 83.439 1.00 39.93 269 ILE C O 1
ATOM 6222 N N . PRO C 1 259 ? -48.940 97.136 81.352 1.00 42.04 270 PRO C N 1
ATOM 6223 C CA . PRO C 1 259 ? -48.913 95.795 81.933 1.00 41.58 270 PRO C CA 1
ATOM 6224 C C . PRO C 1 259 ? -47.593 95.436 82.591 1.00 39.24 270 PRO C C 1
ATOM 6225 O O . PRO C 1 259 ? -46.536 95.987 82.242 1.00 37.16 270 PRO C O 1
ATOM 6229 N N . VAL C 1 260 ? -47.678 94.511 83.539 1.00 40.48 271 VAL C N 1
ATOM 6230 C CA . VAL C 1 260 ? -46.510 93.908 84.165 1.00 42.47 271 VAL C CA 1
ATOM 6231 C C . VAL C 1 260 ? -45.746 93.073 83.134 1.00 46.94 271 VAL C C 1
ATOM 6232 O O . VAL C 1 260 ? -46.344 92.387 82.314 1.00 46.08 271 VAL C O 1
ATOM 6236 N N . ASP C 1 261 ? -44.422 93.150 83.179 1.00 51.63 272 ASP C N 1
ATOM 6237 C CA . ASP C 1 261 ? -43.586 92.242 82.408 1.00 55.27 272 ASP C CA 1
ATOM 6238 C C . ASP C 1 261 ? -43.178 91.021 83.239 1.00 55.64 272 ASP C C 1
ATOM 6239 O O . ASP C 1 261 ? -43.555 89.902 82.897 1.00 57.21 272 ASP C O 1
ATOM 6244 N N . LYS C 1 262 ? -42.444 91.215 84.332 1.00 54.82 273 LYS C N 1
ATOM 6245 C CA . LYS C 1 262 ? -42.000 90.072 85.156 1.00 55.91 273 LYS C CA 1
ATOM 6246 C C . LYS C 1 262 ? -41.918 90.481 86.633 1.00 54.12 273 LYS C C 1
ATOM 6247 O O . LYS C 1 262 ? -41.699 91.644 86.960 1.00 50.80 273 LYS C O 1
ATOM 6253 N N . ILE C 1 263 ? -42.173 89.516 87.516 1.00 56.24 274 ILE C N 1
ATOM 6254 C CA . ILE C 1 263 ? -42.039 89.703 88.960 1.00 53.18 274 ILE C CA 1
ATOM 6255 C C . ILE C 1 263 ? -40.959 88.762 89.480 1.00 54.16 274 ILE C C 1
ATOM 6256 O O . ILE C 1 263 ? -39.810 89.172 89.642 1.00 55.21 274 ILE C O 1
ATOM 6258 N N . ASN C 1 274 ? -40.595 91.422 95.263 1.00 63.79 281 ASN C N 1
ATOM 6259 C CA . ASN C 1 274 ? -40.291 92.770 95.731 1.00 65.51 281 ASN C CA 1
ATOM 6260 C C . ASN C 1 274 ? -40.116 93.776 94.592 1.00 62.15 281 ASN C C 1
ATOM 6261 O O . ASN C 1 274 ? -40.507 94.938 94.737 1.00 58.11 281 ASN C O 1
ATOM 6266 N N . ILE C 1 275 ? -39.530 93.342 93.473 1.00 60.28 282 ILE C N 1
ATOM 6267 C CA . ILE C 1 275 ? -39.319 94.237 92.321 1.00 61.71 282 ILE C CA 1
ATOM 6268 C C . ILE C 1 275 ? -40.148 93.789 91.122 1.00 55.45 282 ILE C C 1
ATOM 6269 O O . ILE C 1 275 ? -39.970 92.680 90.626 1.00 55.38 282 ILE C O 1
ATOM 6274 N N . VAL C 1 276 ? -41.040 94.664 90.657 1.00 52.50 283 VAL C N 1
ATOM 6275 C CA . VAL C 1 276 ? -41.896 94.376 89.503 1.00 51.12 283 VAL C CA 1
ATOM 6276 C C . VAL C 1 276 ? -41.465 95.231 88.301 1.00 51.38 283 VAL C C 1
ATOM 6277 O O . VAL C 1 276 ? -41.461 96.460 88.377 1.00 45.11 283 VAL C O 1
ATOM 6281 N N . LYS C 1 277 ? -41.083 94.572 87.201 1.00 48.73 284 LYS C N 1
ATOM 6282 C CA . LYS C 1 277 ? -40.699 95.284 85.976 1.00 49.07 284 LYS C CA 1
ATOM 6283 C C . LYS C 1 277 ? -41.926 95.387 85.082 1.00 47.42 284 LYS C C 1
ATOM 6284 O O . LYS C 1 277 ? -42.620 94.391 84.842 1.00 47.20 284 LYS C O 1
ATOM 6286 N N . TYR C 1 278 ? -42.213 96.594 84.615 1.00 45.61 285 TYR C N 1
ATOM 6287 C CA . TYR C 1 278 ? -43.360 96.818 83.730 1.00 45.66 285 TYR C CA 1
ATOM 6288 C C . TYR C 1 278 ? -42.976 96.770 82.250 1.00 47.09 285 TYR C C 1
ATOM 6289 O O . TYR C 1 278 ? -41.804 96.837 81.886 1.00 45.85 285 TYR C O 1
ATOM 6298 N N . ARG C 1 279 ? -43.974 96.610 81.393 1.00 47.17 286 ARG C N 1
ATOM 6299 C CA . ARG C 1 279 ? -43.725 96.615 79.954 1.00 44.52 286 ARG C CA 1
ATOM 6300 C C . ARG C 1 279 ? -43.506 98.041 79.463 1.00 45.38 286 ARG C C 1
ATOM 6301 O O . ARG C 1 279 ? -43.908 99.023 80.115 1.00 41.66 286 ARG C O 1
ATOM 6309 N N . SER C 1 280 ? -42.851 98.145 78.307 1.00 47.30 287 SER C N 1
ATOM 6310 C CA . SER C 1 280 ? -42.728 99.409 77.577 1.00 47.73 287 SER C CA 1
ATOM 6311 C C . SER C 1 280 ? -43.743 99.383 76.448 1.00 48.56 287 SER C C 1
ATOM 6312 O O . SER C 1 280 ? -43.621 98.585 75.518 1.00 51.44 287 SER C O 1
ATOM 6315 N N . LEU C 1 281 ? -44.760 100.232 76.540 1.00 48.41 288 LEU C N 1
ATOM 6316 C CA . LEU C 1 281 ? -45.832 100.232 75.545 1.00 47.97 288 LEU C CA 1
ATOM 6317 C C . LEU C 1 281 ? -45.566 101.204 74.413 1.00 47.93 288 LEU C C 1
ATOM 6318 O O . LEU C 1 281 ? -44.722 102.097 74.505 1.00 45.35 288 LEU C O 1
ATOM 6323 N N . SER C 1 282 ? -46.304 101.018 73.332 1.00 49.99 289 SER C N 1
ATOM 6324 C CA . SER C 1 282 ? -46.409 102.033 72.306 1.00 51.27 289 SER C CA 1
ATOM 6325 C C . SER C 1 282 ? -47.857 102.460 72.316 1.00 50.25 289 SER C C 1
ATOM 6326 O O . SER C 1 282 ? -48.744 101.650 72.016 1.00 49.43 289 SER C O 1
ATOM 6329 N N . ILE C 1 283 ? -48.109 103.711 72.687 1.00 48.18 290 ILE C N 1
ATOM 6330 C CA . ILE C 1 283 ? -49.493 104.170 72.865 1.00 48.60 290 ILE C CA 1
ATOM 6331 C C . ILE C 1 283 ? -49.803 105.445 72.097 1.00 49.41 290 ILE C C 1
ATOM 6332 O O . ILE C 1 283 ? -48.939 106.289 71.885 1.00 52.04 290 ILE C O 1
ATOM 6337 N N . LYS C 1 284 ? -51.044 105.538 71.638 1.00 57.70 291 LYS C N 1
ATOM 6338 C CA . LYS C 1 284 ? -51.512 106.675 70.860 1.00 61.08 291 LYS C CA 1
ATOM 6339 C C . LYS C 1 284 ? -52.147 107.718 71.767 1.00 61.58 291 LYS C C 1
ATOM 6340 O O . LYS C 1 284 ? -53.046 107.405 72.550 1.00 61.82 291 LYS C O 1
ATOM 6346 N N . ALA C 1 285 ? -51.665 108.954 71.667 1.00 57.68 292 ALA C N 1
ATOM 6347 C CA . ALA C 1 285 ? -52.311 110.073 72.331 1.00 54.47 292 ALA C CA 1
ATOM 6348 C C . ALA C 1 285 ? -53.650 110.330 71.653 1.00 55.84 292 ALA C C 1
ATOM 6349 O O . ALA C 1 285 ? -53.867 109.897 70.519 1.00 57.88 292 ALA C O 1
ATOM 6351 N N . PRO C 1 286 ? -54.567 111.014 72.345 1.00 56.03 293 PRO C N 1
ATOM 6352 C CA . PRO C 1 286 ? -55.814 111.362 71.666 1.00 57.31 293 PRO C CA 1
ATOM 6353 C C . PRO C 1 286 ? -55.523 112.318 70.523 1.00 60.47 293 PRO C C 1
ATOM 6354 O O . PRO C 1 286 ? -54.628 113.148 70.646 1.00 57.03 293 PRO C O 1
ATOM 6358 N N . GLY C 1 287 ? -56.257 112.173 69.420 1.00 66.19 294 GLY C N 1
ATOM 6359 C CA . GLY C 1 287 ? -56.059 112.986 68.220 1.00 68.14 294 GLY C CA 1
ATOM 6360 C C . GLY C 1 287 ? -55.382 112.240 67.075 1.00 73.23 294 GLY C C 1
ATOM 6361 O O . GLY C 1 287 ? -55.130 112.828 66.018 1.00 74.54 294 GLY C O 1
ATOM 6362 N N . ILE C 1 288 ? -55.055 110.964 67.290 1.00 70.57 295 ILE C N 1
ATOM 6363 C CA . ILE C 1 288 ? -54.647 110.062 66.212 1.00 73.37 295 ILE C CA 1
ATOM 6364 C C . ILE C 1 288 ? -55.155 108.645 66.487 1.00 73.90 295 ILE C C 1
ATOM 6365 O O . ILE C 1 288 ? -56.341 108.351 66.307 1.00 70.61 295 ILE C O 1
ATOM 6370 N N . MET D 1 3 ? -52.868 76.267 48.363 1.00 88.00 14 MET D N 1
ATOM 6371 C CA . MET D 1 3 ? -52.256 75.043 47.756 1.00 87.31 14 MET D CA 1
ATOM 6372 C C . MET D 1 3 ? -51.999 73.943 48.794 1.00 84.91 14 MET D C 1
ATOM 6373 O O . MET D 1 3 ? -51.959 72.758 48.451 1.00 86.49 14 MET D O 1
ATOM 6375 N N . ALA D 1 4 ? -51.815 74.329 50.055 1.00 79.54 15 ALA D N 1
ATOM 6376 C CA . ALA D 1 4 ? -51.789 73.357 51.152 1.00 75.44 15 ALA D CA 1
ATOM 6377 C C . ALA D 1 4 ? -53.193 72.804 51.385 1.00 70.34 15 ALA D C 1
ATOM 6378 O O . ALA D 1 4 ? -54.196 73.466 51.099 1.00 66.43 15 ALA D O 1
ATOM 6380 N N . SER D 1 5 ? -53.248 71.582 51.902 1.00 69.17 16 SER D N 1
ATOM 6381 C CA . SER D 1 5 ? -54.503 70.885 52.120 1.00 67.62 16 SER D CA 1
ATOM 6382 C C . SER D 1 5 ? -54.356 70.000 53.346 1.00 60.80 16 SER D C 1
ATOM 6383 O O . SER D 1 5 ? -53.321 69.359 53.524 1.00 60.16 16 SER D O 1
ATOM 6386 N N . TYR D 1 6 ? -55.393 69.954 54.183 1.00 56.40 17 TYR D N 1
ATOM 6387 C CA . TYR D 1 6 ? -55.335 69.224 55.458 1.00 54.24 17 TYR D CA 1
ATOM 6388 C C . TYR D 1 6 ? -56.252 68.021 55.418 1.00 49.33 17 TYR D C 1
ATOM 6389 O O . TYR D 1 6 ? -57.306 68.063 54.784 1.00 48.25 17 TYR D O 1
ATOM 6398 N N . ASP D 1 7 ? -55.855 66.955 56.097 1.00 50.46 18 ASP D N 1
ATOM 6399 C CA . ASP D 1 7 ? -56.603 65.699 56.055 1.00 54.55 18 ASP D CA 1
ATOM 6400 C C . ASP D 1 7 ? -57.381 65.415 57.340 1.00 54.43 18 ASP D C 1
ATOM 6401 O O . ASP D 1 7 ? -58.041 64.384 57.457 1.00 49.50 18 ASP D O 1
ATOM 6406 N N . ASN D 1 8 ? -57.292 66.314 58.317 1.00 56.52 19 ASN D N 1
ATOM 6407 C CA . ASN D 1 8 ? -57.949 66.069 59.588 1.00 54.03 19 ASN D CA 1
ATOM 6408 C C . ASN D 1 8 ? -58.419 67.352 60.256 1.00 53.19 19 ASN D C 1
ATOM 6409 O O . ASN D 1 8 ? -57.667 68.063 60.916 1.00 61.81 19 ASN D O 1
ATOM 6414 N N . VAL D 1 9 ? -59.683 67.652 60.039 1.00 53.98 20 VAL D N 1
ATOM 6415 C CA . VAL D 1 9 ? -60.325 68.829 60.592 1.00 54.05 20 VAL D CA 1
ATOM 6416 C C . VAL D 1 9 ? -60.332 68.810 62.133 1.00 56.00 20 VAL D C 1
ATOM 6417 O O . VAL D 1 9 ? -60.236 69.860 62.751 1.00 57.32 20 VAL D O 1
ATOM 6421 N N . ASP D 1 10 ? -60.442 67.622 62.734 1.00 54.14 21 ASP D N 1
ATOM 6422 C CA . ASP D 1 10 ? -60.473 67.474 64.193 1.00 58.55 21 ASP D CA 1
ATOM 6423 C C . ASP D 1 10 ? -59.176 67.920 64.838 1.00 61.11 21 ASP D C 1
ATOM 6424 O O . ASP D 1 10 ? -59.173 68.379 65.987 1.00 61.58 21 ASP D O 1
ATOM 6429 N N . THR D 1 11 ? -58.079 67.758 64.108 1.00 58.57 22 THR D N 1
ATOM 6430 C CA . THR D 1 11 ? -56.776 68.188 64.581 1.00 60.61 22 THR D CA 1
ATOM 6431 C C . THR D 1 11 ? -56.727 69.706 64.686 1.00 58.28 22 THR D C 1
ATOM 6432 O O . THR D 1 11 ? -56.145 70.242 65.630 1.00 63.53 22 THR D O 1
ATOM 6436 N N . LEU D 1 12 ? -57.337 70.390 63.720 1.00 57.73 23 LEU D N 1
ATOM 6437 C CA . LEU D 1 12 ? -57.362 71.855 63.714 1.00 60.10 23 LEU D CA 1
ATOM 6438 C C . LEU D 1 12 ? -58.269 72.384 64.835 1.00 60.58 23 LEU D C 1
ATOM 6439 O O . LEU D 1 12 ? -57.875 73.270 65.595 1.00 57.61 23 LEU D O 1
ATOM 6444 N N . ILE D 1 13 ? -59.457 71.803 64.953 1.00 56.69 24 ILE D N 1
ATOM 6445 C CA . ILE D 1 13 ? -60.378 72.145 66.030 1.00 57.17 24 ILE D CA 1
ATOM 6446 C C . ILE D 1 13 ? -59.694 71.996 67.391 1.00 56.95 24 ILE D C 1
ATOM 6447 O O . ILE D 1 13 ? -59.790 72.885 68.231 1.00 59.62 24 ILE D O 1
ATOM 6452 N N . GLU D 1 14 ? -58.974 70.897 67.585 1.00 56.69 25 GLU D N 1
ATOM 6453 C CA . GLU D 1 14 ? -58.258 70.657 68.838 1.00 59.17 25 GLU D CA 1
ATOM 6454 C C . GLU D 1 14 ? -57.094 71.611 69.088 1.00 63.03 25 GLU D C 1
ATOM 6455 O O . GLU D 1 14 ? -56.712 71.822 70.240 1.00 64.39 25 GLU D O 1
ATOM 6460 N N . LYS D 1 15 ? -56.519 72.162 68.022 1.00 62.84 26 LYS D N 1
ATOM 6461 C CA . LYS D 1 15 ? -55.413 73.099 68.165 1.00 60.91 26 LYS D CA 1
ATOM 6462 C C . LYS D 1 15 ? -55.985 74.412 68.652 1.00 62.34 26 LYS D C 1
ATOM 6463 O O . LYS D 1 15 ? -55.437 75.027 69.565 1.00 71.03 26 LYS D O 1
ATOM 6465 N N . GLY D 1 16 ? -57.078 74.839 68.022 1.00 57.39 27 GLY D N 1
ATOM 6466 C CA . GLY D 1 16 ? -57.771 76.062 68.390 1.00 55.12 27 GLY D CA 1
ATOM 6467 C C . GLY D 1 16 ? -58.171 76.063 69.853 1.00 53.99 27 GLY D C 1
ATOM 6468 O O . GLY D 1 16 ? -57.980 77.062 70.532 1.00 49.99 27 GLY D O 1
ATOM 6469 N N . ARG D 1 17 ? -58.721 74.949 70.334 1.00 51.03 28 ARG D N 1
ATOM 6470 C CA . ARG D 1 17 ? -59.005 74.781 71.760 1.00 53.52 28 ARG D CA 1
ATOM 6471 C C . ARG D 1 17 ? -57.759 74.776 72.611 1.00 55.60 28 ARG D C 1
ATOM 6472 O O . ARG D 1 17 ? -57.753 75.339 73.695 1.00 52.96 28 ARG D O 1
ATOM 6480 N N . TYR D 1 18 ? -56.722 74.096 72.135 1.00 58.91 29 TYR D N 1
ATOM 6481 C CA . TYR D 1 18 ? -55.456 74.036 72.852 1.00 61.13 29 TYR D CA 1
ATOM 6482 C C . TYR D 1 18 ? -54.887 75.444 72.984 1.00 59.34 29 TYR D C 1
ATOM 6483 O O . TYR D 1 18 ? -54.443 75.823 74.064 1.00 61.07 29 TYR D O 1
ATOM 6492 N N . ASN D 1 19 ? -54.912 76.203 71.888 1.00 56.58 30 ASN D N 1
ATOM 6493 C CA . ASN D 1 19 ? -54.398 77.567 71.866 1.00 54.49 30 ASN D CA 1
ATOM 6494 C C . ASN D 1 19 ? -55.134 78.462 72.833 1.00 57.22 30 ASN D C 1
ATOM 6495 O O . ASN D 1 19 ? -54.520 79.291 73.505 1.00 55.69 30 ASN D O 1
ATOM 6500 N N . THR D 1 20 ? -56.456 78.309 72.859 1.00 56.42 31 THR D N 1
ATOM 6501 C CA . THR D 1 20 ? -57.322 79.093 73.718 1.00 58.82 31 THR D CA 1
ATOM 6502 C C . THR D 1 20 ? -56.949 78.840 75.182 1.00 54.90 31 THR D C 1
ATOM 6503 O O . THR D 1 20 ? -56.619 79.772 75.899 1.00 54.35 31 THR D O 1
ATOM 6507 N N . LYS D 1 21 ? -56.953 77.582 75.602 1.00 54.61 32 LYS D N 1
ATOM 6508 C CA . LYS D 1 21 ? -56.484 77.216 76.945 1.00 53.06 32 LYS D CA 1
ATOM 6509 C C . LYS D 1 21 ? -55.065 77.698 77.217 1.00 53.47 32 LYS D C 1
ATOM 6510 O O . LYS D 1 21 ? -54.767 78.183 78.306 1.00 56.54 32 LYS D O 1
ATOM 6516 N N . TYR D 1 22 ? -54.197 77.582 76.219 1.00 53.43 33 TYR D N 1
ATOM 6517 C CA . TYR D 1 22 ? -52.795 77.926 76.379 1.00 50.75 33 TYR D CA 1
ATOM 6518 C C . TYR D 1 22 ? -52.606 79.401 76.687 1.00 51.89 33 TYR D C 1
ATOM 6519 O O . TYR D 1 22 ? -51.910 79.753 77.628 1.00 46.41 33 TYR D O 1
ATOM 6528 N N . ASN D 1 23 ? -53.204 80.257 75.861 1.00 53.47 34 ASN D N 1
ATOM 6529 C CA . ASN D 1 23 ? -53.065 81.693 76.012 1.00 50.61 34 ASN D CA 1
ATOM 6530 C C . ASN D 1 23 ? -53.694 82.200 77.303 1.00 54.50 34 ASN D C 1
ATOM 6531 O O . ASN D 1 23 ? -53.218 83.171 77.876 1.00 62.20 34 ASN D O 1
ATOM 6536 N N . TYR D 1 24 ? -54.769 81.555 77.740 1.00 50.65 35 TYR D N 1
ATOM 6537 C CA . TYR D 1 24 ? -55.427 81.891 78.984 1.00 53.13 35 TYR D CA 1
ATOM 6538 C C . TYR D 1 24 ? -54.458 81.724 80.150 1.00 56.59 35 TYR D C 1
ATOM 6539 O O . TYR D 1 24 ? -54.386 82.584 81.031 1.00 62.84 35 TYR D O 1
ATOM 6548 N N . LEU D 1 25 ? -53.692 80.639 80.134 1.00 56.71 36 LEU D N 1
ATOM 6549 C CA . LEU D 1 25 ? -52.709 80.377 81.179 1.00 55.34 36 LEU D CA 1
ATOM 6550 C C . LEU D 1 25 ? -51.415 81.180 81.012 1.00 55.89 36 LEU D C 1
ATOM 6551 O O . LEU D 1 25 ? -50.865 81.674 81.996 1.00 57.33 36 LEU D O 1
ATOM 6556 N N . LYS D 1 26 ? -50.932 81.311 79.782 1.00 56.43 37 LYS D N 1
ATOM 6557 C CA . LYS D 1 26 ? -49.693 82.046 79.520 1.00 64.81 37 LYS D CA 1
ATOM 6558 C C . LYS D 1 26 ? -49.787 83.511 79.996 1.00 72.18 37 LYS D C 1
ATOM 6559 O O . LYS D 1 26 ? -48.799 84.087 80.455 1.00 72.20 37 LYS D O 1
ATOM 6563 N N . ARG D 1 27 ? -50.983 84.088 79.895 1.00 73.84 38 ARG D N 1
ATOM 6564 C CA . ARG D 1 27 ? -51.265 85.436 80.393 1.00 72.24 38 ARG D CA 1
ATOM 6565 C C . ARG D 1 27 ? -51.029 85.530 81.899 1.00 73.48 38 ARG D C 1
ATOM 6566 O O . ARG D 1 27 ? -50.451 86.502 82.382 1.00 74.69 38 ARG D O 1
ATOM 6574 N N . MET D 1 28 ? -51.473 84.506 82.627 1.00 73.94 39 MET D N 1
ATOM 6575 C CA . MET D 1 28 ? -51.309 84.435 84.078 1.00 71.00 39 MET D CA 1
ATOM 6576 C C . MET D 1 28 ? -49.884 84.059 84.514 1.00 76.09 39 MET D C 1
ATOM 6577 O O . MET D 1 28 ? -49.505 84.305 85.663 1.00 74.23 39 MET D O 1
ATOM 6582 N N . GLU D 1 29 ? -49.094 83.488 83.603 1.00 80.41 40 GLU D N 1
ATOM 6583 C CA . GLU D 1 29 ? -47.742 82.985 83.930 1.00 88.82 40 GLU D CA 1
ATOM 6584 C C . GLU D 1 29 ? -46.842 84.012 84.663 1.00 90.56 40 GLU D C 1
ATOM 6585 O O . GLU D 1 29 ? -46.015 83.623 85.503 1.00 82.55 40 GLU D O 1
ATOM 6591 N N . LYS D 1 30 ? -47.012 85.297 84.320 1.00 89.63 41 LYS D N 1
ATOM 6592 C CA . LYS D 1 30 ? -46.395 86.437 85.007 1.00 85.18 41 LYS D CA 1
ATOM 6593 C C . LYS D 1 30 ? -47.222 86.817 86.236 1.00 83.86 41 LYS D C 1
ATOM 6594 O O . LYS D 1 30 ? -46.829 86.499 87.371 1.00 69.20 41 LYS D O 1
ATOM 6596 N N . TYR D 1 31 ? -48.362 87.486 86.000 1.00 81.78 42 TYR D N 1
ATOM 6597 C CA . TYR D 1 31 ? -49.328 87.808 87.093 1.00 76.89 42 TYR D CA 1
ATOM 6598 C C . TYR D 1 31 ? -49.588 86.523 87.881 1.00 73.75 42 TYR D C 1
ATOM 6599 O O . TYR D 1 31 ? -48.853 86.180 88.803 1.00 66.12 42 TYR D O 1
ATOM 6608 N N . MET D 1 36 ? -48.738 77.170 83.871 1.00 88.96 47 MET D N 1
ATOM 6609 C CA . MET D 1 36 ? -48.763 76.232 82.734 1.00 89.14 47 MET D CA 1
ATOM 6610 C C . MET D 1 36 ? -48.921 74.770 83.177 1.00 87.87 47 MET D C 1
ATOM 6611 O O . MET D 1 36 ? -49.494 73.953 82.448 1.00 86.45 47 MET D O 1
ATOM 6616 N N . ALA D 1 37 ? -48.410 74.448 84.367 1.00 85.88 48 ALA D N 1
ATOM 6617 C CA . ALA D 1 37 ? -48.518 73.100 84.944 1.00 84.48 48 ALA D CA 1
ATOM 6618 C C . ALA D 1 37 ? -49.958 72.686 85.245 1.00 81.42 48 ALA D C 1
ATOM 6619 O O . ALA D 1 37 ? -50.222 71.515 85.524 1.00 80.45 48 ALA D O 1
ATOM 6621 N N . TYR D 1 38 ? -50.884 73.639 85.183 1.00 79.16 49 TYR D N 1
ATOM 6622 C CA . TYR D 1 38 ? -52.302 73.360 85.416 1.00 77.76 49 TYR D CA 1
ATOM 6623 C C . TYR D 1 38 ? -53.090 73.185 84.116 1.00 70.36 49 TYR D C 1
ATOM 6624 O O . TYR D 1 38 ? -54.315 73.142 84.140 1.00 66.67 49 TYR D O 1
ATOM 6633 N N . PHE D 1 39 ? -52.386 73.055 82.991 1.00 73.35 50 PHE D N 1
ATOM 6634 C CA . PHE D 1 39 ? -53.027 72.940 81.669 1.00 73.12 50 PHE D CA 1
ATOM 6635 C C . PHE D 1 39 ? -54.114 71.869 81.600 1.00 74.94 50 PHE D C 1
ATOM 6636 O O . PHE D 1 39 ? -55.120 72.060 80.918 1.00 78.04 50 PHE D O 1
ATOM 6644 N N . ASP D 1 40 ? -53.907 70.751 82.297 1.00 78.24 51 ASP D N 1
ATOM 6645 C CA . ASP D 1 40 ? -54.865 69.631 82.277 1.00 79.35 51 ASP D CA 1
ATOM 6646 C C . ASP D 1 40 ? -56.111 69.899 83.126 1.00 80.29 51 ASP D C 1
ATOM 6647 O O . ASP D 1 40 ? -57.179 69.361 82.835 1.00 84.11 51 ASP D O 1
ATOM 6649 N N . LYS D 1 41 ? -55.978 70.727 84.165 1.00 78.74 52 LYS D N 1
ATOM 6650 C CA . LYS D 1 41 ? -57.104 71.048 85.054 1.00 78.25 52 LYS D CA 1
ATOM 6651 C C . LYS D 1 41 ? -58.074 72.073 84.454 1.00 74.16 52 LYS D C 1
ATOM 6652 O O . LYS D 1 41 ? -59.265 72.029 84.759 1.00 76.69 52 LYS D O 1
ATOM 6654 N N . VAL D 1 42 ? -57.593 72.990 83.611 1.00 71.63 53 VAL D N 1
ATOM 6655 C CA . VAL D 1 42 ? -58.503 74.010 83.048 1.00 74.95 53 VAL D CA 1
ATOM 6656 C C . VAL D 1 42 ? -59.505 73.430 82.033 1.00 68.57 53 VAL D C 1
ATOM 6657 O O . VAL D 1 42 ? -59.144 72.730 81.082 1.00 68.11 53 VAL D O 1
ATOM 6661 N N . THR D 1 43 ? -60.775 73.718 82.288 1.00 64.51 54 THR D N 1
ATOM 6662 C CA . THR D 1 43 ? -61.881 73.234 81.477 1.00 59.75 54 THR D CA 1
ATOM 6663 C C . THR D 1 43 ? -62.091 74.161 80.290 1.00 59.45 54 THR D C 1
ATOM 6664 O O . THR D 1 43 ? -61.896 75.362 80.394 1.00 68.15 54 THR D O 1
ATOM 6668 N N . ILE D 1 44 ? -62.488 73.598 79.160 1.00 57.70 55 ILE D N 1
ATOM 6669 C CA . ILE D 1 44 ? -62.974 74.390 78.050 1.00 57.00 55 ILE D CA 1
ATOM 6670 C C . ILE D 1 44 ? -64.284 73.772 77.594 1.00 56.67 55 ILE D C 1
ATOM 6671 O O . ILE D 1 44 ? -64.369 72.558 77.432 1.00 62.13 55 ILE D O 1
ATOM 6676 N N . ASN D 1 45 ? -65.306 74.613 77.440 1.00 52.96 56 ASN D N 1
ATOM 6677 C CA . ASN D 1 45 ? -66.660 74.173 77.170 1.00 54.23 56 ASN D CA 1
ATOM 6678 C C . ASN D 1 45 ? -67.122 74.755 75.853 1.00 55.71 56 ASN D C 1
ATOM 6679 O O . ASN D 1 45 ? -67.612 75.888 75.820 1.00 50.95 56 ASN D O 1
ATOM 6684 N N . PRO D 1 4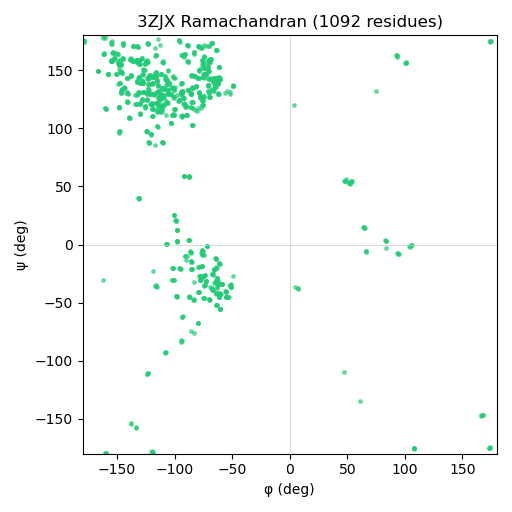6 ? -66.970 73.988 74.757 1.00 54.67 57 PRO D N 1
ATOM 6685 C CA . PRO D 1 46 ? -67.519 74.445 73.485 1.00 53.69 57 PRO D CA 1
ATOM 6686 C C . PRO D 1 46 ? -69.035 74.561 73.580 1.00 51.99 57 PRO D C 1
ATOM 6687 O O . PRO D 1 46 ? -69.666 73.719 74.194 1.00 56.03 57 PRO D O 1
ATOM 6691 N N . GLN D 1 47 ? -69.607 75.602 72.994 1.00 49.48 58 GLN D N 1
ATOM 6692 C CA . GLN D 1 47 ? -71.049 75.847 73.085 1.00 51.70 58 GLN D CA 1
ATOM 6693 C C . GLN D 1 47 ? -71.742 75.763 71.735 1.00 49.83 58 GLN D C 1
ATOM 6694 O O . GLN D 1 47 ? -72.889 75.367 71.666 1.00 48.33 58 GLN D O 1
ATOM 6696 N N . GLY D 1 48 ? -71.058 76.187 70.683 1.00 51.64 59 GLY D N 1
ATOM 6697 C CA . GLY D 1 48 ? -71.566 76.043 69.330 1.00 52.73 59 GLY D CA 1
ATOM 6698 C C . GLY D 1 48 ? -70.480 76.183 68.274 1.00 54.64 59 GLY D C 1
ATOM 6699 O O . GLY D 1 48 ? -69.302 76.401 68.588 1.00 45.01 59 GLY D O 1
ATOM 6700 N N . ASN D 1 49 ? -70.889 76.051 67.011 1.00 53.96 60 ASN D N 1
ATOM 6701 C CA . ASN D 1 49 ? -69.998 76.276 65.876 1.00 48.72 60 ASN D CA 1
ATOM 6702 C C . ASN D 1 49 ? -70.817 76.485 64.623 1.00 47.59 60 ASN D C 1
ATOM 6703 O O . ASN D 1 49 ? -72.008 76.179 64.595 1.00 42.07 60 ASN D O 1
ATOM 6708 N N . ASP D 1 50 ? -70.174 77.013 63.590 1.00 47.06 61 ASP D N 1
ATOM 6709 C CA . ASP D 1 50 ? -70.768 77.017 62.251 1.00 46.89 61 ASP D CA 1
ATOM 6710 C C . ASP D 1 50 ? -69.757 76.488 61.237 1.00 45.52 61 ASP D C 1
ATOM 6711 O O . ASP D 1 50 ? -69.625 77.018 60.128 1.00 42.57 61 ASP D O 1
ATOM 6716 N N . PHE D 1 51 ? -69.016 75.453 61.640 1.00 46.84 62 PHE D N 1
ATOM 6717 C CA . PHE D 1 51 ? -68.048 74.819 60.741 1.00 47.45 62 PHE D CA 1
ATOM 6718 C C . PHE D 1 51 ? -68.790 74.226 59.542 1.00 46.65 62 PHE D C 1
ATOM 6719 O O . PHE D 1 51 ? -69.764 73.498 59.719 1.00 41.91 62 PHE D O 1
ATOM 6727 N N . TYR D 1 52 ? -68.325 74.533 58.337 1.00 46.74 63 TYR D N 1
ATOM 6728 C CA . TYR D 1 52 ? -69.004 74.111 57.123 1.00 51.11 63 TYR D CA 1
ATOM 6729 C C . TYR D 1 52 ? -67.993 73.703 56.034 1.00 51.44 63 TYR D C 1
ATOM 6730 O O . TYR D 1 52 ? -66.915 74.298 55.932 1.00 49.00 63 TYR D O 1
ATOM 6739 N N . ILE D 1 53 ? -68.331 72.676 55.248 1.00 49.60 64 ILE D N 1
ATOM 6740 C CA . ILE D 1 53 ? -67.475 72.237 54.140 1.00 51.44 64 ILE D CA 1
ATOM 6741 C C . ILE D 1 53 ? -68.075 72.731 52.841 1.00 52.26 64 ILE D C 1
ATOM 6742 O O . ILE D 1 53 ? -69.079 72.185 52.367 1.00 55.18 64 ILE D O 1
ATOM 6747 N N . ASN D 1 54 ? -67.463 73.772 52.285 1.00 50.22 65 ASN D N 1
ATOM 6748 C CA . ASN D 1 54 ? -67.977 74.416 51.087 1.00 55.56 65 ASN D CA 1
ATOM 6749 C C . ASN D 1 54 ? -67.578 73.648 49.833 1.00 56.68 65 ASN D C 1
ATOM 6750 O O . ASN D 1 54 ? -66.419 73.227 49.697 1.00 53.68 65 ASN D O 1
ATOM 6755 N N . ASN D 1 55 ? -68.541 73.482 48.926 1.00 57.29 66 ASN D N 1
ATOM 6756 C CA . ASN D 1 55 ? -68.298 72.878 47.609 1.00 55.54 66 ASN D CA 1
ATOM 6757 C C . ASN D 1 55 ? -67.624 71.512 47.683 1.00 54.10 66 ASN D C 1
ATOM 6758 O O . ASN D 1 55 ? -66.562 71.300 47.082 1.00 53.73 66 ASN D O 1
ATOM 6763 N N . PRO D 1 56 ? -68.228 70.590 48.449 1.00 52.07 67 PRO D N 1
ATOM 6764 C CA . PRO D 1 56 ? -67.655 69.266 48.542 1.00 52.21 67 PRO D CA 1
ATOM 6765 C C . PRO D 1 56 ? -67.800 68.580 47.201 1.00 55.93 67 PRO D C 1
ATOM 6766 O O . PRO D 1 56 ? -68.863 68.664 46.576 1.00 58.91 67 PRO D O 1
ATOM 6770 N N . LYS D 1 57 ? -66.730 67.955 46.735 1.00 56.60 68 LYS D N 1
ATOM 6771 C CA . LYS D 1 57 ? -66.786 67.211 45.510 1.00 57.59 68 LYS D CA 1
ATOM 6772 C C . LYS D 1 57 ? -65.910 65.986 45.525 1.00 56.38 68 LYS D C 1
ATOM 6773 O O . LYS D 1 57 ? -64.952 65.919 46.285 1.00 59.47 68 LYS D O 1
ATOM 6779 N N . VAL D 1 58 ? -66.208 65.062 44.618 1.00 52.00 69 VAL D N 1
ATOM 6780 C CA . VAL D 1 58 ? -65.395 63.871 44.421 1.00 51.72 69 VAL D CA 1
ATOM 6781 C C . VAL D 1 58 ? -64.551 64.054 43.160 1.00 52.14 69 VAL D C 1
ATOM 6782 O O . VAL D 1 58 ? -65.033 64.545 42.144 1.00 50.38 69 VAL D O 1
ATOM 6786 N N . GLU D 1 59 ? -63.273 63.705 43.256 1.00 55.23 70 GLU D N 1
ATOM 6787 C CA . GLU D 1 59 ? -62.343 63.849 42.133 1.00 57.82 70 GLU D CA 1
ATOM 6788 C C . GLU D 1 59 ? -61.601 62.545 41.944 1.00 57.13 70 GLU D C 1
ATOM 6789 O O . GLU D 1 59 ? -61.223 61.907 42.921 1.00 50.59 70 GLU D O 1
ATOM 6795 N N . LEU D 1 60 ? -61.417 62.146 40.686 1.00 58.50 71 LEU D N 1
ATOM 6796 C CA . LEU D 1 60 ? -60.646 60.956 40.374 1.00 57.17 71 LEU D CA 1
ATOM 6797 C C . LEU D 1 60 ? -59.232 61.191 40.860 1.00 53.73 71 LEU D C 1
ATOM 6798 O O . LEU D 1 60 ? -58.701 62.282 40.715 1.00 54.56 71 LEU D O 1
ATOM 6803 N N . ASP D 1 61 ? -58.636 60.163 41.446 1.00 53.58 72 ASP D N 1
ATOM 6804 C CA . ASP D 1 61 ? -57.275 60.223 41.945 1.00 55.93 72 ASP D CA 1
ATOM 6805 C C . ASP D 1 61 ? -56.508 59.115 41.238 1.00 55.82 72 ASP D C 1
ATOM 6806 O O . ASP D 1 61 ? -56.413 57.984 41.728 1.00 54.82 72 ASP D O 1
ATOM 6811 N N . GLY D 1 62 ? -55.968 59.456 40.076 1.00 58.88 73 GLY D N 1
ATOM 6812 C CA . GLY D 1 62 ? -55.367 58.472 39.180 1.00 59.97 73 GLY D CA 1
ATOM 6813 C C . GLY D 1 62 ? -56.410 58.000 38.190 1.00 56.57 73 GLY D C 1
ATOM 6814 O O . GLY D 1 62 ? -57.611 58.185 38.403 1.00 54.38 73 GLY D O 1
ATOM 6815 N N . GLU D 1 63 ? -55.958 57.387 37.106 1.00 57.82 74 GLU D N 1
ATOM 6816 C CA . GLU D 1 63 ? -56.873 56.880 36.089 1.00 56.96 74 GLU D CA 1
ATOM 6817 C C . GLU D 1 63 ? -57.553 55.604 36.561 1.00 52.43 74 GLU D C 1
ATOM 6818 O O . GLU D 1 63 ? -56.931 54.790 37.251 1.00 50.23 74 GLU D O 1
ATOM 6824 N N . PRO D 1 64 ? -58.833 55.419 36.198 1.00 53.54 75 PRO D N 1
ATOM 6825 C CA . PRO D 1 64 ? -59.487 54.151 36.508 1.00 53.17 75 PRO D CA 1
ATOM 6826 C C . PRO D 1 64 ? -58.765 52.984 35.823 1.00 54.32 75 PRO D C 1
ATOM 6827 O O . PRO D 1 64 ? -58.280 53.133 34.694 1.00 51.67 75 PRO D O 1
ATOM 6831 N N . SER D 1 65 ? -58.685 51.850 36.515 1.00 51.73 76 SER D N 1
ATOM 6832 C CA . SER D 1 65 ? -58.209 50.612 35.933 1.00 51.08 76 SER D CA 1
ATOM 6833 C C . SER D 1 65 ? -59.446 49.849 35.452 1.00 54.37 76 SER D C 1
ATOM 6834 O O . SER D 1 65 ? -60.488 49.825 36.137 1.00 47.37 76 SER D O 1
ATOM 6837 N N . MET D 1 66 ? -59.331 49.245 34.269 1.00 49.44 77 MET D N 1
ATOM 6838 C CA . MET D 1 66 ? -60.448 48.591 33.614 1.00 47.61 77 MET D CA 1
ATOM 6839 C C . MET D 1 66 ? -60.071 47.195 33.175 1.00 46.56 77 MET D C 1
ATOM 6840 O O . MET D 1 66 ? -59.128 47.002 32.403 1.00 43.88 77 MET D O 1
ATOM 6845 N N . ASN D 1 67 ? -60.812 46.222 33.687 1.00 45.25 78 ASN D N 1
ATOM 6846 C CA . ASN D 1 67 ? -60.569 44.832 33.373 1.00 46.31 78 ASN D CA 1
ATOM 6847 C C . ASN D 1 67 ? -61.864 44.217 32.891 1.00 45.09 78 ASN D C 1
ATOM 6848 O O . ASN D 1 67 ? -62.931 44.506 33.441 1.00 41.34 78 ASN D O 1
ATOM 6853 N N . TYR D 1 68 ? -61.763 43.392 31.856 1.00 43.00 79 TYR D N 1
ATOM 6854 C CA . TYR D 1 68 ? -62.881 42.589 31.415 1.00 44.79 79 TYR D CA 1
ATOM 6855 C C . TYR D 1 68 ? -63.106 41.518 32.459 1.00 48.39 79 TYR D C 1
ATOM 6856 O O . TYR D 1 68 ? -62.152 40.942 32.970 1.00 50.89 79 TYR D O 1
ATOM 6865 N N . LEU D 1 69 ? -64.362 41.274 32.802 1.00 46.87 80 LEU D N 1
ATOM 6866 C CA . LEU D 1 69 ? -64.695 40.197 33.715 1.00 48.50 80 LEU D CA 1
ATOM 6867 C C . LEU D 1 69 ? -65.094 38.960 32.911 1.00 47.44 80 LEU D C 1
ATOM 6868 O O . LEU D 1 69 ? -65.170 38.985 31.687 1.00 47.39 80 LEU D O 1
ATOM 6873 N N . GLU D 1 70 ? -65.337 37.874 33.616 1.00 45.95 81 GLU D N 1
ATOM 6874 C CA . GLU D 1 70 ? -65.852 36.666 33.006 1.00 45.03 81 GLU D CA 1
ATOM 6875 C C . GLU D 1 70 ? -67.101 36.975 32.186 1.00 43.01 81 GLU D C 1
ATOM 6876 O O . GLU D 1 70 ? -68.016 37.623 32.680 1.00 45.79 81 GLU D O 1
ATOM 6882 N N . ASP D 1 71 ? -67.129 36.488 30.949 1.00 41.16 82 ASP D N 1
ATOM 6883 C CA . ASP D 1 71 ? -68.273 36.635 30.054 1.00 40.99 82 ASP D CA 1
ATOM 6884 C C . ASP D 1 71 ? -69.509 35.925 30.600 1.00 40.40 82 ASP D C 1
ATOM 6885 O O . ASP D 1 71 ? -69.408 34.845 31.158 1.00 40.92 82 ASP D O 1
ATOM 6890 N N . VAL D 1 72 ? -70.679 36.533 30.433 1.00 41.92 83 VAL D N 1
ATOM 6891 C CA . VAL D 1 72 ? -71.935 35.889 30.826 1.00 38.17 83 VAL D CA 1
ATOM 6892 C C . VAL D 1 72 ? -72.445 35.104 29.623 1.00 37.37 83 VAL D C 1
ATOM 6893 O O . VAL D 1 72 ? -72.690 35.674 28.552 1.00 37.05 83 VAL D O 1
ATOM 6897 N N . TYR D 1 73 ? -72.567 33.797 29.785 1.00 36.13 84 TYR D N 1
ATOM 6898 C CA . TYR D 1 73 ? -73.115 32.930 28.748 1.00 40.30 84 TYR D CA 1
ATOM 6899 C C . TYR D 1 73 ? -74.622 33.074 28.697 1.00 43.97 84 TYR D C 1
ATOM 6900 O O . TYR D 1 73 ? -75.291 32.798 29.682 1.00 48.64 84 TYR D O 1
ATOM 6909 N N . VAL D 1 74 ? -75.145 33.495 27.545 1.00 46.78 85 VAL D N 1
ATOM 6910 C CA . VAL D 1 74 ? -76.563 33.764 27.387 1.00 46.62 85 VAL D CA 1
ATOM 6911 C C . VAL D 1 74 ? -77.296 32.591 26.744 1.00 49.23 85 VAL D C 1
ATOM 6912 O O . VAL D 1 74 ? -78.385 32.229 27.174 1.00 52.28 85 VAL D O 1
ATOM 6916 N N . GLY D 1 75 ? -76.726 32.015 25.694 1.00 49.79 86 GLY D N 1
ATOM 6917 C CA . GLY D 1 75 ? -77.364 30.886 25.044 1.00 46.68 86 GLY D CA 1
ATOM 6918 C C . GLY D 1 75 ? -76.700 30.396 23.773 1.00 44.65 86 GLY D C 1
ATOM 6919 O O . GLY D 1 75 ? -75.765 31.012 23.266 1.00 42.36 86 GLY D O 1
ATOM 6920 N N . LYS D 1 76 ? -77.245 29.293 23.267 1.00 43.44 87 LYS D N 1
ATOM 6921 C CA . LYS D 1 76 ? -76.717 28.502 22.152 1.00 45.63 87 LYS D CA 1
ATOM 6922 C C . LYS D 1 76 ? -77.872 28.242 21.184 1.00 45.50 87 LYS D C 1
ATOM 6923 O O . LYS D 1 76 ? -79.012 28.040 21.624 1.00 40.55 87 LYS D O 1
ATOM 6929 N N . ALA D 1 77 ? -77.595 28.242 19.886 1.00 43.32 88 ALA D N 1
ATOM 6930 C CA . ALA D 1 77 ? -78.591 27.818 18.897 1.00 45.54 88 ALA D CA 1
ATOM 6931 C C . ALA D 1 77 ? -77.927 27.263 17.646 1.00 43.96 88 ALA D C 1
ATOM 6932 O O . ALA D 1 77 ? -76.753 27.494 17.399 1.00 44.37 88 ALA D O 1
ATOM 6934 N N . LEU D 1 78 ? -78.696 26.491 16.897 1.00 45.86 89 LEU D N 1
ATOM 6935 C CA . LEU D 1 78 ? -78.251 25.929 15.635 1.00 46.51 89 LEU D CA 1
ATOM 6936 C C . LEU D 1 78 ? -79.117 26.498 14.510 1.00 44.07 89 LEU D C 1
ATOM 6937 O O . LEU D 1 78 ? -80.282 26.837 14.718 1.00 43.00 89 LEU D O 1
ATOM 6942 N N . LEU D 1 79 ? -78.516 26.641 13.340 1.00 41.45 90 LEU D N 1
ATOM 6943 C CA . LEU D 1 79 ? -79.221 27.016 12.123 1.00 38.07 90 LEU D CA 1
ATOM 6944 C C . LEU D 1 79 ? -78.742 26.090 11.026 1.00 41.22 90 LEU D C 1
ATOM 6945 O O . LEU D 1 79 ? -77.543 26.063 10.729 1.00 38.16 90 LEU D O 1
ATOM 6950 N N . THR D 1 80 ? -79.675 25.348 10.419 1.00 43.68 91 THR D N 1
ATOM 6951 C CA . THR D 1 80 ? -79.331 24.276 9.495 1.00 45.15 91 THR D CA 1
ATOM 6952 C C . THR D 1 80 ? -79.749 24.550 8.052 1.00 47.55 91 THR D C 1
ATOM 6953 O O . THR D 1 80 ? -80.931 24.777 7.752 1.00 46.34 91 THR D O 1
ATOM 6957 N N . ASN D 1 81 ? -78.770 24.484 7.156 1.00 45.73 92 ASN D N 1
ATOM 6958 C CA . ASN D 1 81 ? -79.005 24.653 5.737 1.00 45.30 92 ASN D CA 1
ATOM 6959 C C . ASN D 1 81 ? -78.806 23.321 4.997 1.00 47.05 92 ASN D C 1
ATOM 6960 O O . ASN D 1 81 ? -77.707 23.044 4.535 1.00 40.41 92 ASN D O 1
ATOM 6965 N N . ASP D 1 82 ? -79.872 22.513 4.901 1.00 49.12 93 ASP D N 1
ATOM 6966 C CA . ASP D 1 82 ? -79.889 21.285 4.072 1.00 50.24 93 ASP D CA 1
ATOM 6967 C C . ASP D 1 82 ? -80.407 21.566 2.661 1.00 54.73 93 ASP D C 1
ATOM 6968 O O . ASP D 1 82 ? -81.389 20.979 2.202 1.00 61.40 93 ASP D O 1
ATOM 6973 N N . THR D 1 83 ? -79.706 22.464 1.984 1.00 57.16 94 THR D N 1
ATOM 6974 C CA . THR D 1 83 ? -80.102 23.013 0.704 1.00 56.44 94 THR D CA 1
ATOM 6975 C C . THR D 1 83 ? -78.810 23.077 -0.121 1.00 58.34 94 THR D C 1
ATOM 6976 O O . THR D 1 83 ? -77.725 23.031 0.459 1.00 55.96 94 THR D O 1
ATOM 6980 N N . GLN D 1 84 ? -78.926 23.140 -1.453 1.00 58.53 95 GLN D N 1
ATOM 6981 C CA . GLN D 1 84 ? -77.769 23.081 -2.365 1.00 58.31 95 GLN D CA 1
ATOM 6982 C C . GLN D 1 84 ? -77.119 24.438 -2.588 1.00 54.35 95 GLN D C 1
ATOM 6983 O O . GLN D 1 84 ? -76.101 24.529 -3.278 1.00 53.36 95 GLN D O 1
ATOM 6989 N N . GLN D 1 85 ? -77.745 25.494 -2.081 1.00 50.49 96 GLN D N 1
ATOM 6990 C CA . GLN D 1 85 ? -77.195 26.855 -2.177 1.00 54.54 96 GLN D CA 1
ATOM 6991 C C . GLN D 1 85 ? -77.232 27.586 -0.827 1.00 50.67 96 GLN D C 1
ATOM 6992 O O . GLN D 1 85 ? -77.850 27.124 0.127 1.00 49.86 96 GLN D O 1
ATOM 6998 N N . GLU D 1 86 ? -76.587 28.739 -0.748 1.00 50.56 97 GLU D N 1
ATOM 6999 C CA . GLU D 1 86 ? -76.563 29.465 0.510 1.00 55.98 97 GLU D CA 1
ATOM 7000 C C . GLU D 1 86 ? -77.938 30.038 0.849 1.00 56.25 97 GLU D C 1
ATOM 7001 O O . GLU D 1 86 ? -78.719 30.379 -0.045 1.00 53.93 97 GLU D O 1
ATOM 7007 N N . GLN D 1 87 ? -78.215 30.148 2.150 1.00 55.34 98 GLN D N 1
ATOM 7008 C CA . GLN D 1 87 ? -79.519 30.605 2.627 1.00 52.74 98 GLN D CA 1
ATOM 7009 C C . GLN D 1 87 ? -79.426 31.581 3.798 1.00 53.89 98 GLN D C 1
ATOM 7010 O O . GLN D 1 87 ? -78.549 31.460 4.657 1.00 53.96 98 GLN D O 1
ATOM 7016 N N . LYS D 1 88 ? -80.364 32.528 3.819 1.00 54.98 99 LYS D N 1
ATOM 7017 C CA . LYS D 1 88 ? -80.554 33.464 4.920 1.00 56.24 99 LYS D CA 1
ATOM 7018 C C . LYS D 1 88 ? -81.435 32.779 5.966 1.00 55.37 99 LYS D C 1
ATOM 7019 O O . LYS D 1 88 ? -82.645 32.651 5.773 1.00 59.32 99 LYS D O 1
ATOM 7024 N N . LEU D 1 89 ? -80.817 32.300 7.042 1.00 48.73 100 LEU D N 1
ATOM 7025 C CA . LEU D 1 89 ? -81.531 31.632 8.126 1.00 50.75 100 LEU D CA 1
ATOM 7026 C C . LEU D 1 89 ? -81.649 32.542 9.366 1.00 49.89 100 LEU D C 1
ATOM 7027 O O . LEU D 1 89 ? -80.707 33.247 9.716 1.00 47.93 100 LEU D O 1
ATOM 7032 N N . LYS D 1 90 ? -82.813 32.526 10.010 1.00 50.78 101 LYS D N 1
ATOM 7033 C CA . LYS D 1 90 ? -83.129 33.457 11.095 1.00 52.00 101 LYS D CA 1
ATOM 7034 C C . LYS D 1 90 ? -83.041 32.783 12.447 1.00 48.42 101 LYS D C 1
ATOM 7035 O O . LYS D 1 90 ? -83.638 31.728 12.648 1.00 52.16 101 LYS D O 1
ATOM 7041 N N . SER D 1 91 ? -82.313 33.403 13.375 1.00 44.88 102 SER D N 1
ATOM 7042 C CA . SER D 1 91 ? -82.288 32.968 14.776 1.00 44.07 102 SER D CA 1
ATOM 7043 C C . SER D 1 91 ? -83.571 33.362 15.469 1.00 44.24 102 SER D C 1
ATOM 7044 O O . SER D 1 91 ? -84.290 34.232 15.001 1.00 42.47 102 SER D O 1
ATOM 7047 N N . GLN D 1 92 ? -83.864 32.719 16.593 1.00 48.07 103 GLN D N 1
ATOM 7048 C CA . GLN D 1 92 ? -84.986 33.152 17.429 1.00 46.76 103 GLN D CA 1
ATOM 7049 C C . GLN D 1 92 ? -84.610 34.431 18.172 1.00 47.81 103 GLN D C 1
ATOM 7050 O O . GLN D 1 92 ? -83.462 34.620 18.546 1.00 49.88 103 GLN D O 1
ATOM 7056 N N . SER D 1 93 ? -85.580 35.301 18.394 1.00 49.75 104 SER D N 1
ATOM 7057 C CA . SER D 1 93 ? -85.363 36.449 19.251 1.00 52.17 104 SER D CA 1
ATOM 7058 C C . SER D 1 93 ? -85.213 35.974 20.696 1.00 52.24 104 SER D C 1
ATOM 7059 O O . SER D 1 93 ? -85.665 34.885 21.060 1.00 55.76 104 SER D O 1
ATOM 7062 N N . PHE D 1 94 ? -84.563 36.780 21.522 1.00 50.94 105 PHE D N 1
ATOM 7063 C CA . PHE D 1 94 ? -84.364 36.408 22.922 1.00 46.65 105 PHE D CA 1
ATOM 7064 C C . PHE D 1 94 ? -84.177 37.615 23.837 1.00 46.77 105 PHE D C 1
ATOM 7065 O O . PHE D 1 94 ? -84.151 38.763 23.380 1.00 44.43 105 PHE D O 1
ATOM 7073 N N . THR D 1 95 ? -84.100 37.344 25.136 1.00 49.89 106 THR D N 1
ATOM 7074 C CA . THR D 1 95 ? -83.830 38.371 26.134 1.00 51.65 106 THR D CA 1
ATOM 7075 C C . THR D 1 95 ? -82.733 37.899 27.031 1.00 52.93 106 THR D C 1
ATOM 7076 O O . THR D 1 95 ? -82.532 36.701 27.190 1.00 57.67 106 THR D O 1
ATOM 7080 N N . CYS D 1 96 ? -82.036 38.845 27.640 1.00 51.95 107 CYS D N 1
ATOM 7081 C CA . CYS D 1 96 ? -81.179 38.528 28.766 1.00 50.25 107 CYS D CA 1
ATOM 7082 C C . CYS D 1 96 ? -81.119 39.713 29.725 1.00 51.47 107 CYS D C 1
ATOM 7083 O O . CYS D 1 96 ? -81.346 40.866 29.333 1.00 49.62 107 CYS D O 1
ATOM 7086 N N . LYS D 1 97 ? -80.819 39.407 30.978 1.00 49.21 108 LYS D N 1
ATOM 7087 C CA . LYS D 1 97 ? -80.846 40.385 32.043 1.00 53.07 108 LYS D CA 1
ATOM 7088 C C . LYS D 1 97 ? -79.463 40.526 32.620 1.00 49.08 108 LYS D C 1
ATOM 7089 O O . LYS D 1 97 ? -78.714 39.561 32.711 1.00 48.61 108 LYS D O 1
ATOM 7095 N N . ASN D 1 98 ? -79.133 41.739 33.023 1.00 47.95 109 ASN D N 1
ATOM 7096 C CA . ASN D 1 98 ? -77.862 42.009 33.659 1.00 52.82 109 ASN D CA 1
ATOM 7097 C C . ASN D 1 98 ? -78.004 43.171 34.629 1.00 49.68 109 ASN D C 1
ATOM 7098 O O . ASN D 1 98 ? -78.762 44.104 34.371 1.00 48.91 109 ASN D O 1
ATOM 7103 N N . THR D 1 99 ? -77.248 43.123 35.719 1.00 48.31 110 THR D N 1
ATOM 7104 C CA . THR D 1 99 ? -77.269 44.193 36.713 1.00 48.47 110 THR D CA 1
ATOM 7105 C C . THR D 1 99 ? -75.949 44.950 36.738 1.00 45.13 110 THR D C 1
ATOM 7106 O O . THR D 1 99 ? -74.892 44.367 36.966 1.00 47.01 110 THR D O 1
ATOM 7110 N N . ASP D 1 100 ? -76.013 46.246 36.455 1.00 45.56 111 ASP D N 1
ATOM 7111 C CA . ASP D 1 100 ? -74.843 47.123 36.593 1.00 45.15 111 ASP D CA 1
ATOM 7112 C C . ASP D 1 100 ? -74.782 47.559 38.035 1.00 44.83 111 ASP D C 1
ATOM 7113 O O . ASP D 1 100 ? -75.805 47.925 38.618 1.00 41.77 111 ASP D O 1
ATOM 7118 N N . THR D 1 101 ? -73.597 47.510 38.625 1.00 47.53 112 THR D N 1
ATOM 7119 C CA . THR D 1 101 ? -73.435 47.874 40.033 1.00 46.04 112 THR D CA 1
ATOM 7120 C C . THR D 1 101 ? -72.286 48.836 40.235 1.00 50.12 112 THR D C 1
ATOM 7121 O O . THR D 1 101 ? -71.359 48.904 39.427 1.00 45.92 112 THR D O 1
ATOM 7125 N N . VAL D 1 102 ? -72.354 49.560 41.351 1.00 55.50 113 VAL D N 1
ATOM 7126 C CA . VAL D 1 102 ? -71.250 50.365 41.825 1.00 54.74 113 VAL D CA 1
ATOM 7127 C C . VAL D 1 102 ? -71.226 50.306 43.349 1.00 59.19 113 VAL D C 1
ATOM 7128 O O . VAL D 1 102 ? -72.264 50.401 44.011 1.00 56.04 113 VAL D O 1
ATOM 7132 N N . THR D 1 103 ? -70.036 50.108 43.898 1.00 55.19 114 THR D N 1
ATOM 7133 C CA . THR D 1 103 ? -69.837 50.253 45.318 1.00 56.91 114 THR D CA 1
ATOM 7134 C C . THR D 1 103 ? -68.738 51.290 45.539 1.00 55.44 114 THR D C 1
ATOM 7135 O O . THR D 1 103 ? -67.776 51.372 44.763 1.00 51.15 114 THR D O 1
ATOM 7139 N N . ALA D 1 104 ? -68.917 52.099 46.581 1.00 55.31 115 ALA D N 1
ATOM 7140 C CA . ALA D 1 104 ? -68.046 53.238 46.867 1.00 52.14 115 ALA D CA 1
ATOM 7141 C C . ALA D 1 104 ? -67.821 53.334 48.368 1.00 53.23 115 ALA D C 1
ATOM 7142 O O . ALA D 1 104 ? -68.771 53.343 49.138 1.00 54.39 115 ALA D O 1
ATOM 7144 N N . THR D 1 105 ? -66.562 53.441 48.768 1.00 55.28 116 THR D N 1
ATOM 7145 C CA . THR D 1 105 ? -66.179 53.433 50.163 1.00 54.05 116 THR D CA 1
ATOM 7146 C C . THR D 1 105 ? -65.201 54.570 50.471 1.00 53.45 116 THR D C 1
ATOM 7147 O O . THR D 1 105 ? -64.218 54.773 49.764 1.00 53.90 116 THR D O 1
ATOM 7151 N N . THR D 1 106 ? -65.509 55.346 51.505 1.00 54.12 117 THR D N 1
ATOM 7152 C CA . THR D 1 106 ? -64.587 56.350 52.014 1.00 50.10 117 THR D CA 1
ATOM 7153 C C . THR D 1 106 ? -63.551 55.569 52.799 1.00 47.90 117 THR D C 1
ATOM 7154 O O . THR D 1 106 ? -63.904 54.784 53.686 1.00 48.58 117 THR D O 1
ATOM 7158 N N . THR D 1 107 ? -62.282 55.749 52.448 1.00 45.92 118 THR D N 1
ATOM 7159 C CA . THR D 1 107 ? -61.179 55.013 53.085 1.00 46.75 118 THR D CA 1
ATOM 7160 C C . THR D 1 107 ? -60.439 55.871 54.109 1.00 51.00 118 THR D C 1
ATOM 7161 O O . THR D 1 107 ? -59.865 55.351 55.061 1.00 50.61 118 THR D O 1
ATOM 7165 N N . HIS D 1 108 ? -60.405 57.178 53.870 1.00 54.51 119 HIS D N 1
ATOM 7166 C CA . HIS D 1 108 ? -59.799 58.121 54.798 1.00 58.53 119 HIS D CA 1
ATOM 7167 C C . HIS D 1 108 ? -60.683 59.353 54.874 1.00 54.25 119 HIS D C 1
ATOM 7168 O O . HIS D 1 108 ? -60.773 60.137 53.913 1.00 44.62 119 HIS D O 1
ATOM 7175 N N . THR D 1 109 ? -61.354 59.496 56.020 1.00 47.85 120 THR D N 1
ATOM 7176 C CA . THR D 1 109 ? -62.254 60.613 56.243 1.00 49.83 120 THR D CA 1
ATOM 7177 C C . THR D 1 109 ? -61.435 61.886 56.319 1.00 50.55 120 THR D C 1
ATOM 7178 O O . THR D 1 109 ? -60.204 61.854 56.331 1.00 52.99 120 THR D O 1
ATOM 7182 N N . VAL D 1 110 ? -62.124 63.011 56.378 1.00 51.39 121 VAL D N 1
ATOM 7183 C CA . VAL D 1 110 ? -61.454 64.281 56.541 1.00 56.24 121 VAL D CA 1
ATOM 7184 C C . VAL D 1 110 ? -61.497 64.744 58.018 1.00 61.31 121 VAL D C 1
ATOM 7185 O O . VAL D 1 110 ? -61.283 65.913 58.319 1.00 56.37 121 VAL D O 1
ATOM 7189 N N . GLY D 1 111 ? -61.717 63.797 58.929 1.00 63.31 122 GLY D N 1
ATOM 7190 C CA . GLY D 1 111 ? -61.998 64.089 60.325 1.00 66.12 122 GLY D CA 1
ATOM 7191 C C . GLY D 1 111 ? -63.489 63.974 60.564 1.00 66.80 122 GLY D C 1
ATOM 7192 O O . GLY D 1 111 ? -64.280 64.136 59.640 1.00 68.91 122 GLY D O 1
ATOM 7193 N N . THR D 1 112 ? -63.869 63.726 61.812 1.00 68.35 123 THR D N 1
ATOM 7194 C CA . THR D 1 112 ? -65.251 63.380 62.155 1.00 72.82 123 THR D CA 1
ATOM 7195 C C . THR D 1 112 ? -66.189 64.572 62.366 1.00 69.84 123 THR D C 1
ATOM 7196 O O . THR D 1 112 ? -67.400 64.424 62.268 1.00 72.33 123 THR D O 1
ATOM 7200 N N . SER D 1 113 ? -65.639 65.748 62.653 1.00 69.14 124 SER D N 1
ATOM 7201 C CA . SER D 1 113 ? -66.443 66.833 63.235 1.00 68.32 124 SER D CA 1
ATOM 7202 C C . SER D 1 113 ? -67.402 67.535 62.277 1.00 65.26 124 SER D C 1
ATOM 7203 O O . SER D 1 113 ? -68.403 68.072 62.726 1.00 68.78 124 SER D O 1
ATOM 7206 N N . ILE D 1 114 ? -67.098 67.558 60.979 1.00 60.45 125 ILE D N 1
ATOM 7207 C CA . ILE D 1 114 ? -67.922 68.291 60.013 1.00 57.09 125 ILE D CA 1
ATOM 7208 C C . ILE D 1 114 ? -68.491 67.346 58.954 1.00 57.50 125 ILE D C 1
ATOM 7209 O O . ILE D 1 114 ? -67.748 66.666 58.258 1.00 55.18 125 ILE D O 1
ATOM 7214 N N . GLN D 1 115 ? -69.816 67.302 58.857 1.00 59.30 126 GLN D N 1
ATOM 7215 C CA . GLN D 1 115 ? -70.503 66.415 57.918 1.00 56.76 126 GLN D CA 1
ATOM 7216 C C . GLN D 1 115 ? -70.492 67.025 56.532 1.00 56.69 126 GLN D C 1
ATOM 7217 O O . GLN D 1 115 ? -70.610 68.245 56.388 1.00 57.15 126 GLN D O 1
ATOM 7223 N N . ALA D 1 116 ? -70.352 66.169 55.518 1.00 56.32 127 ALA D N 1
ATOM 7224 C CA . ALA D 1 116 ? -70.506 66.573 54.116 1.00 56.36 127 ALA D CA 1
ATOM 7225 C C . ALA D 1 116 ? -70.614 65.337 53.218 1.00 54.53 127 ALA D C 1
ATOM 7226 O O . ALA D 1 116 ? -70.058 64.289 53.526 1.00 48.25 127 ALA D O 1
ATOM 7228 N N . THR D 1 117 ? -71.349 65.456 52.120 1.00 55.82 128 THR D N 1
ATOM 7229 C CA . THR D 1 117 ? -71.390 64.381 51.132 1.00 59.37 128 THR D CA 1
ATOM 7230 C C . THR D 1 117 ? -71.294 64.963 49.741 1.00 60.00 128 THR D C 1
ATOM 7231 O O . THR D 1 117 ? -71.591 66.139 49.534 1.00 55.99 128 THR D O 1
ATOM 7235 N N . ALA D 1 118 ? -70.867 64.129 48.795 1.00 60.24 129 ALA D N 1
ATOM 7236 C CA . ALA D 1 118 ? -70.736 64.541 47.399 1.00 59.09 129 ALA D CA 1
ATOM 7237 C C . ALA D 1 118 ? -71.055 63.366 46.482 1.00 60.74 129 ALA D C 1
ATOM 7238 O O . ALA D 1 118 ? -70.795 62.207 46.827 1.00 58.81 129 ALA D O 1
ATOM 7240 N N . LYS D 1 119 ? -71.598 63.680 45.311 1.00 62.61 130 LYS D N 1
ATOM 7241 C CA . LYS D 1 119 ? -71.986 62.664 44.331 1.00 65.40 130 LYS D CA 1
ATOM 7242 C C . LYS D 1 119 ? -70.797 62.211 43.490 1.00 63.36 130 LYS D C 1
ATOM 7243 O O . LYS D 1 119 ? -69.904 63.000 43.171 1.00 59.29 130 LYS D O 1
ATOM 7247 N N . PHE D 1 120 ? -70.809 60.929 43.140 1.00 61.52 131 PHE D N 1
ATOM 7248 C CA . PHE D 1 120 ? -69.817 60.343 42.249 1.00 61.77 131 PHE D CA 1
ATOM 7249 C C . PHE D 1 120 ? -70.491 59.587 41.100 1.00 60.23 131 PHE D C 1
ATOM 7250 O O . PHE D 1 120 ? -71.327 58.711 41.327 1.00 60.53 131 PHE D O 1
ATOM 7258 N N . THR D 1 121 ? -70.128 59.945 39.872 1.00 60.67 132 THR D N 1
ATOM 7259 C CA . THR D 1 121 ? -70.569 59.236 38.671 1.00 59.77 132 THR D CA 1
ATOM 7260 C C . THR D 1 121 ? -69.455 58.322 38.175 1.00 55.65 132 THR D C 1
ATOM 7261 O O . THR D 1 121 ? -68.343 58.807 37.938 1.00 51.88 132 THR D O 1
ATOM 7265 N N . VAL D 1 122 ? -69.723 57.032 37.969 1.00 52.40 133 VAL D N 1
ATOM 7266 C CA . VAL D 1 122 ? -68.638 56.156 37.523 1.00 54.23 133 VAL D CA 1
ATOM 7267 C C . VAL D 1 122 ? -68.197 56.609 36.128 1.00 55.12 133 VAL D C 1
ATOM 7268 O O . VAL D 1 122 ? -69.036 56.912 35.287 1.00 55.78 133 VAL D O 1
ATOM 7272 N N . PRO D 1 123 ? -66.878 56.687 35.894 1.00 57.11 134 PRO D N 1
ATOM 7273 C CA . PRO D 1 123 ? -66.347 57.151 34.618 1.00 59.44 134 PRO D CA 1
ATOM 7274 C C . PRO D 1 123 ? -66.167 56.016 33.597 1.00 60.01 134 PRO D C 1
ATOM 7275 O O . PRO D 1 123 ? -66.294 54.846 33.949 1.00 57.53 134 PRO D O 1
ATOM 7279 N N . PHE D 1 124 ? -65.863 56.358 32.345 1.00 71.88 135 PHE D N 1
ATOM 7280 C CA . PHE D 1 124 ? -65.777 55.352 31.262 1.00 74.35 135 PHE D CA 1
ATOM 7281 C C . PHE D 1 124 ? -67.016 54.445 31.302 1.00 69.13 135 PHE D C 1
ATOM 7282 O O . PHE D 1 124 ? -66.913 53.214 31.399 1.00 65.01 135 PHE D O 1
ATOM 7290 N N . ASN D 1 125 ? -68.192 55.059 31.264 1.00 67.34 136 ASN D N 1
ATOM 7291 C CA . ASN D 1 125 ? -69.419 54.292 31.361 1.00 70.77 136 ASN D CA 1
ATOM 7292 C C . ASN D 1 125 ? -69.793 53.634 30.019 1.00 76.22 136 ASN D C 1
ATOM 7293 O O . ASN D 1 125 ? -69.770 52.400 29.909 1.00 79.88 136 ASN D O 1
ATOM 7298 N N . GLU D 1 126 ? -70.148 54.444 29.021 1.00 74.15 137 GLU D N 1
ATOM 7299 C CA . GLU D 1 126 ? -70.398 53.970 27.641 1.00 74.96 137 GLU D CA 1
ATOM 7300 C C . GLU D 1 126 ? -71.623 53.055 27.459 1.00 74.39 137 GLU D C 1
ATOM 7301 O O . GLU D 1 126 ? -71.979 52.742 26.334 1.00 77.33 137 GLU D O 1
ATOM 7307 N N . THR D 1 127 ? -72.280 52.645 28.541 1.00 73.96 138 THR D N 1
ATOM 7308 C CA . THR D 1 127 ? -73.463 51.797 28.441 1.00 66.55 138 THR D CA 1
ATOM 7309 C C . THR D 1 127 ? -74.712 52.597 28.066 1.00 69.71 138 THR D C 1
ATOM 7310 O O . THR D 1 127 ? -75.721 52.024 27.655 1.00 67.18 138 THR D O 1
ATOM 7314 N N . GLY D 1 128 ? -74.659 53.913 28.275 1.00 69.88 139 GLY D N 1
ATOM 7315 C CA . GLY D 1 128 ? -75.819 54.780 28.095 1.00 72.15 139 GLY D CA 1
ATOM 7316 C C . GLY D 1 128 ? -76.744 54.821 29.306 1.00 75.46 139 GLY D C 1
ATOM 7317 O O . GLY D 1 128 ? -77.793 55.459 29.266 1.00 73.43 139 GLY D O 1
ATOM 7318 N N . VAL D 1 129 ? -76.369 54.127 30.378 1.00 78.60 140 VAL D N 1
ATOM 7319 C CA . VAL D 1 129 ? -77.089 54.201 31.645 1.00 78.83 140 VAL D CA 1
ATOM 7320 C C . VAL D 1 129 ? -76.110 54.716 32.702 1.00 75.93 140 VAL D C 1
ATOM 7321 O O . VAL D 1 129 ? -75.148 54.030 33.061 1.00 74.95 140 VAL D O 1
ATOM 7325 N N . SER D 1 130 ? -76.340 55.942 33.170 1.00 75.85 141 SER D N 1
ATOM 7326 C CA . SER D 1 130 ? -75.458 56.573 34.155 1.00 75.21 141 SER D CA 1
ATOM 7327 C C . SER D 1 130 ? -75.604 55.872 35.502 1.00 70.10 141 SER D C 1
ATOM 7328 O O . SER D 1 130 ? -76.695 55.431 35.876 1.00 71.59 141 SER D O 1
ATOM 7331 N N . LEU D 1 131 ? -74.492 55.746 36.212 1.00 64.89 142 LEU D N 1
ATOM 7332 C CA . LEU D 1 131 ? -74.478 55.033 37.472 1.00 63.57 142 LEU D CA 1
ATOM 7333 C C . LEU D 1 131 ? -73.794 55.924 38.507 1.00 63.22 142 LEU D C 1
ATOM 7334 O O . LEU D 1 131 ? -72.602 56.229 38.394 1.00 61.29 142 LEU D O 1
ATOM 7339 N N . THR D 1 132 ? -74.571 56.379 39.488 1.00 61.32 143 THR D N 1
ATOM 7340 C CA . THR D 1 132 ? -74.100 57.347 40.467 1.00 59.78 143 THR D CA 1
ATOM 7341 C C . THR D 1 132 ? -74.217 56.821 41.898 1.00 59.69 143 THR D C 1
ATOM 7342 O O . THR D 1 132 ? -75.143 56.056 42.223 1.00 56.87 143 THR D O 1
ATOM 7346 N N . THR D 1 133 ? -73.250 57.214 42.732 1.00 56.69 144 THR D N 1
ATOM 7347 C CA . THR D 1 133 ? -73.297 56.999 44.168 1.00 56.03 144 THR D CA 1
ATOM 7348 C C . THR D 1 133 ? -72.920 58.279 44.887 1.00 55.61 144 THR D C 1
ATOM 7349 O O . THR D 1 133 ? -72.998 59.359 44.324 1.00 58.61 144 THR D O 1
ATOM 7353 N N . SER D 1 134 ? -72.476 58.147 46.129 1.00 54.67 145 SER D N 1
ATOM 7354 C CA . SER D 1 134 ? -71.968 59.287 46.854 1.00 54.64 145 SER D CA 1
ATOM 7355 C C . SER D 1 134 ? -70.966 58.861 47.898 1.00 52.39 145 SER D C 1
ATOM 7356 O O . SER D 1 134 ? -70.848 57.668 48.225 1.00 48.62 145 SER D O 1
ATOM 7359 N N . TYR D 1 135 ? -70.232 59.854 48.399 1.00 51.92 146 TYR D N 1
ATOM 7360 C CA . TYR D 1 135 ? -69.243 59.646 49.445 1.00 50.34 146 TYR D CA 1
ATOM 7361 C C . TYR D 1 135 ? -69.534 60.526 50.673 1.00 49.21 146 TYR D C 1
ATOM 7362 O O . TYR D 1 135 ? -69.903 61.708 50.542 1.00 42.88 146 TYR D O 1
ATOM 7371 N N . SER D 1 136 ? -69.375 59.938 51.859 1.00 48.43 147 SER D N 1
ATOM 7372 C CA . SER D 1 136 ? -69.405 60.703 53.112 1.00 49.83 147 SER D CA 1
ATOM 7373 C C . SER D 1 136 ? -68.000 61.211 53.429 1.00 45.66 147 SER D C 1
ATOM 7374 O O . SER D 1 136 ? -67.045 60.451 53.376 1.00 48.30 147 SER D O 1
ATOM 7377 N N . PHE D 1 137 ? -67.875 62.482 53.778 1.00 44.45 148 PHE D N 1
ATOM 7378 C CA . PHE D 1 137 ? -66.573 63.028 54.165 1.00 48.15 148 PHE D CA 1
ATOM 7379 C C . PHE D 1 137 ? -66.166 62.661 55.588 1.00 52.49 148 PHE D C 1
ATOM 7380 O O . PHE D 1 137 ? -64.978 62.581 55.887 1.00 52.58 148 PHE D O 1
ATOM 7388 N N . ALA D 1 138 ? -67.137 62.428 56.464 1.00 55.07 149 ALA D N 1
ATOM 7389 C CA . ALA D 1 138 ? -66.841 62.311 57.896 1.00 60.43 149 ALA D CA 1
ATOM 7390 C C . ALA D 1 138 ? -66.805 60.879 58.386 1.00 60.46 149 ALA D C 1
ATOM 7391 O O . ALA D 1 138 ? -66.247 60.618 59.446 1.00 64.41 149 ALA D O 1
ATOM 7393 N N . ASN D 1 139 ? -67.421 59.965 57.639 1.00 56.98 150 ASN D N 1
ATOM 7394 C CA . ASN D 1 139 ? -67.444 58.554 58.010 1.00 57.02 150 ASN D CA 1
ATOM 7395 C C . ASN D 1 139 ? -66.929 57.632 56.907 1.00 55.61 150 ASN D C 1
ATOM 7396 O O . ASN D 1 139 ? -66.982 57.972 55.724 1.00 53.04 150 ASN D O 1
ATOM 7401 N N . THR D 1 140 ? -66.456 56.454 57.313 1.00 52.68 151 THR D N 1
ATOM 7402 C CA . THR D 1 140 ? -65.929 55.449 56.396 1.00 50.88 151 THR D CA 1
ATOM 7403 C C . THR D 1 140 ? -67.066 54.558 55.892 1.00 46.99 151 THR D C 1
ATOM 7404 O O . THR D 1 140 ? -67.053 53.352 56.088 1.00 40.54 151 THR D O 1
ATOM 7408 N N . ASN D 1 141 ? -68.060 55.172 55.269 1.00 48.71 152 ASN D N 1
ATOM 7409 C CA . ASN D 1 141 ? -69.240 54.451 54.822 1.00 56.81 152 ASN D CA 1
ATOM 7410 C C . ASN D 1 141 ? -69.011 53.773 53.475 1.00 61.60 152 ASN D C 1
ATOM 7411 O O . ASN D 1 141 ? -68.044 54.067 52.759 1.00 64.60 152 ASN D O 1
ATOM 7416 N N . THR D 1 142 ? -69.913 52.857 53.147 1.00 60.65 153 THR D N 1
ATOM 7417 C CA . THR D 1 142 ? -69.915 52.181 51.861 1.00 59.81 153 THR D CA 1
ATOM 7418 C C . THR D 1 142 ? -71.295 52.369 51.263 1.00 60.76 153 THR D C 1
ATOM 7419 O O . THR D 1 142 ? -72.286 51.962 51.866 1.00 59.72 153 THR D O 1
ATOM 7423 N N . ASN D 1 143 ? -71.353 53.017 50.107 1.00 59.70 154 ASN D N 1
ATOM 7424 C CA . ASN D 1 143 ? -72.604 53.228 49.393 1.00 64.29 154 ASN D CA 1
ATOM 7425 C C . ASN D 1 143 ? -72.643 52.402 48.101 1.00 67.26 154 ASN D C 1
ATOM 7426 O O . ASN D 1 143 ? -71.669 52.360 47.335 1.00 66.86 154 ASN D O 1
ATOM 7431 N N . THR D 1 144 ? -73.772 51.746 47.860 1.00 67.30 155 THR D N 1
ATOM 7432 C CA . THR D 1 144 ? -73.956 50.977 46.639 1.00 64.65 155 THR D CA 1
ATOM 7433 C C . THR D 1 144 ? -75.076 51.571 45.808 1.00 66.05 155 THR D C 1
ATOM 7434 O O . THR D 1 144 ? -75.880 52.377 46.282 1.00 64.76 155 THR D O 1
ATOM 7438 N N . ASN D 1 145 ? -75.101 51.181 44.546 1.00 62.81 156 ASN D N 1
ATOM 7439 C CA . ASN D 1 145 ? -76.241 51.427 43.697 1.00 61.75 156 ASN D CA 1
ATOM 7440 C C . ASN D 1 145 ? -76.215 50.369 42.604 1.00 65.57 156 ASN D C 1
ATOM 7441 O O . ASN D 1 145 ? -75.171 49.761 42.345 1.00 62.90 156 ASN D O 1
ATOM 7446 N N . SER D 1 146 ? -77.361 50.126 41.984 1.00 62.41 157 SER D N 1
ATOM 7447 C CA . SER D 1 146 ? -77.418 49.168 40.910 1.00 60.84 157 SER D CA 1
ATOM 7448 C C . SER D 1 146 ? -78.565 49.467 39.965 1.00 60.78 157 SER D C 1
ATOM 7449 O O . SER D 1 146 ? -79.501 50.168 40.324 1.00 60.96 157 SER D O 1
ATOM 7452 N N . LYS D 1 147 ? -78.449 48.958 38.743 1.00 59.12 158 LYS D N 1
ATOM 7453 C CA . LYS D 1 147 ? -79.460 49.134 37.715 1.00 59.93 158 LYS D CA 1
ATOM 7454 C C . LYS D 1 147 ? -79.584 47.840 36.928 1.00 60.33 158 LYS D C 1
ATOM 7455 O O . LYS D 1 147 ? -78.589 47.331 36.414 1.00 50.25 158 LYS D O 1
ATOM 7461 N N . GLU D 1 148 ? -80.800 47.295 36.888 1.00 61.16 159 GLU D N 1
ATOM 7462 C CA . GLU D 1 148 ? -81.077 46.075 36.156 1.00 65.09 159 GLU D CA 1
ATOM 7463 C C . GLU D 1 148 ? -81.374 46.455 34.719 1.00 61.30 159 GLU D C 1
ATOM 7464 O O . GLU D 1 148 ? -82.176 47.351 34.458 1.00 64.00 159 GLU D O 1
ATOM 7470 N N . ILE D 1 149 ? -80.698 45.785 33.791 1.00 58.39 160 ILE D N 1
ATOM 7471 C CA . ILE D 1 149 ? -80.888 46.020 32.368 1.00 55.66 160 ILE D CA 1
ATOM 7472 C C . ILE D 1 149 ? -81.414 44.749 31.726 1.00 53.14 160 ILE D C 1
ATOM 7473 O O . ILE D 1 149 ? -80.864 43.668 31.944 1.00 48.95 160 ILE D O 1
ATOM 7478 N N . THR D 1 150 ? -82.492 44.874 30.960 1.00 51.39 161 THR D N 1
ATOM 7479 C CA . THR D 1 150 ? -82.998 43.748 30.196 1.00 53.74 161 THR D CA 1
ATOM 7480 C C . THR D 1 150 ? -82.758 44.010 28.718 1.00 51.95 161 THR D C 1
ATOM 7481 O O . THR D 1 150 ? -83.113 45.065 28.178 1.00 53.57 161 THR D O 1
ATOM 7485 N N . ALA D 1 151 ? -82.114 43.051 28.070 1.00 50.49 162 ALA D N 1
ATOM 7486 C CA . ALA D 1 151 ? -81.813 43.160 26.654 1.00 49.66 162 ALA D CA 1
ATOM 7487 C C . ALA D 1 151 ? -82.888 42.419 25.869 1.00 44.37 162 ALA D C 1
ATOM 7488 O O . ALA D 1 151 ? -83.121 41.247 26.120 1.00 43.26 162 ALA D O 1
ATOM 7490 N N . ASN D 1 152 ? -83.544 43.112 24.946 1.00 42.72 163 ASN D N 1
ATOM 7491 C CA . ASN D 1 152 ? -84.397 42.472 23.944 1.00 44.72 163 ASN D CA 1
ATOM 7492 C C . ASN D 1 152 ? -83.651 42.399 22.613 1.00 42.08 163 ASN D C 1
ATOM 7493 O O . ASN D 1 152 ? -83.367 43.412 21.977 1.00 42.51 163 ASN D O 1
ATOM 7498 N N . VAL D 1 153 ? -83.298 41.188 22.212 1.00 42.76 164 VAL D N 1
ATOM 7499 C CA . VAL D 1 153 ? -82.456 40.984 21.044 1.00 42.50 164 VAL D CA 1
ATOM 7500 C C . VAL D 1 153 ? -83.317 40.343 19.971 1.00 43.47 164 VAL D C 1
ATOM 7501 O O . VAL D 1 153 ? -83.836 39.223 20.166 1.00 40.61 164 VAL D O 1
ATOM 7505 N N . PRO D 1 154 ? -83.506 41.057 18.846 1.00 41.27 165 PRO D N 1
ATOM 7506 C CA . PRO D 1 154 ? -84.339 40.478 17.812 1.00 44.39 165 PRO D CA 1
ATOM 7507 C C . PRO D 1 154 ? -83.680 39.291 17.112 1.00 43.69 165 PRO D C 1
ATOM 7508 O O . PRO D 1 154 ? -82.502 38.980 17.331 1.00 43.86 165 PRO D O 1
ATOM 7512 N N . SER D 1 155 ? -84.483 38.624 16.295 1.00 46.91 166 SER D N 1
ATOM 7513 C CA . SER D 1 155 ? -84.019 37.616 15.359 1.00 45.07 166 SER D CA 1
ATOM 7514 C C . SER D 1 155 ? -82.840 38.172 14.561 1.00 41.70 166 SER D C 1
ATOM 7515 O O . SER D 1 155 ? -82.879 39.321 14.131 1.00 44.50 166 SER D O 1
ATOM 7518 N N . GLN D 1 156 ? -81.800 37.368 14.381 1.00 41.72 167 GLN D N 1
ATOM 7519 C CA . GLN D 1 156 ? -80.657 37.728 13.520 1.00 44.25 167 GLN D CA 1
ATOM 7520 C C . GLN D 1 156 ? -80.659 36.918 12.219 1.00 43.98 167 GLN D C 1
ATOM 7521 O O . GLN D 1 156 ? -80.973 35.733 12.222 1.00 43.16 167 GLN D O 1
ATOM 7527 N N . ASP D 1 157 ? -80.278 37.553 11.116 1.00 45.98 168 ASP D N 1
ATOM 7528 C CA . ASP D 1 157 ? -80.178 36.875 9.828 1.00 44.76 168 ASP D CA 1
ATOM 7529 C C . ASP D 1 157 ? -78.779 36.340 9.643 1.00 44.65 168 ASP D C 1
ATOM 7530 O O . ASP D 1 157 ? -77.833 37.107 9.616 1.00 46.50 168 ASP D O 1
ATOM 7535 N N . ILE D 1 158 ? -78.638 35.033 9.467 1.00 42.99 169 ILE D N 1
ATOM 7536 C CA . ILE D 1 158 ? -77.319 34.454 9.292 1.00 42.72 169 ILE D CA 1
ATOM 7537 C C . ILE D 1 158 ? -77.256 33.753 7.934 1.00 44.01 169 ILE D C 1
ATOM 7538 O O . ILE D 1 158 ? -78.024 32.844 7.656 1.00 41.71 169 ILE D O 1
ATOM 7543 N N . LEU D 1 159 ? -76.343 34.199 7.087 1.00 40.48 170 LEU D N 1
ATOM 7544 C CA . LEU D 1 159 ? -76.149 33.592 5.800 1.00 41.35 170 LEU D CA 1
ATOM 7545 C C . LEU D 1 159 ? -75.282 32.335 5.999 1.00 40.32 170 LEU D C 1
ATOM 7546 O O . LEU D 1 159 ? -74.149 32.417 6.459 1.00 40.24 170 LEU D O 1
ATOM 7551 N N . VAL D 1 160 ? -75.864 31.168 5.724 1.00 38.30 171 VAL D N 1
ATOM 7552 C CA . VAL D 1 160 ? -75.207 29.879 5.940 1.00 38.42 171 VAL D CA 1
ATOM 7553 C C . VAL D 1 160 ? -74.877 29.247 4.590 1.00 40.45 171 VAL D C 1
ATOM 7554 O O . VAL D 1 160 ? -75.729 29.215 3.687 1.00 41.91 171 VAL D O 1
ATOM 7558 N N . PRO D 1 161 ? -73.650 28.735 4.436 1.00 41.36 172 PRO D N 1
ATOM 7559 C CA . PRO D 1 161 ? -73.360 28.048 3.179 1.00 41.92 172 PRO D CA 1
ATOM 7560 C C . PRO D 1 161 ? -74.230 26.811 2.976 1.00 41.52 172 PRO D C 1
ATOM 7561 O O . PRO D 1 161 ? -74.888 26.341 3.907 1.00 44.35 172 PRO D O 1
ATOM 7565 N N . ALA D 1 162 ? -74.207 26.286 1.760 1.00 43.83 173 ALA D N 1
ATOM 7566 C CA . ALA D 1 162 ? -74.969 25.103 1.384 1.00 44.84 173 ALA D CA 1
ATOM 7567 C C . ALA D 1 162 ? -74.499 23.895 2.172 1.00 42.29 173 ALA D C 1
ATOM 7568 O O . ALA D 1 162 ? -73.316 23.752 2.401 1.00 44.68 173 ALA D O 1
ATOM 7570 N N . ASN D 1 163 ? -75.433 23.023 2.546 1.00 41.70 174 ASN D N 1
ATOM 7571 C CA . ASN D 1 163 ? -75.139 21.782 3.268 1.00 42.50 174 ASN D CA 1
ATOM 7572 C C . ASN D 1 163 ? -74.271 22.032 4.500 1.00 46.87 174 ASN D C 1
ATOM 7573 O O . ASN D 1 163 ? -73.223 21.412 4.674 1.00 47.84 174 ASN D O 1
ATOM 7578 N N . THR D 1 164 ? -74.728 22.947 5.351 1.00 45.61 175 THR D N 1
ATOM 7579 C CA . THR D 1 164 ? -73.990 23.325 6.540 1.00 46.48 175 THR D CA 1
ATOM 7580 C C . THR D 1 164 ? -74.949 23.650 7.659 1.00 46.72 175 THR D C 1
ATOM 7581 O O . THR D 1 164 ? -75.941 24.369 7.456 1.00 45.19 175 THR D O 1
ATOM 7585 N N . THR D 1 165 ? -74.658 23.103 8.836 1.00 42.21 176 THR D N 1
ATOM 7586 C CA . THR D 1 165 ? -75.272 23.560 10.054 1.00 41.30 176 THR D CA 1
ATOM 7587 C C . THR D 1 165 ? -74.246 24.466 10.750 1.00 42.36 176 THR D C 1
ATOM 7588 O O . THR D 1 165 ? -73.049 24.167 10.801 1.00 41.88 176 THR D O 1
ATOM 7592 N N . VAL D 1 166 ? -74.725 25.605 11.219 1.00 41.03 177 VAL D N 1
ATOM 7593 C CA . VAL D 1 166 ? -73.949 26.529 12.016 1.00 38.89 177 VAL D CA 1
ATOM 7594 C C . VAL D 1 166 ? -74.429 26.521 13.476 1.00 40.75 177 VAL D C 1
ATOM 7595 O O . VAL D 1 166 ? -75.607 26.303 13.746 1.00 37.47 177 VAL D O 1
ATOM 7599 N N . GLU D 1 167 ? -73.492 26.686 14.412 1.00 41.28 178 GLU D N 1
ATOM 7600 C CA . GLU D 1 167 ? -73.814 26.809 15.846 1.00 40.92 178 GLU D CA 1
ATOM 7601 C C . GLU D 1 167 ? -73.532 28.241 16.245 1.00 38.73 178 GLU D C 1
ATOM 7602 O O . GLU D 1 167 ? -72.448 28.733 15.984 1.00 35.86 178 GLU D O 1
ATOM 7608 N N . VAL D 1 168 ? -74.505 28.886 16.879 1.00 35.84 179 VAL D N 1
ATOM 7609 C CA . VAL D 1 168 ? -74.397 30.268 17.269 1.00 34.45 179 VAL D CA 1
ATOM 7610 C C . VAL D 1 168 ? -74.419 30.351 18.806 1.00 38.71 179 VAL D C 1
ATOM 7611 O O . VAL D 1 168 ? -75.268 29.731 19.438 1.00 37.42 179 VAL D O 1
ATOM 7615 N N . ILE D 1 169 ? -73.466 31.087 19.395 1.00 38.47 180 ILE D N 1
ATOM 7616 C CA . ILE D 1 169 ? -73.409 31.293 20.860 1.00 36.12 180 ILE D CA 1
ATOM 7617 C C . ILE D 1 169 ? -73.467 32.782 21.174 1.00 34.84 180 ILE D C 1
ATOM 7618 O O . ILE D 1 169 ? -72.764 33.561 20.554 1.00 35.35 180 ILE D O 1
ATOM 7623 N N . ALA D 1 170 ? -74.355 33.186 22.081 1.00 33.26 181 ALA D N 1
ATOM 7624 C CA . ALA D 1 170 ? -74.446 34.582 22.490 1.00 32.53 181 ALA D CA 1
ATOM 7625 C C . ALA D 1 170 ? -73.878 34.692 23.886 1.00 37.17 181 ALA D C 1
ATOM 7626 O O . ALA D 1 170 ? -74.093 33.798 24.717 1.00 37.53 181 ALA D O 1
ATOM 7628 N N . TYR D 1 171 ? -73.081 35.736 24.122 1.00 38.21 182 TYR D N 1
ATOM 7629 C CA . TYR D 1 171 ? -72.567 36.018 25.439 1.00 38.06 182 TYR D CA 1
ATOM 7630 C C . TYR D 1 171 ? -72.374 37.505 25.631 1.00 39.01 182 TYR D C 1
ATOM 7631 O O . TYR D 1 171 ? -72.305 38.250 24.661 1.00 36.58 182 TYR D O 1
ATOM 7640 N N . LEU D 1 172 ? -72.362 37.934 26.897 1.00 38.91 183 LEU D N 1
ATOM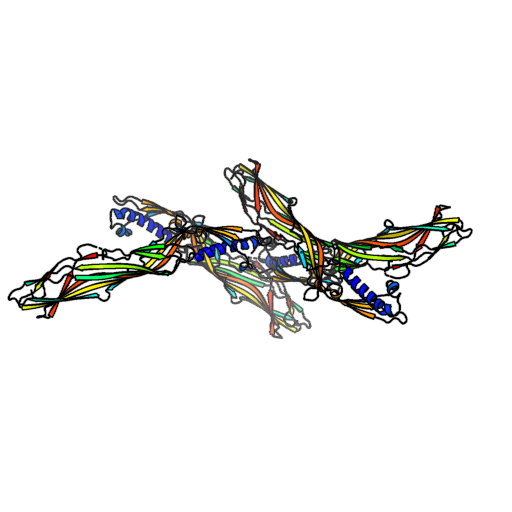 7641 C CA . LEU D 1 172 ? -72.303 39.359 27.235 1.00 41.14 183 LEU D CA 1
ATOM 7642 C C . LEU D 1 172 ? -70.957 39.607 27.883 1.00 39.28 183 LEU D C 1
ATOM 7643 O O . LEU D 1 172 ? -70.584 38.919 28.831 1.00 40.01 183 LEU D O 1
ATOM 7648 N N . LYS D 1 173 ? -70.209 40.566 27.360 1.00 38.93 184 LYS D N 1
ATOM 7649 C CA . LYS D 1 173 ? -68.980 40.971 28.009 1.00 39.64 184 LYS D CA 1
ATOM 7650 C C . LYS D 1 173 ? -69.311 41.884 29.189 1.00 39.41 184 LYS D C 1
ATOM 7651 O O . LYS D 1 173 ? -70.310 42.599 29.186 1.00 36.31 184 LYS D O 1
ATOM 7657 N N . LYS D 1 174 ? -68.465 41.838 30.205 1.00 40.16 185 LYS D N 1
ATOM 7658 C CA . LYS D 1 174 ? -68.614 42.687 31.358 1.00 42.63 185 LYS D CA 1
ATOM 7659 C C . LYS D 1 174 ? -67.276 43.329 31.704 1.00 42.05 185 LYS D C 1
ATOM 7660 O O . LYS D 1 174 ? -66.239 42.698 31.599 1.00 43.04 185 LYS D O 1
ATOM 7666 N N . VAL D 1 175 ? -67.321 44.602 32.073 1.00 41.66 186 VAL D N 1
ATOM 7667 C CA . VAL D 1 175 ? -66.140 45.345 32.476 1.00 42.26 186 VAL D CA 1
ATOM 7668 C C . VAL D 1 175 ? -66.224 45.767 33.950 1.00 40.51 186 VAL D C 1
ATOM 7669 O O . VAL D 1 175 ? -67.294 46.123 34.466 1.00 38.23 186 VAL D O 1
ATOM 7673 N N . ASN D 1 176 ? -65.085 45.678 34.620 1.00 39.89 187 ASN D N 1
ATOM 7674 C CA . ASN D 1 176 ? -64.923 46.164 35.977 1.00 41.94 187 ASN D CA 1
ATOM 7675 C C . ASN D 1 176 ? -64.090 47.423 35.921 1.00 41.23 187 ASN D C 1
ATOM 7676 O O . ASN D 1 176 ? -62.998 47.425 35.375 1.00 40.56 187 ASN D O 1
ATOM 7681 N N . VAL D 1 177 ? -64.650 48.505 36.431 1.00 43.91 188 VAL D N 1
ATOM 7682 C CA . VAL D 1 177 ? -63.988 49.786 36.486 1.00 45.20 188 VAL D CA 1
ATOM 7683 C C . VAL D 1 177 ? -63.728 50.128 37.956 1.00 43.73 188 VAL D C 1
ATOM 7684 O O . VAL D 1 177 ? -64.670 50.300 38.731 1.00 45.03 188 VAL D O 1
ATOM 7688 N N . LYS D 1 178 ? -62.446 50.178 38.319 1.00 43.51 189 LYS D N 1
ATOM 7689 C CA . LYS D 1 178 ? -61.963 50.367 39.692 1.00 43.39 189 LYS D CA 1
ATOM 7690 C C . LYS D 1 178 ? -61.005 51.537 39.738 1.00 47.65 189 LYS D C 1
ATOM 7691 O O . LYS D 1 178 ? -60.274 51.786 38.777 1.00 46.89 189 LYS D O 1
ATOM 7697 N N . GLY D 1 179 ? -60.964 52.208 40.882 1.00 50.96 190 GLY D N 1
ATOM 7698 C CA . GLY D 1 179 ? -59.997 53.268 41.107 1.00 51.87 190 GLY D CA 1
ATOM 7699 C C . GLY D 1 179 ? -60.195 54.013 42.413 1.00 54.94 190 GLY D C 1
ATOM 7700 O O . GLY D 1 179 ? -61.059 53.682 43.225 1.00 52.92 190 GLY D O 1
ATOM 7701 N N . ASN D 1 180 ? -59.391 55.050 42.587 1.00 55.37 191 ASN D N 1
ATOM 7702 C CA . ASN D 1 180 ? -59.424 55.861 43.773 1.00 52.20 191 ASN D CA 1
ATOM 7703 C C . ASN D 1 180 ? -59.985 57.235 43.469 1.00 51.70 191 ASN D C 1
ATOM 7704 O O . ASN D 1 180 ? -59.966 57.683 42.323 1.00 48.82 191 ASN D O 1
ATOM 7709 N N . VAL D 1 181 ? -60.506 57.873 44.514 1.00 49.42 192 VAL D N 1
ATOM 7710 C CA . VAL D 1 181 ? -60.989 59.239 44.444 1.00 52.28 192 VAL D CA 1
ATOM 7711 C C . VAL D 1 181 ? -60.437 60.046 45.616 1.00 53.09 192 VAL D C 1
ATOM 7712 O O . VAL D 1 181 ? -60.030 59.495 46.639 1.00 46.21 192 VAL D O 1
ATOM 7716 N N . LYS D 1 182 ? -60.422 61.357 45.442 1.00 52.38 193 LYS D N 1
ATOM 7717 C CA . LYS D 1 182 ? -60.087 62.265 46.514 1.00 53.56 193 LYS D CA 1
ATOM 7718 C C . LYS D 1 182 ? -61.358 63.048 46.782 1.00 54.28 193 LYS D C 1
ATOM 7719 O O . LYS D 1 182 ? -62.094 63.412 45.843 1.00 47.81 193 LYS D O 1
ATOM 7725 N N . LEU D 1 183 ? -61.655 63.214 48.071 1.00 52.18 194 LEU D N 1
ATOM 7726 C CA . LEU D 1 183 ? -62.797 64.000 48.516 1.00 52.68 194 LEU D CA 1
ATOM 7727 C C . LEU D 1 183 ? -62.247 65.363 48.917 1.00 53.34 194 LEU D C 1
ATOM 7728 O O . LEU D 1 183 ? -61.448 65.453 49.842 1.00 52.72 194 LEU D O 1
ATOM 7733 N N . VAL D 1 184 ? -62.661 66.416 48.220 1.00 53.15 195 VAL D N 1
ATOM 7734 C CA . VAL D 1 184 ? -62.120 67.744 48.464 1.00 53.60 195 VAL D CA 1
ATOM 7735 C C . VAL D 1 184 ? -63.219 68.742 48.780 1.00 57.89 195 VAL D C 1
ATOM 7736 O O . VAL D 1 184 ? -64.387 68.542 48.405 1.00 58.10 195 VAL D O 1
ATOM 7740 N N . GLY D 1 185 ? -62.818 69.811 49.473 1.00 53.04 196 GLY D N 1
ATOM 7741 C CA . GLY D 1 185 ? -63.700 70.916 49.818 1.00 52.36 196 GLY D CA 1
ATOM 7742 C C . GLY D 1 185 ? -62.957 72.002 50.589 1.00 56.20 196 GLY D C 1
ATOM 7743 O O . GLY D 1 185 ? -61.779 71.844 50.946 1.00 53.87 196 GLY D O 1
ATOM 7744 N N . GLN D 1 186 ? -63.648 73.108 50.846 1.00 55.53 197 GLN D N 1
ATOM 7745 C CA . GLN D 1 186 ? -63.061 74.251 51.548 1.00 54.81 197 GLN D CA 1
ATOM 7746 C C . GLN D 1 186 ? -63.822 74.508 52.850 1.00 53.46 197 GLN D C 1
ATOM 7747 O O . GLN D 1 186 ? -65.014 74.826 52.825 1.00 50.56 197 GLN D O 1
ATOM 7753 N N . VAL D 1 187 ? -63.133 74.354 53.976 1.00 51.53 198 VAL D N 1
ATOM 7754 C CA . VAL D 1 187 ? -63.755 74.516 55.291 1.00 54.70 198 VAL D CA 1
ATOM 7755 C C . VAL D 1 187 ? -63.753 75.975 55.738 1.00 52.52 198 VAL D C 1
ATOM 7756 O O . VAL D 1 187 ? -62.724 76.640 55.695 1.00 44.21 198 VAL D O 1
ATOM 7760 N N . SER D 1 188 ? -64.916 76.461 56.159 1.00 57.75 199 SER D N 1
ATOM 7761 C CA . SER D 1 188 ? -65.024 77.778 56.799 1.00 58.23 199 SER D CA 1
ATOM 7762 C C . SER D 1 188 ? -65.650 77.633 58.172 1.00 53.83 199 SER D C 1
ATOM 7763 O O . SER D 1 188 ? -66.105 76.550 58.546 1.00 48.98 199 SER D O 1
ATOM 7766 N N . GLY D 1 189 ? -65.664 78.735 58.918 1.00 53.90 200 GLY D N 1
ATOM 7767 C CA . GLY D 1 189 ? -66.442 78.825 60.148 1.00 51.02 200 GLY D CA 1
ATOM 7768 C C . GLY D 1 189 ? -65.641 78.819 61.429 1.00 49.62 200 GLY D C 1
ATOM 7769 O O . GLY D 1 189 ? -64.416 78.812 61.421 1.00 44.77 200 GLY D O 1
ATOM 7770 N N . SER D 1 190 ? -66.364 78.810 62.545 1.00 53.26 201 SER D N 1
ATOM 7771 C CA . SER D 1 190 ? -65.774 79.050 63.861 1.00 52.62 201 SER D CA 1
ATOM 7772 C C . SER D 1 190 ? -66.478 78.247 64.938 1.00 49.19 201 SER D C 1
ATOM 7773 O O . SER D 1 190 ? -67.648 77.893 64.785 1.00 50.66 201 SER D O 1
ATOM 7776 N N . GLU D 1 191 ? -65.747 77.980 66.019 1.00 46.90 202 GLU D N 1
ATOM 7777 C CA . GLU D 1 191 ? -66.298 77.463 67.265 1.00 49.00 202 GLU D CA 1
ATOM 7778 C C . GLU D 1 191 ? -66.313 78.549 68.350 1.00 50.87 202 GLU D C 1
ATOM 7779 O O . GLU D 1 191 ? -65.375 79.338 68.476 1.00 50.23 202 GLU D O 1
ATOM 7785 N N . TRP D 1 192 ? -67.381 78.568 69.136 1.00 52.12 203 TRP D N 1
ATOM 7786 C CA . TRP D 1 192 ? -67.481 79.458 70.279 1.00 48.84 203 TRP D CA 1
ATOM 7787 C C . TRP D 1 192 ? -67.852 78.713 71.542 1.00 48.13 203 TRP D C 1
ATOM 7788 O O . TRP D 1 192 ? -68.351 77.586 71.492 1.00 44.95 203 TRP D O 1
ATOM 7799 N N . GLY D 1 193 ? -67.573 79.336 72.683 1.00 48.90 204 GLY D N 1
ATOM 7800 C CA . GLY D 1 193 ? -67.740 78.678 73.980 1.00 48.57 204 GLY D CA 1
ATOM 7801 C C . GLY D 1 193 ? -67.047 79.462 75.082 1.00 48.09 204 GLY D C 1
ATOM 7802 O O . GLY D 1 193 ? -66.975 80.677 75.017 1.00 41.41 204 GLY D O 1
ATOM 7803 N N . GLU D 1 194 ? -66.537 78.764 76.092 1.00 50.46 205 GLU D N 1
ATOM 7804 C CA . GLU D 1 194 ? -65.907 79.425 77.233 1.00 49.72 205 GLU D CA 1
ATOM 7805 C C . GLU D 1 194 ? -64.958 78.516 77.977 1.00 45.64 205 GLU D C 1
ATOM 7806 O O . GLU D 1 194 ? -65.174 77.322 78.046 1.00 42.60 205 GLU D O 1
ATOM 7812 N N . ILE D 1 195 ? -63.903 79.107 78.518 1.00 45.64 206 ILE D N 1
ATOM 7813 C CA . ILE D 1 195 ? -63.211 78.569 79.676 1.00 45.59 206 ILE D CA 1
ATOM 7814 C C . ILE D 1 195 ? -63.945 79.213 80.851 1.00 47.48 206 ILE D C 1
ATOM 7815 O O . ILE D 1 195 ? -63.884 80.437 81.014 1.00 48.89 206 ILE D O 1
ATOM 7820 N N . PRO D 1 196 ? -64.696 78.417 81.634 1.00 50.60 207 PRO D N 1
ATOM 7821 C CA . PRO D 1 196 ? -65.524 79.002 82.705 1.00 51.27 207 PRO D CA 1
ATOM 7822 C C . PRO D 1 196 ? -64.706 79.543 83.868 1.00 54.40 207 PRO D C 1
ATOM 7823 O O . PRO D 1 196 ? -63.554 79.140 84.062 1.00 52.20 207 PRO D O 1
ATOM 7827 N N . SER D 1 197 ? -65.304 80.450 84.633 1.00 54.70 208 SER D N 1
ATOM 7828 C CA . SER D 1 197 ? -64.656 80.985 85.829 1.00 57.59 208 SER D CA 1
ATOM 7829 C C . SER D 1 197 ? -64.601 79.910 86.893 1.00 64.06 208 SER D C 1
ATOM 7830 O O . SER D 1 197 ? -65.609 79.258 87.173 1.00 70.15 208 SER D O 1
ATOM 7833 N N . TYR D 1 198 ? -63.427 79.707 87.475 1.00 70.69 209 TYR D N 1
ATOM 7834 C CA . TYR D 1 198 ? -63.293 78.724 88.548 1.00 74.05 209 TYR D CA 1
ATOM 7835 C C . TYR D 1 198 ? -63.442 79.368 89.942 1.00 76.49 209 TYR D C 1
ATOM 7836 O O . TYR D 1 198 ? -64.530 79.334 90.527 1.00 83.03 209 TYR D O 1
ATOM 7845 N N . LEU D 1 199 ? -62.379 79.957 90.476 1.00 73.21 210 LEU D N 1
ATOM 7846 C CA . LEU D 1 199 ? -62.461 80.592 91.803 1.00 71.73 210 LEU D CA 1
ATOM 7847 C C . LEU D 1 199 ? -62.423 82.109 91.619 1.00 64.67 210 LEU D C 1
ATOM 7848 O O . LEU D 1 199 ? -63.453 82.737 91.409 1.00 59.45 210 LEU D O 1
ATOM 7853 N N . ALA D 1 200 ? -61.223 82.670 91.682 1.00 60.11 211 ALA D N 1
ATOM 7854 C CA . ALA D 1 200 ? -60.979 84.055 91.342 1.00 63.32 211 ALA D CA 1
ATOM 7855 C C . ALA D 1 200 ? -60.617 84.180 89.865 1.00 60.83 211 ALA D C 1
ATOM 7856 O O . ALA D 1 200 ? -60.524 85.290 89.345 1.00 57.60 211 ALA D O 1
ATOM 7858 N N . PHE D 1 201 ? -60.392 83.046 89.203 1.00 56.76 212 PHE D N 1
ATOM 7859 C CA . PHE D 1 201 ? -59.955 83.035 87.807 1.00 51.37 212 PHE D CA 1
ATOM 7860 C C . PHE D 1 201 ? -61.124 83.383 86.893 1.00 47.08 212 PHE D C 1
ATOM 7861 O O . PHE D 1 201 ? -62.197 82.802 87.008 1.00 43.42 212 PHE D O 1
ATOM 7869 N N . PRO D 1 202 ? -60.929 84.363 86.003 1.00 42.56 213 PRO D N 1
ATOM 7870 C CA . PRO D 1 202 ? -62.034 84.878 85.217 1.00 43.92 213 PRO D CA 1
ATOM 7871 C C . PRO D 1 202 ? -62.511 83.931 84.106 1.00 43.56 213 PRO D C 1
ATOM 7872 O O . PRO D 1 202 ? -61.731 83.125 83.586 1.00 38.29 213 PRO D O 1
ATOM 7876 N N . ARG D 1 203 ? -63.790 84.034 83.765 1.00 42.42 214 ARG D N 1
ATOM 7877 C CA . ARG D 1 203 ? -64.308 83.410 82.561 1.00 42.83 214 ARG D CA 1
ATOM 7878 C C . ARG D 1 203 ? -63.601 84.010 81.353 1.00 45.87 214 ARG D C 1
ATOM 7879 O O . ARG D 1 203 ? -63.267 85.199 81.339 1.00 49.30 214 ARG D O 1
ATOM 7887 N N . ASP D 1 204 ? -63.347 83.167 80.356 1.00 48.88 215 ASP D N 1
ATOM 7888 C CA . ASP D 1 204 ? -62.835 83.602 79.064 1.00 46.15 215 ASP D CA 1
ATOM 7889 C C . ASP D 1 204 ? -63.795 83.112 77.980 1.00 45.06 215 ASP D C 1
ATOM 7890 O O . ASP D 1 204 ? -63.743 81.964 77.566 1.00 42.26 215 ASP D O 1
ATOM 7895 N N . GLY D 1 205 ? -64.692 83.983 77.533 1.00 47.92 216 GLY D N 1
ATOM 7896 C CA . GLY D 1 205 ? -65.632 83.626 76.460 1.00 47.24 216 GLY D CA 1
ATOM 7897 C C . GLY D 1 205 ? -64.889 83.696 75.140 1.00 46.10 216 GLY D C 1
ATOM 7898 O O . GLY D 1 205 ? -64.271 84.723 74.845 1.00 45.88 216 GLY D O 1
ATOM 7899 N N . TYR D 1 206 ? -64.945 82.633 74.340 1.00 43.42 217 TYR D N 1
ATOM 7900 C CA . TYR D 1 206 ? -64.098 82.562 73.140 1.00 45.62 217 TYR D CA 1
ATOM 7901 C C . TYR D 1 206 ? -64.831 82.317 71.825 1.00 46.29 217 TYR D C 1
ATOM 7902 O O . TYR D 1 206 ? -65.942 81.795 71.783 1.00 44.16 217 TYR D O 1
ATOM 7911 N N . LYS D 1 207 ? -64.161 82.702 70.749 1.00 49.73 218 LYS D N 1
ATOM 7912 C CA . LYS D 1 207 ? -64.550 82.330 69.394 1.00 48.21 218 LYS D CA 1
ATOM 7913 C C . LYS D 1 207 ? -63.270 82.221 68.586 1.00 48.63 218 LYS D C 1
ATOM 7914 O O . LYS D 1 207 ? -62.527 83.204 68.480 1.00 47.58 218 LYS D O 1
ATOM 7920 N N . PHE D 1 208 ? -62.985 81.022 68.070 1.00 49.31 219 PHE D N 1
ATOM 7921 C CA . PHE D 1 208 ? -61.822 80.817 67.205 1.00 52.19 219 PHE D CA 1
ATOM 7922 C C . PHE D 1 208 ? -62.232 80.246 65.837 1.00 55.10 219 PHE D C 1
ATOM 7923 O O . PHE D 1 208 ? -63.045 79.330 65.753 1.00 51.22 219 PHE D O 1
ATOM 7931 N N . SER D 1 209 ? -61.699 80.841 64.773 1.00 58.90 220 SER D N 1
ATOM 7932 C CA . SER D 1 209 ? -61.945 80.371 63.409 1.00 59.45 220 SER D CA 1
ATOM 7933 C C . SER D 1 209 ? -60.911 79.327 63.056 1.00 60.50 220 SER D C 1
ATOM 7934 O O . SER D 1 209 ? -59.829 79.274 63.641 1.00 59.34 220 SER D O 1
ATOM 7937 N N . LEU D 1 210 ? -61.251 78.485 62.093 1.00 64.03 221 LEU D N 1
ATOM 7938 C CA . LEU D 1 210 ? -60.367 77.392 61.713 1.00 60.54 221 LEU D CA 1
ATOM 7939 C C . LEU D 1 210 ? -59.195 77.975 60.923 1.00 55.97 221 LEU D C 1
ATOM 7940 O O . LEU D 1 210 ? -58.052 77.544 61.070 1.00 50.99 221 LEU D O 1
ATOM 7945 N N . SER D 1 211 ? -59.483 79.011 60.140 1.00 58.59 222 SER D N 1
ATOM 7946 C CA . SER D 1 211 ? -58.454 79.748 59.417 1.00 63.48 222 SER D CA 1
ATOM 7947 C C . SER D 1 211 ? -57.391 80.421 60.307 1.00 62.87 222 SER D C 1
ATOM 7948 O O . SER D 1 211 ? -56.337 80.799 59.814 1.00 66.89 222 SER D O 1
ATOM 7951 N N . ASP D 1 212 ? -57.666 80.578 61.601 1.00 64.02 223 ASP D N 1
ATOM 7952 C CA . ASP D 1 212 ? -56.712 81.190 62.543 1.00 64.99 223 ASP D CA 1
ATOM 7953 C C . ASP D 1 212 ? -55.713 80.178 63.121 1.00 68.42 223 ASP D C 1
ATOM 7954 O O . ASP D 1 212 ? -54.708 80.578 63.707 1.00 70.82 223 ASP D O 1
ATOM 7959 N N . THR D 1 213 ? -55.986 78.881 62.964 1.00 69.25 224 THR D N 1
ATOM 7960 C CA . THR D 1 213 ? -55.141 77.819 63.532 1.00 66.82 224 THR D CA 1
ATOM 7961 C C . THR D 1 213 ? -53.973 77.375 62.632 1.00 70.04 224 THR D C 1
ATOM 7962 O O . THR D 1 213 ? -53.260 76.425 62.971 1.00 71.31 224 THR D O 1
ATOM 7966 N N . VAL D 1 214 ? -53.793 78.030 61.484 1.00 68.14 225 VAL D N 1
ATOM 7967 C CA . VAL D 1 214 ? -52.726 77.678 60.542 1.00 69.01 225 VAL D CA 1
ATOM 7968 C C . VAL D 1 214 ? -52.054 78.945 60.037 1.00 72.47 225 VAL D C 1
ATOM 7969 O O . VAL D 1 214 ? -52.541 80.042 60.285 1.00 67.28 225 VAL D O 1
ATOM 7973 N N . ASN D 1 215 ? -50.947 78.790 59.317 1.00 79.35 226 ASN D N 1
ATOM 7974 C CA . ASN D 1 215 ? -50.249 79.935 58.730 1.00 84.93 226 ASN D CA 1
ATOM 7975 C C . ASN D 1 215 ? -51.146 80.666 57.732 1.00 87.52 226 ASN D C 1
ATOM 7976 O O . ASN D 1 215 ? -52.034 80.064 57.134 1.00 89.74 226 ASN D O 1
ATOM 7981 N N . LYS D 1 216 ? -50.911 81.964 57.557 1.00 90.86 227 LYS D N 1
ATOM 7982 C CA . LYS D 1 216 ? -51.714 82.782 56.637 1.00 90.76 227 LYS D CA 1
ATOM 7983 C C . LYS D 1 216 ? -51.537 82.371 55.158 1.00 90.12 227 LYS D C 1
ATOM 7984 O O . LYS D 1 216 ? -52.392 82.672 54.321 1.00 83.04 227 LYS D O 1
ATOM 7986 N N . SER D 1 217 ? -50.429 81.697 54.843 1.00 93.68 228 SER D N 1
ATOM 7987 C CA . SER D 1 217 ? -50.175 81.187 53.485 1.00 98.42 228 SER D CA 1
ATOM 7988 C C . SER D 1 217 ? -51.052 79.984 53.136 1.00 96.55 228 SER D C 1
ATOM 7989 O O . SER D 1 217 ? -51.411 79.787 51.976 1.00 91.78 228 SER D O 1
ATOM 7992 N N . ASP D 1 218 ? -51.395 79.192 54.149 1.00 94.07 229 ASP D N 1
ATOM 7993 C CA . ASP D 1 218 ? -52.244 78.014 53.971 1.00 90.89 229 ASP D CA 1
ATOM 7994 C C . ASP D 1 218 ? -53.717 78.349 53.676 1.00 87.06 229 ASP D C 1
ATOM 7995 O O . ASP D 1 218 ? -54.518 77.442 53.483 1.00 85.08 229 ASP D O 1
ATOM 8000 N N . LEU D 1 219 ? -54.078 79.631 53.638 1.00 88.09 230 LEU D N 1
ATOM 8001 C CA . LEU D 1 219 ? -55.468 80.039 53.391 1.00 87.64 230 LEU D CA 1
ATOM 8002 C C . LEU D 1 219 ? -55.746 80.515 51.966 1.00 85.94 230 LEU D C 1
ATOM 8003 O O . LEU D 1 219 ? -54.908 81.160 51.339 1.00 83.47 230 LEU D O 1
ATOM 8005 N N . ASN D 1 220 ? -56.941 80.199 51.476 1.00 85.56 231 ASN D N 1
ATOM 8006 C CA . ASN D 1 220 ? -57.423 80.714 50.195 1.00 85.87 231 ASN D CA 1
ATOM 8007 C C . ASN D 1 220 ? -57.868 82.160 50.348 1.00 87.62 231 ASN D C 1
ATOM 8008 O O . ASN D 1 220 ? -58.017 82.656 51.466 1.00 90.30 231 ASN D O 1
ATOM 8013 N N . GLU D 1 221 ? -58.123 82.819 49.224 1.00 91.28 232 GLU D N 1
ATOM 8014 C CA . GLU D 1 221 ? -58.462 84.243 49.237 1.00 95.01 232 GLU D CA 1
ATOM 8015 C C . GLU D 1 221 ? -59.893 84.545 49.697 1.00 93.26 232 GLU D C 1
ATOM 8016 O O . GLU D 1 221 ? -60.260 85.712 49.830 1.00 98.71 232 GLU D O 1
ATOM 8022 N N . ASP D 1 222 ? -60.704 83.514 49.936 1.00 89.71 233 ASP D N 1
ATOM 8023 C CA . ASP D 1 222 ? -62.001 83.709 50.607 1.00 82.60 233 ASP D CA 1
ATOM 8024 C C . ASP D 1 222 ? -61.940 83.398 52.117 1.00 76.96 233 ASP D C 1
ATOM 8025 O O . ASP D 1 222 ? -62.952 83.492 52.813 1.00 75.71 233 ASP D O 1
ATOM 8030 N N . GLY D 1 223 ? -60.747 83.058 52.617 1.00 70.94 234 GLY D N 1
ATOM 8031 C CA . GLY D 1 223 ? -60.537 82.753 54.037 1.00 66.40 234 GLY D CA 1
ATOM 8032 C C . GLY D 1 223 ? -60.607 81.277 54.421 1.00 66.26 234 GLY D C 1
ATOM 8033 O O . GLY D 1 223 ? -60.265 80.910 55.549 1.00 59.32 234 GLY D O 1
ATOM 8034 N N . THR D 1 224 ? -61.022 80.425 53.481 1.00 64.67 235 THR D N 1
ATOM 8035 C CA . THR D 1 224 ? -61.232 79.013 53.768 1.00 62.85 235 THR D CA 1
ATOM 8036 C C . THR D 1 224 ? -59.922 78.222 53.798 1.00 63.65 235 THR D C 1
ATOM 8037 O O . THR D 1 224 ? -58.858 78.738 53.443 1.00 58.35 235 THR D O 1
ATOM 8041 N N . ILE D 1 225 ? -60.026 76.971 54.248 1.00 60.17 236 ILE D N 1
ATOM 8042 C CA . ILE D 1 225 ? -58.927 76.010 54.234 1.00 58.08 236 ILE D CA 1
ATOM 8043 C C . ILE D 1 225 ? -59.317 74.810 53.365 1.00 57.82 236 ILE D C 1
ATOM 8044 O O . ILE D 1 225 ? -60.452 74.334 53.415 1.00 55.09 236 ILE D O 1
ATOM 8049 N N . ASN D 1 226 ? -58.366 74.333 52.572 1.00 56.92 237 ASN D N 1
ATOM 8050 C CA . ASN D 1 226 ? -58.559 73.161 51.721 1.00 56.41 237 ASN D CA 1
ATOM 8051 C C . ASN D 1 226 ? -58.437 71.901 52.538 1.00 58.08 237 ASN D C 1
ATOM 8052 O O . ASN D 1 226 ? -57.467 71.731 53.277 1.00 62.01 237 ASN D O 1
ATOM 8057 N N . ILE D 1 227 ? -59.409 71.010 52.396 1.00 57.88 238 ILE D N 1
ATOM 8058 C CA . ILE D 1 227 ? -59.314 69.699 53.014 1.00 57.98 238 ILE D CA 1
ATOM 8059 C C . ILE D 1 227 ? -59.465 68.583 51.977 1.00 57.29 238 ILE D C 1
ATOM 8060 O O . ILE D 1 227 ? -60.022 68.781 50.884 1.00 55.12 238 ILE D O 1
ATOM 8065 N N . ASN D 1 228 ? -58.929 67.420 52.325 1.00 57.05 239 ASN D N 1
ATOM 8066 C CA . ASN D 1 228 ? -58.917 66.285 51.425 1.00 54.97 239 ASN D CA 1
ATOM 8067 C C . ASN D 1 228 ? -59.053 64.964 52.170 1.00 53.65 239 ASN D C 1
ATOM 8068 O O . ASN D 1 228 ? -58.358 64.712 53.166 1.00 53.35 239 ASN D O 1
ATOM 8073 N N . GLY D 1 229 ? -59.979 64.139 51.689 1.00 50.54 240 GLY D N 1
ATOM 8074 C CA . GLY D 1 229 ? -60.098 62.751 52.132 1.00 53.06 240 GLY D CA 1
ATOM 8075 C C . GLY D 1 229 ? -59.890 61.839 50.939 1.00 52.37 240 GLY D C 1
ATOM 8076 O O . GLY D 1 229 ? -59.647 62.309 49.819 1.00 50.61 240 GLY D O 1
ATOM 8077 N N . LYS D 1 230 ? -59.992 60.539 51.172 1.00 48.51 241 LYS D N 1
ATOM 8078 C CA . LYS D 1 230 ? -59.786 59.563 50.115 1.00 47.60 241 LYS D CA 1
ATOM 8079 C C . LYS D 1 230 ? -60.903 58.531 50.122 1.00 50.70 241 LYS D C 1
ATOM 8080 O O . LYS D 1 230 ? -61.577 58.308 51.136 1.00 48.16 241 LYS D O 1
ATOM 8085 N N . GLY D 1 231 ? -61.085 57.907 48.966 1.00 49.99 242 GLY D N 1
ATOM 8086 C CA . GLY D 1 231 ? -62.003 56.799 48.823 1.00 50.41 242 GLY D CA 1
ATOM 8087 C C . GLY D 1 231 ? -61.671 55.968 47.604 1.00 52.85 242 GLY D C 1
ATOM 8088 O O . GLY D 1 231 ? -60.703 56.248 46.878 1.00 52.41 242 GLY D O 1
ATOM 8089 N N . ASN D 1 232 ? -62.468 54.927 47.389 1.00 54.27 243 ASN D N 1
ATOM 8090 C CA . ASN D 1 232 ? -62.337 54.121 46.188 1.00 51.32 243 ASN D CA 1
ATOM 8091 C C . ASN D 1 232 ? -63.690 53.634 45.705 1.00 54.16 243 ASN D C 1
ATOM 8092 O O . ASN D 1 232 ? -64.719 53.837 46.373 1.00 51.52 243 ASN D O 1
ATOM 8097 N N . TYR D 1 233 ? -63.682 53.031 44.520 1.00 51.33 244 TYR D N 1
ATOM 8098 C CA . TYR D 1 233 ? -64.904 52.559 43.882 1.00 50.53 244 TYR D CA 1
ATOM 8099 C C . TYR D 1 233 ? -64.612 51.348 43.028 1.00 49.01 244 TYR D C 1
ATOM 8100 O O . TYR D 1 233 ? -63.462 51.049 42.715 1.00 43.28 244 TYR D O 1
ATOM 8109 N N . SER D 1 234 ? -65.680 50.651 42.672 1.00 48.77 245 SER D N 1
ATOM 8110 C CA . SER D 1 234 ? -65.596 49.492 41.825 1.00 48.65 245 SER D CA 1
ATOM 8111 C C . SER D 1 234 ? -66.964 49.274 41.246 1.00 49.12 245 SER D C 1
ATOM 8112 O O . SER D 1 234 ? -67.920 49.034 41.983 1.00 53.48 245 SER D O 1
ATOM 8115 N N . ALA D 1 235 ? -67.055 49.397 39.924 1.00 49.39 246 ALA D N 1
ATOM 8116 C CA . ALA D 1 235 ? -68.312 49.238 39.210 1.00 45.11 246 ALA D CA 1
ATOM 8117 C C . ALA D 1 235 ? -68.241 48.075 38.204 1.00 45.97 246 ALA D C 1
ATOM 8118 O O . ALA D 1 235 ? -67.197 47.812 37.597 1.00 44.43 246 ALA D O 1
ATOM 8120 N N . VAL D 1 236 ? -69.357 47.378 38.053 1.00 44.32 247 VAL D N 1
ATOM 8121 C CA . VAL D 1 236 ? -69.468 46.271 37.116 1.00 43.16 247 VAL D CA 1
ATOM 8122 C C . VAL D 1 236 ? -70.485 46.689 36.082 1.00 42.87 247 VAL D C 1
ATOM 8123 O O . VAL D 1 236 ? -71.603 47.037 36.437 1.00 44.18 247 VAL D O 1
ATOM 8127 N N . MET D 1 237 ? -70.073 46.715 34.817 1.00 43.55 248 MET D N 1
ATOM 8128 C CA . MET D 1 237 ? -70.922 47.193 33.721 1.00 47.03 248 MET D CA 1
ATOM 8129 C C . MET D 1 237 ? -71.006 46.146 32.623 1.00 45.39 248 MET D C 1
ATOM 8130 O O . MET D 1 237 ? -69.985 45.616 32.187 1.00 45.08 248 MET D O 1
ATOM 8135 N N . GLY D 1 238 ? -72.223 45.856 32.181 1.00 43.88 249 GLY D N 1
ATOM 8136 C CA . GLY D 1 238 ? -72.422 45.059 30.997 1.00 42.74 249 GLY D CA 1
ATOM 8137 C C . GLY D 1 238 ? -71.911 45.868 29.829 1.00 45.51 249 GLY D C 1
ATOM 8138 O O . GLY D 1 238 ? -72.075 47.076 29.778 1.00 45.84 249 GLY D O 1
ATOM 8139 N N . ASP D 1 239 ? -71.299 45.194 28.872 1.00 49.01 250 ASP D N 1
ATOM 8140 C CA . ASP D 1 239 ? -70.640 45.872 27.795 1.00 52.23 250 ASP D CA 1
ATOM 8141 C C . ASP D 1 239 ? -71.249 45.355 26.490 1.00 54.12 250 ASP D C 1
ATOM 8142 O O . ASP D 1 239 ? -72.428 45.560 26.225 1.00 58.29 250 ASP D O 1
ATOM 8147 N N . GLU D 1 240 ? -70.465 44.618 25.728 1.00 53.44 251 GLU D N 1
ATOM 8148 C CA . GLU D 1 240 ? -70.755 44.321 24.353 1.00 52.37 251 GLU D CA 1
ATOM 8149 C C . GLU D 1 240 ? -71.502 42.982 24.330 1.00 46.79 251 GLU D C 1
ATOM 8150 O O . GLU D 1 240 ? -71.097 42.040 25.014 1.00 46.15 251 GLU D O 1
ATOM 8156 N N . LEU D 1 241 ? -72.610 42.922 23.596 1.00 37.36 252 LEU D N 1
ATOM 8157 C CA . LEU D 1 241 ? -73.284 41.656 23.338 1.00 38.29 252 LEU D CA 1
ATOM 8158 C C . LEU D 1 241 ? -72.635 41.002 22.127 1.00 38.24 252 LEU D C 1
ATOM 8159 O O . LEU D 1 241 ? -72.581 41.588 21.052 1.00 38.73 252 LEU D O 1
ATOM 8164 N N . ILE D 1 242 ? -72.139 39.792 22.307 1.00 37.66 253 ILE D N 1
ATOM 8165 C CA . ILE D 1 242 ? -71.399 39.134 21.262 1.00 37.33 253 ILE D CA 1
ATOM 8166 C C . ILE D 1 242 ? -72.085 37.859 20.839 1.00 38.79 253 ILE D C 1
ATOM 8167 O O . ILE D 1 242 ? -72.697 37.181 21.662 1.00 39.11 253 ILE D O 1
ATOM 8172 N N . VAL D 1 243 ? -71.997 37.587 19.534 1.00 34.89 254 VAL D N 1
ATOM 8173 C CA . VAL D 1 243 ? -72.447 36.359 18.942 1.00 33.30 254 VAL D CA 1
ATOM 8174 C C . VAL D 1 243 ? -71.254 35.753 18.203 1.00 34.43 254 VAL D C 1
ATOM 8175 O O . VAL D 1 243 ? -70.611 36.413 17.368 1.00 32.29 254 VAL D O 1
ATOM 8179 N N . LYS D 1 244 ? -70.917 34.515 18.547 1.00 32.69 255 LYS D N 1
ATOM 8180 C CA . LYS D 1 244 ? -69.914 33.779 17.795 1.00 32.92 255 LYS D CA 1
ATOM 8181 C C . LYS D 1 244 ? -70.599 32.720 16.949 1.00 32.88 255 LYS D C 1
ATOM 8182 O O . LYS D 1 244 ? -71.465 32.001 17.432 1.00 32.70 255 LYS D O 1
ATOM 8188 N N . VAL D 1 245 ? -70.257 32.682 15.664 1.00 33.21 256 VAL D N 1
ATOM 8189 C CA . VAL D 1 245 ? -70.894 31.752 14.747 1.00 30.82 256 VAL D CA 1
ATOM 8190 C C . VAL D 1 245 ? -69.844 30.769 14.299 1.00 32.61 256 VAL D C 1
ATOM 8191 O O . VAL D 1 245 ? -68.806 31.144 13.776 1.00 34.06 256 VAL D O 1
ATOM 8195 N N . ARG D 1 246 ? -70.139 29.505 14.504 1.00 31.95 257 ARG D N 1
ATOM 8196 C CA . ARG D 1 246 ? -69.239 28.455 14.168 1.00 35.86 257 ARG D CA 1
ATOM 8197 C C . ARG D 1 246 ? -69.803 27.596 13.025 1.00 35.86 257 ARG D C 1
ATOM 8198 O O . ARG D 1 246 ? -70.960 27.152 13.071 1.00 37.24 257 ARG D O 1
ATOM 8206 N N . ASN D 1 247 ? -68.975 27.368 12.023 1.00 35.77 258 ASN D N 1
ATOM 8207 C CA . ASN D 1 247 ? -69.316 26.517 10.902 1.00 38.16 258 ASN D CA 1
ATOM 8208 C C . ASN D 1 247 ? -69.006 25.100 11.316 1.00 38.73 258 ASN D C 1
ATOM 8209 O O . ASN D 1 247 ? -67.857 24.792 11.602 1.00 39.80 258 ASN D O 1
ATOM 8214 N N . LEU D 1 248 ? -70.017 24.236 11.382 1.00 40.70 259 LEU D N 1
ATOM 8215 C CA . LEU D 1 248 ? -69.801 22.879 11.913 1.00 39.70 259 LEU D CA 1
ATOM 8216 C C . LEU D 1 248 ? -69.076 21.951 10.951 1.00 38.37 259 LEU D C 1
ATOM 8217 O O . LEU D 1 248 ? -68.689 20.855 11.361 1.00 37.49 259 LEU D O 1
ATOM 8222 N N . ASN D 1 249 ? -68.871 22.377 9.700 1.00 41.56 260 ASN D N 1
ATOM 8223 C CA . ASN D 1 249 ? -68.040 21.611 8.759 1.00 42.54 260 ASN D CA 1
ATOM 8224 C C . ASN D 1 249 ? -66.575 21.982 8.874 1.00 42.33 260 ASN D C 1
ATOM 8225 O O . ASN D 1 249 ? -65.724 21.103 8.874 1.00 47.86 260 ASN D O 1
ATOM 8230 N N . THR D 1 250 ? -66.271 23.279 8.948 1.00 40.41 261 THR D N 1
ATOM 8231 C CA . THR D 1 250 ? -64.878 23.724 9.062 1.00 38.60 261 THR D CA 1
ATOM 8232 C C . THR D 1 250 ? -64.451 23.943 10.520 1.00 37.11 261 THR D C 1
ATOM 8233 O O . THR D 1 250 ? -63.260 23.982 10.819 1.00 37.46 261 THR D O 1
ATOM 8237 N N . ASN D 1 251 ? -65.421 24.131 11.399 1.00 36.76 262 ASN D N 1
ATOM 8238 C CA . ASN D 1 251 ? -65.191 24.457 12.821 1.00 38.73 262 ASN D CA 1
ATOM 8239 C C . ASN D 1 251 ? -64.499 25.792 13.069 1.00 36.86 262 ASN D C 1
ATOM 8240 O O . ASN D 1 251 ? -64.038 26.056 14.175 1.00 37.83 262 ASN D O 1
ATOM 8245 N N . ASN D 1 252 ? -64.458 26.635 12.040 1.00 38.17 263 ASN D N 1
ATOM 8246 C CA . ASN D 1 252 ? -64.010 28.025 12.170 1.00 36.51 263 ASN D CA 1
ATOM 8247 C C . ASN D 1 252 ? -65.088 28.799 12.890 1.00 36.22 263 ASN D C 1
ATOM 8248 O O . ASN D 1 252 ? -66.277 28.505 12.709 1.00 36.62 263 ASN D O 1
ATOM 8253 N N . VAL D 1 253 ? -64.675 29.784 13.692 1.00 35.01 264 VAL D N 1
ATOM 8254 C CA . VAL D 1 253 ? -65.595 30.606 14.479 1.00 32.53 264 VAL D CA 1
ATOM 8255 C C . VAL D 1 253 ? -65.380 32.053 14.135 1.00 34.23 264 VAL D C 1
ATOM 8256 O O . VAL D 1 253 ? -64.238 32.515 14.125 1.00 35.40 264 VAL D O 1
ATOM 8260 N N . GLN D 1 254 ? -66.461 32.774 13.827 1.00 34.95 265 GLN D N 1
ATOM 8261 C CA . GLN D 1 254 ? -66.343 34.198 13.501 1.00 36.40 265 GLN D CA 1
ATOM 8262 C C . GLN D 1 254 ? -67.093 34.972 14.548 1.00 35.85 265 GLN D C 1
ATOM 8263 O O . GLN D 1 254 ? -68.129 34.514 15.027 1.00 34.53 265 GLN D O 1
ATOM 8269 N N . GLU D 1 255 ? -66.569 36.146 14.889 1.00 37.81 266 GLU D N 1
ATOM 8270 C CA . GLU D 1 255 ? -67.129 36.981 15.951 1.00 35.65 266 GLU D CA 1
ATOM 8271 C C . GLU D 1 255 ? -67.859 38.177 15.385 1.00 34.61 266 GLU D C 1
ATOM 8272 O O . GLU D 1 255 ? -67.309 38.885 14.548 1.00 31.52 266 GLU D O 1
ATOM 8278 N N . TYR D 1 256 ? -69.069 38.419 15.902 1.00 35.87 267 TYR D N 1
ATOM 8279 C CA . TYR D 1 256 ? -69.858 39.611 15.613 1.00 35.24 267 TYR D CA 1
ATOM 8280 C C . TYR D 1 256 ? -70.320 40.314 16.897 1.00 35.09 267 TYR D C 1
ATOM 8281 O O . TYR D 1 256 ? -70.693 39.663 17.871 1.00 36.72 267 TYR D O 1
ATOM 8290 N N . VAL D 1 257 ? -70.299 41.643 16.895 1.00 34.94 268 VAL D N 1
ATOM 8291 C CA . VAL D 1 257 ? -70.938 42.435 17.944 1.00 34.53 268 VAL D CA 1
ATOM 8292 C C . VAL D 1 257 ? -72.336 42.786 17.461 1.00 37.82 268 VAL D C 1
ATOM 8293 O O . VAL D 1 257 ? -72.490 43.206 16.309 1.00 36.29 268 VAL D O 1
ATOM 8297 N N . ILE D 1 258 ? -73.346 42.574 18.310 1.00 37.63 269 ILE D N 1
ATOM 8298 C CA . ILE D 1 258 ? -74.719 42.932 17.979 1.00 40.73 269 ILE D CA 1
ATOM 8299 C C . ILE D 1 258 ? -74.934 44.322 18.548 1.00 42.83 269 ILE D C 1
ATOM 8300 O O . ILE D 1 258 ? -74.980 44.504 19.770 1.00 41.53 269 ILE D O 1
ATOM 8305 N N . PRO D 1 259 ? -75.054 45.325 17.677 1.00 43.51 270 PRO D N 1
ATOM 8306 C CA . PRO D 1 259 ? -75.124 46.669 18.254 1.00 43.42 270 PRO D CA 1
ATOM 8307 C C . PRO D 1 259 ? -76.466 46.992 18.903 1.00 41.86 270 PRO D C 1
ATOM 8308 O O . PRO D 1 259 ? -77.501 46.414 18.558 1.00 42.73 270 PRO D O 1
ATOM 8312 N N . VAL D 1 260 ? -76.421 47.925 19.837 1.00 41.86 271 VAL D N 1
ATOM 8313 C CA . VAL D 1 260 ? -77.612 48.506 20.437 1.00 45.15 271 VAL D CA 1
ATOM 8314 C C . VAL D 1 260 ? -78.409 49.310 19.408 1.00 46.47 271 VAL D C 1
ATOM 8315 O O . VAL D 1 260 ? -77.826 50.017 18.587 1.00 46.52 271 VAL D O 1
ATOM 8319 N N . ASP D 1 261 ? -79.734 49.173 19.465 1.00 51.84 272 ASP D N 1
ATOM 8320 C CA . ASP D 1 261 ? -80.701 50.045 18.808 1.00 56.95 272 ASP D CA 1
ATOM 8321 C C . ASP D 1 261 ? -81.501 50.678 19.965 1.00 60.52 272 ASP D C 1
ATOM 8322 O O . ASP D 1 261 ? -82.530 50.122 20.365 1.00 73.64 272 ASP D O 1
ATOM 8327 N N . LYS D 1 262 ? -81.046 51.763 20.559 1.00 57.16 273 LYS D N 1
ATOM 8328 C CA . LYS D 1 262 ? -81.868 52.479 21.552 1.00 59.95 273 LYS D CA 1
ATOM 8329 C C . LYS D 1 262 ? -82.067 51.919 22.968 1.00 61.12 273 LYS D C 1
ATOM 8330 O O . LYS D 1 262 ? -82.433 50.746 23.163 1.00 62.78 273 LYS D O 1
ATOM 8332 N N . ILE D 1 263 ? -81.874 52.812 23.941 1.00 60.62 274 ILE D N 1
ATOM 8333 C CA . ILE D 1 263 ? -82.202 52.567 25.330 1.00 60.49 274 ILE D CA 1
ATOM 8334 C C . ILE D 1 263 ? -83.331 53.508 25.755 1.00 58.32 274 ILE D C 1
ATOM 8335 O O . ILE D 1 263 ? -84.498 53.105 25.768 1.00 58.79 274 ILE D O 1
ATOM 8337 N N . ASN D 1 274 ? -83.583 50.905 31.502 1.00 71.76 281 ASN D N 1
ATOM 8338 C CA . ASN D 1 274 ? -83.891 49.554 31.956 1.00 73.02 281 ASN D CA 1
ATOM 8339 C C . ASN D 1 274 ? -84.044 48.536 30.825 1.00 68.36 281 ASN D C 1
ATOM 8340 O O . ASN D 1 274 ? -83.633 47.382 30.991 1.00 62.92 281 ASN D O 1
ATOM 8345 N N . ILE D 1 275 ? -84.645 48.943 29.699 1.00 65.10 282 ILE D N 1
ATOM 8346 C CA . ILE D 1 275 ? -84.836 48.036 28.556 1.00 66.30 282 ILE D CA 1
ATOM 8347 C C . ILE D 1 275 ? -84.023 48.496 27.355 1.00 61.14 282 ILE D C 1
ATOM 8348 O O . ILE D 1 275 ? -84.239 49.587 26.839 1.00 58.41 282 ILE D O 1
ATOM 8353 N N . VAL D 1 276 ? -83.093 47.653 26.914 1.00 56.25 283 VAL D N 1
ATOM 8354 C CA . VAL D 1 276 ? -82.245 47.963 25.756 1.00 54.94 283 VAL D CA 1
ATOM 8355 C C . VAL D 1 276 ? -82.639 47.079 24.562 1.00 52.76 283 VAL D C 1
ATOM 8356 O O . VAL D 1 276 ? -82.610 45.846 24.657 1.00 52.86 283 VAL D O 1
ATOM 8360 N N . LYS D 1 277 ? -83.025 47.709 23.456 1.00 46.57 284 LYS D N 1
ATOM 8361 C CA . LYS D 1 277 ? -83.379 46.973 22.254 1.00 47.14 284 LYS D CA 1
ATOM 8362 C C . LYS D 1 277 ? -82.138 46.898 21.372 1.00 45.74 284 LYS D C 1
ATOM 8363 O O . LYS D 1 277 ? -81.489 47.918 21.112 1.00 41.29 284 LYS D O 1
ATOM 8365 N N . TYR D 1 278 ? -81.812 45.690 20.919 1.00 43.16 285 TYR D N 1
ATOM 8366 C CA . TYR D 1 278 ? -80.667 45.490 20.027 1.00 43.83 285 TYR D CA 1
ATOM 8367 C C . TYR D 1 278 ? -81.043 45.548 18.539 1.00 43.05 285 TYR D C 1
ATOM 8368 O O . TYR D 1 278 ? -82.198 45.429 18.161 1.00 42.30 285 TYR D O 1
ATOM 8377 N N . ARG D 1 279 ? -80.051 45.751 17.694 1.00 45.76 286 ARG D N 1
ATOM 8378 C CA . ARG D 1 279 ? -80.279 45.709 16.251 1.00 45.27 286 ARG D CA 1
ATOM 8379 C C . ARG D 1 279 ? -80.451 44.267 15.756 1.00 43.45 286 ARG D C 1
ATOM 8380 O O . ARG D 1 279 ? -80.034 43.296 16.424 1.00 38.00 286 ARG D O 1
ATOM 8388 N N . SER D 1 280 ? -81.106 44.143 14.602 1.00 41.30 287 SER D N 1
ATOM 8389 C CA . SER D 1 280 ? -81.197 42.884 13.881 1.00 43.22 287 SER D CA 1
ATOM 8390 C C . SER D 1 280 ? -80.181 42.931 12.758 1.00 46.41 287 SER D C 1
ATOM 8391 O O . SER D 1 280 ? -80.316 43.730 11.823 1.00 51.46 287 SER D O 1
ATOM 8394 N N . LEU D 1 281 ? -79.142 42.106 12.860 1.00 44.55 288 LEU D N 1
ATOM 8395 C CA . LEU D 1 281 ? -78.072 42.132 11.872 1.00 45.72 288 LEU D CA 1
ATOM 8396 C C . LEU D 1 281 ? -78.325 41.164 10.727 1.00 43.23 288 LEU D C 1
ATOM 8397 O O . LEU D 1 281 ? -79.132 40.254 10.822 1.00 40.77 288 LEU D O 1
ATOM 8402 N N . SER D 1 282 ? -77.587 41.368 9.654 1.00 42.79 289 SER D N 1
ATOM 8403 C CA . SER D 1 282 ? -77.438 40.361 8.636 1.00 47.49 289 SER D CA 1
ATOM 8404 C C . SER D 1 282 ? -75.980 39.965 8.663 1.00 45.40 289 SER D C 1
ATOM 8405 O O . SER D 1 282 ? -75.105 40.783 8.378 1.00 48.50 289 SER D O 1
ATOM 8408 N N . ILE D 1 283 ? -75.719 38.716 9.021 1.00 46.32 290 ILE D N 1
ATOM 8409 C CA . ILE D 1 283 ? -74.370 38.246 9.264 1.00 50.64 290 ILE D CA 1
ATOM 8410 C C . ILE D 1 283 ? -73.999 37.070 8.400 1.00 52.62 290 ILE D C 1
ATOM 8411 O O . ILE D 1 283 ? -74.809 36.181 8.210 1.00 52.35 290 ILE D O 1
ATOM 8416 N N . LYS D 1 284 ? -72.735 37.021 7.986 1.00 58.68 291 LYS D N 1
ATOM 8417 C CA . LYS D 1 284 ? -72.208 35.894 7.223 1.00 59.34 291 LYS D CA 1
ATOM 8418 C C . LYS D 1 284 ? -71.540 34.866 8.124 1.00 61.03 291 LYS D C 1
ATOM 8419 O O . LYS D 1 284 ? -70.641 35.197 8.916 1.00 71.93 291 LYS D O 1
ATOM 8425 N N . ALA D 1 285 ? -71.983 33.615 8.017 1.00 56.88 292 ALA D N 1
ATOM 8426 C CA . ALA D 1 285 ? -71.302 32.513 8.689 1.00 53.65 292 ALA D CA 1
ATOM 8427 C C . ALA D 1 285 ? -69.950 32.304 8.016 1.00 52.85 292 ALA D C 1
ATOM 8428 O O . ALA D 1 285 ? -69.743 32.748 6.885 1.00 50.51 292 ALA D O 1
ATOM 8430 N N . PRO D 1 286 ? -69.011 31.652 8.719 1.00 53.52 293 PRO D N 1
ATOM 8431 C CA . PRO D 1 286 ? -67.762 31.336 8.041 1.00 53.60 293 PRO D CA 1
ATOM 8432 C C . PRO D 1 286 ? -68.026 30.376 6.895 1.00 53.99 293 PRO D C 1
ATOM 8433 O O . PRO D 1 286 ? -68.887 29.513 7.014 1.00 55.27 293 PRO D O 1
ATOM 8437 N N . GLY D 1 287 ? -67.301 30.548 5.791 1.00 62.86 294 GLY D N 1
ATOM 8438 C CA . GLY D 1 287 ? -67.461 29.710 4.602 1.00 66.55 294 GLY D CA 1
ATOM 8439 C C . GLY D 1 287 ? -68.212 30.374 3.461 1.00 73.27 294 GLY D C 1
ATOM 8440 O O . GLY D 1 287 ? -68.366 29.778 2.390 1.00 75.15 294 GLY D O 1
ATOM 8441 N N . ILE D 1 288 ? -68.675 31.607 3.653 1.00 77.36 295 ILE D N 1
ATOM 8442 C CA . ILE D 1 288 ? -69.325 32.298 2.537 1.00 80.88 295 ILE D CA 1
ATOM 8443 C C . ILE D 1 288 ? -68.263 32.716 1.520 1.00 80.26 295 ILE D C 1
ATOM 8444 O O . ILE D 1 288 ? -68.490 32.654 0.320 1.00 80.07 295 ILE D O 1
#

Solvent-accessible surface area: 58876 Å² total; per-residue (Å²): 62,112,33,56,52,97,59,0,29,77,9,7,104,106,2,70,106,52,19,32,72,75,14,12,101,164,27,46,37,73,81,117,88,7,47,89,119,42,138,123,24,69,32,62,63,82,23,80,78,20,143,5,39,100,44,111,24,81,87,69,54,151,12,59,87,86,145,68,160,62,56,134,41,23,116,23,108,19,66,2,125,48,160,124,86,66,116,45,163,14,111,74,54,86,18,139,16,57,4,49,2,56,2,39,2,54,114,35,1,6,79,62,7,124,16,90,10,104,8,78,2,24,110,26,148,38,73,35,66,1,58,14,36,2,10,0,3,30,60,16,33,21,34,41,50,81,115,28,28,6,49,2,37,35,5,16,0,41,0,20,36,87,6,34,0,25,14,35,8,28,12,39,38,23,15,1,104,18,80,0,22,0,33,1,44,1,38,22,15,6,92,9,44,3,41,76,147,136,46,69,77,144,39,44,20,141,21,33,1,45,117,9,28,102,94,84,28,28,28,183,112,37,8,0,29,2,39,2,85,2,59,7,25,0,36,4,11,34,73,1,2,5,73,0,81,4,63,99,90,82,69,69,77,99,54,64,2,41,68,80,114,143,134,13,50,18,129,68,38,88,7,100,3,11,63,32,121,135,40,58,50,97,52,0,30,72,11,8,104,110,2,72,113,54,19,7,74,75,12,8,85,151,30,53,161,162,120,116,87,8,48,88,124,64,106,78,40,69,42,58,63,116,23,83,79,21,141,5,39,100,46,110,24,79,87,68,56,153,17,53,82,76,148,63,88,65,59,135,40,22,137,24,106,20,68,3,126,48,184,123,87,68,99,45,130,14,110,74,54,90,19,142,22,61,4,49,1,56,2,38,2,56,116,33,1,6,91,64,8,126,16,91,10,171,10,78,3,25,66,22,95,26,23,25,91,4,56,13,37,2,10,0,2,69,90,70,81,50,102,62,64,32,86,26,25,6,52,2,36,36,4,27,0,40,0,19,32,75,6,34,0,21,14,34,9,29,12,39,26,14,19,0,87,19,80,0,27,1,31,1,47,2,41,22,14,6,91,4,30,3,41,68,170,142,97,75,77,134,38,43,21,140,20,34,2,33,117,9,28,91,84,52,29,51,46,194,112,34,8,0,32,1,39,1,85,2,57,8,34,0,39,5,11,34,74,2,2,5,73,0,82,5,64,99,90,82,68,68,77,96,54,65,2,41,20,71,51,83,120,102,12,61,18,116,68,41,89,8,118,3,11,65,80,211,40,58,52,96,58,0,30,78,8,7,107,91,2,71,109,56,19,31,70,78,18,12,100,173,29,46,95,182,118,116,89,8,47,89,128,40,143,78,25,69,33,53,60,117,24,78,77,20,141,5,40,109,45,74,29,76,78,69,53,137,10,53,88,78,145,71,91,65,58,137,42,22,136,22,108,18,66,3,125,47,162,124,93,68,113,44,126,13,111,75,54,91,19,141,17,57,2,50,2,54,2,39,2,54,115,35,1,6,79,61,8,124,15,91,10,100,3,83,8,25,66,49,115,30,52,30,71,2,56,14,36,3,10,0,3,29,62,15,33,21,35,39,50,81,85,20,25,5,62,2,43,35,5,25,0,40,0,18,35,86,8,32,0,20,12,35,9,28,12,38,39,26,16,1,74,18,79,0,27,0,31,1,46,2,40,22,15,5,93,6,32,4,42,70,172,142,99,72,76,144,40,43,20,140,22,34,1,32,116,11,29,100,164,92,30,46,44,192,113,34,7,0,32,1,40,2,84,2,58,8,33,0,34,10,5,22,73,2,2,5,73,0,82,4,63,100,90,83,69,68,76,97,55,58,2,27,16,70,143,96,133,101,13,29,17,122,66,38,79,8,124,2,10,60,90,134,39,58,51,94,58,0,30,76,12,7,132,34,2,72,113,64,20,31,77,76,13,16,62,156,58,112,42,109,74,105,160,47,103,77,31,71,32,63,64,83,22,82,78,22,141,6,40,95,42,112,26,70,73,62,52,134,11,51,90,77,146,69,162,65,56,130,40,23,130,22,108,20,68,3,125,48,161,125,101,68,93,44,129,12,112,75,54,92,18,140,17,59,3,49,2,56,2,38,2,56,115,35,1,6,89,63,7,126,16,92,10,127,9,85,9,25,116,28,149,38,70,25,74,3,54,14,36,2,11,0,3,70,88,72,82,50,102,53,62,72,87,22,26,5,63,2,43,36,4,27,1,39,0,21,35,88,7,33,0,15,14,52,9,28,12,40,39,25,17,1,90,18,80,0,80,0,30,0,47,2,39,21,14,6,92,9,44,3,40,70,171,138,49,100,77,144,39,44,21,140,20,31,1,44,116,27,29,90,94,53,30,37,46,193,113,38,8,0,31,1,39,2,84,2,58,6,33,0,35,6,11,34,75,2,2,4,72,0,81,5,62,97,92,83,69,68,77,97,57,65,2,41,82,76,72,94,125,104,10,38,20,126,67,30,82,3,111,0,9,60,107

B-factor: mean 54.03, std 13.98, range [13.58, 124.1]

Radius of gyration: 52.37 Å; Cα contacts (8 Å, |Δi|>4): 2883; chains: 4; bounding box: 107×100×176 Å